Protein AF-0000000069105141 (afdb_homodimer)

Solvent-accessible surface area (backbone atoms only — not comparable to full-atom values): 73236 Å² total; per-residue (Å²): 127,75,72,69,63,62,62,56,58,60,54,54,66,61,63,43,82,64,70,66,65,72,54,38,75,62,24,44,35,36,34,30,35,33,31,45,41,79,46,71,16,28,52,49,52,77,90,53,67,26,40,46,37,54,44,52,32,44,42,62,72,45,31,52,55,47,43,50,48,42,31,48,49,33,59,69,31,41,46,82,61,59,54,23,40,45,46,40,22,50,58,53,50,39,60,77,62,47,62,78,85,44,62,50,96,88,34,65,38,66,63,71,54,71,65,57,48,50,54,50,51,51,32,39,74,72,54,33,40,47,57,38,33,31,33,55,38,55,39,66,39,67,26,43,40,61,60,49,51,56,45,38,42,48,28,52,51,51,28,56,74,70,69,54,84,75,82,30,34,25,29,52,33,51,52,52,56,38,52,52,48,49,51,40,53,56,35,47,73,71,53,35,38,30,38,41,36,13,12,29,30,13,38,48,45,50,75,65,61,67,57,28,34,40,40,41,96,90,30,65,31,38,35,31,58,37,67,49,14,60,31,72,18,60,38,92,36,35,61,48,25,52,10,48,30,65,87,53,28,49,68,50,86,95,44,42,55,31,46,35,27,52,17,29,54,53,47,48,39,56,76,91,48,62,66,54,53,52,45,53,50,49,21,40,43,53,56,23,73,63,35,52,69,39,46,37,53,68,33,63,52,46,55,58,47,56,76,50,50,88,75,40,54,76,44,66,55,31,31,24,32,56,66,50,55,50,64,19,22,42,45,69,53,43,26,53,45,38,33,46,52,48,32,52,44,50,30,36,75,69,64,73,41,57,75,78,38,63,48,50,46,54,16,46,65,38,44,53,52,68,36,27,72,41,44,13,38,64,57,58,86,72,63,57,59,37,33,45,75,49,28,65,62,53,47,75,36,68,47,40,44,51,38,47,50,35,40,47,50,54,52,47,29,52,55,55,17,49,61,48,32,68,87,38,78,66,51,38,57,47,30,50,52,48,52,62,71,48,63,62,67,84,79,77,59,84,58,38,39,78,46,85,62,64,74,48,72,46,63,22,54,88,66,23,33,43,23,44,42,67,49,54,18,30,55,33,39,36,36,58,88,78,68,39,63,36,32,70,71,44,56,22,59,23,68,42,39,35,36,40,37,48,68,59,33,54,55,43,44,77,73,34,39,53,63,54,69,74,47,60,46,56,66,52,33,49,81,54,47,58,54,63,66,46,77,52,59,38,30,53,75,46,42,31,33,48,49,87,53,66,94,40,55,38,44,38,38,37,36,32,31,55,73,50,66,56,47,30,73,66,39,38,39,41,61,31,35,36,42,35,44,31,57,49,92,53,36,32,44,32,39,42,32,40,37,56,30,28,51,30,62,59,34,37,37,34,30,46,28,36,25,52,54,84,52,93,73,49,42,63,30,34,27,21,27,79,33,76,40,55,64,36,42,27,37,46,41,16,22,44,24,30,44,44,24,46,47,32,40,35,40,21,31,99,76,57,34,37,43,35,44,34,28,74,32,52,45,30,36,13,46,15,35,84,88,35,74,60,44,83,56,37,64,68,35,67,60,51,43,66,87,41,54,48,33,41,17,38,32,51,30,34,23,64,46,44,36,27,47,43,43,41,49,44,78,60,87,54,90,67,42,36,35,42,45,41,49,36,34,43,36,55,42,67,123,129,76,74,68,63,62,64,57,58,61,54,56,67,62,66,45,82,64,68,65,66,71,55,38,75,62,24,44,36,37,34,29,36,33,30,44,42,77,46,71,16,30,53,48,52,77,89,53,67,25,40,47,36,54,45,52,32,44,42,60,71,44,31,52,54,47,43,50,49,43,32,48,49,34,60,70,32,42,46,82,61,60,54,22,41,45,47,39,22,49,60,52,51,39,58,76,62,46,63,77,84,44,62,51,95,86,33,64,40,65,64,71,54,71,66,55,48,49,54,50,51,51,31,38,75,72,54,34,39,47,56,37,33,30,34,54,38,57,39,65,39,67,27,43,39,60,60,48,50,57,45,37,42,46,27,53,52,52,28,56,74,70,70,54,84,76,82,31,35,26,30,54,33,52,53,53,57,39,51,53,48,50,51,40,53,57,35,47,72,70,55,34,39,29,40,40,36,13,12,28,29,14,38,47,46,49,75,66,62,68,57,29,33,40,38,39,97,88,31,66,29,38,35,31,57,37,66,46,14,59,32,75,18,62,38,93,36,36,62,48,26,53,11,47,30,66,87,52,28,51,67,50,86,95,45,42,58,29,45,36,27,51,16,29,54,54,47,50,39,55,74,92,48,62,66,55,52,51,44,53,51,50,21,40,44,52,55,24,74,61,35,52,70,38,46,36,52,67,32,64,52,47,54,58,49,56,76,49,49,89,77,40,53,78,45,66,54,30,30,24,30,56,66,49,56,49,64,18,23,43,46,68,55,43,26,52,44,39,33,46,54,48,32,52,44,50,30,38,74,69,64,73,41,57,75,78,38,65,49,50,46,53,16,47,66,37,43,53,53,68,35,26,72,40,42,13,39,66,58,58,86,71,61,57,58,39,31,46,72,49,29,64,60,51,47,76,37,67,46,40,45,52,39,48,50,35,40,47,50,53,52,47,30,50,54,54,17,49,60,46,33,67,88,36,79,64,50,38,56,46,30,52,53,46,51,61,71,48,64,59,68,82,78,77,59,83,57,38,39,77,47,86,62,66,76,47,73,45,64,22,54,90,65,22,33,40,24,44,40,66,47,53,18,30,54,32,40,38,36,58,88,78,68,40,62,35,31,71,72,46,56,22,60,23,66,43,40,34,37,39,39,48,67,59,34,54,55,42,44,78,73,35,39,54,66,50,69,74,47,58,47,56,64,51,33,48,80,55,47,59,55,62,66,46,78,52,57,38,29,53,74,45,40,31,33,47,50,86,53,65,94,39,54,37,44,38,37,36,34,31,32,53,73,49,64,57,47,32,73,69,37,39,40,41,61,32,36,38,41,34,44,32,56,48,92,54,35,32,43,31,40,42,31,39,37,56,29,28,52,30,60,58,34,38,37,35,32,46,29,36,26,51,52,85,51,91,70,49,41,63,32,35,26,22,27,78,34,77,41,53,63,38,42,26,36,46,42,17,24,44,24,29,44,44,25,47,48,30,40,34,40,22,31,97,76,56,34,38,44,36,45,32,28,72,34,51,43,30,36,14,45,15,33,84,88,36,74,59,45,82,55,38,64,66,36,66,61,50,42,65,86,42,53,49,33,42,18,39,32,51,31,35,23,64,46,45,36,26,47,44,42,41,48,44,78,58,87,55,90,66,41,36,36,43,46,41,48,37,34,45,36,53,42,68,124

Radius of gyration: 48.76 Å; Cα contacts (8 Å, |Δi|>4): 3585; chains: 2; bounding box: 54×157×101 Å

Structure (mmCIF, N/CA/C/O backbone):
data_AF-0000000069105141-model_v1
#
loop_
_entity.id
_entity.type
_entity.pdbx_description
1 polymer 'Glycoside hydrolase family 38 N-terminal domain-containing protein'
#
loop_
_atom_site.group_PDB
_atom_site.id
_atom_site.type_symbol
_atom_site.label_atom_id
_atom_site.label_alt_id
_atom_site.label_comp_id
_atom_site.label_asym_id
_atom_site.label_entity_id
_atom_site.label_seq_id
_atom_site.pdbx_PDB_ins_code
_atom_site.Cartn_x
_atom_site.Cartn_y
_atom_site.Cartn_z
_atom_site.occupancy
_atom_site.B_iso_or_equiv
_atom_site.auth_seq_id
_atom_site.auth_comp_id
_atom_site.auth_asym_id
_atom_site.auth_atom_id
_atom_site.pdbx_PDB_model_num
ATOM 1 N N . MET A 1 1 ? 20.281 -31.031 -52.094 1 21.81 1 MET A N 1
ATOM 2 C CA . MET A 1 1 ? 20.625 -31.734 -50.875 1 21.81 1 MET A CA 1
ATOM 3 C C . MET A 1 1 ? 21.125 -30.766 -49.812 1 21.81 1 MET A C 1
ATOM 5 O O . MET A 1 1 ? 21.016 -31.047 -48.594 1 21.81 1 MET A O 1
ATOM 9 N N . ASP A 1 2 ? 21.891 -29.781 -50.312 1 23.61 2 ASP A N 1
ATOM 10 C CA . ASP A 1 2 ? 22.625 -28.766 -49.562 1 23.61 2 ASP A CA 1
ATOM 11 C C . ASP A 1 2 ? 21.672 -27.75 -48.969 1 23.61 2 ASP A C 1
ATOM 13 O O . ASP A 1 2 ? 22.109 -26.781 -48.312 1 23.61 2 ASP A O 1
ATOM 17 N N . VAL A 1 3 ? 20.547 -27.609 -49.5 1 26.41 3 VAL A N 1
ATOM 18 C CA . VAL A 1 3 ? 19.672 -26.5 -49.156 1 26.41 3 VAL A CA 1
ATOM 19 C C . VAL A 1 3 ? 19.141 -26.703 -47.719 1 26.41 3 VAL A C 1
ATOM 21 O O . VAL A 1 3 ? 18.406 -25.859 -47.219 1 26.41 3 VAL A O 1
ATOM 24 N N . SER A 1 4 ? 19.188 -28 -47.312 1 25.42 4 SER A N 1
ATOM 25 C CA . SER A 1 4 ? 18.453 -28.344 -46.094 1 25.42 4 SER A CA 1
ATOM 26 C C . SER A 1 4 ? 19.172 -27.828 -44.844 1 25.42 4 SER A C 1
ATOM 28 O O . SER A 1 4 ? 18.625 -27.844 -43.75 1 25.42 4 SER A O 1
ATOM 30 N N . CYS A 1 5 ? 20.531 -27.703 -44.906 1 28.64 5 CYS A N 1
ATOM 31 C CA . CYS A 1 5 ? 21.328 -27.406 -43.719 1 28.64 5 CYS A CA 1
ATOM 32 C C . CYS A 1 5 ? 21.203 -25.938 -43.344 1 28.64 5 CYS A C 1
ATOM 34 O O . CYS A 1 5 ? 21.734 -25.516 -42.312 1 28.64 5 CYS A O 1
ATOM 36 N N . ASN A 1 6 ? 20.953 -25.078 -44.406 1 26.88 6 ASN A N 1
ATOM 37 C CA . ASN A 1 6 ? 21.094 -23.656 -44.156 1 26.88 6 ASN A CA 1
ATOM 38 C C . ASN A 1 6 ? 20.016 -23.141 -43.188 1 26.88 6 ASN A C 1
ATOM 40 O O . ASN A 1 6 ? 20.078 -22 -42.75 1 26.88 6 ASN A O 1
ATOM 44 N N . THR A 1 7 ? 18.953 -23.875 -43.156 1 28.72 7 THR A N 1
ATOM 45 C CA . THR A 1 7 ? 17.875 -23.297 -42.344 1 28.72 7 THR A CA 1
ATOM 46 C C . THR A 1 7 ? 18.156 -23.469 -40.844 1 28.72 7 THR A C 1
ATOM 48 O O . THR A 1 7 ? 17.516 -22.844 -40.031 1 28.72 7 THR A O 1
ATOM 51 N N . GLN A 1 8 ? 19.125 -24.422 -40.5 1 26.27 8 GLN A N 1
ATOM 52 C CA . GLN A 1 8 ? 19.344 -24.656 -39.094 1 26.27 8 GLN A CA 1
ATOM 53 C C . GLN A 1 8 ? 20.156 -23.531 -38.469 1 26.27 8 GLN A C 1
ATOM 55 O O . GLN A 1 8 ? 20.094 -23.312 -37.25 1 26.27 8 GLN A O 1
ATOM 60 N N . LYS A 1 9 ? 21.172 -22.953 -39.25 1 31.92 9 LYS A N 1
ATOM 61 C CA . LYS A 1 9 ? 22 -21.938 -38.625 1 31.92 9 LYS A CA 1
ATOM 62 C C . LYS A 1 9 ? 21.172 -20.719 -38.25 1 31.92 9 LYS A C 1
ATOM 64 O O . LYS A 1 9 ? 21.578 -19.938 -37.344 1 31.92 9 LYS A O 1
ATOM 69 N N . ASN A 1 10 ? 20.219 -20.484 -39.062 1 28.67 10 ASN A N 1
ATOM 70 C CA . ASN A 1 10 ? 19.562 -19.203 -38.781 1 28.67 10 ASN A CA 1
ATOM 71 C C . ASN A 1 10 ? 18.719 -19.281 -37.5 1 28.67 10 ASN A C 1
ATOM 73 O O . ASN A 1 10 ? 18.375 -18.266 -36.906 1 28.67 10 ASN A O 1
ATOM 77 N N . ILE A 1 11 ? 18.234 -20.594 -37.125 1 29.53 11 ILE A N 1
ATOM 78 C CA . ILE A 1 11 ? 17.422 -20.578 -35.938 1 29.53 11 ILE A CA 1
ATOM 79 C C . ILE A 1 11 ? 18.328 -20.562 -34.688 1 29.53 11 ILE A C 1
ATOM 81 O O . ILE A 1 11 ? 17.906 -20.188 -33.594 1 29.53 11 ILE A O 1
ATOM 85 N N . ALA A 1 12 ? 19.578 -21.266 -34.75 1 33.03 12 ALA A N 1
ATOM 86 C CA . ALA A 1 12 ? 20.422 -21.281 -33.562 1 33.03 12 ALA A CA 1
ATOM 87 C C . ALA A 1 12 ? 20.828 -19.859 -33.188 1 33.03 12 ALA A C 1
ATOM 89 O O . ALA A 1 12 ? 21 -19.562 -32 1 33.03 12 ALA A O 1
ATOM 90 N N . LEU A 1 13 ? 21.328 -19.109 -34.156 1 30.7 13 LEU A N 1
ATOM 91 C CA . LEU A 1 13 ? 21.766 -17.734 -33.875 1 30.7 13 LEU A CA 1
ATOM 92 C C . LEU A 1 13 ? 20.625 -16.906 -33.312 1 30.7 13 LEU A C 1
ATOM 94 O O . LEU A 1 13 ? 20.859 -15.875 -32.688 1 30.7 13 LEU A O 1
ATOM 98 N N . PHE A 1 14 ? 19.438 -17.219 -33.75 1 31.09 14 PHE A N 1
ATOM 99 C CA . PHE A 1 14 ? 18.359 -16.453 -33.156 1 31.09 14 PHE A CA 1
ATOM 100 C C . PHE A 1 14 ? 18.156 -16.828 -31.688 1 31.09 14 PHE A C 1
ATOM 102 O O . PHE A 1 14 ? 17.453 -16.141 -30.953 1 31.09 14 PHE A O 1
ATOM 109 N N . ILE A 1 15 ? 18.5 -18.078 -31.391 1 32.84 15 ILE A N 1
ATOM 110 C CA . ILE A 1 15 ? 18.234 -18.484 -30.016 1 32.84 15 ILE A CA 1
ATOM 111 C C . ILE A 1 15 ? 19.281 -17.859 -29.078 1 32.84 15 ILE A C 1
ATOM 113 O O . ILE A 1 15 ? 19.266 -18.109 -27.875 1 32.84 15 ILE A O 1
ATOM 117 N N . GLN A 1 16 ? 20.516 -17.594 -29.531 1 31.08 16 GLN A N 1
ATOM 118 C CA . GLN A 1 16 ? 21.328 -16.891 -28.562 1 31.08 16 GLN A CA 1
ATOM 119 C C . GLN A 1 16 ? 20.578 -15.703 -27.953 1 31.08 16 GLN A C 1
ATOM 121 O O . GLN A 1 16 ? 19.641 -15.188 -28.562 1 31.08 16 GLN A O 1
ATOM 126 N N . GLY A 1 17 ? 21.125 -15.289 -26.719 1 33.97 17 GLY A N 1
ATOM 127 C CA . GLY A 1 17 ? 20.578 -14.242 -25.891 1 33.97 17 GLY A CA 1
ATOM 128 C C . GLY A 1 17 ? 20.219 -12.984 -26.656 1 33.97 17 GLY A C 1
ATOM 129 O O . GLY A 1 17 ? 21.062 -12.109 -26.859 1 33.97 17 GLY A O 1
ATOM 130 N N . LEU A 1 18 ? 19.578 -13.109 -27.766 1 31.7 18 LEU A N 1
ATOM 131 C CA . LEU A 1 18 ? 19.109 -11.797 -28.188 1 31.7 18 LEU A CA 1
ATOM 132 C C . LEU A 1 18 ? 18.625 -10.977 -27 1 31.7 18 LEU A C 1
ATOM 134 O O . LEU A 1 18 ? 17.656 -11.352 -26.328 1 31.7 18 LEU A O 1
ATOM 138 N N . LYS A 1 19 ? 19.641 -10.477 -26.484 1 35.16 19 LYS A N 1
ATOM 139 C CA . LYS A 1 19 ? 19.234 -9.375 -25.609 1 35.16 19 LYS A CA 1
ATOM 140 C C . LYS A 1 19 ? 18.125 -8.547 -26.266 1 35.16 19 LYS A C 1
ATOM 142 O O . LYS A 1 19 ? 18.375 -7.766 -27.172 1 35.16 19 LYS A O 1
ATOM 147 N N . PHE A 1 20 ? 16.922 -9.211 -26.453 1 37.22 20 PHE A N 1
ATOM 148 C CA . PHE A 1 20 ? 15.875 -8.227 -26.719 1 37.22 20 PHE A CA 1
ATOM 149 C C . PHE A 1 20 ? 16.016 -7.023 -25.797 1 37.22 20 PHE A C 1
ATOM 151 O O . PHE A 1 20 ? 16.062 -7.176 -24.578 1 37.22 20 PHE A O 1
ATOM 158 N N . ASN A 1 21 ? 16.672 -6.207 -26.125 1 43.25 21 ASN A N 1
ATOM 159 C CA . ASN A 1 21 ? 16.594 -4.926 -25.438 1 43.25 21 ASN A CA 1
ATOM 160 C C . ASN A 1 21 ? 15.156 -4.613 -25.016 1 43.25 21 ASN A C 1
ATOM 162 O O . ASN A 1 21 ? 14.281 -4.438 -25.859 1 43.25 21 ASN A O 1
ATOM 166 N N . THR A 1 22 ? 14.688 -5.246 -23.953 1 56.28 22 THR A N 1
ATOM 167 C CA . THR A 1 22 ? 13.328 -4.98 -23.484 1 56.28 22 THR A CA 1
ATOM 168 C C . THR A 1 22 ? 13.039 -3.482 -23.516 1 56.28 22 THR A C 1
ATOM 170 O O . THR A 1 22 ? 13.656 -2.707 -22.781 1 56.28 22 THR A O 1
ATOM 173 N N . ASP A 1 23 ? 12.688 -3.055 -24.609 1 72.38 23 ASP A N 1
ATOM 174 C CA . ASP A 1 23 ? 12.281 -1.662 -24.781 1 72.38 23 ASP A CA 1
ATOM 175 C C . ASP A 1 23 ? 11.07 -1.33 -23.922 1 72.38 23 ASP A C 1
ATOM 177 O O . ASP A 1 23 ? 10.008 -0.968 -24.422 1 72.38 23 ASP A O 1
ATOM 181 N N . ALA A 1 24 ? 11.195 -1.625 -22.672 1 83.25 24 ALA A N 1
ATOM 182 C CA . ALA A 1 24 ? 10.148 -1.38 -21.688 1 83.25 24 ALA A CA 1
ATOM 183 C C . ALA A 1 24 ? 9.617 0.048 -21.797 1 83.25 24 ALA A C 1
ATOM 185 O O . ALA A 1 24 ? 8.453 0.308 -21.5 1 83.25 24 ALA A O 1
ATOM 186 N N . ASP A 1 25 ? 10.445 0.855 -22.359 1 84.94 25 ASP A N 1
ATOM 187 C CA . ASP A 1 25 ? 10.055 2.26 -22.453 1 84.94 25 ASP A CA 1
ATOM 188 C C . ASP A 1 25 ? 9.008 2.473 -23.531 1 84.94 25 ASP A C 1
ATOM 190 O O . ASP A 1 25 ? 8.25 3.449 -23.5 1 84.94 25 ASP A O 1
ATOM 194 N N . ASN A 1 26 ? 8.945 1.529 -24.406 1 90 26 ASN A N 1
ATOM 195 C CA . ASN A 1 26 ? 8.023 1.673 -25.516 1 90 26 ASN A CA 1
ATOM 196 C C . ASN A 1 26 ? 6.688 1.003 -25.234 1 90 26 ASN A C 1
ATOM 198 O O . ASN A 1 26 ? 5.734 1.152 -26 1 90 26 ASN A O 1
ATOM 202 N N . VAL A 1 27 ? 6.609 0.219 -24.141 1 96.25 27 VAL A N 1
ATOM 203 C CA . VAL A 1 27 ? 5.363 -0.444 -23.781 1 96.25 27 VAL A CA 1
ATOM 204 C C . VAL A 1 27 ? 4.359 0.588 -23.281 1 96.25 27 VAL A C 1
ATOM 206 O O . VAL A 1 27 ? 4.68 1.413 -22.422 1 96.25 27 VAL A O 1
ATOM 209 N N . LYS A 1 28 ? 3.164 0.559 -23.828 1 97.25 28 LYS A N 1
ATOM 210 C CA . LYS A 1 28 ? 2.133 1.524 -23.469 1 97.25 28 LYS A CA 1
ATOM 211 C C . LYS A 1 28 ? 1.04 0.871 -22.625 1 97.25 28 LYS A C 1
ATOM 213 O O . LYS A 1 28 ? 0.312 1.555 -21.906 1 97.25 28 LYS A O 1
ATOM 218 N N . TYR A 1 29 ? 0.875 -0.489 -22.828 1 98.19 29 TYR A N 1
ATOM 219 C CA . TYR A 1 29 ? -0.162 -1.217 -22.109 1 98.19 29 TYR A CA 1
ATOM 220 C C . TYR A 1 29 ? 0.403 -2.477 -21.469 1 98.19 29 TYR A C 1
ATOM 222 O O . TYR A 1 29 ? 1.086 -3.266 -22.125 1 98.19 29 TYR A O 1
ATOM 230 N N . VAL A 1 30 ? 0.206 -2.658 -20.172 1 98.5 30 VAL A N 1
ATOM 231 C CA . VAL A 1 30 ? 0.622 -3.867 -19.469 1 98.5 30 VAL A CA 1
ATOM 232 C C . VAL A 1 30 ? -0.608 -4.66 -19.031 1 98.5 30 VAL A C 1
ATOM 234 O O . VAL A 1 30 ? -1.473 -4.133 -18.328 1 98.5 30 VAL A O 1
ATOM 237 N N . HIS A 1 31 ? -0.735 -5.867 -19.516 1 98.62 31 HIS A N 1
ATOM 238 C CA . HIS A 1 31 ? -1.742 -6.82 -19.062 1 98.62 31 HIS A CA 1
ATOM 239 C C . HIS A 1 31 ? -1.218 -7.668 -17.906 1 98.62 31 HIS A C 1
ATOM 241 O O . HIS A 1 31 ? -0.283 -8.453 -18.078 1 98.62 31 HIS A O 1
ATOM 247 N N . VAL A 1 32 ? -1.778 -7.512 -16.766 1 98.38 32 VAL A N 1
ATOM 248 C CA . VAL A 1 32 ? -1.339 -8.289 -15.609 1 98.38 32 VAL A CA 1
ATOM 249 C C . VAL A 1 32 ? -2.311 -9.438 -15.367 1 98.38 32 VAL A C 1
ATOM 251 O O . VAL A 1 32 ? -3.506 -9.219 -15.164 1 98.38 32 VAL A O 1
ATOM 254 N N . ILE A 1 33 ? -1.863 -10.609 -15.406 1 98.31 33 ILE A N 1
ATOM 255 C CA . ILE A 1 33 ? -2.668 -11.789 -15.078 1 98.31 33 ILE A CA 1
ATOM 256 C C . ILE A 1 33 ? -2.469 -12.156 -13.617 1 98.31 33 ILE A C 1
ATOM 258 O O . ILE A 1 33 ? -1.37 -12.539 -13.211 1 98.31 33 ILE A O 1
ATOM 262 N N . PHE A 1 34 ? -3.502 -12.031 -12.836 1 98.19 34 PHE A N 1
ATOM 263 C CA . PHE A 1 34 ? -3.494 -12.523 -11.461 1 98.19 34 PHE A CA 1
ATOM 264 C C . PHE A 1 34 ? -3.998 -13.961 -11.398 1 98.19 34 PHE A C 1
ATOM 266 O O . PHE A 1 34 ? -5.156 -14.227 -11.719 1 98.19 34 PHE A O 1
ATOM 273 N N . MET A 1 35 ? -3.094 -14.805 -11.008 1 96.94 35 MET A N 1
ATOM 274 C CA . MET A 1 35 ? -3.398 -16.234 -10.969 1 96.94 35 MET A CA 1
ATOM 275 C C . MET A 1 35 ? -2.455 -16.969 -10.023 1 96.94 35 MET A C 1
ATOM 277 O O . MET A 1 35 ? -1.525 -16.359 -9.484 1 96.94 35 MET A O 1
ATOM 281 N N . ASN A 1 36 ? -2.77 -18.156 -9.664 1 95.38 36 ASN A N 1
ATOM 282 C CA . ASN A 1 36 ? -1.849 -19.047 -8.969 1 95.38 36 ASN A CA 1
ATOM 283 C C . ASN A 1 36 ? -1.783 -20.422 -9.633 1 95.38 36 ASN A C 1
ATOM 285 O O . ASN A 1 36 ? -2.639 -20.766 -10.453 1 95.38 36 ASN A O 1
ATOM 289 N N . HIS A 1 37 ? -0.8 -21.141 -9.32 1 95.31 37 HIS A N 1
ATOM 290 C CA . HIS A 1 37 ? -0.63 -22.5 -9.836 1 95.31 37 HIS A CA 1
ATOM 291 C C . HIS A 1 37 ? -1.502 -23.484 -9.07 1 95.31 37 HIS A C 1
ATOM 293 O O . HIS A 1 37 ? -1.479 -23.516 -7.832 1 95.31 37 HIS A O 1
ATOM 299 N N . LEU A 1 38 ? -2.27 -24.25 -9.758 1 97.31 38 LEU A N 1
ATOM 300 C CA . LEU A 1 38 ? -3.111 -25.281 -9.164 1 97.31 38 LEU A CA 1
ATOM 301 C C . LEU A 1 38 ? -2.438 -26.656 -9.242 1 97.31 38 LEU A C 1
ATOM 303 O O . LEU A 1 38 ? -2.035 -27.094 -10.328 1 97.31 38 LEU A O 1
ATOM 307 N N . ASP A 1 39 ? -2.264 -27.266 -8.133 1 96.69 39 ASP A N 1
ATOM 308 C CA . ASP A 1 39 ? -1.938 -28.688 -7.957 1 96.69 39 ASP A CA 1
ATOM 309 C C . ASP A 1 39 ? -3.049 -29.406 -7.199 1 96.69 39 ASP A C 1
ATOM 311 O O . ASP A 1 39 ? -3.281 -29.141 -6.02 1 96.69 39 ASP A O 1
ATOM 315 N N . VAL A 1 40 ? -3.67 -30.312 -7.832 1 97.31 40 VAL A N 1
ATOM 316 C CA . VAL A 1 40 ? -4.758 -31.016 -7.152 1 97.31 40 VAL A CA 1
ATOM 317 C C . VAL A 1 40 ? -4.211 -32.219 -6.402 1 97.31 40 VAL A C 1
ATOM 319 O O . VAL A 1 40 ? -4.207 -33.344 -6.93 1 97.31 40 VAL A O 1
ATOM 322 N N . GLY A 1 41 ? -3.842 -32.031 -5.129 1 97.19 41 GLY A N 1
ATOM 323 C CA . GLY A 1 41 ? -3.279 -33.094 -4.332 1 97.19 41 GLY A CA 1
ATOM 324 C C . GLY A 1 41 ? -1.809 -32.906 -4.016 1 97.19 41 GLY A C 1
ATOM 325 O O . GLY A 1 41 ? -1.047 -33.875 -3.957 1 97.19 41 GLY A O 1
ATOM 326 N N . TYR A 1 42 ? -1.402 -31.688 -3.818 1 96.69 42 TYR A N 1
ATOM 327 C CA . TYR A 1 42 ? -0.036 -31.297 -3.49 1 96.69 42 TYR A CA 1
ATOM 328 C C . TYR A 1 42 ? -0.021 -30.188 -2.439 1 96.69 42 TYR A C 1
ATOM 330 O O . TYR A 1 42 ? -0.933 -29.359 -2.387 1 96.69 42 TYR A O 1
ATOM 338 N N . ASP A 1 43 ? 1.082 -30.031 -1.704 1 91.81 43 ASP A N 1
ATOM 339 C CA . ASP A 1 43 ? 1.169 -29.062 -0.61 1 91.81 43 ASP A CA 1
ATOM 340 C C . ASP A 1 43 ? 1.153 -27.625 -1.138 1 91.81 43 ASP A C 1
ATOM 342 O O . ASP A 1 43 ? 1.101 -27.406 -2.35 1 91.81 43 ASP A O 1
ATOM 346 N N . GLY A 1 44 ? 1.066 -26.641 -0.227 1 89.5 44 GLY A N 1
ATOM 347 C CA . GLY A 1 44 ? 0.972 -25.234 -0.532 1 89.5 44 GLY A CA 1
ATOM 348 C C . GLY A 1 44 ? -0.123 -24.531 0.246 1 89.5 44 GLY A C 1
ATOM 349 O O . GLY A 1 44 ? -0.399 -23.344 0.01 1 89.5 44 GLY A O 1
ATOM 350 N N . ILE A 1 45 ? -0.722 -25.234 1.159 1 90.44 45 ILE A N 1
ATOM 351 C CA . ILE A 1 45 ? -1.837 -24.688 1.924 1 90.44 45 ILE A CA 1
ATOM 352 C C . ILE A 1 45 ? -1.558 -24.844 3.418 1 90.44 45 ILE A C 1
ATOM 354 O O . ILE A 1 45 ? -2.473 -25.094 4.207 1 90.44 45 ILE A O 1
ATOM 358 N N . SER A 1 46 ? -0.397 -24.766 3.816 1 90.81 46 SER A N 1
ATOM 359 C CA . SER A 1 46 ? -0.035 -24.891 5.223 1 90.81 46 SER A CA 1
ATOM 360 C C . SER A 1 46 ? -1.04 -24.172 6.121 1 90.81 46 SER A C 1
ATOM 362 O O . SER A 1 46 ? -1.516 -23.094 5.789 1 90.81 46 SER A O 1
ATOM 364 N N . PRO A 1 47 ? -1.469 -24.781 7.152 1 92.12 47 PRO A N 1
ATOM 365 C CA . PRO A 1 47 ? -0.802 -25.922 7.785 1 92.12 47 PRO A CA 1
ATOM 366 C C . PRO A 1 47 ? -1.403 -27.266 7.367 1 92.12 47 PRO A C 1
ATOM 368 O O . PRO A 1 47 ? -0.913 -28.312 7.777 1 92.12 47 PRO A O 1
ATOM 371 N N . GLU A 1 48 ? -2.389 -27.281 6.578 1 93.69 48 GLU A N 1
ATOM 372 C CA . GLU A 1 48 ? -3.008 -28.547 6.16 1 93.69 48 GLU A CA 1
ATOM 373 C C . GLU A 1 48 ? -2.115 -29.297 5.184 1 93.69 48 GLU A C 1
ATOM 375 O O . GLU A 1 48 ? -1.396 -28.688 4.391 1 93.69 48 GLU A O 1
ATOM 380 N N . ILE A 1 49 ? -2.213 -30.641 5.211 1 95.88 49 ILE A N 1
ATOM 381 C CA . ILE A 1 49 ? -1.544 -31.469 4.215 1 95.88 49 ILE A CA 1
ATOM 382 C C . ILE A 1 49 ? -2.258 -31.344 2.871 1 95.88 49 ILE A C 1
ATOM 384 O O . ILE A 1 49 ? -3.488 -31.266 2.82 1 95.88 49 ILE A O 1
ATOM 388 N N . GLY A 1 50 ? -1.514 -31.391 1.745 1 97.31 50 GLY A N 1
ATOM 389 C CA . GLY A 1 50 ? -2.053 -31.141 0.418 1 97.31 50 GLY A CA 1
ATOM 390 C C . GLY A 1 50 ? -2.844 -32.312 -0.135 1 97.31 50 GLY A C 1
ATOM 391 O O . GLY A 1 50 ? -2.625 -32.719 -1.273 1 97.31 50 GLY A O 1
ATOM 392 N N . PHE A 1 51 ? -3.725 -32.875 0.736 1 98.06 51 PHE A N 1
ATOM 393 C CA . PHE A 1 51 ? -4.699 -33.844 0.207 1 98.06 51 PHE A CA 1
ATOM 394 C C . PHE A 1 51 ? -5.707 -33.125 -0.689 1 98.06 51 PHE A C 1
ATOM 396 O O . PHE A 1 51 ? -5.953 -31.922 -0.533 1 98.06 51 PHE A O 1
ATOM 403 N N . ILE A 1 52 ? -6.32 -33.844 -1.57 1 98.19 52 ILE A N 1
ATOM 404 C CA . ILE A 1 52 ? -7.117 -33.281 -2.645 1 98.19 52 ILE A CA 1
ATOM 405 C C . ILE A 1 52 ? -8.258 -32.438 -2.053 1 98.19 52 ILE A C 1
ATOM 407 O O . ILE A 1 52 ? -8.422 -31.266 -2.396 1 98.19 52 ILE A O 1
ATOM 411 N N . ASN A 1 53 ? -9.016 -32.969 -1.12 1 98.25 53 ASN A N 1
ATOM 412 C CA . ASN A 1 53 ? -10.164 -32.219 -0.603 1 98.25 53 ASN A CA 1
ATOM 413 C C . ASN A 1 53 ? -9.727 -31.047 0.27 1 98.25 53 ASN A C 1
ATOM 415 O O . ASN A 1 53 ? -10.438 -30.047 0.376 1 98.25 53 ASN A O 1
ATOM 419 N N . ASN A 1 54 ? -8.539 -31.156 0.954 1 98.25 54 ASN A N 1
ATOM 420 C CA . ASN A 1 54 ? -8 -29.984 1.63 1 98.25 54 ASN A CA 1
ATOM 421 C C . ASN A 1 54 ? -7.742 -28.844 0.649 1 98.25 54 ASN A C 1
ATOM 423 O O . ASN A 1 54 ? -8.031 -27.688 0.946 1 98.25 54 ASN A O 1
ATOM 427 N N . ILE A 1 55 ? -7.164 -29.203 -0.477 1 98.25 55 ILE A N 1
ATOM 428 C CA . ILE A 1 55 ? -6.883 -28.219 -1.519 1 98.25 55 ILE A CA 1
ATOM 429 C C . ILE A 1 55 ? -8.195 -27.625 -2.025 1 98.25 55 ILE A C 1
ATOM 431 O O . ILE A 1 55 ? -8.336 -26.391 -2.08 1 98.25 55 ILE A O 1
ATOM 435 N N . LEU A 1 56 ? -9.141 -28.453 -2.377 1 98.19 56 LEU A N 1
ATOM 436 C CA . LEU A 1 56 ? -10.414 -27.969 -2.91 1 98.19 56 LEU A CA 1
ATOM 437 C C . LEU A 1 56 ? -11.141 -27.109 -1.889 1 98.19 56 LEU A C 1
ATOM 439 O O . LEU A 1 56 ? -11.719 -26.078 -2.242 1 98.19 56 LEU A O 1
ATOM 443 N N . ASN A 1 57 ? -11.102 -27.531 -0.643 1 98.38 57 ASN A N 1
ATOM 444 C CA . ASN A 1 57 ? -11.734 -26.75 0.417 1 98.38 57 ASN A CA 1
ATOM 445 C C . ASN A 1 57 ? -11.086 -25.375 0.562 1 98.38 57 ASN A C 1
ATOM 447 O O . ASN A 1 57 ? -11.773 -24.391 0.841 1 98.38 57 ASN A O 1
ATOM 451 N N . ARG A 1 58 ? -9.773 -25.359 0.458 1 98.12 58 ARG A N 1
ATOM 452 C CA . ARG A 1 58 ? -9.078 -24.078 0.497 1 98.12 58 ARG A CA 1
ATOM 453 C C . ARG A 1 58 ? -9.547 -23.156 -0.629 1 98.12 58 ARG A C 1
ATOM 455 O O . ARG A 1 58 ? -9.789 -21.969 -0.411 1 98.12 58 ARG A O 1
ATOM 462 N N . TYR A 1 59 ? -9.68 -23.641 -1.83 1 98.25 59 TYR A N 1
ATOM 463 C CA . TYR A 1 59 ? -10.133 -22.844 -2.971 1 98.25 59 TYR A CA 1
ATOM 464 C C . TYR A 1 59 ? -11.57 -22.391 -2.777 1 98.25 59 TYR A C 1
ATOM 466 O O . TYR A 1 59 ? -11.891 -21.219 -3.01 1 98.25 59 TYR A O 1
ATOM 474 N N . PHE A 1 60 ? -12.422 -23.266 -2.309 1 98.12 60 PHE A N 1
ATOM 475 C CA . PHE A 1 60 ? -13.859 -23 -2.256 1 98.12 60 PHE A CA 1
ATOM 476 C C . PHE A 1 60 ? -14.195 -22.047 -1.116 1 98.12 60 PHE A C 1
ATOM 478 O O . PHE A 1 60 ? -15.047 -21.172 -1.264 1 98.12 60 PHE A O 1
ATOM 485 N N . ASN A 1 61 ? -13.492 -22.156 -0.031 1 97.81 61 ASN A N 1
ATOM 486 C CA . ASN A 1 61 ? -13.961 -21.484 1.178 1 97.81 61 ASN A CA 1
ATOM 487 C C . ASN A 1 61 ? -13.062 -20.312 1.545 1 97.81 61 ASN A C 1
ATOM 489 O O . ASN A 1 61 ? -13.438 -19.469 2.369 1 97.81 61 ASN A O 1
ATOM 493 N N . GLU A 1 62 ? -11.953 -20.25 0.924 1 97.69 62 GLU A N 1
ATOM 494 C CA . GLU A 1 62 ? -11.055 -19.156 1.264 1 97.69 62 GLU A CA 1
ATOM 495 C C . GLU A 1 62 ? -10.641 -18.375 0.019 1 97.69 62 GLU A C 1
ATOM 497 O O . GLU A 1 62 ? -10.82 -17.156 -0.044 1 97.69 62 GLU A O 1
ATOM 502 N N . TYR A 1 63 ? -10.125 -19.031 -0.99 1 98.38 63 TYR A N 1
ATOM 503 C CA . TYR A 1 63 ? -9.508 -18.344 -2.119 1 98.38 63 TYR A CA 1
ATOM 504 C C . TYR A 1 63 ? -10.555 -17.672 -2.992 1 98.38 63 TYR A C 1
ATOM 506 O O . TYR A 1 63 ? -10.406 -16.5 -3.371 1 98.38 63 TYR A O 1
ATOM 514 N N . PHE A 1 64 ? -11.594 -18.375 -3.373 1 98.5 64 PHE A N 1
ATOM 515 C CA . PHE A 1 64 ? -12.617 -17.781 -4.234 1 98.5 64 PHE A CA 1
ATOM 516 C C . PHE A 1 64 ? -13.312 -16.625 -3.541 1 98.5 64 PHE A C 1
ATOM 518 O O . PHE A 1 64 ? -13.414 -15.531 -4.098 1 98.5 64 PHE A O 1
ATOM 525 N N . PRO A 1 65 ? -13.75 -16.766 -2.24 1 98.31 65 PRO A N 1
ATOM 526 C CA . PRO A 1 65 ? -14.32 -15.617 -1.55 1 98.31 65 PRO A CA 1
ATOM 527 C C . PRO A 1 65 ? -13.352 -14.445 -1.444 1 98.31 65 PRO A C 1
ATOM 529 O O . PRO A 1 65 ? -13.742 -13.289 -1.621 1 98.31 65 PRO A O 1
ATOM 532 N N . ARG A 1 66 ? -12.117 -14.703 -1.149 1 98.06 66 ARG A N 1
ATOM 533 C CA . ARG A 1 66 ? -11.117 -13.648 -1.032 1 98.06 66 ARG A CA 1
ATOM 534 C C . ARG A 1 66 ? -10.938 -12.914 -2.355 1 98.06 66 ARG A C 1
ATOM 536 O O . ARG A 1 66 ? -10.859 -11.68 -2.379 1 98.06 66 ARG A O 1
ATOM 543 N N . ALA A 1 67 ? -10.852 -13.648 -3.438 1 98.44 67 ALA A N 1
ATOM 544 C CA . ALA A 1 67 ? -10.695 -13.031 -4.75 1 98.44 67 ALA A CA 1
ATOM 545 C C . ALA A 1 67 ? -11.852 -12.094 -5.059 1 98.44 67 ALA A C 1
ATOM 547 O O . ALA A 1 67 ? -11.648 -10.977 -5.535 1 98.44 67 ALA A O 1
ATOM 548 N N . VAL A 1 68 ? -13.055 -12.508 -4.809 1 98.06 68 VAL A N 1
ATOM 549 C CA . VAL A 1 68 ? -14.242 -11.703 -5.047 1 98.06 68 VAL A CA 1
ATOM 550 C C . VAL A 1 68 ? -14.203 -10.445 -4.184 1 98.06 68 VAL A C 1
ATOM 552 O O . VAL A 1 68 ? -14.445 -9.336 -4.672 1 98.06 68 VAL A O 1
ATOM 555 N N . ASN A 1 69 ? -13.875 -10.602 -2.906 1 98.12 69 ASN A N 1
ATOM 556 C CA . ASN A 1 69 ? -13.844 -9.5 -1.956 1 98.12 69 ASN A CA 1
ATOM 557 C C . ASN A 1 69 ? -12.789 -8.461 -2.338 1 98.12 69 ASN A C 1
ATOM 559 O O . ASN A 1 69 ? -13.008 -7.262 -2.182 1 98.12 69 ASN A O 1
ATOM 563 N N . LEU A 1 70 ? -11.617 -8.914 -2.744 1 98.19 70 LEU A N 1
ATOM 564 C CA . LEU A 1 70 ? -10.547 -8.008 -3.145 1 98.19 70 LEU A CA 1
ATOM 565 C C . LEU A 1 70 ? -11 -7.109 -4.289 1 98.19 70 LEU A C 1
ATOM 567 O O . LEU A 1 70 ? -10.766 -5.898 -4.262 1 98.19 70 LEU A O 1
ATOM 571 N N . SER A 1 71 ? -11.602 -7.715 -5.348 1 97.94 71 SER A N 1
ATOM 572 C CA . SER A 1 71 ? -12.109 -6.926 -6.473 1 97.94 71 SER A CA 1
ATOM 573 C C . SER A 1 71 ? -13.156 -5.918 -6.012 1 97.94 71 SER A C 1
ATOM 575 O O . SER A 1 71 ? -13.164 -4.773 -6.473 1 97.94 71 SER A O 1
ATOM 577 N N . GLU A 1 72 ? -14.016 -6.293 -5.156 1 97.69 72 GLU A N 1
ATOM 578 C CA . GLU A 1 72 ? -15.055 -5.418 -4.629 1 97.69 72 GLU A CA 1
ATOM 579 C C . GLU A 1 72 ? -14.461 -4.266 -3.826 1 97.69 72 GLU A C 1
ATOM 581 O O . GLU A 1 72 ? -14.914 -3.127 -3.932 1 97.69 72 GLU A O 1
ATOM 586 N N . GLN A 1 73 ? -13.516 -4.562 -2.996 1 97.12 73 GLN A N 1
ATOM 587 C CA . GLN A 1 73 ? -12.875 -3.549 -2.17 1 97.12 73 GLN A CA 1
ATOM 588 C C . GLN A 1 73 ? -12.195 -2.488 -3.033 1 97.12 73 GLN A C 1
ATOM 590 O O . GLN A 1 73 ? -12.242 -1.298 -2.721 1 97.12 73 GLN A O 1
ATOM 595 N N . LEU A 1 74 ? -11.5 -2.904 -4.039 1 97.81 74 LEU A N 1
ATOM 596 C CA . LEU A 1 74 ? -10.859 -1.96 -4.945 1 97.81 74 LEU A CA 1
ATOM 597 C C . LEU A 1 74 ? -11.891 -1.045 -5.598 1 97.81 74 LEU A C 1
ATOM 599 O O . LEU A 1 74 ? -11.688 0.168 -5.684 1 97.81 74 LEU A O 1
ATOM 603 N N . ARG A 1 75 ? -13 -1.607 -6.078 1 96.88 75 ARG A N 1
ATOM 604 C CA . ARG A 1 75 ? -14.062 -0.819 -6.695 1 96.88 75 ARG A CA 1
ATOM 605 C C . ARG A 1 75 ? -14.695 0.133 -5.688 1 96.88 75 ARG A C 1
ATOM 607 O O . ARG A 1 75 ? -14.906 1.312 -5.98 1 96.88 75 ARG A O 1
ATOM 614 N N . ALA A 1 76 ? -15.031 -0.407 -4.469 1 96.81 76 ALA A N 1
ATOM 615 C CA . ALA A 1 76 ? -15.656 0.403 -3.426 1 96.81 76 ALA A CA 1
ATOM 616 C C . ALA A 1 76 ? -14.727 1.535 -2.986 1 96.81 76 ALA A C 1
ATOM 618 O O . ALA A 1 76 ? -15.195 2.625 -2.645 1 96.81 76 ALA A O 1
ATOM 619 N N . GLY A 1 77 ? -13.461 1.291 -2.938 1 96.88 77 GLY A N 1
ATOM 620 C CA . GLY A 1 77 ? -12.477 2.299 -2.564 1 96.88 77 GLY A CA 1
ATOM 621 C C . GLY A 1 77 ? -12.141 3.25 -3.695 1 96.88 77 GLY A C 1
ATOM 622 O O . GLY A 1 77 ? -11.406 4.219 -3.5 1 96.88 77 GLY A O 1
ATOM 623 N N . GLU A 1 78 ? -12.602 3.01 -4.906 1 96.88 78 GLU A N 1
ATOM 624 C CA . GLU A 1 78 ? -12.422 3.803 -6.117 1 96.88 78 GLU A CA 1
ATOM 625 C C . GLU A 1 78 ? -10.953 3.914 -6.496 1 96.88 78 GLU A C 1
ATOM 627 O O . GLU A 1 78 ? -10.492 4.977 -6.926 1 96.88 78 GLU A O 1
ATOM 632 N N . TYR A 1 79 ? -10.18 2.885 -6.195 1 96.31 79 TYR A N 1
ATOM 633 C CA . TYR A 1 79 ? -8.805 2.826 -6.668 1 96.31 79 TYR A CA 1
ATOM 634 C C . TYR A 1 79 ? -8.75 2.84 -8.195 1 96.31 79 TYR A C 1
ATOM 636 O O . TYR A 1 79 ? -9.672 2.359 -8.859 1 96.31 79 TYR A O 1
ATOM 644 N N . VAL A 1 80 ? -7.691 3.395 -8.75 1 95.88 80 VAL A N 1
ATOM 645 C CA . VAL A 1 80 ? -7.508 3.389 -10.195 1 95.88 80 VAL A CA 1
ATOM 646 C C . VAL A 1 80 ? -7.152 1.979 -10.664 1 95.88 80 VAL A C 1
ATOM 648 O O . VAL A 1 80 ? -7.508 1.581 -11.781 1 95.88 80 VAL A O 1
ATOM 651 N N . GLU A 1 81 ? -6.477 1.157 -9.867 1 96.88 81 GLU A N 1
ATOM 652 C CA . GLU A 1 81 ? -6.082 -0.221 -10.141 1 96.88 81 GLU A CA 1
ATOM 653 C C . GLU A 1 81 ? -7.281 -1.163 -10.07 1 96.88 81 GLU A C 1
ATOM 655 O O . GLU A 1 81 ? -8.219 -0.932 -9.297 1 96.88 81 GLU A O 1
ATOM 660 N N . ASN A 1 82 ? -7.301 -2.143 -10.859 1 97.81 82 ASN A N 1
ATOM 661 C CA . ASN A 1 82 ? -8.312 -3.191 -10.805 1 97.81 82 ASN A CA 1
ATOM 662 C C . ASN A 1 82 ? -7.688 -4.562 -10.578 1 97.81 82 ASN A C 1
ATOM 664 O O . ASN A 1 82 ? -6.465 -4.699 -10.57 1 97.81 82 ASN A O 1
ATOM 668 N N . PHE A 1 83 ? -8.5 -5.562 -10.234 1 98.31 83 PHE A N 1
ATOM 669 C CA . PHE A 1 83 ? -8.086 -6.934 -9.969 1 98.31 83 PHE A CA 1
ATOM 670 C C . PHE A 1 83 ? -9.047 -7.926 -10.609 1 98.31 83 PHE A C 1
ATOM 672 O O . PHE A 1 83 ? -10.258 -7.863 -10.383 1 98.31 83 PHE A O 1
ATOM 679 N N . VAL A 1 84 ? -8.555 -8.766 -11.5 1 98.56 84 VAL A N 1
ATOM 680 C CA . VAL A 1 84 ? -9.281 -9.883 -12.102 1 98.56 84 VAL A CA 1
ATOM 681 C C . VAL A 1 84 ? -8.57 -11.195 -11.781 1 98.56 84 VAL A C 1
ATOM 683 O O . VAL A 1 84 ? -7.398 -11.375 -12.117 1 98.56 84 VAL A O 1
ATOM 686 N N . TYR A 1 85 ? -9.258 -12.078 -11.148 1 98.56 85 TYR A N 1
ATOM 687 C CA . TYR A 1 85 ? -8.664 -13.352 -10.781 1 98.56 85 TYR A CA 1
ATOM 688 C C . TYR A 1 85 ? -8.93 -14.414 -11.836 1 98.56 85 TYR A C 1
ATOM 690 O O . TYR A 1 85 ? -10.086 -14.703 -12.156 1 98.56 85 TYR A O 1
ATOM 698 N N . THR A 1 86 ? -7.887 -14.93 -12.43 1 98.44 86 THR A N 1
ATOM 699 C CA . THR A 1 86 ? -8 -16.016 -13.391 1 98.44 86 THR A CA 1
ATOM 700 C C . THR A 1 86 ? -7.844 -17.375 -12.688 1 98.44 86 THR A C 1
ATOM 702 O O . THR A 1 86 ? -6.887 -17.578 -11.938 1 98.44 86 THR A O 1
ATOM 705 N N . THR A 1 87 ? -8.812 -18.219 -12.898 1 98.19 87 THR A N 1
ATOM 706 C CA . THR A 1 87 ? -8.766 -19.547 -12.297 1 98.19 87 THR A CA 1
ATOM 707 C C . THR A 1 87 ? -8.992 -20.641 -13.344 1 98.19 87 THR A C 1
ATOM 709 O O . THR A 1 87 ? -8.797 -20.391 -14.539 1 98.19 87 THR A O 1
ATOM 712 N N . HIS A 1 88 ? -9.281 -21.875 -12.922 1 98.06 88 HIS A N 1
ATOM 713 C CA . HIS A 1 88 ? -9.391 -23.031 -13.797 1 98.06 88 HIS A CA 1
ATOM 714 C C . HIS A 1 88 ? -10.844 -23.484 -13.961 1 98.06 88 HIS A C 1
ATOM 716 O O . HIS A 1 88 ? -11.57 -23.594 -12.969 1 98.06 88 HIS A O 1
ATOM 722 N N . PRO A 1 89 ? -11.266 -23.781 -15.188 1 98.06 89 PRO A N 1
ATOM 723 C CA . PRO A 1 89 ? -12.648 -24.203 -15.406 1 98.06 89 PRO A CA 1
ATOM 724 C C . PRO A 1 89 ? -13.031 -25.438 -14.586 1 98.06 89 PRO A C 1
ATOM 726 O O . PRO A 1 89 ? -14.172 -25.547 -14.125 1 98.06 89 PRO A O 1
ATOM 729 N N . TRP A 1 90 ? -12.141 -26.312 -14.383 1 98.31 90 TRP A N 1
ATOM 730 C CA . TRP A 1 90 ? -12.406 -27.531 -13.609 1 98.31 90 TRP A CA 1
ATOM 731 C C . TRP A 1 90 ? -12.844 -27.172 -12.188 1 98.31 90 TRP A C 1
ATOM 733 O O . TRP A 1 90 ? -13.82 -27.734 -11.68 1 98.31 90 TRP A O 1
ATOM 743 N N . LEU A 1 91 ? -12.156 -26.234 -11.555 1 98 91 LEU A N 1
ATOM 744 C CA . LEU A 1 91 ? -12.484 -25.781 -10.203 1 98 91 LEU A CA 1
ATOM 745 C C . LEU A 1 91 ? -13.852 -25.109 -10.172 1 98 91 LEU A C 1
ATOM 747 O O . LEU A 1 91 ? -14.656 -25.359 -9.281 1 98 91 LEU A O 1
ATOM 751 N N . VAL A 1 92 ? -14.023 -24.203 -11.172 1 98.38 92 VAL A N 1
ATOM 752 C CA . VAL A 1 92 ? -15.266 -23.453 -11.219 1 98.38 92 VAL A CA 1
ATOM 753 C C . VAL A 1 92 ? -16.453 -24.391 -11.43 1 98.38 92 VAL A C 1
ATOM 755 O O . VAL A 1 92 ? -17.484 -24.266 -10.781 1 98.38 92 VAL A O 1
ATOM 758 N N . SER A 1 93 ? -16.266 -25.359 -12.359 1 97.38 93 SER A N 1
ATOM 759 C CA . SER A 1 93 ? -17.312 -26.344 -12.625 1 97.38 93 SER A CA 1
ATOM 760 C C . SER A 1 93 ? -17.656 -27.141 -11.367 1 97.38 93 SER A C 1
ATOM 762 O O . SER A 1 93 ? -18.828 -27.344 -11.055 1 97.38 93 SER A O 1
ATOM 764 N N . LEU A 1 94 ? -16.625 -27.562 -10.664 1 96.94 94 LEU A N 1
ATOM 765 C CA . LEU A 1 94 ? -16.828 -28.328 -9.438 1 96.94 94 LEU A CA 1
ATOM 766 C C . LEU A 1 94 ? -17.5 -27.469 -8.367 1 96.94 94 LEU A C 1
ATOM 768 O O . LEU A 1 94 ? -18.344 -27.953 -7.613 1 96.94 94 LEU A O 1
ATOM 772 N N . TYR A 1 95 ? -17.078 -26.219 -8.234 1 97.88 95 TYR A N 1
ATOM 773 C CA . TYR A 1 95 ? -17.625 -25.297 -7.254 1 97.88 95 TYR A CA 1
ATOM 774 C C . TYR A 1 95 ? -19.125 -25.109 -7.469 1 97.88 95 TYR A C 1
ATOM 776 O O . TYR A 1 95 ? -19.906 -25.141 -6.52 1 97.88 95 TYR A O 1
ATOM 784 N N . LEU A 1 96 ? -19.516 -24.875 -8.703 1 97.38 96 LEU A N 1
ATOM 785 C CA . LEU A 1 96 ? -20.891 -24.547 -9.031 1 97.38 96 LEU A CA 1
ATOM 786 C C . LEU A 1 96 ? -21.766 -25.797 -9.031 1 97.38 96 LEU A C 1
ATOM 788 O O . LEU A 1 96 ? -22.969 -25.719 -8.773 1 97.38 96 LEU A O 1
ATOM 792 N N . ASP A 1 97 ? -21.188 -26.922 -9.398 1 95.06 97 ASP A N 1
ATOM 793 C CA . ASP A 1 97 ? -21.844 -28.234 -9.352 1 95.06 97 ASP A CA 1
ATOM 794 C C . ASP A 1 97 ? -21.125 -29.172 -8.391 1 95.06 97 ASP A C 1
ATOM 796 O O . ASP A 1 97 ? -20.672 -30.25 -8.781 1 95.06 97 ASP A O 1
ATOM 800 N N . CYS A 1 98 ? -21.125 -28.875 -7.145 1 95.06 98 CYS A N 1
ATOM 801 C CA . CYS A 1 98 ? -20.312 -29.516 -6.113 1 95.06 98 CYS A CA 1
ATOM 802 C C . CYS A 1 98 ? -20.969 -30.797 -5.625 1 95.06 98 CYS A C 1
ATOM 804 O O . CYS A 1 98 ? -22.125 -30.781 -5.203 1 95.06 98 CYS A O 1
ATOM 806 N N . PRO A 1 99 ? -20.266 -31.844 -5.664 1 91.38 99 PRO A N 1
ATOM 807 C CA . PRO A 1 99 ? -20.844 -33.094 -5.164 1 91.38 99 PRO A CA 1
ATOM 808 C C . PRO A 1 99 ? -20.891 -33.156 -3.639 1 91.38 99 PRO A C 1
ATOM 810 O O . PRO A 1 99 ? -19.844 -33.188 -2.99 1 91.38 99 PRO A O 1
ATOM 813 N N . GLU A 1 100 ? -21.984 -33.219 -2.934 1 86.56 100 GLU A N 1
ATOM 814 C CA . GLU A 1 100 ? -22.188 -33.094 -1.497 1 86.56 100 GLU A CA 1
ATOM 815 C C . GLU A 1 100 ? -21.625 -34.281 -0.729 1 86.56 100 GLU A C 1
ATOM 817 O O . GLU A 1 100 ? -21.203 -34.125 0.42 1 86.56 100 GLU A O 1
ATOM 822 N N . HIS A 1 101 ? -21.422 -35.438 -1.257 1 85.06 101 HIS A N 1
ATOM 823 C CA . HIS A 1 101 ? -20.969 -36.625 -0.515 1 85.06 101 HIS A CA 1
ATOM 824 C C . HIS A 1 101 ? -19.625 -37.125 -1.029 1 85.06 101 HIS A C 1
ATOM 826 O O . HIS A 1 101 ? -19.281 -38.281 -0.848 1 85.06 101 HIS A O 1
ATOM 832 N N . PHE A 1 102 ? -18.922 -36.125 -1.433 1 90.38 102 PHE A N 1
ATOM 833 C CA . PHE A 1 102 ? -17.609 -36.438 -1.984 1 90.38 102 PHE A CA 1
ATOM 834 C C . PHE A 1 102 ? -16.547 -36.469 -0.885 1 90.38 102 PHE A C 1
ATOM 836 O O . PHE A 1 102 ? -16.297 -35.438 -0.236 1 90.38 102 PHE A O 1
ATOM 843 N N . ARG A 1 103 ? -15.969 -37.625 -0.521 1 94.81 103 ARG A N 1
ATOM 844 C CA . ARG A 1 103 ? -14.969 -37.812 0.525 1 94.81 103 ARG A CA 1
ATOM 845 C C . ARG A 1 103 ? -13.742 -38.531 -0.015 1 94.81 103 ARG A C 1
ATOM 847 O O . ARG A 1 103 ? -13.867 -39.5 -0.796 1 94.81 103 ARG A O 1
ATOM 854 N N . LEU A 1 104 ? -12.625 -38.031 0.251 1 96.62 104 LEU A N 1
ATOM 855 C CA . LEU A 1 104 ? -11.336 -38.656 -0.047 1 96.62 104 LEU A CA 1
ATOM 856 C C . LEU A 1 104 ? -10.438 -38.625 1.181 1 96.62 104 LEU A C 1
ATOM 858 O O . LEU A 1 104 ? -10.258 -37.594 1.818 1 96.62 104 LEU A O 1
ATOM 862 N N . SER A 1 105 ? -9.828 -39.781 1.549 1 94.5 105 SER A N 1
ATOM 863 C CA . SER A 1 105 ? -8.992 -39.906 2.736 1 94.5 105 SER A CA 1
ATOM 864 C C . SER A 1 105 ? -9.727 -39.406 3.982 1 94.5 105 SER A C 1
ATOM 866 O O . SER A 1 105 ? -9.156 -38.688 4.805 1 94.5 105 SER A O 1
ATOM 868 N N . ASP A 1 106 ? -10.977 -39.625 4.016 1 93.81 106 ASP A N 1
ATOM 869 C CA . ASP A 1 106 ? -11.883 -39.312 5.121 1 93.81 106 ASP A CA 1
ATOM 870 C C . ASP A 1 106 ? -12.047 -37.812 5.297 1 93.81 106 ASP A C 1
ATOM 872 O O . ASP A 1 106 ? -12.445 -37.344 6.367 1 93.81 106 ASP A O 1
ATOM 876 N N . ILE A 1 107 ? -11.664 -37.031 4.363 1 97.31 107 ILE A N 1
ATOM 877 C CA . ILE A 1 107 ? -11.859 -35.594 4.363 1 97.31 107 ILE A CA 1
ATOM 878 C C . ILE A 1 107 ? -13.047 -35.25 3.473 1 97.31 107 ILE A C 1
ATOM 880 O O . ILE A 1 107 ? -13.047 -35.531 2.275 1 97.31 107 ILE A O 1
ATOM 884 N N . PRO A 1 108 ? -14.023 -34.625 4.012 1 97.44 108 PRO A N 1
ATOM 885 C CA . PRO A 1 108 ? -15.164 -34.25 3.184 1 97.44 108 PRO A CA 1
ATOM 886 C C . PRO A 1 108 ? -14.898 -33 2.34 1 97.44 108 PRO A C 1
ATOM 888 O O . PRO A 1 108 ? -14.172 -32.094 2.773 1 97.44 108 PRO A O 1
ATOM 891 N N . LEU A 1 109 ? -15.445 -32.938 1.195 1 97.75 109 LEU A N 1
ATOM 892 C CA . LEU A 1 109 ? -15.492 -31.703 0.417 1 97.75 109 LEU A CA 1
ATOM 893 C C . LEU A 1 109 ? -16.562 -30.75 0.958 1 97.75 109 LEU A C 1
ATOM 895 O O . LEU A 1 109 ? -17.734 -31.141 1.09 1 97.75 109 LEU A O 1
ATOM 899 N N . LEU A 1 110 ? -16.188 -29.594 1.321 1 97.69 110 LEU A N 1
ATOM 900 C CA . LEU A 1 110 ? -17.109 -28.594 1.858 1 97.69 110 LEU A CA 1
ATOM 901 C C . LEU A 1 110 ? -17.703 -27.75 0.741 1 97.69 110 LEU A C 1
ATOM 903 O O . LEU A 1 110 ? -17.141 -26.703 0.385 1 97.69 110 LEU A O 1
ATOM 907 N N . CYS A 1 111 ? -18.859 -28.125 0.286 1 97.81 111 CYS A N 1
ATOM 908 C CA . CYS A 1 111 ? -19.516 -27.469 -0.842 1 97.81 111 CYS A CA 1
ATOM 909 C C . CYS A 1 111 ? -20.062 -26.109 -0.438 1 97.81 111 CYS A C 1
ATOM 911 O O . CYS A 1 111 ? -20.531 -25.922 0.685 1 97.81 111 CYS A O 1
ATOM 913 N N . PRO A 1 112 ? -19.984 -25.109 -1.346 1 97.44 112 PRO A N 1
ATOM 914 C CA . PRO A 1 112 ? -20.578 -23.812 -1.077 1 97.44 112 PRO A CA 1
ATOM 915 C C . PRO A 1 112 ? -22.109 -23.875 -0.969 1 97.44 112 PRO A C 1
ATOM 917 O O . PRO A 1 112 ? -22.734 -24.688 -1.643 1 97.44 112 PRO A O 1
ATOM 920 N N . ASN A 1 113 ? -22.75 -23.016 -0.133 1 96.5 113 ASN A N 1
ATOM 921 C CA . ASN A 1 113 ? -24.203 -22.906 -0.1 1 96.5 113 ASN A CA 1
ATOM 922 C C . ASN A 1 113 ? -24.734 -22.047 -1.245 1 96.5 113 ASN A C 1
ATOM 924 O O . ASN A 1 113 ? -23.953 -21.547 -2.053 1 96.5 113 ASN A O 1
ATOM 928 N N . GLN A 1 114 ? -25.969 -21.891 -1.357 1 97.12 114 GLN A N 1
ATOM 929 C CA . GLN A 1 114 ? -26.594 -21.203 -2.488 1 97.12 114 GLN A CA 1
ATOM 930 C C . GLN A 1 114 ? -26.203 -19.734 -2.525 1 97.12 114 GLN A C 1
ATOM 932 O O . GLN A 1 114 ? -25.938 -19.188 -3.598 1 97.12 114 GLN A O 1
ATOM 937 N N . THR A 1 115 ? -26.109 -19.109 -1.425 1 97.25 115 THR A N 1
ATOM 938 C CA . THR A 1 115 ? -25.75 -17.703 -1.345 1 97.25 115 THR A CA 1
ATOM 939 C C . THR A 1 115 ? -24.312 -17.5 -1.82 1 97.25 115 THR A C 1
ATOM 941 O O . THR A 1 115 ? -24.031 -16.547 -2.545 1 97.25 115 THR A O 1
ATOM 944 N N . GLU A 1 116 ? -23.469 -18.359 -1.373 1 97.06 116 GLU A N 1
ATOM 945 C CA . GLU A 1 116 ? -22.078 -18.281 -1.78 1 97.06 116 GLU A CA 1
ATOM 946 C C . GLU A 1 116 ? -21.922 -18.469 -3.287 1 97.06 116 GLU A C 1
ATOM 948 O O . GLU A 1 116 ? -21.141 -17.766 -3.932 1 97.06 116 GLU A O 1
ATOM 953 N N . LYS A 1 117 ? -22.672 -19.391 -3.877 1 97.75 117 LYS A N 1
ATOM 954 C CA . LYS A 1 117 ? -22.656 -19.609 -5.32 1 97.75 117 LYS A CA 1
ATOM 955 C C . LYS A 1 117 ? -23.141 -18.391 -6.074 1 97.75 117 LYS A C 1
ATOM 957 O O . LYS A 1 117 ? -22.562 -17.984 -7.078 1 97.75 117 LYS A O 1
ATOM 962 N N . GLU A 1 118 ? -24.188 -17.766 -5.555 1 97.56 118 GLU A N 1
ATOM 963 C CA . GLU A 1 118 ? -24.75 -16.594 -6.199 1 97.56 118 GLU A CA 1
ATOM 964 C C . GLU A 1 118 ? -23.766 -15.43 -6.176 1 97.56 118 GLU A C 1
ATOM 966 O O . GLU A 1 118 ? -23.641 -14.695 -7.156 1 97.56 118 GLU A O 1
ATOM 971 N N . TYR A 1 119 ? -23.188 -15.312 -5.012 1 96.56 119 TYR A N 1
ATOM 972 C CA . TYR A 1 119 ? -22.188 -14.266 -4.875 1 96.56 119 TYR A CA 1
ATOM 973 C C . TYR A 1 119 ? -21.031 -14.484 -5.848 1 96.56 119 TYR A C 1
ATOM 975 O O . TYR A 1 119 ? -20.531 -13.539 -6.453 1 96.56 119 TYR A O 1
ATOM 983 N N . PHE A 1 120 ? -20.609 -15.633 -5.957 1 98.38 120 PHE A N 1
ATOM 984 C CA . PHE A 1 120 ? -19.531 -16 -6.867 1 98.38 120 PHE A CA 1
ATOM 985 C C . PHE A 1 120 ? -19.953 -15.789 -8.312 1 98.38 120 PHE A C 1
ATOM 987 O O . PHE A 1 120 ? -19.188 -15.234 -9.109 1 98.38 120 PHE A O 1
ATOM 994 N N . GLU A 1 121 ? -21.125 -16.188 -8.711 1 98.56 121 GLU A N 1
ATOM 995 C CA . GLU A 1 121 ? -21.641 -16.016 -10.062 1 98.56 121 GLU A CA 1
ATOM 996 C C . GLU A 1 121 ? -21.75 -14.539 -10.43 1 98.56 121 GLU A C 1
ATOM 998 O O . GLU A 1 121 ? -21.469 -14.156 -11.562 1 98.56 121 GLU A O 1
ATOM 1003 N N . ALA A 1 122 ? -22.172 -13.758 -9.477 1 98.25 122 ALA A N 1
ATOM 1004 C CA . ALA A 1 122 ? -22.234 -12.32 -9.711 1 98.25 122 ALA A CA 1
ATOM 1005 C C . ALA A 1 122 ? -20.859 -11.742 -10.031 1 98.25 122 ALA A C 1
ATOM 1007 O O . ALA A 1 122 ? -20.734 -10.859 -10.883 1 98.25 122 ALA A O 1
ATOM 1008 N N . ALA A 1 123 ? -19.859 -12.227 -9.281 1 98.44 123 ALA A N 1
ATOM 1009 C CA . ALA A 1 123 ? -18.5 -11.789 -9.523 1 98.44 123 ALA A CA 1
ATOM 1010 C C . ALA A 1 123 ? -18.031 -12.18 -10.922 1 98.44 123 ALA A C 1
ATOM 1012 O O . ALA A 1 123 ? -17.297 -11.43 -11.578 1 98.44 123 ALA A O 1
ATOM 1013 N N . ILE A 1 124 ? -18.391 -13.367 -11.375 1 98.5 124 ILE A N 1
ATOM 1014 C CA . ILE A 1 124 ? -18.078 -13.82 -12.734 1 98.5 124 ILE A CA 1
ATOM 1015 C C . ILE A 1 124 ? -18.719 -12.875 -13.75 1 98.5 124 ILE A C 1
ATOM 1017 O O . ILE A 1 124 ? -18.062 -12.43 -14.688 1 98.5 124 ILE A O 1
ATOM 1021 N N . ARG A 1 125 ? -19.938 -12.477 -13.562 1 98.06 125 ARG A N 1
ATOM 1022 C CA . ARG A 1 125 ? -20.672 -11.625 -14.492 1 98.06 125 ARG A CA 1
ATOM 1023 C C . ARG A 1 125 ? -20.062 -10.219 -14.539 1 98.06 125 ARG A C 1
ATOM 1025 O O . ARG A 1 125 ? -20.078 -9.578 -15.586 1 98.06 125 ARG A O 1
ATOM 1032 N N . ARG A 1 126 ? -19.516 -9.789 -13.391 1 96.69 126 ARG A N 1
ATOM 1033 C CA . ARG A 1 126 ? -18.891 -8.469 -13.328 1 96.69 126 ARG A CA 1
ATOM 1034 C C . ARG A 1 126 ? -17.5 -8.484 -13.953 1 96.69 126 ARG A C 1
ATOM 1036 O O . ARG A 1 126 ? -16.906 -7.43 -14.164 1 96.69 126 ARG A O 1
ATOM 1043 N N . GLY A 1 127 ? -16.984 -9.68 -14.195 1 97.06 127 GLY A N 1
ATOM 1044 C CA . GLY A 1 127 ? -15.664 -9.805 -14.781 1 97.06 127 GLY A CA 1
ATOM 1045 C C . GLY A 1 127 ? -14.555 -9.891 -13.75 1 97.06 127 GLY A C 1
ATOM 1046 O O . GLY A 1 127 ? -13.375 -9.805 -14.086 1 97.06 127 GLY A O 1
ATOM 1047 N N . ASP A 1 128 ? -14.922 -10.086 -12.43 1 97.94 128 ASP A N 1
ATOM 1048 C CA . ASP A 1 128 ? -13.945 -10.172 -11.344 1 97.94 128 ASP A CA 1
ATOM 1049 C C . ASP A 1 128 ? -13.234 -11.523 -11.352 1 97.94 128 ASP A C 1
ATOM 1051 O O . ASP A 1 128 ? -12.109 -11.641 -10.859 1 97.94 128 ASP A O 1
ATOM 1055 N N . ILE A 1 129 ? -13.914 -12.531 -11.789 1 98.31 129 ILE A N 1
ATOM 1056 C CA . ILE A 1 129 ? -13.398 -13.891 -11.906 1 98.31 129 ILE A CA 1
ATOM 1057 C C . ILE A 1 129 ? -13.469 -14.344 -13.367 1 98.31 129 ILE A C 1
ATOM 1059 O O . ILE A 1 129 ? -14.477 -14.133 -14.039 1 98.31 129 ILE A O 1
ATOM 1063 N N . THR A 1 130 ? -12.422 -14.852 -13.836 1 98 130 THR A N 1
ATOM 1064 C CA . THR A 1 130 ? -12.383 -15.43 -15.172 1 98 130 THR A CA 1
ATOM 1065 C C . THR A 1 130 ? -11.641 -16.766 -15.164 1 98 130 THR A C 1
ATOM 1067 O O . THR A 1 130 ? -11.164 -17.203 -14.117 1 98 130 THR A O 1
ATOM 1070 N N . TRP A 1 131 ? -11.688 -17.5 -16.219 1 98.38 131 TRP A N 1
ATOM 1071 C CA . TRP A 1 131 ? -10.961 -18.766 -16.344 1 98.38 131 TRP A CA 1
ATOM 1072 C C . TRP A 1 131 ? -10.297 -18.875 -17.719 1 98.38 131 TRP A C 1
ATOM 1074 O O . TRP A 1 131 ? -10.742 -18.25 -18.688 1 98.38 131 TRP A O 1
ATOM 1084 N N . HIS A 1 132 ? -9.18 -19.594 -17.766 1 97.94 132 HIS A N 1
ATOM 1085 C CA . HIS A 1 132 ? -8.57 -19.891 -19.062 1 97.94 132 HIS A CA 1
ATOM 1086 C C . HIS A 1 132 ? -9.297 -21.047 -19.766 1 97.94 132 HIS A C 1
ATOM 1088 O O . HIS A 1 132 ? -10.25 -21.609 -19.219 1 97.94 132 HIS A O 1
ATOM 1094 N N . ALA A 1 133 ? -8.852 -21.484 -20.906 1 98.06 133 ALA A N 1
ATOM 1095 C CA . ALA A 1 133 ? -9.641 -22.344 -21.797 1 98.06 133 ALA A CA 1
ATOM 1096 C C . ALA A 1 133 ? -9.406 -23.812 -21.484 1 98.06 133 ALA A C 1
ATOM 1098 O O . ALA A 1 133 ? -10.195 -24.672 -21.875 1 98.06 133 ALA A O 1
ATOM 1099 N N . GLY A 1 134 ? -8.258 -24.203 -20.922 1 97.56 134 GLY A N 1
ATOM 1100 C CA . GLY A 1 134 ? -7.996 -25.578 -20.516 1 97.56 134 GLY A CA 1
ATOM 1101 C C . GLY A 1 134 ? -8.633 -25.938 -19.188 1 97.56 134 GLY A C 1
ATOM 1102 O O . GLY A 1 134 ? -9.023 -25.062 -18.422 1 97.56 134 GLY A O 1
ATOM 1103 N N . PRO A 1 135 ? -8.828 -27.219 -18.938 1 97.56 135 PRO A N 1
ATOM 1104 C CA . PRO A 1 135 ? -9.461 -27.578 -17.672 1 97.56 135 PRO A CA 1
ATOM 1105 C C . PRO A 1 135 ? -8.594 -27.234 -16.469 1 97.56 135 PRO A C 1
ATOM 1107 O O . PRO A 1 135 ? -9.102 -26.703 -15.469 1 97.56 135 PRO A O 1
ATOM 1110 N N . MET A 1 136 ? -7.355 -27.656 -16.438 1 97.06 136 MET A N 1
ATOM 1111 C CA . MET A 1 136 ? -6.32 -27.453 -15.43 1 97.06 136 MET A CA 1
ATOM 1112 C C . MET A 1 136 ? -4.93 -27.625 -16.031 1 97.06 136 MET A C 1
ATOM 1114 O O . MET A 1 136 ? -4.738 -27.391 -17.234 1 97.06 136 MET A O 1
ATOM 1118 N N . ASN A 1 137 ? -3.959 -27.875 -15.242 1 97.38 137 ASN A N 1
ATOM 1119 C CA . ASN A 1 137 ? -2.617 -28.172 -15.727 1 97.38 137 ASN A CA 1
ATOM 1120 C C . ASN A 1 137 ? -2.463 -29.641 -16.078 1 97.38 137 ASN A C 1
ATOM 1122 O O . ASN A 1 137 ? -2.209 -30.469 -15.211 1 97.38 137 ASN A O 1
ATOM 1126 N N . MET A 1 138 ? -2.559 -29.891 -17.391 1 97.75 138 MET A N 1
ATOM 1127 C CA . MET A 1 138 ? -2.711 -31.266 -17.859 1 97.75 138 MET A CA 1
ATOM 1128 C C . MET A 1 138 ? -1.402 -31.781 -18.438 1 97.75 138 MET A C 1
ATOM 1130 O O . MET A 1 138 ? -0.488 -31.016 -18.719 1 97.75 138 MET A O 1
ATOM 1134 N N . GLN A 1 139 ? -1.305 -33.094 -18.531 1 97.88 139 GLN A N 1
ATOM 1135 C CA . GLN A 1 139 ? -0.441 -33.781 -19.484 1 97.88 139 GLN A CA 1
ATOM 1136 C C . GLN A 1 139 ? -1.253 -34.406 -20.625 1 97.88 139 GLN A C 1
ATOM 1138 O O . GLN A 1 139 ? -1.497 -35.594 -20.641 1 97.88 139 GLN A O 1
ATOM 1143 N N . PRO A 1 140 ? -1.549 -33.625 -21.594 1 97.31 140 PRO A N 1
ATOM 1144 C CA . PRO A 1 140 ? -2.512 -34.062 -22.625 1 97.31 140 PRO A CA 1
ATOM 1145 C C . PRO A 1 140 ? -2.07 -35.312 -23.375 1 97.31 140 PRO A C 1
ATOM 1147 O O . PRO A 1 140 ? -2.908 -36.062 -23.859 1 97.31 140 PRO A O 1
ATOM 1150 N N . GLU A 1 141 ? -0.775 -35.625 -23.422 1 96.62 141 GLU A N 1
ATOM 1151 C CA . GLU A 1 141 ? -0.287 -36.844 -24.047 1 96.62 141 GLU A CA 1
ATOM 1152 C C . GLU A 1 141 ? -0.886 -38.094 -23.391 1 96.62 141 GLU A C 1
ATOM 1154 O O . GLU A 1 141 ? -0.887 -39.156 -23.984 1 96.62 141 GLU A O 1
ATOM 1159 N N . ASN A 1 142 ? -1.315 -37.875 -22.25 1 97.25 142 ASN A N 1
ATOM 1160 C CA . ASN A 1 142 ? -1.878 -38.969 -21.484 1 97.25 142 ASN A CA 1
ATOM 1161 C C . ASN A 1 142 ? -3.381 -39.125 -21.719 1 97.25 142 ASN A C 1
ATOM 1163 O O . ASN A 1 142 ? -4.082 -39.75 -20.922 1 97.25 142 ASN A O 1
ATOM 1167 N N . MET A 1 143 ? -3.902 -38.5 -22.75 1 97.94 143 MET A N 1
ATOM 1168 C CA . MET A 1 143 ? -5.305 -38.625 -23.141 1 97.94 143 MET A CA 1
ATOM 1169 C C . MET A 1 143 ? -5.438 -39.031 -24.594 1 97.94 143 MET A C 1
ATOM 1171 O O . MET A 1 143 ? -4.523 -38.812 -25.391 1 97.94 143 MET A O 1
ATOM 1175 N N . ASN A 1 144 ? -6.566 -39.688 -24.906 1 97.38 144 ASN A N 1
ATOM 1176 C CA . ASN A 1 144 ? -6.93 -39.781 -26.312 1 97.38 144 ASN A CA 1
ATOM 1177 C C . ASN A 1 144 ? -7.633 -38.5 -26.797 1 97.38 144 ASN A C 1
ATOM 1179 O O . ASN A 1 144 ? -7.918 -37.625 -26 1 97.38 144 ASN A O 1
ATOM 1183 N N . GLU A 1 145 ? -7.844 -38.438 -28.078 1 97.62 145 GLU A N 1
ATOM 1184 C CA . GLU A 1 145 ? -8.344 -37.219 -28.703 1 97.62 145 GLU A CA 1
ATOM 1185 C C . GLU A 1 145 ? -9.711 -36.844 -28.141 1 97.62 145 GLU A C 1
ATOM 1187 O O . GLU A 1 145 ? -9.953 -35.656 -27.812 1 97.62 145 GLU A O 1
ATOM 1192 N N . ILE A 1 146 ? -10.586 -37.75 -27.969 1 96.62 146 ILE A N 1
ATOM 1193 C CA . ILE A 1 146 ? -11.961 -37.5 -27.578 1 96.62 146 ILE A CA 1
ATOM 1194 C C . ILE A 1 146 ? -12 -37.031 -26.125 1 96.62 146 ILE A C 1
ATOM 1196 O O . ILE A 1 146 ? -12.695 -36.031 -25.797 1 96.62 146 ILE A O 1
ATOM 1200 N N . LEU A 1 147 ? -11.305 -37.688 -25.297 1 97.19 147 LEU A N 1
ATOM 1201 C CA . LEU A 1 147 ? -11.266 -37.25 -23.891 1 97.19 147 LEU A CA 1
ATOM 1202 C C . LEU A 1 147 ? -10.672 -35.844 -23.781 1 97.19 147 LEU A C 1
ATOM 1204 O O . LEU A 1 147 ? -11.133 -35.031 -22.984 1 97.19 147 LEU A O 1
ATOM 1208 N N . PHE A 1 148 ? -9.617 -35.562 -24.531 1 97.81 148 PHE A N 1
ATOM 1209 C CA . PHE A 1 148 ? -9.023 -34.219 -24.531 1 97.81 148 PHE A CA 1
ATOM 1210 C C . PHE A 1 148 ? -10.047 -33.188 -24.953 1 97.81 148 PHE A C 1
ATOM 1212 O O . PHE A 1 148 ? -10.188 -32.156 -24.297 1 97.81 148 PHE A O 1
ATOM 1219 N N . GLN A 1 149 ? -10.727 -33.469 -25.984 1 97.06 149 GLN A N 1
ATOM 1220 C CA . GLN A 1 149 ? -11.75 -32.531 -26.453 1 97.06 149 GLN A CA 1
ATOM 1221 C C . GLN A 1 149 ? -12.844 -32.344 -25.406 1 97.06 149 GLN A C 1
ATOM 1223 O O . GLN A 1 149 ? -13.297 -31.219 -25.188 1 97.06 149 GLN A O 1
ATOM 1228 N N . MET A 1 150 ? -13.242 -33.406 -24.812 1 96.25 150 MET A N 1
ATOM 1229 C CA . MET A 1 150 ? -14.258 -33.312 -23.766 1 96.25 150 MET A CA 1
ATOM 1230 C C . MET A 1 150 ? -13.75 -32.5 -22.578 1 96.25 150 MET A C 1
ATOM 1232 O O . MET A 1 150 ? -14.516 -31.797 -21.922 1 96.25 150 MET A O 1
ATOM 1236 N N . SER A 1 151 ? -12.508 -32.656 -22.297 1 96.94 151 SER A N 1
ATOM 1237 C CA . SER A 1 151 ? -11.93 -31.875 -21.203 1 96.94 151 SER A CA 1
ATOM 1238 C C . SER A 1 151 ? -11.984 -30.375 -21.5 1 96.94 151 SER A C 1
ATOM 1240 O O . SER A 1 151 ? -12.188 -29.562 -20.594 1 96.94 151 SER A O 1
ATOM 1242 N N . LEU A 1 152 ? -11.805 -29.984 -22.75 1 97.25 152 LEU A N 1
ATOM 1243 C CA . LEU A 1 152 ? -11.867 -28.594 -23.172 1 97.25 152 LEU A CA 1
ATOM 1244 C C . LEU A 1 152 ? -13.289 -28.047 -23.062 1 97.25 152 LEU A C 1
ATOM 1246 O O . LEU A 1 152 ? -13.492 -26.859 -22.891 1 97.25 152 LEU A O 1
ATOM 1250 N N . ASN A 1 153 ? -14.234 -28.922 -23.141 1 95.5 153 ASN A N 1
ATOM 1251 C CA . ASN A 1 153 ? -15.641 -28.516 -23.141 1 95.5 153 ASN A CA 1
ATOM 1252 C C . ASN A 1 153 ? -16.031 -27.906 -21.797 1 95.5 153 ASN A C 1
ATOM 1254 O O . ASN A 1 153 ? -17.031 -27.172 -21.703 1 95.5 153 ASN A O 1
ATOM 1258 N N . MET A 1 154 ? -15.297 -28.125 -20.812 1 95.44 154 MET A N 1
ATOM 1259 C CA . MET A 1 154 ? -15.633 -27.578 -19.5 1 95.44 154 MET A CA 1
ATOM 1260 C C . MET A 1 154 ? -15.648 -26.062 -19.516 1 95.44 154 MET A C 1
ATOM 1262 O O . MET A 1 154 ? -16.547 -25.438 -18.953 1 95.44 154 MET A O 1
ATOM 1266 N N . SER A 1 155 ? -14.633 -25.469 -20.141 1 96.62 155 SER A N 1
ATOM 1267 C CA . SER A 1 155 ? -14.586 -24.016 -20.266 1 96.62 155 SER A CA 1
ATOM 1268 C C . SER A 1 155 ? -15.727 -23.5 -21.125 1 96.62 155 SER A C 1
ATOM 1270 O O . SER A 1 155 ? -16.328 -22.469 -20.828 1 96.62 155 SER A O 1
ATOM 1272 N N . PHE A 1 156 ? -16.047 -24.219 -22.156 1 95 156 PHE A N 1
ATOM 1273 C CA . PHE A 1 156 ? -17.094 -23.812 -23.078 1 95 156 PHE A CA 1
ATOM 1274 C C . PHE A 1 156 ? -18.469 -23.891 -22.422 1 95 156 PHE A C 1
ATOM 1276 O O . PHE A 1 156 ? -19.328 -23.031 -22.656 1 95 156 PHE A O 1
ATOM 1283 N N . GLU A 1 157 ? -18.656 -24.875 -21.703 1 95.25 157 GLU A N 1
ATOM 1284 C CA . GLU A 1 157 ? -19.922 -25.016 -21 1 95.25 157 GLU A CA 1
ATOM 1285 C C . GLU A 1 157 ? -20.109 -23.891 -19.984 1 95.25 157 GLU A C 1
ATOM 1287 O O . GLU A 1 157 ? -21.234 -23.406 -19.797 1 95.25 157 GLU A O 1
ATOM 1292 N N . LEU A 1 158 ? -19.047 -23.562 -19.297 1 97 158 LEU A N 1
ATOM 1293 C CA . LEU A 1 158 ? -19.125 -22.422 -18.391 1 97 158 LEU A CA 1
ATOM 1294 C C . LEU A 1 158 ? -19.422 -21.141 -19.141 1 97 158 LEU A C 1
ATOM 1296 O O . LEU A 1 158 ? -20.234 -20.328 -18.688 1 97 158 LEU A O 1
ATOM 1300 N N . ASP A 1 159 ? -18.734 -20.953 -20.25 1 97.38 159 ASP A N 1
ATOM 1301 C CA . ASP A 1 159 ? -19 -19.781 -21.078 1 97.38 159 ASP A CA 1
ATOM 1302 C C . ASP A 1 159 ? -20.469 -19.719 -21.484 1 97.38 159 ASP A C 1
ATOM 1304 O O . ASP A 1 159 ? -21.094 -18.656 -21.438 1 97.38 159 ASP A O 1
ATOM 1308 N N . LYS A 1 160 ? -20.969 -20.844 -21.891 1 96.19 160 LYS A N 1
ATOM 1309 C CA . LYS A 1 160 ? -22.375 -20.906 -22.281 1 96.19 160 LYS A CA 1
ATOM 1310 C C . LYS A 1 160 ? -23.297 -20.562 -21.094 1 96.19 160 LYS A C 1
ATOM 1312 O O . LYS A 1 160 ? -24.25 -19.797 -21.25 1 96.19 160 LYS A O 1
ATOM 1317 N N . LYS A 1 161 ? -22.969 -21.109 -19.969 1 96.31 161 LYS A N 1
ATOM 1318 C CA . LYS A 1 161 ? -23.766 -20.875 -18.766 1 96.31 161 LYS A CA 1
ATOM 1319 C C . LYS A 1 161 ? -23.859 -19.375 -18.469 1 96.31 161 LYS A C 1
ATOM 1321 O O . LYS A 1 161 ? -24.906 -18.891 -18.031 1 96.31 161 LYS A O 1
ATOM 1326 N N . PHE A 1 162 ? -22.812 -18.703 -18.672 1 97.56 162 PHE A N 1
ATOM 1327 C CA . PHE A 1 162 ? -22.766 -17.297 -18.297 1 97.56 162 PHE A CA 1
ATOM 1328 C C . PHE A 1 162 ? -22.922 -16.406 -19.531 1 97.56 162 PHE A C 1
ATOM 1330 O O . PHE A 1 162 ? -22.766 -15.18 -19.453 1 97.56 162 PHE A O 1
ATOM 1337 N N . ASN A 1 163 ? -23.141 -16.984 -20.75 1 96.56 163 ASN A N 1
ATOM 1338 C CA . ASN A 1 163 ? -23.375 -16.281 -22.016 1 96.56 163 ASN A CA 1
ATOM 1339 C C . ASN A 1 163 ? -22.172 -15.445 -22.422 1 96.56 163 ASN A C 1
ATOM 1341 O O . ASN A 1 163 ? -22.328 -14.281 -22.797 1 96.56 163 ASN A O 1
ATOM 1345 N N . PHE A 1 164 ? -21.031 -16.031 -22.188 1 95.81 164 PHE A N 1
ATOM 1346 C CA . PHE A 1 164 ? -19.797 -15.391 -22.641 1 95.81 164 PHE A CA 1
ATOM 1347 C C . PHE A 1 164 ? -19.469 -15.805 -24.062 1 95.81 164 PHE A C 1
ATOM 1349 O O . PHE A 1 164 ? -19.562 -16.984 -24.422 1 95.81 164 PHE A O 1
ATOM 1356 N N . GLN A 1 165 ? -19.188 -14.859 -24.875 1 92.44 165 GLN A N 1
ATOM 1357 C CA . GLN A 1 165 ? -18.625 -15.086 -26.203 1 92.44 165 GLN A CA 1
ATOM 1358 C C . GLN A 1 165 ? -17.141 -14.711 -26.25 1 92.44 165 GLN A C 1
ATOM 1360 O O . GLN A 1 165 ? -16.797 -13.523 -26.25 1 92.44 165 GLN A O 1
ATOM 1365 N N . ARG A 1 166 ? -16.344 -15.734 -26.297 1 92.81 166 ARG A N 1
ATOM 1366 C CA . ARG A 1 166 ? -14.906 -15.492 -26.25 1 92.81 166 ARG A CA 1
ATOM 1367 C C . ARG A 1 166 ? -14.312 -15.453 -27.656 1 92.81 166 ARG A C 1
ATOM 1369 O O . ARG A 1 166 ? -14.703 -16.25 -28.516 1 92.81 166 ARG A O 1
ATOM 1376 N N . SER A 1 167 ? -13.461 -14.516 -27.875 1 91.44 167 SER A N 1
ATOM 1377 C CA . SER A 1 167 ? -12.867 -14.391 -29.188 1 91.44 167 SER A CA 1
ATOM 1378 C C . SER A 1 167 ? -11.492 -15.047 -29.234 1 91.44 167 SER A C 1
ATOM 1380 O O . SER A 1 167 ? -11.109 -15.641 -30.25 1 91.44 167 SER A O 1
ATOM 1382 N N . PHE A 1 168 ? -10.789 -14.945 -28.156 1 96.12 168 PHE A N 1
ATOM 1383 C CA . PHE A 1 168 ? -9.43 -15.477 -28.141 1 96.12 168 PHE A CA 1
ATOM 1384 C C . PHE A 1 168 ? -9.195 -16.344 -26.906 1 96.12 168 PHE A C 1
ATOM 1386 O O . PHE A 1 168 ? -8.258 -16.094 -26.156 1 96.12 168 PHE A O 1
ATOM 1393 N N . PRO A 1 169 ? -10.102 -17.422 -26.781 1 97.88 169 PRO A N 1
ATOM 1394 C CA . PRO A 1 169 ? -9.852 -18.297 -25.641 1 97.88 169 PRO A CA 1
ATOM 1395 C C . PRO A 1 169 ? -8.414 -18.828 -25.609 1 97.88 169 PRO A C 1
ATOM 1397 O O . PRO A 1 169 ? -7.863 -19.188 -26.656 1 97.88 169 PRO A O 1
ATOM 1400 N N . THR A 1 170 ? -7.812 -18.766 -24.422 1 98.44 170 THR A N 1
ATOM 1401 C CA . THR A 1 170 ? -6.406 -19.125 -24.266 1 98.44 170 THR A CA 1
ATOM 1402 C C . THR A 1 170 ? -6.246 -20.234 -23.234 1 98.44 170 THR A C 1
ATOM 1404 O O . THR A 1 170 ? -6.781 -20.125 -22.125 1 98.44 170 THR A O 1
ATOM 1407 N N . LEU A 1 171 ? -5.566 -21.312 -23.625 1 98.38 171 LEU A N 1
ATOM 1408 C CA . LEU A 1 171 ? -5.223 -22.375 -22.688 1 98.38 171 LEU A CA 1
ATOM 1409 C C . LEU A 1 171 ? -3.965 -22.016 -21.906 1 98.38 171 LEU A C 1
ATOM 1411 O O . LEU A 1 171 ? -2.938 -21.672 -22.484 1 98.38 171 LEU A O 1
ATOM 1415 N N . SER A 1 172 ? -4.07 -22.016 -20.594 1 97.81 172 SER A N 1
ATOM 1416 C CA . SER A 1 172 ? -2.924 -21.781 -19.719 1 97.81 172 SER A CA 1
ATOM 1417 C C . SER A 1 172 ? -2.445 -23.078 -19.078 1 97.81 172 SER A C 1
ATOM 1419 O O . SER A 1 172 ? -3.24 -23.828 -18.484 1 97.81 172 SER A O 1
ATOM 1421 N N . GLN A 1 173 ? -1.204 -23.375 -19.234 1 96.88 173 GLN A N 1
ATOM 1422 C CA . GLN A 1 173 ? -0.551 -24.516 -18.609 1 96.88 173 GLN A CA 1
ATOM 1423 C C . GLN A 1 173 ? 0.671 -24.078 -17.812 1 96.88 173 GLN A C 1
ATOM 1425 O O . GLN A 1 173 ? 1.488 -23.297 -18.297 1 96.88 173 GLN A O 1
ATOM 1430 N N . ARG A 1 174 ? 0.754 -24.516 -16.578 1 96 174 ARG A N 1
ATOM 1431 C CA . ARG A 1 174 ? 1.881 -24.203 -15.711 1 96 174 ARG A CA 1
ATOM 1432 C C . ARG A 1 174 ? 2.535 -25.469 -15.164 1 96 174 ARG A C 1
ATOM 1434 O O . ARG A 1 174 ? 1.889 -26.5 -15.062 1 96 174 ARG A O 1
ATOM 1441 N N . ASP A 1 175 ? 3.777 -25.438 -14.836 1 95 175 ASP A N 1
ATOM 1442 C CA . ASP A 1 175 ? 4.582 -26.484 -14.219 1 95 175 ASP A CA 1
ATOM 1443 C C . ASP A 1 175 ? 5.027 -27.516 -15.258 1 95 175 ASP A C 1
ATOM 1445 O O . ASP A 1 175 ? 6.227 -27.781 -15.414 1 95 175 ASP A O 1
ATOM 1449 N N . VAL A 1 176 ? 4.074 -28.094 -15.977 1 96.06 176 VAL A N 1
ATOM 1450 C CA . VAL A 1 176 ? 4.395 -29.047 -17.031 1 96.06 176 VAL A CA 1
ATOM 1451 C C . VAL A 1 176 ? 5.223 -28.359 -18.125 1 96.06 176 VAL A C 1
ATOM 1453 O O . VAL A 1 176 ? 4.777 -27.391 -18.734 1 96.06 176 VAL A O 1
ATOM 1456 N N . PRO A 1 177 ? 6.402 -28.844 -18.375 1 94.69 177 PRO A N 1
ATOM 1457 C CA . PRO A 1 177 ? 7.344 -28.062 -19.188 1 94.69 177 PRO A CA 1
ATOM 1458 C C . PRO A 1 177 ? 6.926 -27.953 -20.641 1 94.69 177 PRO A C 1
ATOM 1460 O O . PRO A 1 177 ? 7.305 -27 -21.328 1 94.69 177 PRO A O 1
ATOM 1463 N N . GLY A 1 178 ? 6.215 -29.016 -21.109 1 95.06 178 GLY A N 1
ATOM 1464 C CA . GLY A 1 178 ? 5.895 -29 -22.531 1 95.06 178 GLY A CA 1
ATOM 1465 C C . GLY A 1 178 ? 4.48 -29.453 -22.828 1 95.06 178 GLY A C 1
ATOM 1466 O O . GLY A 1 178 ? 3.707 -29.734 -21.906 1 95.06 178 GLY A O 1
ATOM 1467 N N . LEU A 1 179 ? 4.199 -29.406 -24.094 1 96.62 179 LEU A N 1
ATOM 1468 C CA . LEU A 1 179 ? 2.916 -29.766 -24.688 1 96.62 179 LEU A CA 1
ATOM 1469 C C . LEU A 1 179 ? 3.113 -30.375 -26.078 1 96.62 179 LEU A C 1
ATOM 1471 O O . LEU A 1 179 ? 3.932 -29.906 -26.859 1 96.62 179 LEU A O 1
ATOM 1475 N N . THR A 1 180 ? 2.449 -31.484 -26.359 1 98.56 180 THR A N 1
ATOM 1476 C CA . THR A 1 180 ? 2.547 -32.094 -27.688 1 98.56 180 THR A CA 1
ATOM 1477 C C . THR A 1 180 ? 1.833 -31.219 -28.719 1 98.56 180 THR A C 1
ATOM 1479 O O . THR A 1 180 ? 0.78 -30.656 -28.438 1 98.56 180 THR A O 1
ATOM 1482 N N . GLN A 1 181 ? 2.348 -31.141 -29.906 1 98.56 181 GLN A N 1
ATOM 1483 C CA . GLN A 1 181 ? 1.699 -30.406 -30.984 1 98.56 181 GLN A CA 1
ATOM 1484 C C . GLN A 1 181 ? 0.42 -31.109 -31.438 1 98.56 181 GLN A C 1
ATOM 1486 O O . GLN A 1 181 ? -0.431 -30.5 -32.094 1 98.56 181 GLN A O 1
ATOM 1491 N N . ALA A 1 182 ? 0.242 -32.344 -31.016 1 98.62 182 ALA A N 1
ATOM 1492 C CA . ALA A 1 182 ? -0.92 -33.125 -31.406 1 98.62 182 ALA A CA 1
ATOM 1493 C C . ALA A 1 182 ? -2.201 -32.562 -30.812 1 98.62 182 ALA A C 1
ATOM 1495 O O . ALA A 1 182 ? -3.305 -32.938 -31.219 1 98.62 182 ALA A O 1
ATOM 1496 N N . VAL A 1 183 ? -2.121 -31.609 -29.922 1 98.62 183 VAL A N 1
ATOM 1497 C CA . VAL A 1 183 ? -3.312 -31.016 -29.328 1 98.62 183 VAL A CA 1
ATOM 1498 C C . VAL A 1 183 ? -3.877 -29.938 -30.25 1 98.62 183 VAL A C 1
ATOM 1500 O O . VAL A 1 183 ? -5.035 -29.531 -30.109 1 98.62 183 VAL A O 1
ATOM 1503 N N . ILE A 1 184 ? -3.088 -29.359 -31.172 1 98.69 184 ILE A N 1
ATOM 1504 C CA . ILE A 1 184 ? -3.391 -28.156 -31.938 1 98.69 184 ILE A CA 1
ATOM 1505 C C . ILE A 1 184 ? -4.668 -28.359 -32.75 1 98.69 184 ILE A C 1
ATOM 1507 O O . ILE A 1 184 ? -5.566 -27.516 -32.719 1 98.69 184 ILE A O 1
ATOM 1511 N N . PRO A 1 185 ? -4.832 -29.516 -33.406 1 98.56 185 PRO A N 1
ATOM 1512 C CA . PRO A 1 185 ? -6.074 -29.688 -34.188 1 98.56 185 PRO A CA 1
ATOM 1513 C C . PRO A 1 185 ? -7.32 -29.594 -33.281 1 98.56 185 PRO A C 1
ATOM 1515 O O . PRO A 1 185 ? -8.305 -28.953 -33.688 1 98.56 185 PRO A O 1
ATOM 1518 N N . SER A 1 186 ? -7.289 -30.219 -32.156 1 98.25 186 SER A N 1
ATOM 1519 C CA . SER A 1 186 ? -8.422 -30.156 -31.234 1 98.25 186 SER A CA 1
ATOM 1520 C C . SER A 1 186 ? -8.625 -28.75 -30.703 1 98.25 186 SER A C 1
ATOM 1522 O O . SER A 1 186 ? -9.766 -28.312 -30.516 1 98.25 186 SER A O 1
ATOM 1524 N N . LEU A 1 187 ? -7.508 -28 -30.422 1 98.5 187 LEU A N 1
ATOM 1525 C CA . LEU A 1 187 ? -7.609 -26.625 -29.938 1 98.5 187 LEU A CA 1
ATOM 1526 C C . LEU A 1 187 ? -8.312 -25.75 -30.969 1 98.5 187 LEU A C 1
ATOM 1528 O O . LEU A 1 187 ? -9.266 -25.047 -30.641 1 98.5 187 LEU A O 1
ATOM 1532 N N . VAL A 1 188 ? -7.848 -25.859 -32.219 1 98.06 188 VAL A N 1
ATOM 1533 C CA . VAL A 1 188 ? -8.414 -25.062 -33.312 1 98.06 188 VAL A CA 1
ATOM 1534 C C . VAL A 1 188 ? -9.875 -25.438 -33.5 1 98.06 188 VAL A C 1
ATOM 1536 O O . VAL A 1 188 ? -10.727 -24.562 -33.688 1 98.06 188 VAL A O 1
ATOM 1539 N N . GLN A 1 189 ? -10.133 -26.703 -33.438 1 96.25 189 GLN A N 1
ATOM 1540 C CA . GLN A 1 189 ? -11.508 -27.172 -33.625 1 96.25 189 GLN A CA 1
ATOM 1541 C C . GLN A 1 189 ? -12.43 -26.594 -32.562 1 96.25 189 GLN A C 1
ATOM 1543 O O . GLN A 1 189 ? -13.594 -26.312 -32.844 1 96.25 189 GLN A O 1
ATOM 1548 N N . ARG A 1 190 ? -11.953 -26.406 -31.422 1 94.69 190 ARG A N 1
ATOM 1549 C CA . ARG A 1 190 ? -12.766 -25.922 -30.312 1 94.69 190 ARG A CA 1
ATOM 1550 C C . ARG A 1 190 ? -12.656 -24.406 -30.172 1 94.69 190 ARG A C 1
ATOM 1552 O O . ARG A 1 190 ? -13.117 -23.828 -29.188 1 94.69 190 ARG A O 1
ATOM 1559 N N . GLY A 1 191 ? -11.969 -23.781 -31.031 1 95.38 191 GLY A N 1
ATOM 1560 C CA . GLY A 1 191 ? -11.914 -22.328 -31.078 1 95.38 191 GLY A CA 1
ATOM 1561 C C . GLY A 1 191 ? -10.883 -21.734 -30.156 1 95.38 191 GLY A C 1
ATOM 1562 O O . GLY A 1 191 ? -10.898 -20.531 -29.875 1 95.38 191 GLY A O 1
ATOM 1563 N N . ILE A 1 192 ? -10.039 -22.484 -29.594 1 98.12 192 ILE A N 1
ATOM 1564 C CA . ILE A 1 192 ? -8.969 -21.969 -28.734 1 98.12 192 ILE A CA 1
ATOM 1565 C C . ILE A 1 192 ? -7.879 -21.344 -29.594 1 98.12 192 ILE A C 1
ATOM 1567 O O . ILE A 1 192 ? -7.375 -21.969 -30.531 1 98.12 192 ILE A O 1
ATOM 1571 N N . ALA A 1 193 ? -7.492 -20.109 -29.25 1 98.12 193 ALA A N 1
ATOM 1572 C CA . ALA A 1 193 ? -6.676 -19.281 -30.141 1 98.12 193 ALA A CA 1
ATOM 1573 C C . ALA A 1 193 ? -5.211 -19.281 -29.703 1 98.12 193 ALA A C 1
ATOM 1575 O O . ALA A 1 193 ? -4.32 -19 -30.5 1 98.12 193 ALA A O 1
ATOM 1576 N N . ALA A 1 194 ? -4.996 -19.578 -28.484 1 98.69 194 ALA A N 1
ATOM 1577 C CA . ALA A 1 194 ? -3.633 -19.406 -27.984 1 98.69 194 ALA A CA 1
ATOM 1578 C C . ALA A 1 194 ? -3.348 -20.328 -26.812 1 98.69 194 ALA A C 1
ATOM 1580 O O . ALA A 1 194 ? -4.273 -20.875 -26.203 1 98.69 194 ALA A O 1
ATOM 1581 N N . VAL A 1 195 ? -2.025 -20.531 -26.594 1 98.38 195 VAL A N 1
ATOM 1582 C CA . VAL A 1 195 ? -1.535 -21.297 -25.453 1 98.38 195 VAL A CA 1
ATOM 1583 C C . VAL A 1 195 ? -0.468 -20.5 -24.719 1 98.38 195 VAL A C 1
ATOM 1585 O O . VAL A 1 195 ? 0.391 -19.875 -25.328 1 98.38 195 VAL A O 1
ATOM 1588 N N . SER A 1 196 ? -0.599 -20.422 -23.422 1 98 196 SER A N 1
ATOM 1589 C CA . SER A 1 196 ? 0.417 -19.844 -22.531 1 98 196 SER A CA 1
ATOM 1590 C C . SER A 1 196 ? 0.973 -20.906 -21.578 1 98 196 SER A C 1
ATOM 1592 O O . SER A 1 196 ? 0.232 -21.469 -20.781 1 98 196 SER A O 1
ATOM 1594 N N . VAL A 1 197 ? 2.271 -21.125 -21.641 1 97.5 197 VAL A N 1
ATOM 1595 C CA . VAL A 1 197 ? 2.883 -22.156 -20.812 1 97.5 197 VAL A CA 1
ATOM 1596 C C . VAL A 1 197 ? 3.932 -21.531 -19.891 1 97.5 197 VAL A C 1
ATOM 1598 O O . VAL A 1 197 ? 4.699 -20.656 -20.312 1 97.5 197 VAL A O 1
ATOM 1601 N N . GLY A 1 198 ? 3.859 -21.812 -18.609 1 96.25 198 GLY A N 1
ATOM 1602 C CA . GLY A 1 198 ? 4.945 -21.562 -17.672 1 96.25 198 GLY A CA 1
ATOM 1603 C C . GLY A 1 198 ? 5.695 -22.828 -17.281 1 96.25 198 GLY A C 1
ATOM 1604 O O . GLY A 1 198 ? 5.109 -23.766 -16.75 1 96.25 198 GLY A O 1
ATOM 1605 N N . VAL A 1 199 ? 6.984 -22.828 -17.484 1 96.06 199 VAL A N 1
ATOM 1606 C CA . VAL A 1 199 ? 7.812 -24.031 -17.328 1 96.06 199 VAL A CA 1
ATOM 1607 C C . VAL A 1 199 ? 8.297 -24.109 -15.875 1 96.06 199 VAL A C 1
ATOM 1609 O O . VAL A 1 199 ? 8.75 -23.109 -15.305 1 96.06 199 VAL A O 1
ATOM 1612 N N . ASN A 1 200 ? 8.195 -25.25 -15.328 1 95.12 200 ASN A N 1
ATOM 1613 C CA . ASN A 1 200 ? 8.758 -25.438 -14 1 95.12 200 ASN A CA 1
ATOM 1614 C C . ASN A 1 200 ? 10.164 -24.859 -13.906 1 95.12 200 ASN A C 1
ATOM 1616 O O . ASN A 1 200 ? 10.984 -25.031 -14.812 1 95.12 200 ASN A O 1
ATOM 1620 N N . PRO A 1 201 ? 10.477 -24.172 -12.797 1 93 201 PRO A N 1
ATOM 1621 C CA . PRO A 1 201 ? 11.758 -23.484 -12.719 1 93 201 PRO A CA 1
ATOM 1622 C C . PRO A 1 201 ? 12.953 -24.422 -12.742 1 93 201 PRO A C 1
ATOM 1624 O O . PRO A 1 201 ? 14.062 -24.031 -13.109 1 93 201 PRO A O 1
ATOM 1627 N N . GLY A 1 202 ? 12.789 -25.641 -12.391 1 93.25 202 GLY A N 1
ATOM 1628 C CA . GLY A 1 202 ? 13.891 -26.594 -12.328 1 93.25 202 GLY A CA 1
ATOM 1629 C C . GLY A 1 202 ? 14.125 -27.312 -13.641 1 93.25 202 GLY A C 1
ATOM 1630 O O . GLY A 1 202 ? 15.07 -28.094 -13.766 1 93.25 202 GLY A O 1
ATOM 1631 N N . THR A 1 203 ? 13.352 -27.062 -14.664 1 94.06 203 THR A N 1
ATOM 1632 C CA . THR A 1 203 ? 13.359 -27.828 -15.906 1 94.06 203 THR A CA 1
ATOM 1633 C C . THR A 1 203 ? 13.836 -26.953 -17.062 1 94.06 203 THR A C 1
ATOM 1635 O O . THR A 1 203 ? 13.453 -25.781 -17.172 1 94.06 203 THR A O 1
ATOM 1638 N N . SER A 1 204 ? 14.688 -27.531 -17.922 1 94.69 204 SER A N 1
ATOM 1639 C CA . SER A 1 204 ? 15.102 -26.797 -19.109 1 94.69 204 SER A CA 1
ATOM 1640 C C . SER A 1 204 ? 13.898 -26.453 -19.984 1 94.69 204 SER A C 1
ATOM 1642 O O . SER A 1 204 ? 13.125 -27.328 -20.375 1 94.69 204 SER A O 1
ATOM 1644 N N . PRO A 1 205 ? 13.797 -25.219 -20.297 1 96 205 PRO A N 1
ATOM 1645 C CA . PRO A 1 205 ? 12.641 -24.812 -21.109 1 96 205 PRO A CA 1
ATOM 1646 C C . PRO A 1 205 ? 12.812 -25.141 -22.594 1 96 205 PRO A C 1
ATOM 1648 O O . PRO A 1 205 ? 13.906 -25 -23.125 1 96 205 PRO A O 1
ATOM 1651 N N . PRO A 1 206 ? 11.727 -25.547 -23.266 1 97.75 206 PRO A N 1
ATOM 1652 C CA . PRO A 1 206 ? 11.812 -25.688 -24.719 1 97.75 206 PRO A CA 1
ATOM 1653 C C . PRO A 1 206 ? 12.32 -24.422 -25.406 1 97.75 206 PRO A C 1
ATOM 1655 O O . PRO A 1 206 ? 11.969 -23.312 -25.016 1 97.75 206 PRO A O 1
ATOM 1658 N N . ALA A 1 207 ? 13.117 -24.625 -26.422 1 97.44 207 ALA A N 1
ATOM 1659 C CA . ALA A 1 207 ? 13.758 -23.516 -27.109 1 97.44 207 ALA A CA 1
ATOM 1660 C C . ALA A 1 207 ? 12.82 -22.875 -28.125 1 97.44 207 ALA A C 1
ATOM 1662 O O . ALA A 1 207 ? 13.078 -22.922 -29.328 1 97.44 207 ALA A O 1
ATOM 1663 N N . VAL A 1 208 ? 11.805 -22.203 -27.656 1 97.38 208 VAL A N 1
ATOM 1664 C CA . VAL A 1 208 ? 10.852 -21.516 -28.516 1 97.38 208 VAL A CA 1
ATOM 1665 C C . VAL A 1 208 ? 10.984 -20 -28.312 1 97.38 208 VAL A C 1
ATOM 1667 O O . VAL A 1 208 ? 11.5 -19.547 -27.281 1 97.38 208 VAL A O 1
ATOM 1670 N N . PRO A 1 209 ? 10.539 -19.203 -29.312 1 95.75 209 PRO A N 1
ATOM 1671 C CA . PRO A 1 209 ? 10.539 -17.75 -29.125 1 95.75 209 PRO A CA 1
ATOM 1672 C C . PRO A 1 209 ? 9.531 -17.297 -28.078 1 95.75 209 PRO A C 1
ATOM 1674 O O . PRO A 1 209 ? 8.648 -18.062 -27.688 1 95.75 209 PRO A O 1
ATOM 1677 N N . PRO A 1 210 ? 9.703 -16.047 -27.578 1 93.81 210 PRO A N 1
ATOM 1678 C CA . PRO A 1 210 ? 8.789 -15.562 -26.547 1 93.81 210 PRO A CA 1
ATOM 1679 C C . PRO A 1 210 ? 7.328 -15.57 -26.984 1 93.81 210 PRO A C 1
ATOM 1681 O O . PRO A 1 210 ? 6.43 -15.758 -26.156 1 93.81 210 PRO A O 1
ATOM 1684 N N . LEU A 1 211 ? 7.125 -15.266 -28.203 1 97 211 LEU A N 1
ATOM 1685 C CA . LEU A 1 211 ? 5.816 -15.281 -28.844 1 97 211 LEU A CA 1
ATOM 1686 C C . LEU A 1 211 ? 5.918 -15.836 -30.266 1 97 211 LEU A C 1
ATOM 1688 O O . LEU A 1 211 ? 6.797 -15.43 -31.016 1 97 211 LEU A O 1
ATOM 1692 N N . PHE A 1 212 ? 4.988 -16.812 -30.625 1 98.25 212 PHE A N 1
ATOM 1693 C CA . PHE A 1 212 ? 5.109 -17.453 -31.922 1 98.25 212 PHE A CA 1
ATOM 1694 C C . PHE A 1 212 ? 3.783 -18.078 -32.344 1 98.25 212 PHE A C 1
ATOM 1696 O O . PHE A 1 212 ? 2.826 -18.094 -31.562 1 98.25 212 PHE A O 1
ATOM 1703 N N . ARG A 1 213 ? 3.686 -18.516 -33.594 1 98.69 213 ARG A N 1
ATOM 1704 C CA . ARG A 1 213 ? 2.596 -19.328 -34.125 1 98.69 213 ARG A CA 1
ATOM 1705 C C . ARG A 1 213 ? 2.984 -20.797 -34.188 1 98.69 213 ARG A C 1
ATOM 1707 O O . ARG A 1 213 ? 4.004 -21.156 -34.781 1 98.69 213 ARG A O 1
ATOM 1714 N N . TRP A 1 214 ? 2.301 -21.578 -33.531 1 98.75 214 TRP A N 1
ATOM 1715 C CA . TRP A 1 214 ? 2.562 -23.016 -33.469 1 98.75 214 TRP A CA 1
ATOM 1716 C C . TRP A 1 214 ? 1.672 -23.766 -34.438 1 98.75 214 TRP A C 1
ATOM 1718 O O . TRP A 1 214 ? 0.444 -23.688 -34.375 1 98.75 214 TRP A O 1
ATOM 1728 N N . ASN A 1 215 ? 2.33 -24.547 -35.281 1 98.62 215 ASN A N 1
ATOM 1729 C CA . ASN A 1 215 ? 1.603 -25.125 -36.406 1 98.62 215 ASN A CA 1
ATOM 1730 C C . ASN A 1 215 ? 1.771 -26.641 -36.469 1 98.62 215 ASN A C 1
ATOM 1732 O O . ASN A 1 215 ? 2.869 -27.156 -36.25 1 98.62 215 ASN A O 1
ATOM 1736 N N . PHE A 1 216 ? 0.716 -27.375 -36.688 1 98.56 216 PHE A N 1
ATOM 1737 C CA . PHE A 1 216 ? 0.687 -28.812 -36.875 1 98.56 216 PHE A CA 1
ATOM 1738 C C . PHE A 1 216 ? -0.458 -29.219 -37.781 1 98.56 216 PHE A C 1
ATOM 1740 O O . PHE A 1 216 ? -1.613 -28.875 -37.531 1 98.56 216 PHE A O 1
ATOM 1747 N N . GLU A 1 217 ? -0.176 -29.891 -38.906 1 97.88 217 GLU A N 1
ATOM 1748 C CA . GLU A 1 217 ? -1.14 -30.391 -39.875 1 97.88 217 GLU A CA 1
ATOM 1749 C C . GLU A 1 217 ? -1.97 -29.25 -40.469 1 97.88 217 GLU A C 1
ATOM 1751 O O . GLU A 1 217 ? -3.182 -29.375 -40.656 1 97.88 217 GLU A O 1
ATOM 1756 N N . GLY A 1 218 ? -1.416 -28.141 -40.562 1 97.38 218 GLY A N 1
ATOM 1757 C CA . GLY A 1 218 ? -2.066 -27.016 -41.219 1 97.38 218 GLY A CA 1
ATOM 1758 C C . GLY A 1 218 ? -2.9 -26.188 -40.25 1 97.38 218 GLY A C 1
ATOM 1759 O O . GLY A 1 218 ? -3.471 -25.156 -40.625 1 97.38 218 GLY A O 1
ATOM 1760 N N . LYS A 1 219 ? -2.992 -26.578 -39 1 98.31 219 LYS A N 1
ATOM 1761 C CA . LYS A 1 219 ? -3.691 -25.812 -37.969 1 98.31 219 LYS A CA 1
ATOM 1762 C C . LYS A 1 219 ? -2.707 -25.062 -37.062 1 98.31 219 LYS A C 1
ATOM 1764 O O . LYS A 1 219 ? -1.587 -25.531 -36.844 1 98.31 219 LYS A O 1
ATOM 1769 N N . GLU A 1 220 ? -3.248 -23.891 -36.594 1 98 220 GLU A N 1
ATOM 1770 C CA . GLU A 1 220 ? -2.293 -23.031 -35.906 1 98 220 GLU A CA 1
ATOM 1771 C C . GLU A 1 220 ? -2.926 -22.391 -34.656 1 98 220 GLU A C 1
ATOM 1773 O O . GLU A 1 220 ? -4.102 -22.016 -34.688 1 98 220 GLU A O 1
ATOM 1778 N N . VAL A 1 221 ? -2.143 -22.156 -33.625 1 98.62 221 VAL A N 1
ATOM 1779 C CA . VAL A 1 221 ? -2.484 -21.344 -32.438 1 98.62 221 VAL A CA 1
ATOM 1780 C C . VAL A 1 221 ? -1.326 -20.422 -32.125 1 98.62 221 VAL A C 1
ATOM 1782 O O . VAL A 1 221 ? -0.18 -20.672 -32.469 1 98.62 221 VAL A O 1
ATOM 1785 N N . MET A 1 222 ? -1.602 -19.25 -31.516 1 98.62 222 MET A N 1
ATOM 1786 C CA . MET A 1 222 ? -0.544 -18.422 -30.938 1 98.62 222 MET A CA 1
ATOM 1787 C C . MET A 1 222 ? -0.049 -19.016 -29.625 1 98.62 222 MET A C 1
ATOM 1789 O O . MET A 1 222 ? -0.807 -19.672 -28.906 1 98.62 222 MET A O 1
ATOM 1793 N N . ALA A 1 223 ? 1.264 -18.812 -29.359 1 98.5 223 ALA A N 1
ATOM 1794 C CA . ALA A 1 223 ? 1.795 -19.484 -28.188 1 98.5 223 ALA A CA 1
ATOM 1795 C C . ALA A 1 223 ? 2.906 -18.672 -27.531 1 98.5 223 ALA A C 1
ATOM 1797 O O . ALA A 1 223 ? 3.625 -17.938 -28.203 1 98.5 223 ALA A O 1
ATOM 1798 N N . THR A 1 224 ? 3.004 -18.766 -26.234 1 97.81 224 THR A N 1
ATOM 1799 C CA . THR A 1 224 ? 4.117 -18.219 -25.469 1 97.81 224 THR A CA 1
ATOM 1800 C C . THR A 1 224 ? 4.516 -19.172 -24.344 1 97.81 224 THR A C 1
ATOM 1802 O O . THR A 1 224 ? 3.654 -19.812 -23.734 1 97.81 224 THR A O 1
ATOM 1805 N N . TRP A 1 225 ? 5.828 -19.344 -24.172 1 97 225 TRP A N 1
ATOM 1806 C CA . TRP A 1 225 ? 6.422 -20.125 -23.078 1 97 225 TRP A CA 1
ATOM 1807 C C . TRP A 1 225 ? 7.258 -19.234 -22.172 1 97 225 TRP A C 1
ATOM 1809 O O . TRP A 1 225 ? 8.133 -18.5 -22.641 1 97 225 TRP A O 1
ATOM 1819 N N . HIS A 1 226 ? 6.961 -19.312 -20.922 1 95.06 226 HIS A N 1
ATOM 1820 C CA . HIS A 1 226 ? 7.824 -18.625 -19.953 1 95.06 226 HIS A CA 1
ATOM 1821 C C . HIS A 1 226 ? 8.844 -19.578 -19.359 1 95.06 226 HIS A C 1
ATOM 1823 O O . HIS A 1 226 ? 8.477 -20.547 -18.688 1 95.06 226 HIS A O 1
ATOM 1829 N N . PRO A 1 227 ? 10.133 -19.328 -19.578 1 94.44 227 PRO A N 1
ATOM 1830 C CA . PRO A 1 227 ? 11.148 -20.188 -18.953 1 94.44 227 PRO A CA 1
ATOM 1831 C C . PRO A 1 227 ? 11.328 -19.922 -17.469 1 94.44 227 PRO A C 1
ATOM 1833 O O . PRO A 1 227 ? 11.234 -18.766 -17.031 1 94.44 227 PRO A O 1
ATOM 1836 N N . GLY A 1 228 ? 11.555 -20.891 -16.703 1 89.81 228 GLY A N 1
ATOM 1837 C CA . GLY A 1 228 ? 12.016 -20.719 -15.336 1 89.81 228 GLY A CA 1
ATOM 1838 C C . GLY A 1 228 ? 10.906 -20.359 -14.375 1 89.81 228 GLY A C 1
ATOM 1839 O O . GLY A 1 228 ? 11.102 -19.562 -13.453 1 89.81 228 GLY A O 1
ATOM 1840 N N . GLY A 1 229 ? 9.734 -20.828 -14.648 1 89.69 229 GLY A N 1
ATOM 1841 C CA . GLY A 1 229 ? 8.641 -20.625 -13.711 1 89.69 229 GLY A CA 1
ATOM 1842 C C . GLY A 1 229 ? 7.391 -20.062 -14.359 1 89.69 229 GLY A C 1
ATOM 1843 O O . GLY A 1 229 ? 7.281 -20.047 -15.586 1 89.69 229 GLY A O 1
ATOM 1844 N N . TYR A 1 230 ? 6.422 -19.594 -13.43 1 86.38 230 TYR A N 1
ATOM 1845 C CA . TYR A 1 230 ? 5.105 -19.203 -13.922 1 86.38 230 TYR A CA 1
ATOM 1846 C C . TYR A 1 230 ? 4.938 -17.688 -13.867 1 86.38 230 TYR A C 1
ATOM 1848 O O . TYR A 1 230 ? 3.818 -17.172 -13.93 1 86.38 230 TYR A O 1
ATOM 1856 N N . PRO A 1 231 ? 5.984 -16.875 -13.508 1 90.5 231 PRO A N 1
ATOM 1857 C CA . PRO A 1 231 ? 7.344 -16.766 -12.984 1 90.5 231 PRO A CA 1
ATOM 1858 C C . PRO A 1 231 ? 7.402 -16.953 -11.469 1 90.5 231 PRO A C 1
ATOM 1860 O O . PRO A 1 231 ? 6.402 -17.312 -10.844 1 90.5 231 PRO A O 1
ATOM 1863 N N . LEU A 1 232 ? 8.602 -16.781 -10.812 1 87.12 232 LEU A N 1
ATOM 1864 C CA . LEU A 1 232 ? 8.836 -17 -9.391 1 87.12 232 LEU A CA 1
ATOM 1865 C C . LEU A 1 232 ? 8.156 -15.93 -8.547 1 87.12 232 LEU A C 1
ATOM 1867 O O . LEU A 1 232 ? 8.812 -15.219 -7.789 1 87.12 232 LEU A O 1
ATOM 1871 N N . GLY A 1 233 ? 6.883 -15.695 -8.695 1 91.75 233 GLY A N 1
ATOM 1872 C CA . GLY A 1 233 ? 5.996 -14.828 -7.934 1 91.75 233 GLY A CA 1
ATOM 1873 C C . GLY A 1 233 ? 6.461 -13.383 -7.891 1 91.75 233 GLY A C 1
ATOM 1874 O O . GLY A 1 233 ? 7.633 -13.094 -8.141 1 91.75 233 GLY A O 1
ATOM 1875 N N . PRO A 1 234 ? 5.594 -12.484 -7.461 1 95.38 234 PRO A N 1
ATOM 1876 C CA . PRO A 1 234 ? 5.945 -11.07 -7.336 1 95.38 234 PRO A CA 1
ATOM 1877 C C . PRO A 1 234 ? 6.953 -10.805 -6.219 1 95.38 234 PRO A C 1
ATOM 1879 O O . PRO A 1 234 ? 6.922 -11.484 -5.188 1 95.38 234 PRO A O 1
ATOM 1882 N N . GLY A 1 235 ? 7.867 -9.805 -6.426 1 95.69 235 GLY A N 1
ATOM 1883 C CA . GLY A 1 235 ? 8.805 -9.398 -5.387 1 95.69 235 GLY A CA 1
ATOM 1884 C C . GLY A 1 235 ? 8.172 -8.477 -4.355 1 95.69 235 GLY A C 1
ATOM 1885 O O . GLY A 1 235 ? 6.996 -8.133 -4.457 1 95.69 235 GLY A O 1
ATOM 1886 N N . PRO A 1 236 ? 8.961 -8.062 -3.359 1 94.69 236 PRO A N 1
ATOM 1887 C CA . PRO A 1 236 ? 8.422 -7.285 -2.242 1 94.69 236 PRO A CA 1
ATOM 1888 C C . PRO A 1 236 ? 8.281 -5.801 -2.576 1 94.69 236 PRO A C 1
ATOM 1890 O O . PRO A 1 236 ? 7.492 -5.094 -1.938 1 94.69 236 PRO A O 1
ATOM 1893 N N . ASN A 1 237 ? 9 -5.258 -3.527 1 94.94 237 ASN A N 1
ATOM 1894 C CA . ASN A 1 237 ? 9 -3.848 -3.902 1 94.94 237 ASN A CA 1
ATOM 1895 C C . ASN A 1 237 ? 9.625 -3.631 -5.277 1 94.94 237 ASN A C 1
ATOM 1897 O O . ASN A 1 237 ? 10.117 -4.578 -5.895 1 94.94 237 ASN A O 1
ATOM 1901 N N . PRO A 1 238 ? 9.641 -2.406 -5.824 1 96.75 238 PRO A N 1
ATOM 1902 C CA . PRO A 1 238 ? 10.133 -2.178 -7.188 1 96.75 238 PRO A CA 1
ATOM 1903 C C . PRO A 1 238 ? 11.625 -2.453 -7.328 1 96.75 238 PRO A C 1
ATOM 1905 O O . PRO A 1 238 ? 12.094 -2.811 -8.414 1 96.75 238 PRO A O 1
ATOM 1908 N N . ALA A 1 239 ? 12.477 -2.234 -6.301 1 96.69 239 ALA A N 1
ATOM 1909 C CA . ALA A 1 239 ? 13.906 -2.508 -6.371 1 96.69 239 ALA A CA 1
ATOM 1910 C C . ALA A 1 239 ? 14.172 -3.998 -6.562 1 96.69 239 ALA A C 1
ATOM 1912 O O . ALA A 1 239 ? 15.188 -4.383 -7.152 1 96.69 239 ALA A O 1
ATOM 1913 N N . ARG A 1 240 ? 13.383 -4.902 -6.121 1 97.44 240 ARG A N 1
ATOM 1914 C CA . ARG A 1 240 ? 13.398 -6.359 -6.219 1 97.44 240 ARG A CA 1
ATOM 1915 C C . ARG A 1 240 ? 12.086 -6.887 -6.785 1 97.44 240 ARG A C 1
ATOM 1917 O O . ARG A 1 240 ? 11.289 -7.5 -6.066 1 97.44 240 ARG A O 1
ATOM 1924 N N . PRO A 1 241 ? 11.812 -6.793 -8.023 1 96.94 241 PRO A N 1
ATOM 1925 C CA . PRO A 1 241 ? 10.5 -6.996 -8.641 1 96.94 241 PRO A CA 1
ATOM 1926 C C . PRO A 1 241 ? 10.078 -8.461 -8.664 1 96.94 241 PRO A C 1
ATOM 1928 O O . PRO A 1 241 ? 8.898 -8.766 -8.875 1 96.94 241 PRO A O 1
ATOM 1931 N N . GLY A 1 242 ? 11.062 -9.453 -8.461 1 95.94 242 GLY A N 1
ATOM 1932 C CA . GLY A 1 242 ? 10.727 -10.867 -8.539 1 95.94 242 GLY A CA 1
ATOM 1933 C C . GLY A 1 242 ? 10.141 -11.266 -9.875 1 95.94 242 GLY A C 1
ATOM 1934 O O . GLY A 1 242 ? 10.68 -10.914 -10.93 1 95.94 242 GLY A O 1
ATOM 1935 N N . GLY A 1 243 ? 9.078 -12 -9.867 1 96.19 243 GLY A N 1
ATOM 1936 C CA . GLY A 1 243 ? 8.453 -12.508 -11.078 1 96.19 243 GLY A CA 1
ATOM 1937 C C . GLY A 1 243 ? 7.789 -11.422 -11.906 1 96.19 243 GLY A C 1
ATOM 1938 O O . GLY A 1 243 ? 7.324 -11.68 -13.023 1 96.19 243 GLY A O 1
ATOM 1939 N N . LEU A 1 244 ? 7.77 -10.172 -11.406 1 97.12 244 LEU A N 1
ATOM 1940 C CA . LEU A 1 244 ? 7.152 -9.07 -12.141 1 97.12 244 LEU A CA 1
ATOM 1941 C C . LEU A 1 244 ? 8.211 -8.25 -12.867 1 97.12 244 LEU A C 1
ATOM 1943 O O . LEU A 1 244 ? 7.898 -7.211 -13.453 1 97.12 244 LEU A O 1
ATOM 1947 N N . SER A 1 245 ? 9.477 -8.68 -12.867 1 96.31 245 SER A N 1
ATOM 1948 C CA . SER A 1 245 ? 10.531 -8.008 -13.625 1 96.31 245 SER A CA 1
ATOM 1949 C C . SER A 1 245 ? 10.219 -8.016 -15.125 1 96.31 245 SER A C 1
ATOM 1951 O O . SER A 1 245 ? 9.5 -8.891 -15.609 1 96.31 245 SER A O 1
ATOM 1953 N N . THR A 1 246 ? 10.742 -7.121 -15.828 1 95.44 246 THR A N 1
ATOM 1954 C CA . THR A 1 246 ? 10.539 -7.031 -17.266 1 95.44 246 THR A CA 1
ATOM 1955 C C . THR A 1 246 ? 11.008 -8.305 -17.969 1 95.44 246 THR A C 1
ATOM 1957 O O . THR A 1 246 ? 10.438 -8.719 -18.969 1 95.44 246 THR A O 1
ATOM 1960 N N . LYS A 1 247 ? 11.992 -8.961 -17.406 1 92.5 247 LYS A N 1
ATOM 1961 C CA . LYS A 1 247 ? 12.539 -10.188 -17.984 1 92.5 247 LYS A CA 1
ATOM 1962 C C . LYS A 1 247 ? 11.523 -11.328 -17.891 1 92.5 247 LYS A C 1
ATOM 1964 O O . LYS A 1 247 ? 11.594 -12.289 -18.672 1 92.5 247 LYS A O 1
ATOM 1969 N N . ASP A 1 248 ? 10.625 -11.25 -16.953 1 95.5 248 ASP A N 1
ATOM 1970 C CA . ASP A 1 248 ? 9.656 -12.32 -16.703 1 95.5 248 ASP A CA 1
ATOM 1971 C C . ASP A 1 248 ? 8.312 -12 -17.359 1 95.5 248 ASP A C 1
ATOM 1973 O O . ASP A 1 248 ? 7.344 -12.742 -17.203 1 95.5 248 ASP A O 1
ATOM 1977 N N . CYS A 1 249 ? 8.219 -10.891 -18.062 1 96.56 249 CYS A N 1
ATOM 1978 C CA . CYS A 1 249 ? 7.047 -10.531 -18.844 1 96.56 249 CYS A CA 1
ATOM 1979 C C . CYS A 1 249 ? 7.273 -10.844 -20.328 1 96.56 249 CYS A C 1
ATOM 1981 O O . CYS A 1 249 ? 8.414 -11.047 -20.75 1 96.56 249 CYS A O 1
ATOM 1983 N N . VAL A 1 250 ? 6.223 -10.953 -21.078 1 97 250 VAL A N 1
ATOM 1984 C CA . VAL A 1 250 ? 6.316 -11.07 -22.531 1 97 250 VAL A CA 1
ATOM 1985 C C . VAL A 1 250 ? 6.395 -9.688 -23.156 1 97 250 VAL A C 1
ATOM 1987 O O . VAL A 1 250 ? 5.383 -8.984 -23.266 1 97 250 VAL A O 1
ATOM 1990 N N . VAL A 1 251 ? 7.551 -9.328 -23.5 1 95.62 251 VAL A N 1
ATOM 1991 C CA . VAL A 1 251 ? 7.805 -8.047 -24.156 1 95.62 251 VAL A CA 1
ATOM 1992 C C . VAL A 1 251 ? 8.422 -8.281 -25.531 1 95.62 251 VAL A C 1
ATOM 1994 O O . VAL A 1 251 ? 9.445 -8.961 -25.656 1 95.62 251 VAL A O 1
ATOM 1997 N N . ILE A 1 252 ? 7.77 -7.82 -26.578 1 93.75 252 ILE A N 1
ATOM 1998 C CA . ILE A 1 252 ? 8.227 -7.977 -27.953 1 93.75 252 ILE A CA 1
ATOM 1999 C C . ILE A 1 252 ? 8.633 -6.621 -28.516 1 93.75 252 ILE A C 1
ATOM 2001 O O . ILE A 1 252 ? 7.887 -5.645 -28.406 1 93.75 252 ILE A O 1
ATOM 2005 N N . PRO A 1 253 ? 9.797 -6.551 -29.156 1 90.69 253 PRO A N 1
ATOM 2006 C CA . PRO A 1 253 ? 10.18 -5.273 -29.766 1 90.69 253 PRO A CA 1
ATOM 2007 C C . PRO A 1 253 ? 9.141 -4.754 -30.75 1 90.69 253 PRO A C 1
ATOM 2009 O O . PRO A 1 253 ? 8.641 -5.516 -31.594 1 90.69 253 PRO A O 1
ATOM 2012 N N . GLY A 1 254 ? 8.812 -3.555 -30.609 1 90.81 254 GLY A N 1
ATOM 2013 C CA . GLY A 1 254 ? 7.898 -2.906 -31.531 1 90.81 254 GLY A CA 1
ATOM 2014 C C . GLY A 1 254 ? 6.441 -3.158 -31.203 1 90.81 254 GLY A C 1
ATOM 2015 O O . GLY A 1 254 ? 5.547 -2.662 -31.891 1 90.81 254 GLY A O 1
ATOM 2016 N N . PHE A 1 255 ? 6.141 -3.889 -30.234 1 95 255 PHE A N 1
ATOM 2017 C CA . PHE A 1 255 ? 4.785 -4.18 -29.797 1 95 255 PHE A CA 1
ATOM 2018 C C . PHE A 1 255 ? 4.465 -3.439 -28.5 1 95 255 PHE A C 1
ATOM 2020 O O . PHE A 1 255 ? 5.219 -3.525 -27.531 1 95 255 PHE A O 1
ATOM 2027 N N . GLU A 1 256 ? 3.393 -2.75 -28.406 1 96.94 256 GLU A N 1
ATOM 2028 C CA . GLU A 1 256 ? 3.107 -1.805 -27.344 1 96.94 256 GLU A CA 1
ATOM 2029 C C . GLU A 1 256 ? 2.527 -2.516 -26.125 1 96.94 256 GLU A C 1
ATOM 2031 O O . GLU A 1 256 ? 2.322 -1.896 -25.078 1 96.94 256 GLU A O 1
ATOM 2036 N N . HIS A 1 257 ? 2.178 -3.785 -26.266 1 97.94 257 HIS A N 1
ATOM 2037 C CA . HIS A 1 257 ? 1.532 -4.512 -25.172 1 97.94 257 HIS A CA 1
ATOM 2038 C C . HIS A 1 257 ? 2.496 -5.496 -24.531 1 97.94 257 HIS A C 1
ATOM 2040 O O . HIS A 1 257 ? 3.264 -6.172 -25.219 1 97.94 257 HIS A O 1
ATOM 2046 N N . ALA A 1 258 ? 2.551 -5.523 -23.234 1 98.19 258 ALA A N 1
ATOM 2047 C CA . ALA A 1 258 ? 3.289 -6.527 -22.469 1 98.19 258 ALA A CA 1
ATOM 2048 C C . ALA A 1 258 ? 2.34 -7.41 -21.656 1 98.19 258 ALA A C 1
ATOM 2050 O O . ALA A 1 258 ? 1.246 -6.977 -21.297 1 98.19 258 ALA A O 1
ATOM 2051 N N . LEU A 1 259 ? 2.656 -8.672 -21.531 1 98.25 259 LEU A N 1
ATOM 2052 C CA . LEU A 1 259 ? 1.952 -9.617 -20.672 1 98.25 259 LEU A CA 1
ATOM 2053 C C . LEU A 1 259 ? 2.785 -9.953 -19.438 1 98.25 259 LEU A C 1
ATOM 2055 O O . LEU A 1 259 ? 3.896 -10.477 -19.562 1 98.25 259 LEU A O 1
ATOM 2059 N N . CYS A 1 260 ? 2.34 -9.555 -18.266 1 97.69 260 CYS A N 1
ATOM 2060 C CA . CYS A 1 260 ? 3.027 -9.844 -17.016 1 97.69 260 CYS A CA 1
ATOM 2061 C C . CYS A 1 260 ? 2.184 -10.758 -16.125 1 97.69 260 CYS A C 1
ATOM 2063 O O . CYS A 1 260 ? 0.97 -10.859 -16.312 1 97.69 260 CYS A O 1
ATOM 2065 N N . TYR A 1 261 ? 2.83 -11.406 -15.203 1 96.44 261 TYR A N 1
ATOM 2066 C CA . TYR A 1 261 ? 2.189 -12.461 -14.422 1 96.44 261 TYR A CA 1
ATOM 2067 C C . TYR A 1 261 ? 2.346 -12.195 -12.93 1 96.44 261 TYR A C 1
ATOM 2069 O O . TYR A 1 261 ? 3.434 -12.367 -12.375 1 96.44 261 TYR A O 1
ATOM 2077 N N . ALA A 1 262 ? 1.281 -11.812 -12.336 1 95.25 262 ALA A N 1
ATOM 2078 C CA . ALA A 1 262 ? 1.278 -11.805 -10.875 1 95.25 262 ALA A CA 1
ATOM 2079 C C . ALA A 1 262 ? 0.841 -13.156 -10.312 1 95.25 262 ALA A C 1
ATOM 2081 O O . ALA A 1 262 ? -0.168 -13.25 -9.609 1 95.25 262 ALA A O 1
ATOM 2082 N N . PHE A 1 263 ? 1.662 -14.133 -10.547 1 91.81 263 PHE A N 1
ATOM 2083 C CA . PHE A 1 263 ? 1.373 -15.516 -10.195 1 91.81 263 PHE A CA 1
ATOM 2084 C C . PHE A 1 263 ? 1.871 -15.836 -8.789 1 91.81 263 PHE A C 1
ATOM 2086 O O . PHE A 1 263 ? 3.031 -15.586 -8.469 1 91.81 263 PHE A O 1
ATOM 2093 N N . ILE A 1 264 ? 1.011 -16.344 -8.039 1 88.94 264 ILE A N 1
ATOM 2094 C CA . ILE A 1 264 ? 1.398 -16.906 -6.746 1 88.94 264 ILE A CA 1
ATOM 2095 C C . ILE A 1 264 ? 1.636 -18.406 -6.879 1 88.94 264 ILE A C 1
ATOM 2097 O O . ILE A 1 264 ? 0.897 -19.094 -7.582 1 88.94 264 ILE A O 1
ATOM 2101 N N . GLN A 1 265 ? 2.521 -18.953 -6.27 1 90.12 265 GLN A N 1
ATOM 2102 C CA . GLN A 1 265 ? 3.092 -20.281 -6.5 1 90.12 265 GLN A CA 1
ATOM 2103 C C . GLN A 1 265 ? 2.121 -21.375 -6.074 1 90.12 265 GLN A C 1
ATOM 2105 O O . GLN A 1 265 ? 0.905 -21.172 -6.094 1 90.12 265 GLN A O 1
ATOM 2110 N N . ASP A 1 266 ? 2.492 -22.547 -5.855 1 92.38 266 ASP A N 1
ATOM 2111 C CA . ASP A 1 266 ? 1.721 -23.766 -5.703 1 92.38 266 ASP A CA 1
ATOM 2112 C C . ASP A 1 266 ? 0.587 -23.594 -4.699 1 92.38 266 ASP A C 1
ATOM 2114 O O . ASP A 1 266 ? 0.833 -23.422 -3.502 1 92.38 266 ASP A O 1
ATOM 2118 N N . ASN A 1 267 ? -0.594 -23.672 -5.234 1 96.5 267 ASN A N 1
ATOM 2119 C CA . ASN A 1 267 ? -1.826 -23.609 -4.457 1 96.5 267 ASN A CA 1
ATOM 2120 C C . ASN A 1 267 ? -1.835 -22.391 -3.537 1 96.5 267 ASN A C 1
ATOM 2122 O O . ASN A 1 267 ? -2.412 -22.438 -2.449 1 96.5 267 ASN A O 1
ATOM 2126 N N . GLY A 1 268 ? -1.192 -21.25 -3.906 1 94.88 268 GLY A N 1
ATOM 2127 C CA . GLY A 1 268 ? -0.988 -20.094 -3.043 1 94.88 268 GLY A CA 1
ATOM 2128 C C . GLY A 1 268 ? -2.176 -19.156 -3.016 1 94.88 268 GLY A C 1
ATOM 2129 O O . GLY A 1 268 ? -2.279 -18.297 -2.129 1 94.88 268 GLY A O 1
ATOM 2130 N N . GLY A 1 269 ? -3.098 -19.266 -3.957 1 96.12 269 GLY A N 1
ATOM 2131 C CA . GLY A 1 269 ? -4.316 -18.469 -3.955 1 96.12 269 GLY A CA 1
ATOM 2132 C C . GLY A 1 269 ? -4.102 -17.062 -4.453 1 96.12 269 GLY A C 1
ATOM 2133 O O . GLY A 1 269 ? -3.049 -16.75 -5.012 1 96.12 269 GLY A O 1
ATOM 2134 N N . PRO A 1 270 ? -5.156 -16.234 -4.371 1 97.69 270 PRO A N 1
ATOM 2135 C CA . PRO A 1 270 ? -5.047 -14.82 -4.738 1 97.69 270 PRO A CA 1
ATOM 2136 C C . PRO A 1 270 ? -4.242 -14.016 -3.723 1 97.69 270 PRO A C 1
ATOM 2138 O O . PRO A 1 270 ? -3.883 -14.531 -2.662 1 97.69 270 PRO A O 1
ATOM 2141 N N . PRO A 1 271 ? -3.902 -12.742 -4.062 1 97.06 271 PRO A N 1
ATOM 2142 C CA . PRO A 1 271 ? -3.248 -11.875 -3.076 1 97.06 271 PRO A CA 1
ATOM 2143 C C . PRO A 1 271 ? -3.973 -11.859 -1.732 1 97.06 271 PRO A C 1
ATOM 2145 O O . PRO A 1 271 ? -5.184 -12.094 -1.677 1 97.06 271 PRO A O 1
ATOM 2148 N N . ILE A 1 272 ? -3.307 -11.562 -0.635 1 96.5 272 ILE A N 1
ATOM 2149 C CA . ILE A 1 272 ? -3.861 -11.695 0.708 1 96.5 272 ILE A CA 1
ATOM 2150 C C . ILE A 1 272 ? -4.758 -10.492 1.013 1 96.5 272 ILE A C 1
ATOM 2152 O O . ILE A 1 272 ? -5.691 -10.594 1.812 1 96.5 272 ILE A O 1
ATOM 2156 N N . ASP A 1 273 ? -4.508 -9.281 0.417 1 96.31 273 ASP A N 1
ATOM 2157 C CA . ASP A 1 273 ? -5.316 -8.078 0.612 1 96.31 273 ASP A CA 1
ATOM 2158 C C . ASP A 1 273 ? -5.082 -7.074 -0.514 1 96.31 273 ASP A C 1
ATOM 2160 O O . ASP A 1 273 ? -4.312 -7.336 -1.44 1 96.31 273 ASP A O 1
ATOM 2164 N N . VAL A 1 274 ? -5.75 -5.938 -0.453 1 96.81 274 VAL A N 1
ATOM 2165 C CA . VAL A 1 274 ? -5.688 -4.895 -1.472 1 96.81 274 VAL A CA 1
ATOM 2166 C C . VAL A 1 274 ? -4.277 -4.316 -1.534 1 96.81 274 VAL A C 1
ATOM 2168 O O . VAL A 1 274 ? -3.785 -3.977 -2.613 1 96.81 274 VAL A O 1
ATOM 2171 N N . LEU A 1 275 ? -3.562 -4.172 -0.406 1 94.88 275 LEU A N 1
ATOM 2172 C CA . LEU A 1 275 ? -2.221 -3.604 -0.358 1 94.88 275 LEU A CA 1
ATOM 2173 C C . LEU A 1 275 ? -1.249 -4.43 -1.195 1 94.88 275 LEU A C 1
ATOM 2175 O O . LEU A 1 275 ? -0.349 -3.877 -1.833 1 94.88 275 LEU A O 1
ATOM 2179 N N . GLU A 1 276 ? -1.347 -5.762 -1.168 1 96.5 276 GLU A N 1
ATOM 2180 C CA . GLU A 1 276 ? -0.49 -6.613 -1.986 1 96.5 276 GLU A CA 1
ATOM 2181 C C . GLU A 1 276 ? -0.716 -6.359 -3.473 1 96.5 276 GLU A C 1
ATOM 2183 O O . GLU A 1 276 ? 0.235 -6.348 -4.258 1 96.5 276 GLU A O 1
ATOM 2188 N N . ILE A 1 277 ? -2 -6.18 -3.896 1 98 277 ILE A N 1
ATOM 2189 C CA . ILE A 1 277 ? -2.32 -5.867 -5.285 1 98 277 ILE A CA 1
ATOM 2190 C C . ILE A 1 277 ? -1.663 -4.547 -5.68 1 98 277 ILE A C 1
ATOM 2192 O O . ILE A 1 277 ? -1.016 -4.461 -6.727 1 98 277 ILE A O 1
ATOM 2196 N N . LEU A 1 278 ? -1.839 -3.541 -4.84 1 97.38 278 LEU A N 1
ATOM 2197 C CA . LEU A 1 278 ? -1.271 -2.229 -5.125 1 97.38 278 LEU A CA 1
ATOM 2198 C C . LEU A 1 278 ? 0.251 -2.299 -5.195 1 97.38 278 LEU A C 1
ATOM 2200 O O . LEU A 1 278 ? 0.872 -1.597 -5.996 1 97.38 278 LEU A O 1
ATOM 2204 N N . SER A 1 279 ? 0.87 -3.078 -4.34 1 96.69 279 SER A N 1
ATOM 2205 C CA . SER A 1 279 ? 2.314 -3.283 -4.387 1 96.69 279 SER A CA 1
ATOM 2206 C C . SER A 1 279 ? 2.75 -3.844 -5.738 1 96.69 279 SER A C 1
ATOM 2208 O O . SER A 1 279 ? 3.795 -3.457 -6.266 1 96.69 279 SER A O 1
ATOM 2210 N N . ASN A 1 280 ? 1.982 -4.832 -6.254 1 98.06 280 ASN A N 1
ATOM 2211 C CA . ASN A 1 280 ? 2.279 -5.348 -7.582 1 98.06 280 ASN A CA 1
ATOM 2212 C C . ASN A 1 280 ? 2.256 -4.242 -8.633 1 98.06 280 ASN A C 1
ATOM 2214 O O . ASN A 1 280 ? 3.121 -4.195 -9.508 1 98.06 280 ASN A O 1
ATOM 2218 N N . TYR A 1 281 ? 1.251 -3.398 -8.516 1 98.25 281 TYR A N 1
ATOM 2219 C CA . TYR A 1 281 ? 1.147 -2.287 -9.453 1 98.25 281 TYR A CA 1
ATOM 2220 C C . TYR A 1 281 ? 2.336 -1.344 -9.312 1 98.25 281 TYR A C 1
ATOM 2222 O O . TYR A 1 281 ? 2.84 -0.817 -10.305 1 98.25 281 TYR A O 1
ATOM 2230 N N . GLU A 1 282 ? 2.799 -1.062 -8.039 1 97.25 282 GLU A N 1
ATOM 2231 C CA . GLU A 1 282 ? 3.971 -0.218 -7.82 1 97.25 282 GLU A CA 1
ATOM 2232 C C . GLU A 1 282 ? 5.195 -0.78 -8.531 1 97.25 282 GLU A C 1
ATOM 2234 O O . GLU A 1 282 ? 5.957 -0.034 -9.156 1 97.25 282 GLU A O 1
ATOM 2239 N N . ILE A 1 283 ? 5.434 -2.082 -8.477 1 97.81 283 ILE A N 1
ATOM 2240 C CA . ILE A 1 283 ? 6.559 -2.738 -9.133 1 97.81 283 ILE A CA 1
ATOM 2241 C C . ILE A 1 283 ? 6.469 -2.535 -10.648 1 97.81 283 ILE A C 1
ATOM 2243 O O . ILE A 1 283 ? 7.449 -2.158 -11.289 1 97.81 283 ILE A O 1
ATOM 2247 N N . LEU A 1 284 ? 5.312 -2.75 -11.18 1 98.38 284 LEU A N 1
ATOM 2248 C CA . LEU A 1 284 ? 5.129 -2.678 -12.625 1 98.38 284 LEU A CA 1
ATOM 2249 C C . LEU A 1 284 ? 5.277 -1.244 -13.117 1 98.38 284 LEU A C 1
ATOM 2251 O O . LEU A 1 284 ? 5.738 -1.017 -14.242 1 98.38 284 LEU A O 1
ATOM 2255 N N . ARG A 1 285 ? 4.828 -0.214 -12.289 1 97.19 285 ARG A N 1
ATOM 2256 C CA . ARG A 1 285 ? 5 1.183 -12.68 1 97.19 285 ARG A CA 1
ATOM 2257 C C . ARG A 1 285 ? 6.477 1.521 -12.867 1 97.19 285 ARG A C 1
ATOM 2259 O O . ARG A 1 285 ? 6.832 2.314 -13.734 1 97.19 285 ARG A O 1
ATOM 2266 N N . LYS A 1 286 ? 7.297 1.017 -12 1 96.94 286 LYS A N 1
ATOM 2267 C CA . LYS A 1 286 ? 8.734 1.216 -12.148 1 96.94 286 LYS A CA 1
ATOM 2268 C C . LYS A 1 286 ? 9.266 0.489 -13.383 1 96.94 286 LYS A C 1
ATOM 2270 O O . LYS A 1 286 ? 10.078 1.037 -14.133 1 96.94 286 LYS A O 1
ATOM 2275 N N . GLU A 1 287 ? 8.789 -0.802 -13.633 1 97.31 287 GLU A N 1
ATOM 2276 C CA . GLU A 1 287 ? 9.25 -1.623 -14.75 1 97.31 287 GLU A CA 1
ATOM 2277 C C . GLU A 1 287 ? 8.812 -1.035 -16.094 1 97.31 287 GLU A C 1
ATOM 2279 O O . GLU A 1 287 ? 9.531 -1.146 -17.094 1 97.31 287 GLU A O 1
ATOM 2284 N N . PHE A 1 288 ? 7.629 -0.424 -16.094 1 97.31 288 PHE A N 1
ATOM 2285 C CA . PHE A 1 288 ? 7.047 0.141 -17.312 1 97.31 288 PHE A CA 1
ATOM 2286 C C . PHE A 1 288 ? 6.578 1.571 -17.078 1 97.31 288 PHE A C 1
ATOM 2288 O O . PHE A 1 288 ? 5.375 1.839 -17.031 1 97.31 288 PHE A O 1
ATOM 2295 N N . PRO A 1 289 ? 7.449 2.555 -17.062 1 93.31 289 PRO A N 1
ATOM 2296 C CA . PRO A 1 289 ? 7.18 3.91 -16.562 1 93.31 289 PRO A CA 1
ATOM 2297 C C . PRO A 1 289 ? 6.172 4.664 -17.438 1 93.31 289 PRO A C 1
ATOM 2299 O O . PRO A 1 289 ? 5.547 5.617 -16.969 1 93.31 289 PRO A O 1
ATOM 2302 N N . ASN A 1 290 ? 5.914 4.242 -18.641 1 92.81 290 ASN A N 1
ATOM 2303 C CA . ASN A 1 290 ? 5.035 4.98 -19.547 1 92.81 290 ASN A CA 1
ATOM 2304 C C . ASN A 1 290 ? 3.76 4.203 -19.844 1 92.81 290 ASN A C 1
ATOM 2306 O O . ASN A 1 290 ? 2.98 4.594 -20.719 1 92.81 290 ASN A O 1
ATOM 2310 N N . ALA A 1 291 ? 3.529 3.111 -19.141 1 96.38 291 ALA A N 1
ATOM 2311 C CA . ALA A 1 291 ? 2.455 2.209 -19.547 1 96.38 291 ALA A CA 1
ATOM 2312 C C . ALA A 1 291 ? 1.231 2.373 -18.656 1 96.38 291 ALA A C 1
ATOM 2314 O O . ALA A 1 291 ? 1.36 2.691 -17.469 1 96.38 291 ALA A O 1
ATOM 2315 N N . LYS A 1 292 ? 0.062 2.268 -19.234 1 96.75 292 LYS A N 1
ATOM 2316 C CA . LYS A 1 292 ? -1.147 1.985 -18.453 1 96.75 292 LYS A CA 1
ATOM 2317 C C . LYS A 1 292 ? -1.201 0.521 -18.031 1 96.75 292 LYS A C 1
ATOM 2319 O O . LYS A 1 292 ? -1.032 -0.377 -18.859 1 96.75 292 LYS A O 1
ATOM 2324 N N . ILE A 1 293 ? -1.365 0.269 -16.781 1 97.88 293 ILE A N 1
ATOM 2325 C CA . ILE A 1 293 ? -1.342 -1.08 -16.219 1 97.88 293 ILE A CA 1
ATOM 2326 C C . ILE A 1 293 ? -2.754 -1.494 -15.812 1 97.88 293 ILE A C 1
ATOM 2328 O O . ILE A 1 293 ? -3.479 -0.718 -15.188 1 97.88 293 ILE A O 1
ATOM 2332 N N . LYS A 1 294 ? -3.217 -2.65 -16.125 1 97.88 294 LYS A N 1
ATOM 2333 C CA . LYS A 1 294 ? -4.531 -3.117 -15.695 1 97.88 294 LYS A CA 1
ATOM 2334 C C . LYS A 1 294 ? -4.516 -4.613 -15.406 1 97.88 294 LYS A C 1
ATOM 2336 O O . LYS A 1 294 ? -3.797 -5.375 -16.047 1 97.88 294 LYS A O 1
ATOM 2341 N N . GLY A 1 295 ? -5.238 -5.047 -14.406 1 98.06 295 GLY A N 1
ATOM 2342 C CA . GLY A 1 295 ? -5.617 -6.449 -14.344 1 98.06 295 GLY A CA 1
ATOM 2343 C C . GLY A 1 295 ? -6.363 -6.922 -15.578 1 98.06 295 GLY A C 1
ATOM 2344 O O . GLY A 1 295 ? -7.309 -6.27 -16.031 1 98.06 295 GLY A O 1
ATOM 2345 N N . SER A 1 296 ? -5.902 -7.969 -16.172 1 98.12 296 SER A N 1
ATOM 2346 C CA . SER A 1 296 ? -6.383 -8.359 -17.484 1 98.12 296 SER A CA 1
ATOM 2347 C C . SER A 1 296 ? -6.633 -9.859 -17.562 1 98.12 296 SER A C 1
ATOM 2349 O O . SER A 1 296 ? -6.672 -10.539 -16.547 1 98.12 296 SER A O 1
ATOM 2351 N N . THR A 1 297 ? -7.02 -10.352 -18.766 1 97.81 297 THR A N 1
ATOM 2352 C CA . THR A 1 297 ? -7.184 -11.758 -19.094 1 97.81 297 THR A CA 1
ATOM 2353 C C . THR A 1 297 ? -6.254 -12.148 -20.25 1 97.81 297 THR A C 1
ATOM 2355 O O . THR A 1 297 ? -5.789 -11.289 -21 1 97.81 297 THR A O 1
ATOM 2358 N N . PHE A 1 298 ? -6.008 -13.438 -20.359 1 97.94 298 PHE A N 1
ATOM 2359 C CA . PHE A 1 298 ? -5.223 -13.914 -21.484 1 97.94 298 PHE A CA 1
ATOM 2360 C C . PHE A 1 298 ? -5.879 -13.523 -22.812 1 97.94 298 PHE A C 1
ATOM 2362 O O . PHE A 1 298 ? -5.191 -13.141 -23.766 1 97.94 298 PHE A O 1
ATOM 2369 N N . GLU A 1 299 ? -7.129 -13.586 -22.844 1 96.38 299 GLU A N 1
ATOM 2370 C CA . GLU A 1 299 ? -7.895 -13.281 -24.047 1 96.38 299 GLU A CA 1
ATOM 2371 C C . GLU A 1 299 ? -7.645 -11.852 -24.516 1 96.38 299 GLU A C 1
ATOM 2373 O O . GLU A 1 299 ? -7.453 -11.602 -25.703 1 96.38 299 GLU A O 1
ATOM 2378 N N . GLU A 1 300 ? -7.711 -10.891 -23.609 1 97.38 300 GLU A N 1
ATOM 2379 C CA . GLU A 1 300 ? -7.504 -9.484 -23.953 1 97.38 300 GLU A CA 1
ATOM 2380 C C . GLU A 1 300 ? -6.105 -9.266 -24.531 1 97.38 300 GLU A C 1
ATOM 2382 O O . GLU A 1 300 ? -5.938 -8.508 -25.484 1 97.38 300 GLU A O 1
ATOM 2387 N N . TYR A 1 301 ? -5.137 -9.867 -23.969 1 98.31 301 TYR A N 1
ATOM 2388 C CA . TYR A 1 301 ? -3.775 -9.727 -24.469 1 98.31 301 TYR A CA 1
ATOM 2389 C C . TYR A 1 301 ? -3.645 -10.328 -25.859 1 98.31 301 TYR A C 1
ATOM 2391 O O . TYR A 1 301 ? -3.105 -9.695 -26.766 1 98.31 301 TYR A O 1
ATOM 2399 N N . PHE A 1 302 ? -4.156 -11.523 -26.031 1 98.5 302 PHE A N 1
ATOM 2400 C CA . PHE A 1 302 ? -3.951 -12.211 -27.312 1 98.5 302 PHE A CA 1
ATOM 2401 C C . PHE A 1 302 ? -4.816 -11.594 -28.406 1 98.5 302 PHE A C 1
ATOM 2403 O O . PHE A 1 302 ? -4.539 -11.766 -29.594 1 98.5 302 PHE A O 1
ATOM 2410 N N . ALA A 1 303 ? -5.91 -10.945 -28.016 1 98.25 303 ALA A N 1
ATOM 2411 C CA . ALA A 1 303 ? -6.621 -10.133 -29 1 98.25 303 ALA A CA 1
ATOM 2412 C C . ALA A 1 303 ? -5.699 -9.086 -29.625 1 98.25 303 ALA A C 1
ATOM 2414 O O . ALA A 1 303 ? -5.766 -8.828 -30.828 1 98.25 303 ALA A O 1
ATOM 2415 N N . GLU A 1 304 ? -4.867 -8.477 -28.75 1 98.31 304 GLU A N 1
ATOM 2416 C CA . GLU A 1 304 ? -3.893 -7.508 -29.25 1 98.31 304 GLU A CA 1
ATOM 2417 C C . GLU A 1 304 ? -2.793 -8.195 -30.062 1 98.31 304 GLU A C 1
ATOM 2419 O O . GLU A 1 304 ? -2.346 -7.672 -31.078 1 98.31 304 GLU A O 1
ATOM 2424 N N . VAL A 1 305 ? -2.33 -9.367 -29.609 1 98.44 305 VAL A N 1
ATOM 2425 C CA . VAL A 1 305 ? -1.291 -10.125 -30.312 1 98.44 305 VAL A CA 1
ATOM 2426 C C . VAL A 1 305 ? -1.778 -10.508 -31.703 1 98.44 305 VAL A C 1
ATOM 2428 O O . VAL A 1 305 ? -1 -10.516 -32.656 1 98.44 305 VAL A O 1
ATOM 2431 N N . ASN A 1 306 ? -3.037 -10.867 -31.812 1 98.12 306 ASN A N 1
ATOM 2432 C CA . ASN A 1 306 ? -3.609 -11.289 -33.094 1 98.12 306 ASN A CA 1
ATOM 2433 C C . ASN A 1 306 ? -3.4 -10.234 -34.156 1 98.12 306 ASN A C 1
ATOM 2435 O O . ASN A 1 306 ? -3.301 -10.562 -35.344 1 98.12 306 ASN A O 1
ATOM 2439 N N . LYS A 1 307 ? -3.324 -8.977 -33.75 1 97.56 307 LYS A N 1
ATOM 2440 C CA . LYS A 1 307 ? -3.137 -7.883 -34.688 1 97.56 307 LYS A CA 1
ATOM 2441 C C . LYS A 1 307 ? -1.76 -7.949 -35.344 1 97.56 307 LYS A C 1
ATOM 2443 O O . LYS A 1 307 ? -1.554 -7.398 -36.406 1 97.56 307 LYS A O 1
ATOM 2448 N N . ILE A 1 308 ? -0.847 -8.602 -34.719 1 97 308 ILE A N 1
ATOM 2449 C CA . ILE A 1 308 ? 0.496 -8.703 -35.25 1 97 308 ILE A CA 1
ATOM 2450 C C . ILE A 1 308 ? 0.8 -10.164 -35.594 1 97 308 ILE A C 1
ATOM 2452 O O . ILE A 1 308 ? 1.964 -10.547 -35.75 1 97 308 ILE A O 1
ATOM 2456 N N . ARG A 1 309 ? -0.106 -11.047 -35.719 1 96.62 309 ARG A N 1
ATOM 2457 C CA . ARG A 1 309 ? -0.008 -12.492 -35.875 1 96.62 309 ARG A CA 1
ATOM 2458 C C . ARG A 1 309 ? 0.905 -12.852 -37.062 1 96.62 309 ARG A C 1
ATOM 2460 O O . ARG A 1 309 ? 1.733 -13.758 -36.938 1 96.62 309 ARG A O 1
ATOM 2467 N N . ASP A 1 310 ? 0.825 -12.195 -38.125 1 96.38 310 ASP A N 1
ATOM 2468 C CA . ASP A 1 310 ? 1.531 -12.531 -39.375 1 96.38 310 ASP A CA 1
ATOM 2469 C C . ASP A 1 310 ? 3.025 -12.242 -39.25 1 96.38 310 ASP A C 1
ATOM 2471 O O . ASP A 1 310 ? 3.832 -12.773 -40 1 96.38 310 ASP A O 1
ATOM 2475 N N . SER A 1 311 ? 3.33 -11.414 -38.25 1 96.12 311 SER A N 1
ATOM 2476 C CA . SER A 1 311 ? 4.734 -11.062 -38.062 1 96.12 311 SER A CA 1
ATOM 2477 C C . SER A 1 311 ? 5.422 -12.039 -37.094 1 96.12 311 SER A C 1
ATOM 2479 O O . SER A 1 311 ? 6.648 -12.039 -36.969 1 96.12 311 SER A O 1
ATOM 2481 N N . LEU A 1 312 ? 4.719 -12.953 -36.5 1 97.5 312 LEU A N 1
ATOM 2482 C CA . LEU A 1 312 ? 5.273 -13.875 -35.5 1 97.5 312 LEU A CA 1
ATOM 2483 C C . LEU A 1 312 ? 5.945 -15.062 -36.188 1 97.5 312 LEU A C 1
ATOM 2485 O O . LEU A 1 312 ? 5.48 -15.523 -37.219 1 97.5 312 LEU A O 1
ATOM 2489 N N . PRO A 1 313 ? 7.035 -15.508 -35.625 1 97.81 313 PRO A N 1
ATOM 2490 C CA . PRO A 1 313 ? 7.656 -16.719 -36.188 1 97.81 313 PRO A CA 1
ATOM 2491 C C . PRO A 1 313 ? 6.738 -17.938 -36.094 1 97.81 313 PRO A C 1
ATOM 2493 O O . PRO A 1 313 ? 5.91 -18.031 -35.188 1 97.81 313 PRO A O 1
ATOM 2496 N N . VAL A 1 314 ? 6.91 -18.938 -37.062 1 98.44 314 VAL A N 1
ATOM 2497 C CA . VAL A 1 314 ? 6.125 -20.172 -37.094 1 98.44 314 VAL A CA 1
ATOM 2498 C C . VAL A 1 314 ? 6.98 -21.344 -36.625 1 98.44 314 VAL A C 1
ATOM 2500 O O . VAL A 1 314 ? 8.086 -21.547 -37.125 1 98.44 314 VAL A O 1
ATOM 2503 N N . ILE A 1 315 ? 6.527 -22.031 -35.656 1 98.5 315 ILE A N 1
ATOM 2504 C CA . ILE A 1 315 ? 7.184 -23.25 -35.156 1 98.5 315 ILE A CA 1
ATOM 2505 C C . ILE A 1 315 ? 6.355 -24.469 -35.531 1 98.5 315 ILE A C 1
ATOM 2507 O O . ILE A 1 315 ? 5.152 -24.516 -35.281 1 98.5 315 ILE A O 1
ATOM 2511 N N . LYS A 1 316 ? 6.961 -25.5 -36.125 1 98.25 316 LYS A N 1
ATOM 2512 C CA . LYS A 1 316 ? 6.258 -26.703 -36.562 1 98.25 316 LYS A CA 1
ATOM 2513 C C . LYS A 1 316 ? 6.762 -27.938 -35.844 1 98.25 316 LYS A C 1
ATOM 2515 O O . LYS A 1 316 ? 6.258 -29.047 -36.062 1 98.25 316 LYS A O 1
ATOM 2520 N N . GLN A 1 317 ? 7.723 -27.703 -35 1 98.31 317 GLN A N 1
ATOM 2521 C CA . GLN A 1 317 ? 8.328 -28.812 -34.281 1 98.31 317 GLN A CA 1
ATOM 2522 C C . GLN A 1 317 ? 7.441 -29.25 -33.094 1 98.31 317 GLN A C 1
ATOM 2524 O O . GLN A 1 317 ? 6.719 -28.438 -32.531 1 98.31 317 GLN A O 1
ATOM 2529 N N . GLU A 1 318 ? 7.578 -30.578 -32.812 1 98.5 318 GLU A N 1
ATOM 2530 C CA . GLU A 1 318 ? 7.062 -31.109 -31.547 1 98.5 318 GLU A CA 1
ATOM 2531 C C . GLU A 1 318 ? 7.836 -30.547 -30.344 1 98.5 318 GLU A C 1
ATOM 2533 O O . GLU A 1 318 ? 9.055 -30.375 -30.422 1 98.5 318 GLU A O 1
ATOM 2538 N N . VAL A 1 319 ? 7.059 -30.141 -29.281 1 98.31 319 VAL A N 1
ATOM 2539 C CA . VAL A 1 319 ? 7.727 -29.797 -28.031 1 98.31 319 VAL A CA 1
ATOM 2540 C C . VAL A 1 319 ? 7.766 -31.031 -27.109 1 98.31 319 VAL A C 1
ATOM 2542 O O . VAL A 1 319 ? 8.836 -31.438 -26.672 1 98.31 319 VAL A O 1
ATOM 2545 N N . GLY A 1 320 ? 6.52 -31.688 -26.969 1 97.81 320 GLY A N 1
ATOM 2546 C CA . GLY A 1 320 ? 6.426 -32.812 -26.078 1 97.81 320 GLY A CA 1
ATOM 2547 C C . GLY A 1 320 ? 6.621 -32.469 -24.625 1 97.81 320 GLY A C 1
ATOM 2548 O O . GLY A 1 320 ? 6.934 -31.312 -24.297 1 97.81 320 GLY A O 1
ATOM 2549 N N . ASP A 1 321 ? 6.359 -33.406 -23.734 1 97.38 321 ASP A N 1
ATOM 2550 C CA . ASP A 1 321 ? 6.445 -33.188 -22.281 1 97.38 321 ASP A CA 1
ATOM 2551 C C . ASP A 1 321 ? 7.551 -34.062 -21.672 1 97.38 321 ASP A C 1
ATOM 2553 O O . ASP A 1 321 ? 7.41 -35.281 -21.562 1 97.38 321 ASP A O 1
ATOM 2557 N N . THR A 1 322 ? 8.555 -33.406 -21.156 1 96.44 322 THR A N 1
ATOM 2558 C CA . THR A 1 322 ? 9.68 -34.125 -20.594 1 96.44 322 THR A CA 1
ATOM 2559 C C . THR A 1 322 ? 9.289 -34.781 -19.25 1 96.44 322 THR A C 1
ATOM 2561 O O . THR A 1 322 ? 9.984 -35.656 -18.75 1 96.44 322 THR A O 1
ATOM 2564 N N . TRP A 1 323 ? 8.188 -34.344 -18.672 1 96.06 323 TRP A N 1
ATOM 2565 C CA . TRP A 1 323 ? 7.719 -34.906 -17.406 1 96.06 323 TRP A CA 1
ATOM 2566 C C . TRP A 1 323 ? 6.801 -36.094 -17.641 1 96.06 323 TRP A C 1
ATOM 2568 O O . TRP A 1 323 ? 6.379 -36.75 -16.688 1 96.06 323 TRP A O 1
ATOM 2578 N N . ILE A 1 324 ? 6.562 -36.438 -18.812 1 97.38 324 ILE A N 1
ATOM 2579 C CA . ILE A 1 324 ? 5.547 -37.438 -19.141 1 97.38 324 ILE A CA 1
ATOM 2580 C C . ILE A 1 324 ? 5.977 -38.812 -18.625 1 97.38 324 ILE A C 1
ATOM 2582 O O . ILE A 1 324 ? 5.156 -39.719 -18.5 1 97.38 324 ILE A O 1
ATOM 2586 N N . GLN A 1 325 ? 7.273 -39 -18.359 1 95.19 325 GLN A N 1
ATOM 2587 C CA . GLN A 1 325 ? 7.773 -40.281 -17.891 1 95.19 325 GLN A CA 1
ATOM 2588 C C . GLN A 1 325 ? 7.117 -40.656 -16.562 1 95.19 325 GLN A C 1
ATOM 2590 O O . GLN A 1 325 ? 7.074 -41.844 -16.219 1 95.19 325 GLN A O 1
ATOM 2595 N N . GLY A 1 326 ? 6.539 -39.75 -15.859 1 95.75 326 GLY A N 1
ATOM 2596 C CA . GLY A 1 326 ? 5.926 -40 -14.57 1 95.75 326 GLY A CA 1
ATOM 2597 C C . GLY A 1 326 ? 4.68 -40.875 -14.656 1 95.75 326 GLY A C 1
ATOM 2598 O O . GLY A 1 326 ? 4.309 -41.531 -13.695 1 95.75 326 GLY A O 1
ATOM 2599 N N . ILE A 1 327 ? 4.055 -40.844 -15.797 1 97.12 327 ILE A N 1
ATOM 2600 C CA . ILE A 1 327 ? 2.756 -41.5 -15.891 1 97.12 327 ILE A CA 1
ATOM 2601 C C . ILE A 1 327 ? 2.938 -43.031 -15.805 1 97.12 327 ILE A C 1
ATOM 2603 O O . ILE A 1 327 ? 1.97 -43.75 -15.594 1 97.12 327 ILE A O 1
ATOM 2607 N N . ALA A 1 328 ? 4.16 -43.5 -15.93 1 97.69 328 ALA A N 1
ATOM 2608 C CA . ALA A 1 328 ? 4.438 -44.938 -15.844 1 97.69 328 ALA A CA 1
ATOM 2609 C C . ALA A 1 328 ? 4.633 -45.375 -14.391 1 97.69 328 ALA A C 1
ATOM 2611 O O . ALA A 1 328 ? 4.777 -46.562 -14.109 1 97.69 328 ALA A O 1
ATOM 2612 N N . SER A 1 329 ? 4.535 -44.5 -13.484 1 97.38 329 SER A N 1
ATOM 2613 C CA . SER A 1 329 ? 4.836 -44.781 -12.086 1 97.38 329 SER A CA 1
ATOM 2614 C C . SER A 1 329 ? 3.709 -45.594 -11.438 1 97.38 329 SER A C 1
ATOM 2616 O O . SER A 1 329 ? 3.893 -46.188 -10.375 1 97.38 329 SER A O 1
ATOM 2618 N N . ASP A 1 330 ? 2.529 -45.594 -12.008 1 97.5 330 ASP A N 1
ATOM 2619 C CA . ASP A 1 330 ? 1.396 -46.375 -11.508 1 97.5 330 ASP A CA 1
ATOM 2620 C C . ASP A 1 330 ? 0.73 -47.156 -12.641 1 97.5 330 ASP A C 1
ATOM 2622 O O . ASP A 1 330 ? -0.339 -46.781 -13.117 1 97.5 330 ASP A O 1
ATOM 2626 N N . PRO A 1 331 ? 1.259 -48.312 -12.977 1 97.25 331 PRO A N 1
ATOM 2627 C CA . PRO A 1 331 ? 0.746 -49.062 -14.117 1 97.25 331 PRO A CA 1
ATOM 2628 C C . PRO A 1 331 ? -0.718 -49.469 -13.945 1 97.25 331 PRO A C 1
ATOM 2630 O O . PRO A 1 331 ? -1.492 -49.406 -14.906 1 97.25 331 PRO A O 1
ATOM 2633 N N . TYR A 1 332 ? -1.089 -49.844 -12.758 1 96.56 332 TYR A N 1
ATOM 2634 C CA . TYR A 1 332 ? -2.469 -50.25 -12.477 1 96.56 332 TYR A CA 1
ATOM 2635 C C . TYR A 1 332 ? -3.426 -49.094 -12.781 1 96.56 332 TYR A C 1
ATOM 2637 O O . TYR A 1 332 ? -4.422 -49.281 -13.484 1 96.56 332 TYR A O 1
ATOM 2645 N N . LYS A 1 333 ? -3.143 -47.938 -12.242 1 96.81 333 LYS A N 1
ATOM 2646 C CA . LYS A 1 333 ? -3.982 -46.75 -12.438 1 96.81 333 LYS A CA 1
ATOM 2647 C C . LYS A 1 333 ? -4.109 -46.406 -13.914 1 96.81 333 LYS A C 1
ATOM 2649 O O . LYS A 1 333 ? -5.207 -46.156 -14.406 1 96.81 333 LYS A O 1
ATOM 2654 N N . MET A 1 334 ? -2.99 -46.438 -14.617 1 97.56 334 MET A N 1
ATOM 2655 C CA . MET A 1 334 ? -2.977 -46.031 -16.016 1 97.56 334 MET A CA 1
ATOM 2656 C C . MET A 1 334 ? -3.75 -47 -16.891 1 97.56 334 MET A C 1
ATOM 2658 O O . MET A 1 334 ? -4.512 -46.594 -17.766 1 97.56 334 MET A O 1
ATOM 2662 N N . ALA A 1 335 ? -3.57 -48.281 -16.641 1 97.94 335 ALA A N 1
ATOM 2663 C CA . ALA A 1 335 ? -4.285 -49.281 -17.438 1 97.94 335 ALA A CA 1
ATOM 2664 C C . ALA A 1 335 ? -5.793 -49.156 -17.234 1 97.94 335 ALA A C 1
ATOM 2666 O O . ALA A 1 335 ? -6.559 -49.188 -18.203 1 97.94 335 ALA A O 1
ATOM 2667 N N . ASN A 1 336 ? -6.211 -49.031 -15.984 1 97.88 336 ASN A N 1
ATOM 2668 C CA . ASN A 1 336 ? -7.633 -48.938 -15.688 1 97.88 336 ASN A CA 1
ATOM 2669 C C . ASN A 1 336 ? -8.219 -47.625 -16.203 1 97.88 336 ASN A C 1
ATOM 2671 O O . ASN A 1 336 ? -9.312 -47.625 -16.781 1 97.88 336 ASN A O 1
ATOM 2675 N N . TYR A 1 337 ? -7.555 -46.594 -16.016 1 98.19 337 TYR A N 1
ATOM 2676 C CA . TYR A 1 337 ? -7.965 -45.281 -16.531 1 98.19 337 TYR A CA 1
ATOM 2677 C C . TYR A 1 337 ? -8.172 -45.344 -18.047 1 98.19 337 TYR A C 1
ATOM 2679 O O . TYR A 1 337 ? -9.195 -44.906 -18.562 1 98.19 337 TYR A O 1
ATOM 2687 N N . ARG A 1 338 ? -7.172 -45.844 -18.766 1 98.25 338 ARG A N 1
ATOM 2688 C CA . ARG A 1 338 ? -7.242 -45.938 -20.219 1 98.25 338 ARG A CA 1
ATOM 2689 C C . ARG A 1 338 ? -8.398 -46.844 -20.656 1 98.25 338 ARG A C 1
ATOM 2691 O O . ARG A 1 338 ? -9.055 -46.562 -21.656 1 98.25 338 ARG A O 1
ATOM 2698 N N . ALA A 1 339 ? -8.656 -47.906 -19.875 1 98.38 339 ALA A N 1
ATOM 2699 C CA . ALA A 1 339 ? -9.773 -48.781 -20.203 1 98.38 339 ALA A CA 1
ATOM 2700 C C . ALA A 1 339 ? -11.094 -48.031 -20.172 1 98.38 339 ALA A C 1
ATOM 2702 O O . ALA A 1 339 ? -11.922 -48.156 -21.078 1 98.38 339 ALA A O 1
ATOM 2703 N N . VAL A 1 340 ? -11.25 -47.219 -19.188 1 98.38 340 VAL A N 1
ATOM 2704 C CA . VAL A 1 340 ? -12.477 -46.438 -19.047 1 98.38 340 VAL A CA 1
ATOM 2705 C C . VAL A 1 340 ? -12.562 -45.375 -20.141 1 98.38 340 VAL A C 1
ATOM 2707 O O . VAL A 1 340 ? -13.594 -45.25 -20.797 1 98.38 340 VAL A O 1
ATOM 2710 N N . SER A 1 341 ? -11.5 -44.688 -20.359 1 97.88 341 SER A N 1
ATOM 2711 C CA . SER A 1 341 ? -11.461 -43.625 -21.359 1 97.88 341 SER A CA 1
ATOM 2712 C C . SER A 1 341 ? -11.727 -44.156 -22.75 1 97.88 341 SER A C 1
ATOM 2714 O O . SER A 1 341 ? -12.445 -43.531 -23.531 1 97.88 341 SER A O 1
ATOM 2716 N N . GLU A 1 342 ? -11.164 -45.312 -23.047 1 97.44 342 GLU A N 1
ATOM 2717 C CA . GLU A 1 342 ? -11.344 -45.906 -24.359 1 97.44 342 GLU A CA 1
ATOM 2718 C C . GLU A 1 342 ? -12.773 -46.406 -24.562 1 97.44 342 GLU A C 1
ATOM 2720 O O . GLU A 1 342 ? -13.328 -46.312 -25.656 1 97.44 342 GLU A O 1
ATOM 2725 N N . ALA A 1 343 ? -13.32 -46.969 -23.5 1 98.25 343 ALA A N 1
ATOM 2726 C CA . ALA A 1 343 ? -14.711 -47.375 -23.578 1 98.25 343 ALA A CA 1
ATOM 2727 C C . ALA A 1 343 ? -15.633 -46.219 -23.891 1 98.25 343 ALA A C 1
ATOM 2729 O O . ALA A 1 343 ? -16.531 -46.312 -24.719 1 98.25 343 ALA A O 1
ATOM 2730 N N . ILE A 1 344 ? -15.422 -45.094 -23.234 1 97.81 344 ILE A N 1
ATOM 2731 C CA . ILE A 1 344 ? -16.219 -43.906 -23.469 1 97.81 344 ILE A CA 1
ATOM 2732 C C . ILE A 1 344 ? -16.016 -43.438 -24.922 1 97.81 344 ILE A C 1
ATOM 2734 O O . ILE A 1 344 ? -17 -43.156 -25.625 1 97.81 344 ILE A O 1
ATOM 2738 N N . THR A 1 345 ? -14.812 -43.406 -25.344 1 97.06 345 THR A N 1
ATOM 2739 C CA . THR A 1 345 ? -14.469 -42.969 -26.688 1 97.06 345 THR A CA 1
ATOM 2740 C C . THR A 1 345 ? -15.141 -43.875 -27.734 1 97.06 345 THR A C 1
ATOM 2742 O O . THR A 1 345 ? -15.742 -43.375 -28.688 1 97.06 345 THR A O 1
ATOM 2745 N N . GLU A 1 346 ? -15.078 -45.156 -27.531 1 97.12 346 GLU A N 1
ATOM 2746 C CA . GLU A 1 346 ? -15.68 -46.094 -28.453 1 97.12 346 GLU A CA 1
ATOM 2747 C C . GLU A 1 346 ? -17.203 -45.938 -28.5 1 97.12 346 GLU A C 1
ATOM 2749 O O . GLU A 1 346 ? -17.797 -45.969 -29.578 1 97.12 346 GLU A O 1
ATOM 2754 N N . CYS A 1 347 ? -17.734 -45.781 -27.359 1 97.56 347 CYS A N 1
ATOM 2755 C CA . CYS A 1 347 ? -19.188 -45.594 -27.266 1 97.56 347 CYS A CA 1
ATOM 2756 C C . CYS A 1 347 ? -19.641 -44.344 -28.016 1 97.56 347 CYS A C 1
ATOM 2758 O O . CYS A 1 347 ? -20.625 -44.375 -28.75 1 97.56 347 CYS A O 1
ATOM 2760 N N . VAL A 1 348 ? -18.906 -43.25 -27.844 1 95.75 348 VAL A N 1
ATOM 2761 C CA . VAL A 1 348 ? -19.234 -42 -28.469 1 95.75 348 VAL A CA 1
ATOM 2762 C C . VAL A 1 348 ? -19 -42.062 -29.984 1 95.75 348 VAL A C 1
ATOM 2764 O O . VAL A 1 348 ? -19.859 -41.656 -30.766 1 95.75 348 VAL A O 1
ATOM 2767 N N . MET A 1 349 ? -17.906 -42.656 -30.359 1 95.5 349 MET A N 1
ATOM 2768 C CA . MET A 1 349 ? -17.547 -42.75 -31.781 1 95.5 349 MET A CA 1
ATOM 2769 C C . MET A 1 349 ? -18.516 -43.688 -32.531 1 95.5 349 MET A C 1
ATOM 2771 O O . MET A 1 349 ? -18.812 -43.438 -33.688 1 95.5 349 MET A O 1
ATOM 2775 N N . ALA A 1 350 ? -19.031 -44.656 -31.812 1 96.56 350 ALA A N 1
ATOM 2776 C CA . ALA A 1 350 ? -19.953 -45.625 -32.406 1 96.56 350 ALA A CA 1
ATOM 2777 C C . ALA A 1 350 ? -21.375 -45.031 -32.469 1 96.56 350 ALA A C 1
ATOM 2779 O O . ALA A 1 350 ? -22.281 -45.656 -33.031 1 96.56 350 ALA A O 1
ATOM 2780 N N . GLY A 1 351 ? -21.578 -43.938 -31.875 1 95.25 351 GLY A N 1
ATOM 2781 C CA . GLY A 1 351 ? -22.891 -43.312 -31.844 1 95.25 351 GLY A CA 1
ATOM 2782 C C . GLY A 1 351 ? -23.812 -43.938 -30.828 1 95.25 351 GLY A C 1
ATOM 2783 O O . GLY A 1 351 ? -25.031 -43.688 -30.844 1 95.25 351 GLY A O 1
ATOM 2784 N N . LEU A 1 352 ? -23.25 -44.688 -30 1 96.31 352 LEU A N 1
ATOM 2785 C CA . LEU A 1 352 ? -24.047 -45.375 -28.984 1 96.31 352 LEU A CA 1
ATOM 2786 C C . LEU A 1 352 ? -24.281 -44.469 -27.781 1 96.31 352 LEU A C 1
ATOM 2788 O O . LEU A 1 352 ? -25.219 -44.688 -27.016 1 96.31 352 LEU A O 1
ATOM 2792 N N . CYS A 1 353 ? -23.359 -43.531 -27.516 1 95.31 353 CYS A N 1
ATOM 2793 C CA . CYS A 1 353 ? -23.453 -42.562 -26.438 1 95.31 353 CYS A CA 1
ATOM 2794 C C . CYS A 1 353 ? -23.25 -41.156 -26.969 1 95.31 353 CYS A C 1
ATOM 2796 O O . CYS A 1 353 ? -22.578 -40.938 -27.984 1 95.31 353 CYS A O 1
ATOM 2798 N N . LYS A 1 354 ? -23.875 -40.281 -26.312 1 93.75 354 LYS A N 1
ATOM 2799 C CA . LYS A 1 354 ? -23.672 -38.875 -26.641 1 93.75 354 LYS A CA 1
ATOM 2800 C C . LYS A 1 354 ? -22.672 -38.25 -25.688 1 93.75 354 LYS A C 1
ATOM 2802 O O . LYS A 1 354 ? -22.828 -38.281 -24.469 1 93.75 354 LYS A O 1
ATOM 2807 N N . ALA A 1 355 ? -21.703 -37.594 -26.281 1 91.12 355 ALA A N 1
ATOM 2808 C CA . ALA A 1 355 ? -20.672 -36.938 -25.484 1 91.12 355 ALA A CA 1
ATOM 2809 C C . ALA A 1 355 ? -21.266 -35.906 -24.562 1 91.12 355 ALA A C 1
ATOM 2811 O O . ALA A 1 355 ? -20.719 -35.594 -23.5 1 91.12 355 ALA A O 1
ATOM 2812 N N . SER A 1 356 ? -22.469 -35.375 -24.922 1 91.38 356 SER A N 1
ATOM 2813 C CA . SER A 1 356 ? -23.109 -34.312 -24.156 1 91.38 356 SER A CA 1
ATOM 2814 C C . SER A 1 356 ? -23.969 -34.875 -23.031 1 91.38 356 SER A C 1
ATOM 2816 O O . SER A 1 356 ? -24.531 -34.125 -22.25 1 91.38 356 SER A O 1
ATOM 2818 N N . ASP A 1 357 ? -24.141 -36.188 -23.016 1 95.06 357 ASP A N 1
ATOM 2819 C CA . ASP A 1 357 ? -24.875 -36.781 -21.891 1 95.06 357 ASP A CA 1
ATOM 2820 C C . ASP A 1 357 ? -24.297 -36.312 -20.562 1 95.06 357 ASP A C 1
ATOM 2822 O O . ASP A 1 357 ? -23.094 -36.438 -20.312 1 95.06 357 ASP A O 1
ATOM 2826 N N . PRO A 1 358 ? -25.188 -35.812 -19.656 1 93.62 358 PRO A N 1
ATOM 2827 C CA . PRO A 1 358 ? -24.703 -35.281 -18.391 1 93.62 358 PRO A CA 1
ATOM 2828 C C . PRO A 1 358 ? -23.906 -36.281 -17.578 1 93.62 358 PRO A C 1
ATOM 2830 O O . PRO A 1 358 ? -22.984 -35.906 -16.859 1 93.62 358 PRO A O 1
ATOM 2833 N N . ARG A 1 359 ? -24.453 -37.531 -17.672 1 93.31 359 ARG A N 1
ATOM 2834 C CA . ARG A 1 359 ? -23.734 -38.562 -16.938 1 93.31 359 ARG A CA 1
ATOM 2835 C C . ARG A 1 359 ? -22.312 -38.719 -17.469 1 93.31 359 ARG A C 1
ATOM 2837 O O . ARG A 1 359 ? -21.375 -38.938 -16.688 1 93.31 359 ARG A O 1
ATOM 2844 N N . ILE A 1 360 ? -21.922 -38.594 -18.75 1 96.69 360 ILE A N 1
ATOM 2845 C CA . ILE A 1 360 ? -20.609 -38.688 -19.375 1 96.69 360 ILE A CA 1
ATOM 2846 C C . ILE A 1 360 ? -19.812 -37.406 -19.047 1 96.69 360 ILE A C 1
ATOM 2848 O O . ILE A 1 360 ? -18.609 -37.5 -18.75 1 96.69 360 ILE A O 1
ATOM 2852 N N . VAL A 1 361 ? -20.5 -36.281 -19.109 1 95.06 361 VAL A N 1
ATOM 2853 C CA . VAL A 1 361 ? -19.844 -35.031 -18.781 1 95.06 361 VAL A CA 1
ATOM 2854 C C . VAL A 1 361 ? -19.312 -35.094 -17.344 1 95.06 361 VAL A C 1
ATOM 2856 O O . VAL A 1 361 ? -18.156 -34.719 -17.094 1 95.06 361 VAL A O 1
ATOM 2859 N N . SER A 1 362 ? -20.125 -35.625 -16.469 1 95.38 362 SER A N 1
ATOM 2860 C CA . SER A 1 362 ? -19.719 -35.75 -15.07 1 95.38 362 SER A CA 1
ATOM 2861 C C . SER A 1 362 ? -18.562 -36.75 -14.922 1 95.38 362 SER A C 1
ATOM 2863 O O . SER A 1 362 ? -17.625 -36.5 -14.164 1 95.38 362 SER A O 1
ATOM 2865 N N . ALA A 1 363 ? -18.688 -37.812 -15.602 1 97.25 363 ALA A N 1
ATOM 2866 C CA . ALA A 1 363 ? -17.625 -38.844 -15.562 1 97.25 363 ALA A CA 1
ATOM 2867 C C . ALA A 1 363 ? -16.312 -38.25 -16.094 1 97.25 363 ALA A C 1
ATOM 2869 O O . ALA A 1 363 ? -15.242 -38.5 -15.508 1 97.25 363 ALA A O 1
ATOM 2870 N N . CYS A 1 364 ? -16.359 -37.5 -17.125 1 96.81 364 CYS A N 1
ATOM 2871 C CA . CYS A 1 364 ? -15.172 -36.938 -17.734 1 96.81 364 CYS A CA 1
ATOM 2872 C C . CYS A 1 364 ? -14.531 -35.906 -16.797 1 96.81 364 CYS A C 1
ATOM 2874 O O . CYS A 1 364 ? -13.305 -35.844 -16.703 1 96.81 364 CYS A O 1
ATOM 2876 N N . ARG A 1 365 ? -15.367 -35.125 -16.141 1 96.38 365 ARG A N 1
ATOM 2877 C CA . ARG A 1 365 ? -14.859 -34.125 -15.172 1 96.38 365 ARG A CA 1
ATOM 2878 C C . ARG A 1 365 ? -14 -34.812 -14.109 1 96.38 365 ARG A C 1
ATOM 2880 O O . ARG A 1 365 ? -12.977 -34.281 -13.695 1 96.38 365 ARG A O 1
ATOM 2887 N N . LEU A 1 366 ? -14.438 -36 -13.703 1 96.94 366 LEU A N 1
ATOM 2888 C CA . LEU A 1 366 ? -13.695 -36.75 -12.703 1 96.94 366 LEU A CA 1
ATOM 2889 C C . LEU A 1 366 ? -12.508 -37.469 -13.336 1 96.94 366 LEU A C 1
ATOM 2891 O O . LEU A 1 366 ? -11.398 -37.438 -12.789 1 96.94 366 LEU A O 1
ATOM 2895 N N . LEU A 1 367 ? -12.656 -37.969 -14.484 1 97.88 367 LEU A N 1
ATOM 2896 C CA . LEU A 1 367 ? -11.656 -38.812 -15.156 1 97.88 367 LEU A CA 1
ATOM 2897 C C . LEU A 1 367 ? -10.445 -37.969 -15.555 1 97.88 367 LEU A C 1
ATOM 2899 O O . LEU A 1 367 ? -9.312 -38.469 -15.555 1 97.88 367 LEU A O 1
ATOM 2903 N N . VAL A 1 368 ? -10.602 -36.688 -15.852 1 97.44 368 VAL A N 1
ATOM 2904 C CA . VAL A 1 368 ? -9.531 -35.875 -16.375 1 97.44 368 VAL A CA 1
ATOM 2905 C C . VAL A 1 368 ? -8.555 -35.5 -15.266 1 97.44 368 VAL A C 1
ATOM 2907 O O . VAL A 1 368 ? -7.453 -35 -15.523 1 97.44 368 VAL A O 1
ATOM 2910 N N . LYS A 1 369 ? -8.945 -35.812 -14 1 97.5 369 LYS A N 1
ATOM 2911 C CA . LYS A 1 369 ? -7.992 -35.625 -12.906 1 97.5 369 LYS A CA 1
ATOM 2912 C C . LYS A 1 369 ? -6.781 -36.531 -13.102 1 97.5 369 LYS A C 1
ATOM 2914 O O . LYS A 1 369 ? -5.672 -36.188 -12.695 1 97.5 369 LYS A O 1
ATOM 2919 N N . LEU A 1 370 ? -6.965 -37.625 -13.734 1 97.94 370 LEU A N 1
ATOM 2920 C CA . LEU A 1 370 ? -5.934 -38.625 -13.828 1 97.94 370 LEU A CA 1
ATOM 2921 C C . LEU A 1 370 ? -4.82 -38.219 -14.781 1 97.94 370 LEU A C 1
ATOM 2923 O O . LEU A 1 370 ? -3.643 -38.469 -14.516 1 97.94 370 LEU A O 1
ATOM 2927 N N . PRO A 1 371 ? -5.133 -37.531 -15.883 1 97.56 371 PRO A N 1
ATOM 2928 C CA . PRO A 1 371 ? -4.047 -36.969 -16.703 1 97.56 371 PRO A CA 1
ATOM 2929 C C . PRO A 1 371 ? -3.588 -35.594 -16.234 1 97.56 371 PRO A C 1
ATOM 2931 O O . PRO A 1 371 ? -2.709 -35 -16.844 1 97.56 371 PRO A O 1
ATOM 2934 N N . GLU A 1 372 ? -4.16 -35.031 -15.211 1 97.62 372 GLU A N 1
ATOM 2935 C CA . GLU A 1 372 ? -3.58 -33.844 -14.555 1 97.62 372 GLU A CA 1
ATOM 2936 C C . GLU A 1 372 ? -2.242 -34.188 -13.906 1 97.62 372 GLU A C 1
ATOM 2938 O O . GLU A 1 372 ? -2.059 -35.312 -13.398 1 97.62 372 GLU A O 1
ATOM 2943 N N . HIS A 1 373 ? -1.326 -33.281 -13.828 1 96.38 373 HIS A N 1
ATOM 2944 C CA . HIS A 1 373 ? 0.09 -33.594 -13.633 1 96.38 373 HIS A CA 1
ATOM 2945 C C . HIS A 1 373 ? 0.396 -33.875 -12.172 1 96.38 373 HIS A C 1
ATOM 2947 O O . HIS A 1 373 ? 1.501 -34.312 -11.836 1 96.38 373 HIS A O 1
ATOM 2953 N N . THR A 1 374 ? -0.498 -33.688 -11.258 1 96.94 374 THR A N 1
ATOM 2954 C CA . THR A 1 374 ? -0.243 -33.906 -9.836 1 96.94 374 THR A CA 1
ATOM 2955 C C . THR A 1 374 ? -0.831 -35.219 -9.367 1 96.94 374 THR A C 1
ATOM 2957 O O . THR A 1 374 ? -2.047 -35.438 -9.422 1 96.94 374 THR A O 1
ATOM 2960 N N . TRP A 1 375 ? 0.039 -36.094 -8.828 1 97.06 375 TRP A N 1
ATOM 2961 C CA . TRP A 1 375 ? -0.418 -37.406 -8.453 1 97.06 375 TRP A CA 1
ATOM 2962 C C . TRP A 1 375 ? -0.206 -37.656 -6.965 1 97.06 375 TRP A C 1
ATOM 2964 O O . TRP A 1 375 ? -0.634 -38.688 -6.434 1 97.06 375 TRP A O 1
ATOM 2974 N N . GLY A 1 376 ? 0.433 -36.656 -6.309 1 96.19 376 GLY A N 1
ATOM 2975 C CA . GLY A 1 376 ? 0.635 -36.875 -4.887 1 96.19 376 GLY A CA 1
ATOM 2976 C C . GLY A 1 376 ? 1.393 -35.75 -4.211 1 96.19 376 GLY A C 1
ATOM 2977 O O . GLY A 1 376 ? 1.454 -34.625 -4.73 1 96.19 376 GLY A O 1
ATOM 2978 N N . LEU A 1 377 ? 1.949 -36.031 -2.949 1 96.25 377 LEU A N 1
ATOM 2979 C CA . LEU A 1 377 ? 2.572 -35.062 -2.064 1 96.25 377 LEU A CA 1
ATOM 2980 C C . LEU A 1 377 ? 4.023 -34.812 -2.467 1 96.25 377 LEU A C 1
ATOM 2982 O O . LEU A 1 377 ? 4.555 -35.5 -3.342 1 96.25 377 LEU A O 1
ATOM 2986 N N . PRO A 1 378 ? 4.73 -33.844 -1.932 1 92.56 378 PRO A N 1
ATOM 2987 C CA . PRO A 1 378 ? 6.074 -33.438 -2.355 1 92.56 378 PRO 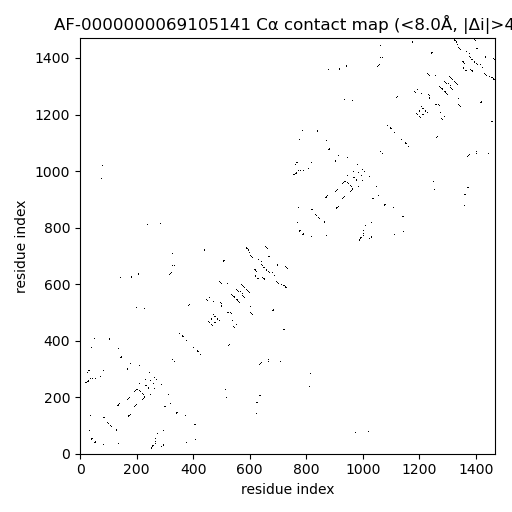A CA 1
ATOM 2988 C C . PRO A 1 378 ? 7.125 -34.531 -2.084 1 92.56 378 PRO A C 1
ATOM 2990 O O . PRO A 1 378 ? 8.07 -34.688 -2.865 1 92.56 378 PRO A O 1
ATOM 2993 N N . SER A 1 379 ? 7.098 -35.188 -0.925 1 91.12 379 SER A N 1
ATOM 2994 C CA . SER A 1 379 ? 8.133 -36.156 -0.616 1 91.12 379 SER A CA 1
ATOM 2995 C C . SER A 1 379 ? 7.801 -36.938 0.664 1 91.12 379 SER A C 1
ATOM 2997 O O . SER A 1 379 ? 6.887 -36.562 1.4 1 91.12 379 SER A O 1
ATOM 2999 N N . VAL A 1 380 ? 8.547 -38 0.82 1 94.19 380 VAL A N 1
ATOM 3000 C CA . VAL A 1 380 ? 8.453 -38.719 2.092 1 94.19 380 VAL A CA 1
ATOM 3001 C C . VAL A 1 380 ? 9.414 -38.094 3.105 1 94.19 380 VAL A C 1
ATOM 3003 O O . VAL A 1 380 ? 9.453 -38.5 4.266 1 94.19 380 VAL A O 1
ATOM 3006 N N . SER A 1 381 ? 10.227 -37.125 2.762 1 92.25 381 SER A N 1
ATOM 3007 C CA . SER A 1 381 ? 11.188 -36.438 3.6 1 92.25 381 SER A CA 1
ATOM 3008 C C . SER A 1 381 ? 12.172 -37.375 4.254 1 92.25 381 SER A C 1
ATOM 3010 O O . SER A 1 381 ? 12.398 -37.312 5.465 1 92.25 381 SER A O 1
ATOM 3012 N N . ASP A 1 382 ? 12.625 -38.312 3.496 1 95.38 382 ASP A N 1
ATOM 3013 C CA . ASP A 1 382 ? 13.539 -39.344 3.965 1 95.38 382 ASP A CA 1
ATOM 3014 C C . ASP A 1 382 ? 14.633 -39.625 2.934 1 95.38 382 ASP A C 1
ATOM 3016 O O . ASP A 1 382 ? 14.359 -40.094 1.832 1 95.38 382 ASP A O 1
ATOM 3020 N N . ASN A 1 383 ? 15.906 -39.375 3.287 1 95.31 383 ASN A N 1
ATOM 3021 C CA . ASN A 1 383 ? 17.047 -39.625 2.404 1 95.31 383 ASN A CA 1
ATOM 3022 C C . ASN A 1 383 ? 18 -40.688 2.992 1 95.31 383 ASN A C 1
ATOM 3024 O O . ASN A 1 383 ? 19.188 -40.656 2.688 1 95.31 383 ASN A O 1
ATOM 3028 N N . VAL A 1 384 ? 17.422 -41.531 3.832 1 96.75 384 VAL A N 1
ATOM 3029 C CA . VAL A 1 384 ? 18.266 -42.469 4.539 1 96.75 384 VAL A CA 1
ATOM 3030 C C . VAL A 1 384 ? 17.812 -43.906 4.227 1 96.75 384 VAL A C 1
ATOM 3032 O O . VAL A 1 384 ? 18.641 -44.75 3.881 1 96.75 384 VAL A O 1
ATOM 3035 N N . ASN A 1 385 ? 16.562 -44.25 4.363 1 97.44 385 ASN A N 1
ATOM 3036 C CA . ASN A 1 385 ? 16.031 -45.594 4.289 1 97.44 385 ASN A CA 1
ATOM 3037 C C . ASN A 1 385 ? 15.789 -46.031 2.844 1 97.44 385 ASN A C 1
ATOM 3039 O O . ASN A 1 385 ? 14.648 -46.125 2.404 1 97.44 385 ASN A O 1
ATOM 3043 N N . TRP A 1 386 ? 16.875 -46.406 2.168 1 97.44 386 TRP A N 1
ATOM 3044 C CA . TRP A 1 386 ? 16.797 -46.688 0.742 1 97.44 386 TRP A CA 1
ATOM 3045 C C . TRP A 1 386 ? 16.781 -48.219 0.499 1 97.44 386 TRP A C 1
ATOM 3047 O O . TRP A 1 386 ? 16.109 -48.688 -0.419 1 97.44 386 TRP A O 1
ATOM 3057 N N . SER A 1 387 ? 17.5 -49 1.312 1 97.5 387 SER A N 1
ATOM 3058 C CA . SER A 1 387 ? 17.484 -50.438 1.118 1 97.5 387 SER A CA 1
ATOM 3059 C C . SER A 1 387 ? 16.109 -51.031 1.407 1 97.5 387 SER A C 1
ATOM 3061 O O . SER A 1 387 ? 15.375 -50.5 2.25 1 97.5 387 SER A O 1
ATOM 3063 N N . ASN A 1 388 ? 15.758 -52.125 0.755 1 97.25 388 ASN A N 1
ATOM 3064 C CA . ASN A 1 388 ? 14.422 -52.688 0.894 1 97.25 388 ASN A CA 1
ATOM 3065 C C . ASN A 1 388 ? 14.094 -53 2.352 1 97.25 388 ASN A C 1
ATOM 3067 O O . ASN A 1 388 ? 13 -52.688 2.826 1 97.25 388 ASN A O 1
ATOM 3071 N N . PRO A 1 389 ? 15.039 -53.594 3.107 1 96.44 389 PRO A N 1
ATOM 3072 C CA . PRO A 1 389 ? 14.719 -53.844 4.516 1 96.44 389 PRO A CA 1
ATOM 3073 C C . PRO A 1 389 ? 14.453 -52.562 5.293 1 96.44 389 PRO A C 1
ATOM 3075 O O . PRO A 1 389 ? 13.492 -52.469 6.062 1 96.44 389 PRO A O 1
ATOM 3078 N N . GLN A 1 390 ? 15.289 -51.594 5.094 1 96.94 390 GLN A N 1
ATOM 3079 C CA . GLN A 1 390 ? 15.117 -50.312 5.781 1 96.94 390 GLN A CA 1
ATOM 3080 C C . GLN A 1 390 ? 13.844 -49.625 5.312 1 96.94 390 GLN A C 1
ATOM 3082 O O . GLN A 1 390 ? 13.125 -49.031 6.121 1 96.94 390 GLN A O 1
ATOM 3087 N N . PHE A 1 391 ? 13.602 -49.625 4.043 1 96.94 391 PHE A N 1
ATOM 3088 C CA . PHE A 1 391 ? 12.398 -49.062 3.445 1 96.94 391 PHE A CA 1
ATOM 3089 C C . PHE A 1 391 ? 11.148 -49.688 4.02 1 96.94 391 PHE A C 1
ATOM 3091 O O . PHE A 1 391 ? 10.195 -49 4.391 1 96.94 391 PHE A O 1
ATOM 3098 N N . ASN A 1 392 ? 11.133 -50.969 4.105 1 95.12 392 ASN A N 1
ATOM 3099 C CA . ASN A 1 392 ? 9.961 -51.688 4.605 1 95.12 392 ASN A CA 1
ATOM 3100 C C . ASN A 1 392 ? 9.633 -51.281 6.039 1 95.12 392 ASN A C 1
ATOM 3102 O O . ASN A 1 392 ? 8.461 -51.219 6.422 1 95.12 392 ASN A O 1
ATOM 3106 N N . LYS A 1 393 ? 10.625 -51 6.777 1 95.69 393 LYS A N 1
ATOM 3107 C CA . LYS A 1 393 ? 10.414 -50.531 8.141 1 95.69 393 LYS A CA 1
ATOM 3108 C C . LYS A 1 393 ? 9.914 -49.094 8.148 1 95.69 393 LYS A C 1
ATOM 3110 O O . LYS A 1 393 ? 9 -48.75 8.906 1 95.69 393 LYS A O 1
ATOM 3115 N N . ALA A 1 394 ? 10.539 -48.219 7.367 1 96.44 394 ALA A N 1
ATOM 3116 C CA . ALA A 1 394 ? 10.242 -46.812 7.324 1 96.44 394 ALA A CA 1
ATOM 3117 C C . ALA A 1 394 ? 8.844 -46.562 6.762 1 96.44 394 ALA A C 1
ATOM 3119 O O . ALA A 1 394 ? 8.219 -45.531 7.062 1 96.44 394 ALA A O 1
ATOM 3120 N N . ARG A 1 395 ? 8.344 -47.438 5.973 1 94.88 395 ARG A N 1
ATOM 3121 C CA . ARG A 1 395 ? 7.098 -47.281 5.223 1 94.88 395 ARG A CA 1
ATOM 3122 C C . ARG A 1 395 ? 5.906 -47.156 6.164 1 94.88 395 ARG A C 1
ATOM 3124 O O . ARG A 1 395 ? 4.859 -46.625 5.773 1 94.88 395 ARG A O 1
ATOM 3131 N N . LEU A 1 396 ? 6.062 -47.5 7.371 1 93.81 396 LEU A N 1
ATOM 3132 C CA . LEU A 1 396 ? 5 -47.438 8.367 1 93.81 396 LEU A CA 1
ATOM 3133 C C . LEU A 1 396 ? 4.922 -46.031 8.977 1 93.81 396 LEU A C 1
ATOM 3135 O O . LEU A 1 396 ? 3.943 -45.688 9.648 1 93.81 396 LEU A O 1
ATOM 3139 N N . GLY A 1 397 ? 5.871 -45.188 8.695 1 95.5 397 GLY A N 1
ATOM 3140 C CA . GLY A 1 397 ? 5.895 -43.844 9.227 1 95.5 397 GLY A CA 1
ATOM 3141 C C . GLY A 1 397 ? 4.887 -42.906 8.562 1 95.5 397 GLY A C 1
ATOM 3142 O O . GLY A 1 397 ? 4.406 -43.219 7.465 1 95.5 397 GLY A O 1
ATOM 3143 N N . ASP A 1 398 ? 4.562 -41.812 9.164 1 94.44 398 ASP A N 1
ATOM 3144 C CA . ASP A 1 398 ? 3.484 -40.906 8.789 1 94.44 398 ASP A CA 1
ATOM 3145 C C . ASP A 1 398 ? 3.693 -40.344 7.379 1 94.44 398 ASP A C 1
ATOM 3147 O O . ASP A 1 398 ? 2.754 -40.312 6.582 1 94.44 398 ASP A O 1
ATOM 3151 N N . HIS A 1 399 ? 4.902 -39.969 7.066 1 95.56 399 HIS A N 1
ATOM 3152 C CA . HIS A 1 399 ? 5.172 -39.375 5.758 1 95.56 399 HIS A CA 1
ATOM 3153 C C . HIS A 1 399 ? 4.934 -40.375 4.637 1 95.56 399 HIS A C 1
ATOM 3155 O O . HIS A 1 399 ? 4.438 -40 3.568 1 95.56 399 HIS A O 1
ATOM 3161 N N . TYR A 1 400 ? 5.309 -41.625 4.848 1 96.62 400 TYR A N 1
ATOM 3162 C CA . TYR A 1 400 ? 5.109 -42.688 3.867 1 96.62 400 TYR A CA 1
ATOM 3163 C C . TYR A 1 400 ? 3.627 -43.031 3.721 1 96.62 400 TYR A C 1
ATOM 3165 O O . TYR A 1 400 ? 3.115 -43.125 2.604 1 96.62 400 TYR A O 1
ATOM 3173 N N . VAL A 1 401 ? 2.977 -43.062 4.836 1 96.38 401 VAL A N 1
ATOM 3174 C CA . VAL A 1 401 ? 1.553 -43.406 4.852 1 96.38 401 VAL A CA 1
ATOM 3175 C C . VAL A 1 401 ? 0.765 -42.281 4.156 1 96.38 401 VAL A C 1
ATOM 3177 O O . VAL A 1 401 ? -0.152 -42.562 3.379 1 96.38 401 VAL A O 1
ATOM 3180 N N . ASN A 1 402 ? 1.085 -41.062 4.488 1 96.5 402 ASN A N 1
ATOM 3181 C CA . ASN A 1 402 ? 0.42 -39.938 3.848 1 96.5 402 ASN A CA 1
ATOM 3182 C C . ASN A 1 402 ? 0.599 -39.969 2.332 1 96.5 402 ASN A C 1
ATOM 3184 O O . ASN A 1 402 ? -0.343 -39.688 1.587 1 96.5 402 ASN A O 1
ATOM 3188 N N . CYS A 1 403 ? 1.784 -40.281 1.877 1 96.94 403 CYS A N 1
ATOM 3189 C CA . CYS A 1 403 ? 2.023 -40.344 0.441 1 96.94 403 CYS A CA 1
ATOM 3190 C C . CYS A 1 403 ? 1.177 -41.469 -0.192 1 96.94 403 CYS A C 1
ATOM 3192 O O . CYS A 1 403 ? 0.554 -41.25 -1.234 1 96.94 403 CYS A O 1
ATOM 3194 N N . GLU A 1 404 ? 1.14 -42.594 0.395 1 96.5 404 GLU A N 1
ATOM 3195 C CA . GLU A 1 404 ? 0.349 -43.688 -0.146 1 96.5 404 GLU A CA 1
ATOM 3196 C C . GLU A 1 404 ? -1.137 -43.344 -0.174 1 96.5 404 GLU A C 1
ATOM 3198 O O . GLU A 1 404 ? -1.842 -43.688 -1.126 1 96.5 404 GLU A O 1
ATOM 3203 N N . LYS A 1 405 ? -1.582 -42.656 0.882 1 96.44 405 LYS A N 1
ATOM 3204 C CA . LYS A 1 405 ? -2.967 -42.188 0.9 1 96.44 405 LYS A CA 1
ATOM 3205 C C . LYS A 1 405 ? -3.24 -41.219 -0.255 1 96.44 405 LYS A C 1
ATOM 3207 O O . LYS A 1 405 ? -4.285 -41.312 -0.905 1 96.44 405 LYS A O 1
ATOM 3212 N N . ALA A 1 406 ? -2.338 -40.312 -0.441 1 97.5 406 ALA A N 1
ATOM 3213 C CA . ALA A 1 406 ? -2.486 -39.344 -1.521 1 97.5 406 ALA A CA 1
ATOM 3214 C C . ALA A 1 406 ? -2.545 -40.031 -2.879 1 97.5 406 ALA A C 1
ATOM 3216 O O . ALA A 1 406 ? -3.322 -39.625 -3.752 1 97.5 406 ALA A O 1
ATOM 3217 N N . TRP A 1 407 ? -1.684 -41.062 -3.08 1 97.19 407 TRP A N 1
ATOM 3218 C CA . TRP A 1 407 ? -1.684 -41.812 -4.332 1 97.19 407 TRP A CA 1
ATOM 3219 C C . TRP A 1 407 ? -2.99 -42.562 -4.504 1 97.19 407 TRP A C 1
ATOM 3221 O O . TRP A 1 407 ? -3.521 -42.656 -5.617 1 97.19 407 TRP A O 1
ATOM 3231 N N . GLN A 1 408 ? -3.492 -43.062 -3.447 1 96.31 408 GLN A N 1
ATOM 3232 C CA . GLN A 1 408 ? -4.762 -43.781 -3.479 1 96.31 408 GLN A CA 1
ATOM 3233 C C . GLN A 1 408 ? -5.91 -42.844 -3.869 1 96.31 408 GLN A C 1
ATOM 3235 O O . GLN A 1 408 ? -6.836 -43.25 -4.57 1 96.31 408 GLN A O 1
ATOM 3240 N N . GLU A 1 409 ? -5.906 -41.625 -3.404 1 96.88 409 GLU A N 1
ATOM 3241 C CA . GLU A 1 409 ? -6.926 -40.656 -3.783 1 96.88 409 GLU A CA 1
ATOM 3242 C C . GLU A 1 409 ? -7.043 -40.531 -5.301 1 96.88 409 GLU A C 1
ATOM 3244 O O . GLU A 1 409 ? -8.148 -40.406 -5.836 1 96.88 409 GLU A O 1
ATOM 3249 N N . GLN A 1 410 ? -5.906 -40.562 -5.953 1 96.19 410 GLN A N 1
ATOM 3250 C CA . GLN A 1 410 ? -5.91 -40.469 -7.41 1 96.19 410 GLN A CA 1
ATOM 3251 C C . GLN A 1 410 ? -6.656 -41.625 -8.047 1 96.19 410 GLN A C 1
ATOM 3253 O O . GLN A 1 410 ? -7.469 -41.438 -8.953 1 96.19 410 GLN A O 1
ATOM 3258 N N . ARG A 1 411 ? -6.422 -42.812 -7.578 1 96.31 411 ARG A N 1
ATOM 3259 C CA . ARG A 1 411 ? -7.059 -44 -8.125 1 96.31 411 ARG A CA 1
ATOM 3260 C C . ARG A 1 411 ? -8.57 -43.938 -7.949 1 96.31 411 ARG A C 1
ATOM 3262 O O . ARG A 1 411 ? -9.32 -44.438 -8.789 1 96.31 411 ARG A O 1
ATOM 3269 N N . GLU A 1 412 ? -8.977 -43.281 -6.883 1 96.5 412 GLU A N 1
ATOM 3270 C CA . GLU A 1 412 ? -10.398 -43.25 -6.562 1 96.5 412 GLU A CA 1
ATOM 3271 C C . GLU A 1 412 ? -11.188 -42.531 -7.668 1 96.5 412 GLU A C 1
ATOM 3273 O O . GLU A 1 412 ? -12.367 -42.812 -7.867 1 96.5 412 GLU A O 1
ATOM 3278 N N . PHE A 1 413 ? -10.562 -41.688 -8.367 1 97.25 413 PHE A N 1
ATOM 3279 C CA . PHE A 1 413 ? -11.25 -40.906 -9.414 1 97.25 413 PHE A CA 1
ATOM 3280 C C . PHE A 1 413 ? -11.703 -41.844 -10.539 1 97.25 413 PHE A C 1
ATOM 3282 O O . PHE A 1 413 ? -12.664 -41.531 -11.242 1 97.25 413 PHE A O 1
ATOM 3289 N N . ILE A 1 414 ? -11.008 -42.969 -10.758 1 97.56 414 ILE A N 1
ATOM 3290 C CA . ILE A 1 414 ? -11.453 -43.938 -11.742 1 97.56 414 ILE A CA 1
ATOM 3291 C C . ILE A 1 414 ? -12.828 -44.469 -11.359 1 97.56 414 ILE A C 1
ATOM 3293 O O . ILE A 1 414 ? -13.75 -44.5 -12.18 1 97.56 414 ILE A O 1
ATOM 3297 N N . TRP A 1 415 ? -12.93 -44.812 -10.148 1 96.25 415 TRP A N 1
ATOM 3298 C CA . TRP A 1 415 ? -14.141 -45.469 -9.656 1 96.25 415 TRP A CA 1
ATOM 3299 C C . TRP A 1 415 ? -15.289 -44.469 -9.539 1 96.25 415 TRP A C 1
ATOM 3301 O O . TRP A 1 415 ? -16.438 -44.812 -9.828 1 96.25 415 TRP A O 1
ATOM 3311 N N . MET A 1 416 ? -14.938 -43.312 -9.148 1 95.69 416 MET A N 1
ATOM 3312 C CA . MET A 1 416 ? -15.953 -42.281 -9.07 1 95.69 416 MET A CA 1
ATOM 3313 C C . MET A 1 416 ? -16.5 -41.938 -10.461 1 95.69 416 MET A C 1
ATOM 3315 O O . MET A 1 416 ? -17.688 -41.656 -10.609 1 95.69 416 MET A O 1
ATOM 3319 N N . ALA A 1 417 ? -15.578 -41.906 -11.422 1 97.19 417 ALA A N 1
ATOM 3320 C CA . ALA A 1 417 ? -16.031 -41.656 -12.797 1 97.19 417 ALA A CA 1
ATOM 3321 C C . ALA A 1 417 ? -16.953 -42.781 -13.258 1 97.19 417 ALA A C 1
ATOM 3323 O O . ALA A 1 417 ? -18 -42.531 -13.859 1 97.19 417 ALA A O 1
ATOM 3324 N N . ILE A 1 418 ? -16.641 -44.031 -12.961 1 98.06 418 ILE A N 1
ATOM 3325 C CA . ILE A 1 418 ? -17.438 -45.188 -13.352 1 98.06 418 ILE A CA 1
ATOM 3326 C C . ILE A 1 418 ? -18.812 -45.094 -12.656 1 98.06 418 ILE A C 1
ATOM 3328 O O . ILE A 1 418 ? -19.828 -45.438 -13.258 1 98.06 418 ILE A O 1
ATOM 3332 N N . ASP A 1 419 ? -18.812 -44.688 -11.438 1 96.38 419 ASP A N 1
ATOM 3333 C CA . ASP A 1 419 ? -20.047 -44.562 -10.672 1 96.38 419 ASP A CA 1
ATOM 3334 C C . ASP A 1 419 ? -21.031 -43.656 -11.367 1 96.38 419 ASP A C 1
ATOM 3336 O O . ASP A 1 419 ? -22.25 -43.844 -11.289 1 96.38 419 ASP A O 1
ATOM 3340 N N . GLN A 1 420 ? -20.5 -42.625 -12.039 1 96.06 420 GLN A N 1
ATOM 3341 C CA . GLN A 1 420 ? -21.359 -41.688 -12.766 1 96.06 420 GLN A CA 1
ATOM 3342 C C . GLN A 1 420 ? -22.047 -42.406 -13.938 1 96.06 420 GLN A C 1
ATOM 3344 O O . GLN A 1 420 ? -23.047 -41.906 -14.469 1 96.06 420 GLN A O 1
ATOM 3349 N N . LEU A 1 421 ? -21.484 -43.562 -14.359 1 97.69 421 LEU A N 1
ATOM 3350 C CA . LEU A 1 421 ? -21.906 -44.219 -15.594 1 97.69 421 LEU A CA 1
ATOM 3351 C C . LEU A 1 421 ? -22.625 -45.531 -15.297 1 97.69 421 LEU A C 1
ATOM 3353 O O . LEU A 1 421 ? -22.922 -46.312 -16.203 1 97.69 421 LEU A O 1
ATOM 3357 N N . ARG A 1 422 ? -22.969 -45.875 -14.148 1 95.94 422 ARG A N 1
ATOM 3358 C CA . ARG A 1 422 ? -23.484 -47.156 -13.703 1 95.94 422 ARG A CA 1
ATOM 3359 C C . ARG A 1 422 ? -24.781 -47.5 -14.414 1 95.94 422 ARG A C 1
ATOM 3361 O O . ARG A 1 422 ? -25.062 -48.688 -14.688 1 95.94 422 ARG A O 1
ATOM 3368 N N . ASP A 1 423 ? -25.609 -46.5 -14.766 1 94.75 423 ASP A N 1
ATOM 3369 C CA . ASP A 1 423 ? -26.922 -46.719 -15.352 1 94.75 423 ASP A CA 1
ATOM 3370 C C . ASP A 1 423 ? -26.906 -46.5 -16.859 1 94.75 423 ASP A C 1
ATOM 3372 O O . ASP A 1 423 ? -27.953 -46.375 -17.5 1 94.75 423 ASP A O 1
ATOM 3376 N N . MET A 1 424 ? -25.703 -46.5 -17.391 1 96.12 424 MET A N 1
ATOM 3377 C CA . MET A 1 424 ? -25.609 -46.188 -18.828 1 96.12 424 MET A CA 1
ATOM 3378 C C . MET A 1 424 ? -25.219 -47.438 -19.609 1 96.12 424 MET A C 1
ATOM 3380 O O . MET A 1 424 ? -24.031 -47.719 -19.781 1 96.12 424 MET A O 1
ATOM 3384 N N . GLU A 1 425 ? -26.219 -48.094 -20.156 1 94.94 425 GLU A N 1
ATOM 3385 C CA . GLU A 1 425 ? -25.938 -49.188 -21.047 1 94.94 425 GLU A CA 1
ATOM 3386 C C . GLU A 1 425 ? -25.938 -48.75 -22.516 1 94.94 425 GLU A C 1
ATOM 3388 O O . GLU A 1 425 ? -26.75 -47.938 -22.906 1 94.94 425 GLU A O 1
ATOM 3393 N N . PRO A 1 426 ? -25.047 -49.281 -23.312 1 96.5 426 PRO A N 1
ATOM 3394 C CA . PRO A 1 426 ? -24.125 -50.406 -23.094 1 96.5 426 PRO A CA 1
ATOM 3395 C C . PRO A 1 426 ? -22.766 -49.969 -22.547 1 96.5 426 PRO A C 1
ATOM 3397 O O . PRO A 1 426 ? -21.875 -50.781 -22.375 1 96.5 426 PRO A O 1
ATOM 3400 N N . LEU A 1 427 ? -22.578 -48.688 -22.359 1 97.94 427 LEU A N 1
ATOM 3401 C CA . LEU A 1 427 ? -21.266 -48.156 -21.984 1 97.94 427 LEU A CA 1
ATOM 3402 C C . LEU A 1 427 ? -20.766 -48.812 -20.703 1 97.94 427 LEU A C 1
ATOM 3404 O O . LEU A 1 427 ? -19.594 -49.219 -20.625 1 97.94 427 LEU A O 1
ATOM 3408 N N . TYR A 1 428 ? -21.594 -48.969 -19.734 1 97.94 428 TYR A N 1
ATOM 3409 C CA . TYR A 1 428 ? -21.172 -49.562 -18.469 1 97.94 428 TYR A CA 1
ATOM 3410 C C . TYR A 1 428 ? -20.672 -51 -18.688 1 97.94 428 TYR A C 1
ATOM 3412 O O . TYR A 1 428 ? -19.641 -51.375 -18.109 1 97.94 428 TYR A O 1
ATOM 3420 N N . GLN A 1 429 ? -21.328 -51.75 -19.453 1 97.75 429 GLN A N 1
ATOM 3421 C CA . GLN A 1 429 ? -20.906 -53.094 -19.75 1 97.75 429 GLN A CA 1
ATOM 3422 C C . GLN A 1 429 ? -19.578 -53.094 -20.5 1 97.75 429 GLN A C 1
ATOM 3424 O O . GLN A 1 429 ? -18.719 -53.969 -20.266 1 97.75 429 GLN A O 1
ATOM 3429 N N . MET A 1 430 ? -19.453 -52.219 -21.422 1 98.06 430 MET A N 1
ATOM 3430 C CA . MET A 1 430 ? -18.203 -52.094 -22.141 1 98.06 430 MET A CA 1
ATOM 3431 C C . MET A 1 430 ? -17.047 -51.844 -21.188 1 98.06 430 MET A C 1
ATOM 3433 O O . MET A 1 430 ? -15.969 -52.438 -21.344 1 98.06 430 MET A O 1
ATOM 3437 N N . ILE A 1 431 ? -17.281 -51 -20.188 1 98.5 431 ILE A N 1
ATOM 3438 C CA . ILE A 1 431 ? -16.25 -50.656 -19.203 1 98.5 431 ILE A CA 1
ATOM 3439 C C . ILE A 1 431 ? -15.93 -51.906 -18.375 1 98.5 431 ILE A C 1
ATOM 3441 O O . ILE A 1 431 ? -14.758 -52.25 -18.172 1 98.5 431 ILE A O 1
ATOM 3445 N N . GLN A 1 432 ? -16.922 -52.625 -17.953 1 97.88 432 GLN A N 1
ATOM 3446 C CA . GLN A 1 432 ? -16.719 -53.812 -17.156 1 97.88 432 GLN A CA 1
ATOM 3447 C C . GLN A 1 432 ? -15.938 -54.875 -17.922 1 97.88 432 GLN A C 1
ATOM 3449 O O . GLN A 1 432 ? -15.047 -55.5 -17.359 1 97.88 432 GLN A O 1
ATOM 3454 N N . GLN A 1 433 ? -16.297 -54.969 -19.094 1 97.69 433 GLN A N 1
ATOM 3455 C CA . GLN A 1 433 ? -15.586 -55.938 -19.938 1 97.69 433 GLN A CA 1
ATOM 3456 C C . GLN A 1 433 ? -14.117 -55.531 -20.109 1 97.69 433 GLN A C 1
ATOM 3458 O O . GLN A 1 433 ? -13.227 -56.375 -20.031 1 97.69 433 GLN A O 1
ATOM 3463 N N . ALA A 1 434 ? -13.914 -54.312 -20.406 1 97.88 434 ALA A N 1
ATOM 3464 C CA . ALA A 1 434 ? -12.547 -53.812 -20.578 1 97.88 434 ALA A CA 1
ATOM 3465 C C . ALA A 1 434 ? -11.727 -54.031 -19.312 1 97.88 434 ALA A C 1
ATOM 3467 O O . ALA A 1 434 ? -10.57 -54.469 -19.375 1 97.88 434 ALA A O 1
ATOM 3468 N N . LEU A 1 435 ? -12.312 -53.781 -18.156 1 97.88 435 LEU A N 1
ATOM 3469 C CA . LEU A 1 435 ? -11.617 -53.906 -16.875 1 97.88 435 LEU A CA 1
ATOM 3470 C C . LEU A 1 435 ? -11.32 -55.375 -16.562 1 97.88 435 LEU A C 1
ATOM 3472 O O . LEU A 1 435 ? -10.273 -55.688 -16 1 97.88 435 LEU A O 1
ATOM 3476 N N . SER A 1 436 ? -12.227 -56.188 -16.922 1 97 436 SER A N 1
ATOM 3477 C CA . SER A 1 436 ? -12.062 -57.625 -16.641 1 97 436 SER A CA 1
ATOM 3478 C C . SER A 1 436 ? -10.859 -58.188 -17.375 1 97 436 SER A C 1
ATOM 3480 O O . SER A 1 436 ? -10.234 -59.156 -16.922 1 97 436 SER A O 1
ATOM 3482 N N . LYS A 1 437 ? -10.508 -57.625 -18.406 1 96.31 437 LYS A N 1
ATOM 3483 C CA . LYS A 1 437 ? -9.391 -58.094 -19.219 1 96.31 437 LYS A CA 1
ATOM 3484 C C . LYS A 1 437 ? -8.055 -57.688 -18.609 1 96.31 437 LYS A C 1
ATOM 3486 O O . LYS A 1 437 ? -7.004 -58.188 -19.016 1 96.31 437 LYS A O 1
ATOM 3491 N N . LEU A 1 438 ? -8.07 -56.875 -17.594 1 96.5 438 LEU A N 1
ATOM 3492 C CA . LEU A 1 438 ? -6.844 -56.312 -17.031 1 96.5 438 LEU A CA 1
ATOM 3493 C C . LEU A 1 438 ? -6.422 -57.094 -15.781 1 96.5 438 LEU A C 1
ATOM 3495 O O . LEU A 1 438 ? -5.359 -56.812 -15.211 1 96.5 438 LEU A O 1
ATOM 3499 N N . LEU A 1 439 ? -7.172 -58.094 -15.344 1 94.56 439 LEU A N 1
ATOM 3500 C CA . LEU A 1 439 ? -6.852 -58.875 -14.148 1 94.56 439 LEU A CA 1
ATOM 3501 C C . LEU A 1 439 ? -5.711 -59.844 -14.414 1 94.56 439 LEU A C 1
ATOM 3503 O O . LEU A 1 439 ? -5.848 -60.75 -15.242 1 94.56 439 LEU A O 1
ATOM 3507 N N . PRO A 1 440 ? -4.594 -59.594 -13.75 1 95.38 440 PRO A N 1
ATOM 3508 C CA . PRO A 1 440 ? -3.5 -60.562 -13.938 1 95.38 440 PRO A CA 1
ATOM 3509 C C . PRO A 1 440 ? -3.799 -61.938 -13.344 1 95.38 440 PRO A C 1
ATOM 3511 O O . PRO A 1 440 ? -4.418 -62.031 -12.281 1 95.38 440 PRO A O 1
ATOM 3514 N N . ARG A 1 441 ? -3.445 -62.938 -14.062 1 92.5 441 ARG A N 1
ATOM 3515 C CA . ARG A 1 441 ? -3.562 -64.312 -13.617 1 92.5 441 ARG A CA 1
ATOM 3516 C C . ARG A 1 441 ? -2.514 -65.188 -14.297 1 92.5 441 ARG A C 1
ATOM 3518 O O . ARG A 1 441 ? -2.246 -65.062 -15.484 1 92.5 441 ARG A O 1
ATOM 3525 N N . GLU A 1 442 ? -1.951 -66.062 -13.453 1 92.25 442 GLU A N 1
ATOM 3526 C CA . GLU A 1 442 ? -1.082 -67.062 -14.086 1 92.25 442 GLU A CA 1
ATOM 3527 C C . GLU A 1 442 ? -1.842 -67.875 -15.125 1 92.25 442 GLU A C 1
ATOM 3529 O O . GLU A 1 442 ? -3.004 -68.188 -14.914 1 92.25 442 GLU A O 1
ATOM 3534 N N . PRO A 1 443 ? -1.226 -68.125 -16.219 1 93.44 443 PRO A N 1
ATOM 3535 C CA . PRO A 1 443 ? -1.926 -68.875 -17.266 1 93.44 443 PRO A CA 1
ATOM 3536 C C . PRO A 1 443 ? -2.305 -70.25 -16.828 1 93.44 443 PRO A C 1
ATOM 3538 O O . PRO A 1 443 ? -1.558 -70.938 -16.078 1 93.44 443 PRO A O 1
ATOM 3541 N N . ASN A 1 444 ? -3.484 -70.688 -17.312 1 92.44 444 ASN A N 1
ATOM 3542 C CA . ASN A 1 444 ? -3.879 -72.062 -17.141 1 92.44 444 ASN A CA 1
ATOM 3543 C C . ASN A 1 444 ? -3.117 -73 -18.094 1 92.44 444 ASN A C 1
ATOM 3545 O O . ASN A 1 444 ? -3.369 -73 -19.312 1 92.44 444 ASN A O 1
ATOM 3549 N N . LEU A 1 445 ? -2.297 -73.812 -17.641 1 94.56 445 LEU A N 1
ATOM 3550 C CA . LEU A 1 445 ? -1.352 -74.625 -18.438 1 94.56 445 LEU A CA 1
ATOM 3551 C C . LEU A 1 445 ? -1.986 -75.875 -18.922 1 94.56 445 LEU A C 1
ATOM 3553 O O . LEU A 1 445 ? -1.397 -76.625 -19.734 1 94.56 445 LEU A O 1
ATOM 3557 N N . ARG A 1 446 ? -3.24 -76.125 -18.547 1 93.88 446 ARG A N 1
ATOM 3558 C CA . ARG A 1 446 ? -3.895 -77.375 -18.922 1 93.88 446 ARG A CA 1
ATOM 3559 C C . ARG A 1 446 ? -4.086 -77.438 -20.438 1 93.88 446 ARG A C 1
ATOM 3561 O O . ARG A 1 446 ? -4.094 -78.5 -21 1 93.88 446 ARG A O 1
ATOM 3568 N N . GLU A 1 447 ? -4.195 -76.375 -20.953 1 89.62 447 GLU A N 1
ATOM 3569 C CA . GLU A 1 447 ? -4.453 -76.312 -22.391 1 89.62 447 GLU A CA 1
ATOM 3570 C C . GLU A 1 447 ? -3.158 -76.188 -23.172 1 89.62 447 GLU A C 1
ATOM 3572 O O . GLU A 1 447 ? -3.188 -75.938 -24.375 1 89.62 447 GLU A O 1
ATOM 3577 N N . TYR A 1 448 ? -2.033 -76.312 -22.531 1 94.12 448 TYR A N 1
ATOM 3578 C CA . TYR A 1 448 ? -0.729 -76.125 -23.156 1 94.12 448 TYR A CA 1
ATOM 3579 C C . TYR A 1 448 ? 0.152 -77.375 -22.984 1 94.12 448 TYR A C 1
ATOM 3581 O O . TYR A 1 448 ? -0.091 -78.188 -22.094 1 94.12 448 TYR A O 1
ATOM 3589 N N . GLU A 1 449 ? 1.02 -77.5 -23.859 1 93.25 449 GLU A N 1
ATOM 3590 C CA . GLU A 1 449 ? 2.066 -78.562 -23.719 1 93.25 449 GLU A CA 1
ATOM 3591 C C . GLU A 1 449 ? 3.451 -77.875 -23.703 1 93.25 449 GLU A C 1
ATOM 3593 O O . GLU A 1 449 ? 3.672 -76.875 -24.328 1 93.25 449 GLU A O 1
ATOM 3598 N N . ILE A 1 450 ? 4.328 -78.5 -23.078 1 94.62 450 ILE A N 1
ATOM 3599 C CA . ILE A 1 450 ? 5.691 -78 -22.938 1 94.62 450 ILE A CA 1
ATOM 3600 C C . ILE A 1 450 ? 6.441 -78.188 -24.25 1 94.62 450 ILE A C 1
ATOM 3602 O O . ILE A 1 450 ? 6.309 -79.188 -24.922 1 94.62 450 ILE A O 1
ATOM 3606 N N . VAL A 1 451 ? 7.074 -77.125 -24.609 1 94.5 451 VAL A N 1
ATOM 3607 C CA . VAL A 1 451 ? 7.941 -77.188 -25.781 1 94.5 451 VAL A CA 1
ATOM 3608 C C . VAL A 1 451 ? 9.352 -77.562 -25.359 1 94.5 451 VAL A C 1
ATOM 3610 O O . VAL A 1 451 ? 10.039 -76.812 -24.672 1 94.5 451 VAL A O 1
ATOM 3613 N N . SER A 1 452 ? 9.82 -78.688 -25.828 1 92.25 452 SER A N 1
ATOM 3614 C CA . SER A 1 452 ? 11.117 -79.25 -25.406 1 92.25 452 SER A CA 1
ATOM 3615 C C . SER A 1 452 ? 12.258 -78.5 -26.109 1 92.25 452 SER A C 1
ATOM 3617 O O . SER A 1 452 ? 13.273 -78.188 -25.484 1 92.25 452 SER A O 1
ATOM 3619 N N . ASP A 1 453 ? 12.062 -78.25 -27.406 1 93 453 ASP A N 1
ATOM 3620 C CA . ASP A 1 453 ? 13.07 -77.562 -28.172 1 93 453 ASP A CA 1
ATOM 3621 C C . ASP A 1 453 ? 12.758 -76.062 -28.219 1 93 453 ASP A C 1
ATOM 3623 O O . ASP A 1 453 ? 12.047 -75.562 -29.109 1 93 453 ASP A O 1
ATOM 3627 N N . MET A 1 454 ? 13.398 -75.375 -27.453 1 90.62 454 MET A N 1
ATOM 3628 C CA . MET A 1 454 ? 13.109 -73.938 -27.297 1 90.62 454 MET A CA 1
ATOM 3629 C C . MET A 1 454 ? 13.656 -73.188 -28.469 1 90.62 454 MET A C 1
ATOM 3631 O O . MET A 1 454 ? 13.375 -72 -28.609 1 90.62 454 MET A O 1
ATOM 3635 N N . SER A 1 455 ? 14.406 -73.812 -29.297 1 91.44 455 SER A N 1
ATOM 3636 C CA . SER A 1 455 ? 14.945 -73.125 -30.484 1 91.44 455 SER A CA 1
ATOM 3637 C C . SER A 1 455 ? 14.039 -73.312 -31.703 1 91.44 455 SER A C 1
ATOM 3639 O O . SER A 1 455 ? 14.352 -72.875 -32.781 1 91.44 455 SER A O 1
ATOM 3641 N N . LYS A 1 456 ? 12.992 -73.875 -31.469 1 92.5 456 LYS A N 1
ATOM 3642 C CA . LYS A 1 456 ? 12.039 -74.188 -32.531 1 92.5 456 LYS A CA 1
ATOM 3643 C C . LYS A 1 456 ? 11.445 -72.938 -33.156 1 92.5 456 LYS A C 1
ATOM 3645 O O . LYS A 1 456 ? 11.156 -72 -32.438 1 92.5 456 LYS A O 1
ATOM 3650 N N . THR A 1 457 ? 11.344 -73 -34.531 1 95 457 THR A N 1
ATOM 3651 C CA . THR A 1 457 ? 10.586 -71.938 -35.219 1 95 457 THR A CA 1
ATOM 3652 C C . THR A 1 457 ? 9.117 -72.375 -35.344 1 95 457 THR A C 1
ATOM 3654 O O . THR A 1 457 ? 8.812 -73.438 -35.844 1 95 457 THR A O 1
ATOM 3657 N N . PHE A 1 458 ? 8.297 -71.5 -34.938 1 94.5 458 PHE A N 1
ATOM 3658 C CA . PHE A 1 458 ? 6.863 -71.812 -35.031 1 94.5 458 PHE A CA 1
ATOM 3659 C C . PHE A 1 458 ? 6.277 -71.188 -36.312 1 94.5 458 PHE A C 1
ATOM 3661 O O . PHE A 1 458 ? 6.387 -70 -36.531 1 94.5 458 PHE A O 1
ATOM 3668 N N . LYS A 1 459 ? 5.688 -72 -37.156 1 93.25 459 LYS A N 1
ATOM 3669 C CA . LYS A 1 459 ? 4.961 -71.5 -38.312 1 93.25 459 LYS A CA 1
ATOM 3670 C C . LYS A 1 459 ? 3.5 -71.25 -38 1 93.25 459 LYS A C 1
ATOM 3672 O O . LYS A 1 459 ? 2.82 -72.062 -37.375 1 93.25 459 LYS A O 1
ATOM 3677 N N . CYS A 1 460 ? 3.096 -70.062 -38.281 1 93.19 460 CYS A N 1
ATOM 3678 C CA . CYS A 1 460 ? 1.765 -69.625 -37.906 1 93.19 460 CYS A CA 1
ATOM 3679 C C . CYS A 1 460 ? 0.902 -69.375 -39.156 1 93.19 460 CYS A C 1
ATOM 3681 O O . CYS A 1 460 ? 1.234 -69.812 -40.25 1 93.19 460 CYS A O 1
ATOM 3683 N N . GLU A 1 461 ? -0.166 -68.625 -38.938 1 88.88 461 GLU A N 1
ATOM 3684 C CA . GLU A 1 461 ? -1.127 -68.438 -40.031 1 88.88 461 GLU A CA 1
ATOM 3685 C C . GLU A 1 461 ? -0.509 -67.625 -41.156 1 88.88 461 GLU A C 1
ATOM 3687 O O . GLU A 1 461 ? 0.331 -66.75 -40.906 1 88.88 461 GLU A O 1
ATOM 3692 N N . ASP A 1 462 ? -0.925 -68 -42.344 1 89.69 462 ASP A N 1
ATOM 3693 C CA . ASP A 1 462 ? -0.635 -67.188 -43.562 1 89.69 462 ASP A CA 1
ATOM 3694 C C . ASP A 1 462 ? 0.87 -67.125 -43.781 1 89.69 462 ASP A C 1
ATOM 3696 O O . ASP A 1 462 ? 1.349 -66.125 -44.375 1 89.69 462 ASP A O 1
ATOM 3700 N N . GLY A 1 463 ? 1.629 -68 -43.188 1 92.5 463 GLY A N 1
ATOM 3701 C CA . GLY A 1 463 ? 3.061 -68 -43.469 1 92.5 463 GLY A CA 1
ATOM 3702 C C . GLY A 1 463 ? 3.861 -67.188 -42.438 1 92.5 463 GLY A C 1
ATOM 3703 O O . GLY A 1 463 ? 5.086 -67.125 -42.531 1 92.5 463 GLY A O 1
ATOM 3704 N N . MET A 1 464 ? 3.273 -66.688 -41.406 1 95.81 464 MET A N 1
ATOM 3705 C CA . MET A 1 464 ? 3.988 -66 -40.312 1 95.81 464 MET A CA 1
ATOM 3706 C C . MET A 1 464 ? 4.852 -67 -39.531 1 95.81 464 MET A C 1
ATOM 3708 O O . MET A 1 464 ? 4.523 -68.188 -39.469 1 95.81 464 MET A O 1
ATOM 3712 N N . ALA A 1 465 ? 5.945 -66.5 -39.094 1 95.5 465 ALA A N 1
ATOM 3713 C CA . ALA A 1 465 ? 6.812 -67.375 -38.281 1 95.5 465 ALA A CA 1
ATOM 3714 C C . ALA A 1 465 ? 7.453 -66.625 -37.125 1 95.5 465 ALA A C 1
ATOM 3716 O O . ALA A 1 465 ? 7.805 -65.438 -37.281 1 95.5 465 ALA A O 1
ATOM 3717 N N . ILE A 1 466 ? 7.602 -67.25 -35.969 1 96.19 466 ILE A N 1
ATOM 3718 C CA . ILE A 1 466 ? 8.242 -66.625 -34.812 1 96.19 466 ILE A CA 1
ATOM 3719 C C . ILE A 1 466 ? 9.188 -67.625 -34.156 1 96.19 466 ILE A C 1
ATOM 3721 O O . ILE A 1 466 ? 8.961 -68.875 -34.188 1 96.19 466 ILE A O 1
ATOM 3725 N N . ARG A 1 467 ? 10.227 -67.188 -33.719 1 96.88 467 ARG A N 1
ATOM 3726 C CA . ARG A 1 467 ? 11.211 -67.938 -32.938 1 96.88 467 ARG A CA 1
ATOM 3727 C C . ARG A 1 467 ? 11.727 -67.062 -31.781 1 96.88 467 ARG A C 1
ATOM 3729 O O . ARG A 1 467 ? 11.898 -65.875 -31.891 1 96.88 467 ARG A O 1
ATOM 3736 N N . PHE A 1 468 ? 12.016 -67.75 -30.641 1 97.38 468 PHE A N 1
ATOM 3737 C CA . PHE A 1 468 ? 12.391 -67.062 -29.438 1 97.38 468 PHE A CA 1
ATOM 3738 C C . PHE A 1 468 ? 13.836 -67.375 -29.047 1 97.38 468 PHE A C 1
ATOM 3740 O O . PHE A 1 468 ? 14.359 -68.438 -29.359 1 97.38 468 PHE A O 1
ATOM 3747 N N . GLY A 1 469 ? 14.414 -66.375 -28.469 1 95.69 469 GLY A N 1
ATOM 3748 C CA . GLY A 1 469 ? 15.727 -66.562 -27.875 1 95.69 469 GLY A CA 1
ATOM 3749 C C . GLY A 1 469 ? 15.68 -67 -26.422 1 95.69 469 GLY A C 1
ATOM 3750 O O . GLY A 1 469 ? 14.594 -67.062 -25.844 1 95.69 469 GLY A O 1
ATOM 3751 N N . LYS A 1 470 ? 16.844 -67.125 -25.859 1 94.94 470 LYS A N 1
ATOM 3752 C CA . LYS A 1 470 ? 16.969 -67.625 -24.484 1 94.94 470 LYS A CA 1
ATOM 3753 C C . LYS A 1 470 ? 16.422 -66.562 -23.5 1 94.94 470 LYS A C 1
ATOM 3755 O O . LYS A 1 470 ? 16.031 -66.938 -22.391 1 94.94 470 LYS A O 1
ATOM 3760 N N . ASP A 1 471 ? 16.391 -65.375 -23.953 1 95.5 471 ASP A N 1
ATOM 3761 C CA . ASP A 1 471 ? 15.938 -64.312 -23.062 1 95.5 471 ASP A CA 1
ATOM 3762 C C . ASP A 1 471 ? 14.461 -63.969 -23.312 1 95.5 471 ASP A C 1
ATOM 3764 O O . ASP A 1 471 ? 13.938 -63 -22.766 1 95.5 471 ASP A O 1
ATOM 3768 N N . GLY A 1 472 ? 13.883 -64.75 -24.156 1 95.81 472 GLY A N 1
ATOM 3769 C CA . GLY A 1 472 ? 12.469 -64.562 -24.438 1 95.81 472 GLY A CA 1
ATOM 3770 C C . GLY A 1 472 ? 12.203 -63.562 -25.578 1 95.81 472 GLY A C 1
ATOM 3771 O O . GLY A 1 472 ? 11.062 -63.406 -26.016 1 95.81 472 GLY A O 1
ATOM 3772 N N . SER A 1 473 ? 13.211 -62.906 -26.141 1 96.88 473 SER A N 1
ATOM 3773 C CA . SER A 1 473 ? 13.039 -62 -27.281 1 96.88 473 SER A CA 1
ATOM 3774 C C . SER A 1 473 ? 12.812 -62.781 -28.562 1 96.88 473 SER A C 1
ATOM 3776 O O . SER A 1 473 ? 13.055 -63.969 -28.625 1 96.88 473 SER A O 1
ATOM 3778 N N . LEU A 1 474 ? 12.375 -62.031 -29.516 1 97.5 474 LEU A N 1
ATOM 3779 C CA . LEU A 1 474 ? 12.117 -62.625 -30.828 1 97.5 474 LEU A CA 1
ATOM 3780 C C . LEU A 1 474 ? 13.391 -62.688 -31.656 1 97.5 474 LEU A C 1
ATOM 3782 O O . LEU A 1 474 ? 13.961 -61.656 -32 1 97.5 474 LEU A O 1
ATOM 3786 N N . GLN A 1 475 ? 13.781 -63.875 -31.984 1 96.56 475 GLN A N 1
ATOM 3787 C CA . GLN A 1 475 ? 14.93 -64.062 -32.875 1 96.56 475 GLN A CA 1
ATOM 3788 C C . GLN A 1 475 ? 14.5 -64.125 -34.312 1 96.56 475 GLN A C 1
ATOM 3790 O O . GLN A 1 475 ? 15.312 -63.969 -35.219 1 96.56 475 GLN A O 1
ATOM 3795 N N . SER A 1 476 ? 13.234 -64.438 -34.469 1 96.81 476 SER A N 1
ATOM 3796 C CA . SER A 1 476 ? 12.609 -64.375 -35.781 1 96.81 476 SER A CA 1
ATOM 3797 C C . SER A 1 476 ? 11.18 -63.875 -35.688 1 96.81 476 SER A C 1
ATOM 3799 O O . SER A 1 476 ? 10.445 -64.25 -34.75 1 96.81 476 SER A O 1
ATOM 3801 N N . LEU A 1 477 ? 10.844 -63.031 -36.531 1 97.94 477 LEU A N 1
ATOM 3802 C CA . LEU A 1 477 ? 9.492 -62.531 -36.75 1 97.94 477 LEU A CA 1
ATOM 3803 C C . LEU A 1 477 ? 9.25 -62.25 -38.219 1 97.94 477 LEU A C 1
ATOM 3805 O O . LEU A 1 477 ? 9.414 -61.125 -38.688 1 97.94 477 LEU A O 1
ATOM 3809 N N . TYR A 1 478 ? 8.797 -63.281 -38.906 1 97.19 478 TYR A N 1
ATOM 3810 C CA . TYR A 1 478 ? 8.648 -63.156 -40.344 1 97.19 478 TYR A CA 1
ATOM 3811 C C . TYR A 1 478 ? 7.266 -62.625 -40.719 1 97.19 478 TYR A C 1
ATOM 3813 O O . TYR A 1 478 ? 6.25 -63.188 -40.281 1 97.19 478 TYR A O 1
ATOM 3821 N N . ASP A 1 479 ? 7.227 -61.625 -41.438 1 96.88 479 ASP A N 1
ATOM 3822 C CA . ASP A 1 479 ? 6.05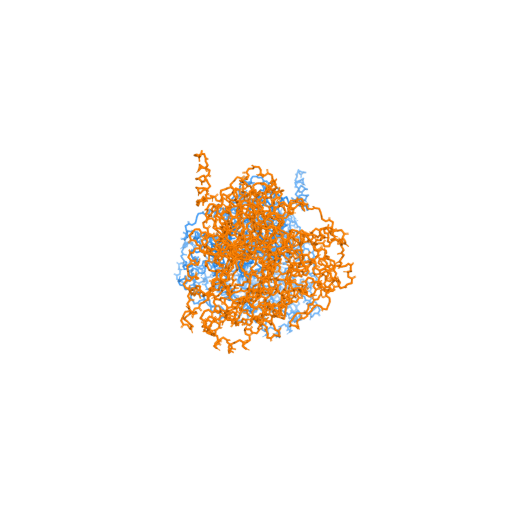9 -60.938 -41.969 1 96.88 479 ASP A CA 1
ATOM 3823 C C . ASP A 1 479 ? 5.879 -61.25 -43.438 1 96.88 479 ASP A C 1
ATOM 3825 O O . ASP A 1 479 ? 6.531 -60.625 -44.312 1 96.88 479 ASP A O 1
ATOM 3829 N N . PRO A 1 480 ? 5.027 -62.156 -43.719 1 95.38 480 PRO A N 1
ATOM 3830 C CA . PRO A 1 480 ? 4.863 -62.531 -45.125 1 95.38 480 PRO A CA 1
ATOM 3831 C C . PRO A 1 480 ? 4.141 -61.438 -45.938 1 95.38 480 PRO A C 1
ATOM 3833 O O . PRO A 1 480 ? 4.223 -61.438 -47.188 1 95.38 480 PRO A O 1
ATOM 3836 N N . TYR A 1 481 ? 3.432 -60.625 -45.312 1 94.62 481 TYR A N 1
ATOM 3837 C CA . TYR A 1 481 ? 2.66 -59.594 -45.969 1 94.62 481 TYR A CA 1
ATOM 3838 C C . TYR A 1 481 ? 3.572 -58.5 -46.5 1 94.62 481 TYR A C 1
ATOM 3840 O O . TYR A 1 481 ? 3.412 -58.031 -47.656 1 94.62 481 TYR A O 1
ATOM 3848 N N . ASN A 1 482 ? 4.504 -58.125 -45.688 1 93.81 482 ASN A N 1
ATOM 3849 C CA . ASN A 1 482 ? 5.492 -57.156 -46.094 1 93.81 482 ASN A CA 1
ATOM 3850 C C . ASN A 1 482 ? 6.762 -57.812 -46.625 1 93.81 482 ASN A C 1
ATOM 3852 O O . ASN A 1 482 ? 7.695 -57.125 -47.062 1 93.81 482 ASN A O 1
ATOM 3856 N N . LYS A 1 483 ? 6.82 -59.156 -46.594 1 93.94 483 LYS A N 1
ATOM 3857 C CA . LYS A 1 483 ? 7.977 -59.938 -47 1 93.94 483 LYS A CA 1
ATOM 3858 C C . LYS A 1 483 ? 9.234 -59.5 -46.25 1 93.94 483 LYS A C 1
ATOM 3860 O O . LYS A 1 483 ? 10.258 -59.219 -46.875 1 93.94 483 LYS A O 1
ATOM 3865 N N . MET A 1 484 ? 9.078 -59.5 -44.969 1 94.94 484 MET A N 1
ATOM 3866 C CA . MET A 1 484 ? 10.156 -58.969 -44.156 1 94.94 484 MET A CA 1
ATOM 3867 C C . MET A 1 484 ? 10.422 -59.844 -42.938 1 94.94 484 MET A C 1
ATOM 3869 O O . MET A 1 484 ? 9.484 -60.375 -42.344 1 94.94 484 MET A O 1
ATOM 3873 N N . GLU A 1 485 ? 11.688 -60.031 -42.656 1 96.88 485 GLU A N 1
ATOM 3874 C CA . GLU A 1 485 ? 12.117 -60.5 -41.344 1 96.88 485 GLU A CA 1
ATOM 3875 C C . GLU A 1 485 ? 12.453 -59.344 -40.406 1 96.88 485 GLU A C 1
ATOM 3877 O O . GLU A 1 485 ? 13.461 -58.656 -40.594 1 96.88 485 GLU A O 1
ATOM 3882 N N . TRP A 1 486 ? 11.648 -59.188 -39.406 1 97.5 486 TRP A N 1
ATOM 3883 C CA . TRP A 1 486 ? 11.797 -58 -38.562 1 97.5 486 TRP A CA 1
ATOM 3884 C C . TRP A 1 486 ? 12.891 -58.219 -37.531 1 97.5 486 TRP A C 1
ATOM 3886 O O . TRP A 1 486 ? 13.422 -57.25 -36.969 1 97.5 486 TRP A O 1
ATOM 3896 N N . ALA A 1 487 ? 13.164 -59.469 -37.219 1 96.69 487 ALA A N 1
ATOM 3897 C CA . ALA A 1 487 ? 14.211 -59.75 -36.25 1 96.69 487 ALA A CA 1
ATOM 3898 C C . ALA A 1 487 ? 15.594 -59.688 -36.875 1 96.69 487 ALA A C 1
ATOM 3900 O O . ALA A 1 487 ? 15.797 -60.25 -37.969 1 96.69 487 ALA A O 1
ATOM 3901 N N . THR A 1 488 ? 16.531 -59.031 -36.281 1 92.69 488 THR A N 1
ATOM 3902 C CA . THR A 1 488 ? 17.875 -58.906 -36.812 1 92.69 488 THR A CA 1
ATOM 3903 C C . THR A 1 488 ? 18.906 -59.406 -35.781 1 92.69 488 THR A C 1
ATOM 3905 O O . THR A 1 488 ? 20.109 -59.375 -36.062 1 92.69 488 THR A O 1
ATOM 3908 N N . GLY A 1 489 ? 18.531 -59.75 -34.719 1 87.75 489 GLY A N 1
ATOM 3909 C CA . GLY A 1 489 ? 19.438 -60.031 -33.625 1 87.75 489 GLY A CA 1
ATOM 3910 C C . GLY A 1 489 ? 19.359 -58.969 -32.531 1 87.75 489 GLY A C 1
ATOM 3911 O O . GLY A 1 489 ? 19.672 -59.25 -31.359 1 87.75 489 GLY A O 1
ATOM 3912 N N . ALA A 1 490 ? 18.984 -57.781 -32.938 1 90.81 490 ALA A N 1
ATOM 3913 C CA . ALA A 1 490 ? 18.703 -56.781 -31.953 1 90.81 490 ALA A CA 1
ATOM 3914 C C . ALA A 1 490 ? 17.453 -57.125 -31.141 1 90.81 490 ALA A C 1
ATOM 3916 O O . ALA A 1 490 ? 16.641 -57.938 -31.562 1 90.81 490 ALA A O 1
ATOM 3917 N N . PRO A 1 491 ? 17.422 -56.594 -30.031 1 92.38 491 PRO A N 1
ATOM 3918 C CA . PRO A 1 491 ? 16.297 -56.938 -29.172 1 92.38 491 PRO A CA 1
ATOM 3919 C C . PRO A 1 491 ? 14.938 -56.625 -29.812 1 92.38 491 PRO A C 1
ATOM 3921 O O . PRO A 1 491 ? 14.68 -55.5 -30.203 1 92.38 491 PRO A O 1
ATOM 3924 N N . LEU A 1 492 ? 14.086 -57.625 -29.984 1 96.25 492 LEU A N 1
ATOM 3925 C CA . LEU A 1 492 ? 12.719 -57.531 -30.469 1 96.25 492 LEU A CA 1
ATOM 3926 C C . LEU A 1 492 ? 11.758 -58.281 -29.547 1 96.25 492 LEU A C 1
ATOM 3928 O O . LEU A 1 492 ? 11.867 -59.5 -29.406 1 96.25 492 LEU A O 1
ATOM 3932 N N . GLY A 1 493 ? 10.906 -57.469 -28.875 1 97.88 493 GLY A N 1
ATOM 3933 C CA . GLY A 1 493 ? 10.031 -58.062 -27.875 1 97.88 493 GLY A CA 1
ATOM 3934 C C . GLY A 1 493 ? 10.773 -58.531 -26.641 1 97.88 493 GLY A C 1
ATOM 3935 O O . GLY A 1 493 ? 10.516 -59.625 -26.125 1 97.88 493 GLY A O 1
ATOM 3936 N N . GLN A 1 494 ? 11.688 -57.75 -26.219 1 97.75 494 GLN A N 1
ATOM 3937 C CA . GLN A 1 494 ? 12.5 -58.094 -25.062 1 97.75 494 GLN A CA 1
ATOM 3938 C C . GLN A 1 494 ? 11.938 -57.5 -23.781 1 97.75 494 GLN A C 1
ATOM 3940 O O . GLN A 1 494 ? 11.641 -56.281 -23.75 1 97.75 494 GLN A O 1
ATOM 3945 N N . PHE A 1 495 ? 11.766 -58.344 -22.734 1 98 495 PHE A N 1
ATOM 3946 C CA . PHE A 1 495 ? 11.5 -57.844 -21.391 1 98 495 PHE A CA 1
ATOM 3947 C C . PHE A 1 495 ? 12.773 -57.281 -20.75 1 98 495 PHE A C 1
ATOM 3949 O O . PHE A 1 495 ? 13.758 -58 -20.594 1 98 495 PHE A O 1
ATOM 3956 N N . LEU A 1 496 ? 12.719 -55.969 -20.422 1 97.38 496 LEU A N 1
ATOM 3957 C CA . LEU A 1 496 ? 13.898 -55.312 -19.906 1 97.38 496 LEU A CA 1
ATOM 3958 C C . LEU A 1 496 ? 13.656 -54.781 -18.484 1 97.38 496 LEU A C 1
ATOM 3960 O O . LEU A 1 496 ? 12.727 -54 -18.266 1 97.38 496 LEU A O 1
ATOM 3964 N N . TYR A 1 497 ? 14.406 -55.25 -17.5 1 98.38 497 TYR A N 1
ATOM 3965 C CA . TYR A 1 497 ? 14.461 -54.719 -16.156 1 98.38 497 TYR A CA 1
ATOM 3966 C C . TYR A 1 497 ? 15.797 -54.031 -15.898 1 98.38 497 TYR A C 1
ATOM 3968 O O . TYR A 1 497 ? 16.859 -54.625 -16.047 1 98.38 497 TYR A O 1
ATOM 3976 N N . VAL A 1 498 ? 15.734 -52.75 -15.578 1 98.56 498 VAL A N 1
ATOM 3977 C CA . VAL A 1 498 ? 16.953 -51.969 -15.375 1 98.56 498 VAL A CA 1
ATOM 3978 C C . VAL A 1 498 ? 16.891 -51.25 -14.023 1 98.56 498 VAL A C 1
ATOM 3980 O O . VAL A 1 498 ? 15.836 -50.75 -13.641 1 98.56 498 VAL A O 1
ATOM 3983 N N . THR A 1 499 ? 18 -51.281 -13.297 1 98.38 499 THR A N 1
ATOM 3984 C CA . THR A 1 499 ? 18.141 -50.469 -12.086 1 98.38 499 THR A CA 1
ATOM 3985 C C . THR A 1 499 ? 19.078 -49.281 -12.344 1 98.38 499 THR A C 1
ATOM 3987 O O . THR A 1 499 ? 19.844 -49.281 -13.305 1 98.38 499 THR A O 1
ATOM 3990 N N . TYR A 1 500 ? 18.906 -48.281 -11.508 1 97.56 500 TYR A N 1
ATOM 3991 C CA . TYR A 1 500 ? 19.703 -47.062 -11.633 1 97.56 500 TYR A CA 1
ATOM 3992 C C . TYR A 1 500 ? 20.25 -46.625 -10.281 1 97.56 500 TYR A C 1
ATOM 3994 O O . TYR A 1 500 ? 19.859 -47.156 -9.242 1 97.56 500 TYR A O 1
ATOM 4002 N N . ASN A 1 501 ? 21.188 -45.688 -10.281 1 97 501 ASN A N 1
ATOM 4003 C CA . ASN A 1 501 ? 21.734 -45.125 -9.062 1 97 501 ASN A CA 1
ATOM 4004 C C . ASN A 1 501 ? 21.938 -43.625 -9.203 1 97 501 ASN A C 1
ATOM 4006 O O . ASN A 1 501 ? 21.484 -43 -10.172 1 97 501 ASN A O 1
ATOM 4010 N N . GLU A 1 502 ? 22.531 -42.969 -8.25 1 96.44 502 GLU A N 1
ATOM 4011 C CA . GLU A 1 502 ? 22.594 -41.531 -8.172 1 96.44 502 GLU A CA 1
ATOM 4012 C C . GLU A 1 502 ? 23.375 -40.938 -9.352 1 96.44 502 GLU A C 1
ATOM 4014 O O . GLU A 1 502 ? 23.141 -39.812 -9.75 1 96.44 502 GLU A O 1
ATOM 4019 N N . THR A 1 503 ? 24.312 -41.688 -9.914 1 96.5 503 THR A N 1
ATOM 4020 C CA . THR A 1 503 ? 25.094 -41.188 -11.031 1 96.5 503 THR A CA 1
ATOM 4021 C C . THR A 1 503 ? 24.188 -40.875 -12.227 1 96.5 503 THR A C 1
ATOM 4023 O O . THR A 1 503 ? 24.453 -39.938 -12.984 1 96.5 503 THR A O 1
ATOM 4026 N N . ASN A 1 504 ? 23.125 -41.625 -12.422 1 96.56 504 ASN A N 1
ATOM 4027 C CA . ASN A 1 504 ? 22.172 -41.375 -13.5 1 96.56 504 ASN A CA 1
ATOM 4028 C C . ASN A 1 504 ? 21.469 -40.031 -13.305 1 96.56 504 ASN A C 1
ATOM 4030 O O . ASN A 1 504 ? 21.25 -39.312 -14.273 1 96.56 504 ASN A O 1
ATOM 4034 N N . PHE A 1 505 ? 21.172 -39.75 -12.109 1 96.12 505 PHE A N 1
ATOM 4035 C CA . PHE A 1 505 ? 20.469 -38.5 -11.797 1 96.12 505 PHE A CA 1
ATOM 4036 C C . PHE A 1 505 ? 21.406 -37.312 -11.875 1 96.12 505 PHE A C 1
ATOM 4038 O O . PHE A 1 505 ? 20.984 -36.219 -12.281 1 96.12 505 PHE A O 1
ATOM 4045 N N . VAL A 1 506 ? 22.609 -37.469 -11.445 1 94.56 506 VAL A N 1
ATOM 4046 C CA . VAL A 1 506 ? 23.609 -36.406 -11.578 1 94.56 506 VAL A CA 1
ATOM 4047 C C . VAL A 1 506 ? 23.812 -36.062 -13.055 1 94.56 506 VAL A C 1
ATOM 4049 O O . VAL A 1 506 ? 23.875 -34.906 -13.43 1 94.56 506 VAL A O 1
ATOM 4052 N N . ASP A 1 507 ? 23.891 -37.125 -13.828 1 94.94 507 ASP A N 1
ATOM 4053 C CA . ASP A 1 507 ? 24.047 -36.938 -15.266 1 94.94 507 ASP A CA 1
ATOM 4054 C C . ASP A 1 507 ? 22.828 -36.219 -15.844 1 94.94 507 ASP A C 1
ATOM 4056 O O . ASP A 1 507 ? 22.969 -35.312 -16.672 1 94.94 507 ASP A O 1
ATOM 4060 N N . MET A 1 508 ? 21.688 -36.594 -15.5 1 95.38 508 MET A N 1
ATOM 4061 C CA . MET A 1 508 ? 20.469 -35.906 -15.945 1 95.38 508 MET A CA 1
ATOM 4062 C C . MET A 1 508 ? 20.469 -34.438 -15.523 1 95.38 508 MET A C 1
ATOM 4064 O O . MET A 1 508 ? 20.156 -33.562 -16.328 1 95.38 508 MET A O 1
ATOM 4068 N N . ALA A 1 509 ? 20.797 -34.219 -14.297 1 94.56 509 ALA A N 1
ATOM 4069 C CA . ALA A 1 509 ? 20.766 -32.875 -13.75 1 94.56 509 ALA A CA 1
ATOM 4070 C C . ALA A 1 509 ? 21.672 -31.938 -14.547 1 94.56 509 ALA A C 1
ATOM 4072 O O . ALA A 1 509 ? 21.328 -30.781 -14.789 1 94.56 509 ALA A O 1
ATOM 4073 N N . LYS A 1 510 ? 22.812 -32.375 -14.945 1 94 510 LYS A N 1
ATOM 4074 C CA . LYS A 1 510 ? 23.766 -31.594 -15.719 1 94 510 LYS A CA 1
ATOM 4075 C C . LYS A 1 510 ? 23.156 -31.141 -17.047 1 94 510 LYS A C 1
ATOM 4077 O O . LYS A 1 510 ? 23.516 -30.078 -17.562 1 94 510 LYS A O 1
ATOM 4082 N N . GLN A 1 511 ? 22.203 -31.906 -17.516 1 93.94 511 GLN A N 1
ATOM 4083 C CA . GLN A 1 511 ? 21.641 -31.656 -18.844 1 93.94 511 GLN A CA 1
ATOM 4084 C C . GLN A 1 511 ? 20.266 -31 -18.75 1 93.94 511 GLN A C 1
ATOM 4086 O O . GLN A 1 511 ? 19.828 -30.328 -19.688 1 93.94 511 GLN A O 1
ATOM 4091 N N . TYR A 1 512 ? 19.688 -31.141 -17.641 1 94.25 512 TYR A N 1
ATOM 4092 C CA . TYR A 1 512 ? 18.25 -30.906 -17.578 1 94.25 512 TYR A CA 1
ATOM 4093 C C . TYR A 1 512 ? 17.922 -29.703 -16.688 1 94.25 512 TYR A C 1
ATOM 4095 O O . TYR A 1 512 ? 16.953 -29 -16.922 1 94.25 512 TYR A O 1
ATOM 4103 N N . ASN A 1 513 ? 18.703 -29.469 -15.695 1 92.62 513 ASN A N 1
ATOM 4104 C CA . ASN A 1 513 ? 18.391 -28.438 -14.703 1 92.62 513 ASN A CA 1
ATOM 4105 C C . ASN A 1 513 ? 18.516 -27.031 -15.289 1 92.62 513 ASN A C 1
ATOM 4107 O O . ASN A 1 513 ? 19.422 -26.766 -16.062 1 92.62 513 ASN A O 1
ATOM 4111 N N . TYR A 1 514 ? 17.547 -26.188 -14.914 1 92.75 514 TYR A N 1
ATOM 4112 C CA . TYR A 1 514 ? 17.578 -24.781 -15.258 1 92.75 514 TYR A CA 1
ATOM 4113 C C . TYR A 1 514 ? 17.891 -23.922 -14.023 1 92.75 514 TYR A C 1
ATOM 4115 O O . TYR A 1 514 ? 19.031 -23.859 -13.578 1 92.75 514 TYR A O 1
ATOM 4123 N N . TYR A 1 515 ? 16.688 -23.484 -13.281 1 86.44 515 TYR A N 1
ATOM 4124 C CA . TYR A 1 515 ? 16.938 -22.859 -11.984 1 86.44 515 TYR A CA 1
ATOM 4125 C C . TYR A 1 515 ? 16.953 -23.906 -10.875 1 86.44 515 TYR A C 1
ATOM 4127 O O . TYR A 1 515 ? 15.922 -24.172 -10.25 1 86.44 515 TYR A O 1
ATOM 4135 N N . GLY A 1 516 ? 18.016 -24.609 -10.781 1 79.19 516 GLY A N 1
ATOM 4136 C CA . GLY A 1 516 ? 18.047 -25.688 -9.805 1 79.19 516 GLY A CA 1
ATOM 4137 C C . GLY A 1 516 ? 17.484 -27 -10.352 1 79.19 516 GLY A C 1
ATOM 4138 O O . GLY A 1 516 ? 17.641 -27.297 -11.539 1 79.19 516 GLY A O 1
ATOM 4139 N N . GLY A 1 517 ? 16.875 -27.844 -9.484 1 78.25 517 GLY A N 1
ATOM 4140 C CA . GLY A 1 517 ? 16.391 -29.141 -9.898 1 78.25 517 GLY A CA 1
ATOM 4141 C C . GLY A 1 517 ? 14.891 -29.297 -9.727 1 78.25 517 GLY A C 1
ATOM 4142 O O . GLY A 1 517 ? 14.273 -28.578 -8.953 1 78.25 517 GLY A O 1
ATOM 4143 N N . ALA A 1 518 ? 14.25 -30.172 -10.586 1 70.5 518 ALA A N 1
ATOM 4144 C CA . ALA A 1 518 ? 12.812 -30.422 -10.578 1 70.5 518 ALA A CA 1
ATOM 4145 C C . ALA A 1 518 ? 12.453 -31.578 -9.664 1 70.5 518 ALA A C 1
ATOM 4147 O O . ALA A 1 518 ? 11.344 -32.094 -9.719 1 70.5 518 ALA A O 1
ATOM 4148 N N . GLY A 1 519 ? 13.312 -32.062 -8.836 1 71.62 519 GLY A N 1
ATOM 4149 C CA . GLY A 1 519 ? 13.008 -33.125 -7.91 1 71.62 519 GLY A CA 1
ATOM 4150 C C . GLY A 1 519 ? 13.336 -34.5 -8.469 1 71.62 519 GLY A C 1
ATOM 4151 O O . GLY A 1 519 ? 12.766 -35.5 -8.023 1 71.62 519 GLY A O 1
ATOM 4152 N N . TYR A 1 520 ? 14.117 -34.531 -9.508 1 76.19 520 TYR A N 1
ATOM 4153 C CA . TYR A 1 520 ? 14.609 -35.812 -10.047 1 76.19 520 TYR A CA 1
ATOM 4154 C C . TYR A 1 520 ? 15.875 -36.25 -9.328 1 76.19 520 TYR A C 1
ATOM 4156 O O . TYR A 1 520 ? 16.984 -35.969 -9.797 1 76.19 520 TYR A O 1
ATOM 4164 N N . ASN A 1 521 ? 15.727 -36.75 -8.18 1 86.81 521 ASN A N 1
ATOM 4165 C CA . ASN A 1 521 ? 16.906 -37.25 -7.477 1 86.81 521 ASN A CA 1
ATOM 4166 C C . ASN A 1 521 ? 16.562 -38.344 -6.48 1 86.81 521 ASN A C 1
ATOM 4168 O O . ASN A 1 521 ? 15.391 -38.562 -6.168 1 86.81 521 ASN A O 1
ATOM 4172 N N . LYS A 1 522 ? 17.453 -39.188 -6.23 1 93.44 522 LYS A N 1
ATOM 4173 C CA . LYS A 1 522 ? 17.422 -40.188 -5.156 1 93.44 522 LYS A CA 1
ATOM 4174 C C . LYS A 1 522 ? 18.594 -40 -4.199 1 93.44 522 LYS A C 1
ATOM 4176 O O . LYS A 1 522 ? 19.438 -40.875 -4.07 1 93.44 522 LYS A O 1
ATOM 4181 N N . LYS A 1 523 ? 18.484 -38.812 -3.492 1 93.31 523 LYS A N 1
ATOM 4182 C CA . LYS A 1 523 ? 19.625 -38.312 -2.73 1 93.31 523 LYS A CA 1
ATOM 4183 C C . LYS A 1 523 ? 20.078 -39.344 -1.69 1 93.31 523 LYS A C 1
ATOM 4185 O O . LYS A 1 523 ? 19.266 -39.906 -0.968 1 93.31 523 LYS A O 1
ATOM 4190 N N . ASN A 1 524 ? 21.328 -39.688 -1.62 1 95.94 524 ASN A N 1
ATOM 4191 C CA . ASN A 1 524 ? 22.031 -40.531 -0.636 1 95.94 524 ASN A CA 1
ATOM 4192 C C . ASN A 1 524 ? 21.734 -42 -0.823 1 95.94 524 ASN A C 1
ATOM 4194 O O . ASN A 1 524 ? 22.031 -42.812 0.051 1 95.94 524 ASN A O 1
ATOM 4198 N N . SER A 1 525 ? 21.094 -42.406 -1.935 1 96.56 525 SER A N 1
ATOM 4199 C CA . SER A 1 525 ? 20.797 -43.812 -2.158 1 96.56 525 SER A CA 1
ATOM 4200 C C . SER A 1 525 ? 22.078 -44.625 -2.32 1 96.56 525 SER A C 1
ATOM 4202 O O . SER A 1 525 ? 22.172 -45.781 -1.862 1 96.56 525 SER A O 1
ATOM 4204 N N . THR A 1 526 ? 23.062 -44.062 -2.971 1 96.44 526 THR A N 1
ATOM 4205 C CA . THR A 1 526 ? 24.344 -44.719 -3.146 1 96.44 526 THR A CA 1
ATOM 4206 C C . THR A 1 526 ? 25 -45 -1.797 1 96.44 526 THR A C 1
ATOM 4208 O O . THR A 1 526 ? 25.516 -46.094 -1.558 1 96.44 526 THR A O 1
ATOM 4211 N N . LYS A 1 527 ? 25 -44.031 -0.979 1 96.31 527 LYS A N 1
ATOM 4212 C CA . LYS A 1 527 ? 25.625 -44.156 0.339 1 96.31 527 LYS A CA 1
ATOM 4213 C C . LYS A 1 527 ? 24.906 -45.188 1.196 1 96.31 527 LYS A C 1
ATOM 4215 O O . LYS A 1 527 ? 25.547 -45.969 1.904 1 96.31 527 LYS A O 1
ATOM 4220 N N . ASN A 1 528 ? 23.609 -45.219 1.172 1 97 528 ASN A N 1
ATOM 4221 C CA . ASN A 1 528 ? 22.812 -45.938 2.162 1 97 528 ASN A CA 1
ATOM 4222 C C . ASN A 1 528 ? 22.422 -47.312 1.656 1 97 528 ASN A C 1
ATOM 4224 O O . ASN A 1 528 ? 22.047 -48.188 2.445 1 97 528 ASN A O 1
ATOM 4228 N N . ALA A 1 529 ? 22.453 -47.562 0.29 1 97.44 529 ALA A N 1
ATOM 4229 C CA . ALA A 1 529 ? 21.969 -48.844 -0.209 1 97.44 529 ALA A CA 1
ATOM 4230 C C . ALA A 1 529 ? 22.891 -49.406 -1.3 1 97.44 529 ALA A C 1
ATOM 4232 O O . ALA A 1 529 ? 22.734 -50.531 -1.73 1 97.44 529 ALA A O 1
ATOM 4233 N N . HIS A 1 530 ? 23.781 -48.625 -1.852 1 96.75 530 HIS A N 1
ATOM 4234 C CA . HIS A 1 530 ? 24.797 -49 -2.84 1 96.75 530 HIS A CA 1
ATOM 4235 C C . HIS A 1 530 ? 24.141 -49.656 -4.051 1 96.75 530 HIS A C 1
ATOM 4237 O O . HIS A 1 530 ? 24.562 -50.75 -4.457 1 96.75 530 HIS A O 1
ATOM 4243 N N . PRO A 1 531 ? 23.141 -49.094 -4.613 1 97.5 531 PRO A N 1
ATOM 4244 C CA . PRO A 1 531 ? 22.5 -49.688 -5.785 1 97.5 531 PRO A CA 1
ATOM 4245 C C . PRO A 1 531 ? 23.406 -49.719 -7.008 1 97.5 531 PRO A C 1
ATOM 4247 O O . PRO A 1 531 ? 24.203 -48.812 -7.211 1 97.5 531 PRO A O 1
ATOM 4250 N N . GLU A 1 532 ? 23.234 -50.75 -7.891 1 97.5 532 GLU A N 1
ATOM 4251 C CA . GLU A 1 532 ? 23.938 -50.844 -9.172 1 97.5 532 GLU A CA 1
ATOM 4252 C C . GLU A 1 532 ? 23.062 -50.281 -10.305 1 97.5 532 GLU A C 1
ATOM 4254 O O . GLU A 1 532 ? 21.844 -50.469 -10.312 1 97.5 532 GLU A O 1
ATOM 4259 N N . SER A 1 533 ? 23.766 -49.594 -11.195 1 97.56 533 SER A N 1
ATOM 4260 C CA . SER A 1 533 ? 23.094 -49.156 -12.422 1 97.56 533 SER A CA 1
ATOM 4261 C C . SER A 1 533 ? 23.406 -50.125 -13.57 1 97.56 533 SER A C 1
ATOM 4263 O O . SER A 1 533 ? 24.5 -50.062 -14.148 1 97.56 533 SER A O 1
ATOM 4265 N N . ARG A 1 534 ? 22.375 -50.906 -13.992 1 97.44 534 ARG A N 1
ATOM 4266 C CA . ARG A 1 534 ? 22.594 -51.875 -15.07 1 97.44 534 ARG A CA 1
ATOM 4267 C C . ARG A 1 534 ? 21.297 -52.562 -15.453 1 97.44 534 ARG A C 1
ATOM 4269 O O . ARG A 1 534 ? 20.359 -52.625 -14.664 1 97.44 534 ARG A O 1
ATOM 4276 N N . PRO A 1 535 ? 21.281 -53.125 -16.641 1 97.31 535 PRO A N 1
ATOM 4277 C CA . PRO A 1 535 ? 20.203 -54.062 -16.969 1 97.31 535 PRO A CA 1
ATOM 4278 C C . PRO A 1 535 ? 20.359 -55.406 -16.281 1 97.31 535 PRO A C 1
ATOM 4280 O O . PRO A 1 535 ? 21.484 -55.875 -16.047 1 97.31 535 PRO A O 1
ATOM 4283 N N . TRP A 1 536 ? 19.266 -56.031 -15.891 1 97.75 536 TRP A N 1
ATOM 4284 C CA . TRP A 1 536 ? 19.203 -57.375 -15.359 1 97.75 536 TRP A CA 1
ATOM 4285 C C . TRP A 1 536 ? 18.562 -58.344 -16.359 1 97.75 536 TRP A C 1
ATOM 4287 O O . TRP A 1 536 ? 17.438 -58.125 -16.797 1 97.75 536 TRP A O 1
ATOM 4297 N N . PHE A 1 537 ? 19.172 -59.406 -16.656 1 94.88 537 PHE A N 1
ATOM 4298 C CA . PHE A 1 537 ? 18.75 -60.281 -17.75 1 94.88 537 PHE A CA 1
ATOM 4299 C C . PHE A 1 537 ? 17.672 -61.25 -17.266 1 94.88 537 PHE A C 1
ATOM 4301 O O . PHE A 1 537 ? 17.766 -61.781 -16.156 1 94.88 537 PHE A O 1
ATOM 4308 N N . ALA A 1 538 ? 16.703 -61.406 -18.109 1 97.31 538 ALA A N 1
ATOM 4309 C CA . ALA A 1 538 ? 15.703 -62.469 -17.922 1 97.31 538 ALA A CA 1
ATOM 4310 C C . ALA A 1 538 ? 16 -63.656 -18.812 1 97.31 538 ALA A C 1
ATOM 4312 O O . ALA A 1 538 ? 16.641 -63.531 -19.859 1 97.31 538 ALA A O 1
ATOM 4313 N N . VAL A 1 539 ? 15.562 -64.875 -18.375 1 97.31 539 VAL A N 1
ATOM 4314 C CA . VAL A 1 539 ? 15.734 -66.125 -19.156 1 97.31 539 VAL A CA 1
ATOM 4315 C C . VAL A 1 539 ? 14.414 -66.875 -19.219 1 97.31 539 VAL A C 1
ATOM 4317 O O . VAL A 1 539 ? 13.617 -66.812 -18.266 1 97.31 539 VAL A O 1
ATOM 4320 N N . VAL A 1 540 ? 14.242 -67.562 -20.297 1 97.62 540 VAL A N 1
ATOM 4321 C CA . VAL A 1 540 ? 13.062 -68.438 -20.438 1 97.62 540 VAL A CA 1
ATOM 4322 C C . VAL A 1 540 ? 13.234 -69.688 -19.578 1 97.62 540 VAL A C 1
ATOM 4324 O O . VAL A 1 540 ? 14.141 -70.5 -19.812 1 97.62 540 VAL A O 1
ATOM 4327 N N . SER A 1 541 ? 12.406 -69.812 -18.656 1 97 541 SER A N 1
ATOM 4328 C CA . SER A 1 541 ? 12.43 -71 -17.812 1 97 541 SER A CA 1
ATOM 4329 C C . SER A 1 541 ? 11.617 -72.125 -18.422 1 97 541 SER A C 1
ATOM 4331 O O . SER A 1 541 ? 11.969 -73.312 -18.297 1 97 541 SER A O 1
ATOM 4333 N N . LYS A 1 542 ? 10.5 -71.75 -19.047 1 96.88 542 LYS A N 1
ATOM 4334 C CA . LYS A 1 542 ? 9.633 -72.75 -19.734 1 96.88 542 LYS A CA 1
ATOM 4335 C C . LYS A 1 542 ? 8.953 -72.125 -20.938 1 96.88 542 LYS A C 1
ATOM 4337 O O . LYS A 1 542 ? 8.703 -70.875 -20.938 1 96.88 542 LYS A O 1
ATOM 4342 N N . MET A 1 543 ? 8.734 -72.875 -21.922 1 96.75 543 MET A N 1
ATOM 4343 C CA . MET A 1 543 ? 7.98 -72.5 -23.109 1 96.75 543 MET A CA 1
ATOM 4344 C C . MET A 1 543 ? 6.848 -73.5 -23.375 1 96.75 543 MET A C 1
ATOM 4346 O O . MET A 1 543 ? 7.016 -74.688 -23.203 1 96.75 543 MET A O 1
ATOM 4350 N N . TYR A 1 544 ? 5.719 -72.938 -23.672 1 96 544 TYR A N 1
ATOM 4351 C CA . TYR A 1 544 ? 4.543 -73.812 -23.922 1 96 544 TYR A CA 1
ATOM 4352 C C . TYR A 1 544 ? 3.902 -73.438 -25.25 1 96 544 TYR A C 1
ATOM 4354 O O . TYR A 1 544 ? 4.078 -72.312 -25.766 1 96 544 TYR A O 1
ATOM 4362 N N . GLN A 1 545 ? 3.244 -74.375 -25.797 1 94.12 545 GLN A N 1
ATOM 4363 C CA . GLN A 1 545 ? 2.404 -74.188 -26.969 1 94.12 545 GLN A CA 1
ATOM 4364 C C . GLN A 1 545 ? 1.006 -74.75 -26.75 1 94.12 545 GLN A C 1
ATOM 4366 O O . GLN A 1 545 ? 0.852 -75.812 -26.141 1 94.12 545 GLN A O 1
ATOM 4371 N N . ALA A 1 546 ? 0.076 -74.062 -27.141 1 92.62 546 ALA A N 1
ATOM 4372 C CA . ALA A 1 546 ? -1.295 -74.562 -26.953 1 92.62 546 ALA A CA 1
ATOM 4373 C C . ALA A 1 546 ? -1.52 -75.875 -27.688 1 92.62 546 ALA A C 1
ATOM 4375 O O . ALA A 1 546 ? -0.995 -76.062 -28.781 1 92.62 546 ALA A O 1
ATOM 4376 N N . LYS A 1 547 ? -2.125 -76.812 -26.938 1 82.75 547 LYS A N 1
ATOM 4377 C CA . LYS A 1 547 ? -2.463 -78.125 -27.5 1 82.75 547 LYS A CA 1
ATOM 4378 C C . LYS A 1 547 ? -3.299 -77.938 -28.766 1 82.75 547 LYS A C 1
ATOM 4380 O O . LYS A 1 547 ? -3.953 -76.938 -28.969 1 82.75 547 LYS A O 1
ATOM 4385 N N . PRO A 1 548 ? -3.482 -78.938 -29.438 1 62.91 548 PRO A N 1
ATOM 4386 C CA . PRO A 1 548 ? -3.688 -78.875 -30.875 1 62.91 548 PRO A CA 1
ATOM 4387 C C . PRO A 1 548 ? -4.531 -77.688 -31.328 1 62.91 548 PRO A C 1
ATOM 4389 O O . PRO A 1 548 ? -5.633 -77.5 -30.812 1 62.91 548 PRO A O 1
ATOM 4392 N N . SER A 1 549 ? -3.846 -76.562 -31.469 1 60.06 549 SER A N 1
ATOM 4393 C CA . SER A 1 549 ? -4.535 -75.562 -32.281 1 60.06 549 SER A CA 1
ATOM 4394 C C . SER A 1 549 ? -4.652 -76.062 -33.719 1 60.06 549 SER A C 1
ATOM 4396 O O . SER A 1 549 ? -3.932 -76.938 -34.156 1 60.06 549 SER A O 1
ATOM 4398 N N . GLY A 1 550 ? -5.703 -75.812 -34.375 1 57.88 550 GLY A N 1
ATOM 4399 C CA . GLY A 1 550 ? -5.84 -76.125 -35.781 1 57.88 550 GLY A CA 1
ATOM 4400 C C . GLY A 1 550 ? -4.57 -75.875 -36.594 1 57.88 550 GLY A C 1
ATOM 4401 O O . GLY A 1 550 ? -3.693 -75.125 -36.125 1 57.88 550 GLY A O 1
ATOM 4402 N N . PRO A 1 551 ? -4.227 -76.625 -37.625 1 63.62 551 PRO A N 1
ATOM 4403 C CA . PRO A 1 551 ? -3.074 -76.438 -38.5 1 63.62 551 PRO A CA 1
ATOM 4404 C C . PRO A 1 551 ? -2.832 -75 -38.906 1 63.62 551 PRO A C 1
ATOM 4406 O O . PRO A 1 551 ? -3.771 -74.25 -39.281 1 63.62 551 PRO A O 1
ATOM 4409 N N . GLY A 1 552 ? -1.669 -74.312 -38.406 1 75.25 552 GLY A N 1
ATOM 4410 C CA . GLY A 1 552 ? -1.252 -73.062 -38.969 1 75.25 552 GLY A CA 1
ATOM 4411 C C . GLY A 1 552 ? -1.432 -71.938 -37.969 1 75.25 552 GLY A C 1
ATOM 4412 O O . GLY A 1 552 ? -1.113 -70.75 -38.312 1 75.25 552 GLY A O 1
ATOM 4413 N N . THR A 1 553 ? -2.012 -72.188 -36.75 1 86.5 553 THR A N 1
ATOM 4414 C CA . THR A 1 553 ? -2.141 -71.062 -35.781 1 86.5 553 THR A CA 1
ATOM 4415 C C . THR A 1 553 ? -1.097 -71.188 -34.688 1 86.5 553 THR A C 1
ATOM 4417 O O . THR A 1 553 ? -0.663 -72.312 -34.375 1 86.5 553 THR A O 1
ATOM 4420 N N . CYS A 1 554 ? -0.664 -70.125 -34.188 1 92.62 554 CYS A N 1
ATOM 4421 C CA . CYS A 1 554 ? 0.336 -70.125 -33.125 1 92.62 554 CYS A CA 1
ATOM 4422 C C . CYS A 1 554 ? -0.24 -69.5 -31.844 1 92.62 554 CYS A C 1
ATOM 4424 O O . CYS A 1 554 ? -0.931 -68.5 -31.875 1 92.62 554 CYS A O 1
ATOM 4426 N N . ASP A 1 555 ? -0.077 -70.188 -30.703 1 95.62 555 ASP A N 1
ATOM 4427 C CA . ASP A 1 555 ? -0.322 -69.75 -29.328 1 95.62 555 ASP A CA 1
ATOM 4428 C C . ASP A 1 555 ? 0.782 -70.188 -28.391 1 95.62 555 ASP A C 1
ATOM 4430 O O . ASP A 1 555 ? 0.729 -71.312 -27.891 1 95.62 555 ASP A O 1
ATOM 4434 N N . ILE A 1 556 ? 1.745 -69.312 -28.25 1 96.19 556 ILE A N 1
ATOM 4435 C CA . ILE A 1 556 ? 2.975 -69.688 -27.562 1 96.19 556 ILE A CA 1
ATOM 4436 C C . ILE A 1 556 ? 3.059 -68.938 -26.234 1 96.19 556 ILE A C 1
ATOM 4438 O O . ILE A 1 556 ? 2.812 -67.688 -26.203 1 96.19 556 ILE A O 1
ATOM 4442 N N . LEU A 1 557 ? 3.398 -69.562 -25.172 1 97.06 557 LEU A N 1
ATOM 4443 C CA . LEU A 1 557 ? 3.512 -69 -23.844 1 97.06 557 LEU A CA 1
ATOM 4444 C C . LEU A 1 557 ? 4.926 -69.188 -23.297 1 97.06 557 LEU A C 1
ATOM 4446 O O . LEU A 1 557 ? 5.457 -70.312 -23.281 1 97.06 557 LEU A O 1
ATOM 4450 N N . LEU A 1 558 ? 5.477 -68.062 -22.906 1 98 558 LEU A N 1
ATOM 4451 C CA . LEU A 1 558 ? 6.801 -68.062 -22.297 1 98 558 LEU A CA 1
ATOM 4452 C C . LEU A 1 558 ? 6.715 -67.75 -20.812 1 98 558 LEU A C 1
ATOM 4454 O O . LEU A 1 558 ? 5.973 -66.812 -20.422 1 98 558 LEU A O 1
ATOM 4458 N N . LYS A 1 559 ? 7.422 -68.438 -19.984 1 98 559 LYS A N 1
ATOM 4459 C CA . LYS A 1 559 ? 7.684 -68.062 -18.594 1 98 559 LYS A CA 1
ATOM 4460 C C . LYS A 1 559 ? 9.133 -67.625 -18.422 1 98 559 LYS A C 1
ATOM 4462 O O . LYS A 1 559 ? 10.062 -68.375 -18.625 1 98 559 LYS A O 1
ATOM 4467 N N . LEU A 1 560 ? 9.266 -66.375 -18.062 1 98.44 560 LEU A N 1
ATOM 4468 C CA . LEU A 1 560 ? 10.586 -65.812 -17.812 1 98.44 560 LEU A CA 1
ATOM 4469 C C . LEU A 1 560 ? 10.844 -65.688 -16.312 1 98.44 560 LEU A C 1
ATOM 4471 O O . LEU A 1 560 ? 9.922 -65.438 -15.539 1 98.44 560 LEU A O 1
ATOM 4475 N N . VAL A 1 561 ? 12.086 -65.875 -15.914 1 97.94 561 VAL A N 1
ATOM 4476 C CA . VAL A 1 561 ? 12.586 -65.562 -14.578 1 97.94 561 VAL A CA 1
ATOM 4477 C C . VAL A 1 561 ? 13.883 -64.75 -14.68 1 97.94 561 VAL A C 1
ATOM 4479 O O . VAL A 1 561 ? 14.547 -64.75 -15.719 1 97.94 561 VAL A O 1
ATOM 4482 N N . MET A 1 562 ? 14.156 -64 -13.664 1 97.5 562 MET A N 1
ATOM 4483 C CA . MET A 1 562 ? 15.406 -63.281 -13.672 1 97.5 562 MET A CA 1
ATOM 4484 C C . MET A 1 562 ? 16.609 -64.188 -13.484 1 97.5 562 MET A C 1
ATOM 4486 O O . MET A 1 562 ? 16.562 -65.125 -12.648 1 97.5 562 MET A O 1
ATOM 4490 N N . ALA A 1 563 ? 17.672 -63.938 -14.242 1 97.38 563 ALA A N 1
ATOM 4491 C CA . ALA A 1 563 ? 18.875 -64.75 -14.148 1 97.38 563 ALA A CA 1
ATOM 4492 C C . ALA A 1 563 ? 19.531 -64.625 -12.781 1 97.38 563 ALA A C 1
ATOM 4494 O O . ALA A 1 563 ? 20.156 -65.562 -12.289 1 97.38 563 ALA A O 1
ATOM 4495 N N . GLU A 1 564 ? 19.422 -63.469 -12.25 1 97.31 564 GLU A N 1
ATOM 4496 C CA . GLU A 1 564 ? 20 -63.188 -10.938 1 97.31 564 GLU A CA 1
ATOM 4497 C C . GLU A 1 564 ? 18.922 -62.875 -9.906 1 97.31 564 GLU A C 1
ATOM 4499 O O . GLU A 1 564 ? 18.266 -61.844 -9.977 1 97.31 564 GLU A O 1
ATOM 4504 N N . PRO A 1 565 ? 18.797 -63.688 -8.938 1 95.06 565 PRO A N 1
ATOM 4505 C CA . PRO A 1 565 ? 17.75 -63.531 -7.934 1 95.06 565 PRO A CA 1
ATOM 4506 C C . PRO A 1 565 ? 17.859 -62.188 -7.184 1 95.06 565 PRO A C 1
ATOM 4508 O O . PRO A 1 565 ? 16.859 -61.688 -6.66 1 95.06 565 PRO A O 1
ATOM 4511 N N . LYS A 1 566 ? 19.031 -61.688 -7.195 1 95.88 566 LYS A N 1
ATOM 4512 C CA . LYS A 1 566 ? 19.297 -60.406 -6.539 1 95.88 566 LYS A CA 1
ATOM 4513 C C . LYS A 1 566 ? 18.391 -59.312 -7.102 1 95.88 566 LYS A C 1
ATOM 4515 O O . LYS A 1 566 ? 17.984 -58.375 -6.379 1 95.88 566 LYS A O 1
ATOM 4520 N N . SER A 1 567 ? 18.031 -59.344 -8.312 1 97.62 567 SER A N 1
ATOM 4521 C CA . SER A 1 567 ? 17.172 -58.344 -8.977 1 97.62 567 SER A CA 1
ATOM 4522 C C . SER A 1 567 ? 15.797 -58.281 -8.328 1 97.62 567 SER A C 1
ATOM 4524 O O . SER A 1 567 ? 15.148 -57.25 -8.328 1 97.62 567 SER A O 1
ATOM 4526 N N . HIS A 1 568 ? 15.336 -59.375 -7.758 1 96.88 568 HIS A N 1
ATOM 4527 C CA . HIS A 1 568 ? 14.039 -59.469 -7.094 1 96.88 568 HIS A CA 1
ATOM 4528 C C . HIS A 1 568 ? 14.156 -59.125 -5.609 1 96.88 568 HIS A C 1
ATOM 4530 O O . HIS A 1 568 ? 13.352 -58.375 -5.07 1 96.88 568 HIS A O 1
ATOM 4536 N N . SER A 1 569 ? 15.195 -59.688 -4.941 1 94.94 569 SER A N 1
ATOM 4537 C CA . SER A 1 569 ? 15.297 -59.594 -3.486 1 94.94 569 SER A CA 1
ATOM 4538 C C . SER A 1 569 ? 15.852 -58.25 -3.047 1 94.94 569 SER A C 1
ATOM 4540 O O . SER A 1 569 ? 15.375 -57.656 -2.074 1 94.94 569 SER A O 1
ATOM 4542 N N . TRP A 1 570 ? 16.844 -57.719 -3.785 1 95.69 570 TRP A N 1
ATOM 4543 C CA . TRP A 1 570 ? 17.5 -56.469 -3.389 1 95.69 570 TRP A CA 1
ATOM 4544 C C . TRP A 1 570 ? 16.859 -55.281 -4.082 1 95.69 570 TRP A C 1
ATOM 4546 O O . TRP A 1 570 ? 16.938 -54.156 -3.592 1 95.69 570 TRP A O 1
ATOM 4556 N N . TYR A 1 571 ? 16.281 -55.562 -5.203 1 97.88 571 TYR A N 1
ATOM 4557 C CA . TYR A 1 571 ? 15.633 -54.531 -5.977 1 97.88 571 TYR A CA 1
ATOM 4558 C C . TYR A 1 571 ? 14.148 -54.812 -6.141 1 97.88 571 TYR A C 1
ATOM 4560 O O . TYR A 1 571 ? 13.453 -55.094 -5.164 1 97.88 571 TYR A O 1
ATOM 4568 N N . GLY A 1 572 ? 13.586 -54.625 -7.273 1 97.81 572 GLY A N 1
ATOM 4569 C CA . GLY A 1 572 ? 12.133 -54.719 -7.355 1 97.81 572 GLY A CA 1
ATOM 4570 C C . GLY A 1 572 ? 11.648 -55.531 -8.531 1 97.81 572 GLY A C 1
ATOM 4571 O O . GLY A 1 572 ? 10.469 -55.531 -8.867 1 97.81 572 GLY A O 1
ATOM 4572 N N . ALA A 1 573 ? 12.492 -56.312 -9.172 1 98.5 573 ALA A N 1
ATOM 4573 C CA . ALA A 1 573 ? 12.07 -57.125 -10.297 1 98.5 573 ALA A CA 1
ATOM 4574 C C . ALA A 1 573 ? 10.953 -58.094 -9.891 1 98.5 573 ALA A C 1
ATOM 4576 O O . ALA A 1 573 ? 10.906 -58.531 -8.75 1 98.5 573 ALA A O 1
ATOM 4577 N N . PRO A 1 574 ? 10.055 -58.406 -10.797 1 97.94 574 PRO A N 1
ATOM 4578 C CA . PRO A 1 574 ? 9.07 -59.469 -10.484 1 97.94 574 PRO A CA 1
ATOM 4579 C C . PRO A 1 574 ? 9.703 -60.844 -10.32 1 97.94 574 PRO A C 1
ATOM 4581 O O . PRO A 1 574 ? 10.797 -61.094 -10.836 1 97.94 574 PRO A O 1
ATOM 4584 N N . GLN A 1 575 ? 9.008 -61.688 -9.617 1 96.88 575 GLN A N 1
ATOM 4585 C CA . GLN A 1 575 ? 9.484 -63.062 -9.445 1 96.88 575 GLN A CA 1
ATOM 4586 C C . GLN A 1 575 ? 9.453 -63.844 -10.766 1 96.88 575 GLN A C 1
ATOM 4588 O O . GLN A 1 575 ? 10.344 -64.625 -11.039 1 96.88 575 GLN A O 1
ATOM 4593 N N . SER A 1 576 ? 8.461 -63.562 -11.562 1 97.44 576 SER A N 1
ATOM 4594 C CA . SER A 1 576 ? 8.352 -64.188 -12.891 1 97.44 576 SER A CA 1
ATOM 4595 C C . SER A 1 576 ? 7.57 -63.25 -13.836 1 97.44 576 SER A C 1
ATOM 4597 O O . SER A 1 576 ? 6.871 -62.344 -13.391 1 97.44 576 SER A O 1
ATOM 4599 N N . VAL A 1 577 ? 7.781 -63.531 -15.117 1 98.31 577 VAL A N 1
ATOM 4600 C CA . VAL A 1 577 ? 7.082 -62.812 -16.188 1 98.31 577 VAL A CA 1
ATOM 4601 C C . VAL A 1 577 ? 6.543 -63.781 -17.203 1 98.31 577 VAL A C 1
ATOM 4603 O O . VAL A 1 577 ? 7.262 -64.688 -17.641 1 98.31 577 VAL A O 1
ATOM 4606 N N . TRP A 1 578 ? 5.309 -63.656 -17.5 1 98.25 578 TRP A N 1
ATOM 4607 C CA . TRP A 1 578 ? 4.672 -64.438 -18.547 1 98.25 578 TRP A CA 1
ATOM 4608 C C . TRP A 1 578 ? 4.422 -63.625 -19.797 1 98.25 578 TRP A C 1
ATOM 4610 O O . TRP A 1 578 ? 3.867 -62.531 -19.719 1 98.25 578 TRP A O 1
ATOM 4620 N N . ILE A 1 579 ? 4.828 -64.125 -20.953 1 98.38 579 ILE A N 1
ATOM 4621 C CA . ILE A 1 579 ? 4.523 -63.469 -22.219 1 98.38 579 ILE A CA 1
ATOM 4622 C C . ILE A 1 579 ? 3.807 -64.438 -23.141 1 98.38 579 ILE A C 1
ATOM 4624 O O . ILE A 1 579 ? 4.328 -65.562 -23.422 1 98.38 579 ILE A O 1
ATOM 4628 N N . ASN A 1 580 ? 2.672 -64.125 -23.578 1 97.75 580 ASN A N 1
ATOM 4629 C CA . ASN A 1 580 ? 1.855 -64.938 -24.469 1 97.75 580 ASN A CA 1
ATOM 4630 C C . ASN A 1 580 ? 1.748 -64.312 -25.859 1 97.75 580 ASN A C 1
ATOM 4632 O O . ASN A 1 580 ? 1.305 -63.188 -26 1 97.75 580 ASN A O 1
ATOM 4636 N N . TYR A 1 581 ? 2.203 -65 -26.875 1 97.25 581 TYR A N 1
ATOM 4637 C CA . TYR A 1 581 ? 2.031 -64.562 -28.266 1 97.25 581 TYR A CA 1
ATOM 4638 C C . TYR A 1 581 ? 0.951 -65.438 -28.938 1 97.25 581 TYR A C 1
ATOM 4640 O O . TYR A 1 581 ? 1.122 -66.625 -29.141 1 97.25 581 TYR A O 1
ATOM 4648 N N . LYS A 1 582 ? -0.098 -64.812 -29.312 1 96.38 582 LYS A N 1
ATOM 4649 C CA . LYS A 1 582 ? -1.178 -65.438 -30.047 1 96.38 582 LYS A CA 1
ATOM 4650 C C . LYS A 1 582 ? -1.326 -64.875 -31.453 1 96.38 582 LYS A C 1
ATOM 4652 O O . LYS A 1 582 ? -1.553 -63.688 -31.609 1 96.38 582 LYS A O 1
ATOM 4657 N N . SER A 1 583 ? -1.243 -65.75 -32.469 1 95.06 583 SER A N 1
ATOM 4658 C CA . SER A 1 583 ? -1.339 -65.25 -33.844 1 95.06 583 SER A CA 1
ATOM 4659 C C . SER A 1 583 ? -2.752 -64.812 -34.156 1 95.06 583 SER A C 1
ATOM 4661 O O . SER A 1 583 ? -3.729 -65.312 -33.625 1 95.06 583 SER A O 1
ATOM 4663 N N . ARG A 1 584 ? -2.854 -63.781 -34.875 1 92.88 584 ARG A N 1
ATOM 4664 C CA . ARG A 1 584 ? -4.074 -63.25 -35.469 1 92.88 584 ARG A CA 1
ATOM 4665 C C . ARG A 1 584 ? -3.85 -62.844 -36.938 1 92.88 584 ARG A C 1
ATOM 4667 O O . ARG A 1 584 ? -2.73 -62.938 -37.438 1 92.88 584 ARG A O 1
ATOM 4674 N N . ALA A 1 585 ? -4.934 -62.406 -37.531 1 90.5 585 ALA A N 1
ATOM 4675 C CA . ALA A 1 585 ? -4.77 -61.938 -38.906 1 90.5 585 ALA A CA 1
ATOM 4676 C C . ALA A 1 585 ? -3.76 -60.781 -38.969 1 90.5 585 ALA A C 1
ATOM 4678 O O . ALA A 1 585 ? -3.926 -59.781 -38.281 1 90.5 585 ALA A O 1
ATOM 4679 N N . LYS A 1 586 ? -2.678 -61.031 -39.625 1 94.12 586 LYS A N 1
ATOM 4680 C CA . LYS A 1 586 ? -1.649 -60.031 -39.969 1 94.12 586 LYS A CA 1
ATOM 4681 C C . LYS A 1 586 ? -0.916 -59.562 -38.688 1 94.12 586 LYS A C 1
ATOM 4683 O O . LYS A 1 586 ? -0.676 -58.375 -38.531 1 94.12 586 LYS A O 1
ATOM 4688 N N . GLY A 1 587 ? -0.723 -60.531 -37.812 1 96.31 587 GLY A N 1
ATOM 4689 C CA . GLY A 1 587 ? 0.081 -60.125 -36.688 1 96.31 587 GLY A CA 1
ATOM 4690 C C . GLY A 1 587 ? -0.122 -61 -35.469 1 96.31 587 GLY A C 1
ATOM 4691 O O . GLY A 1 587 ? -0.496 -62.188 -35.594 1 96.31 587 GLY A O 1
ATOM 4692 N N . PHE A 1 588 ? 0.194 -60.469 -34.281 1 97.56 588 PHE A N 1
ATOM 4693 C CA . PHE A 1 588 ? 0.126 -61.219 -33.031 1 97.56 588 PHE A CA 1
ATOM 4694 C C . PHE A 1 588 ? -0.502 -60.344 -31.938 1 97.56 588 PHE A C 1
ATOM 4696 O O . PHE A 1 588 ? -0.231 -59.156 -31.844 1 97.56 588 PHE A O 1
ATOM 4703 N N . ASP A 1 589 ? -1.408 -60.938 -31.125 1 97.62 589 ASP A N 1
ATOM 4704 C CA . ASP A 1 589 ? -1.752 -60.406 -29.812 1 97.62 589 ASP A CA 1
ATOM 4705 C C . ASP A 1 589 ? -0.752 -60.875 -28.75 1 97.62 589 ASP A C 1
ATOM 4707 O O . ASP A 1 589 ? -0.422 -62.031 -28.672 1 97.62 589 ASP A O 1
ATOM 4711 N N . VAL A 1 590 ? -0.274 -59.906 -28.047 1 98.31 590 VAL A N 1
ATOM 4712 C CA . VAL A 1 590 ? 0.723 -60.219 -27.031 1 98.31 590 VAL A CA 1
ATOM 4713 C C . VAL A 1 590 ? 0.213 -59.781 -25.656 1 98.31 590 VAL A C 1
ATOM 4715 O O . VAL A 1 590 ? -0.296 -58.688 -25.5 1 98.31 590 VAL A O 1
ATOM 4718 N N . THR A 1 591 ? 0.285 -60.656 -24.672 1 98.12 591 THR A N 1
ATOM 4719 C CA . THR A 1 591 ? -0.019 -60.312 -23.281 1 98.12 591 THR A CA 1
ATOM 4720 C C . THR A 1 591 ? 1.198 -60.531 -22.391 1 98.12 591 THR A C 1
ATOM 4722 O O . THR A 1 591 ? 1.773 -61.625 -22.391 1 98.12 591 THR A O 1
ATOM 4725 N N . LEU A 1 592 ? 1.596 -59.531 -21.766 1 98.38 592 LEU A N 1
ATOM 4726 C CA . LEU A 1 592 ? 2.691 -59.594 -20.797 1 98.38 592 LEU A CA 1
ATOM 4727 C C . LEU A 1 592 ? 2.176 -59.438 -19.375 1 98.38 592 LEU A C 1
ATOM 4729 O O . LEU A 1 592 ? 1.468 -58.469 -19.078 1 98.38 592 LEU A O 1
ATOM 4733 N N . GLN A 1 593 ? 2.479 -60.406 -18.5 1 97.94 593 GLN A N 1
ATOM 4734 C CA . GLN A 1 593 ? 2.092 -60.375 -17.094 1 97.94 593 GLN A CA 1
ATOM 4735 C C . GLN A 1 593 ? 3.301 -60.562 -16.188 1 97.94 593 GLN A C 1
ATOM 4737 O O . GLN A 1 593 ? 4.102 -61.469 -16.391 1 97.94 593 GLN A O 1
ATOM 4742 N N . TRP A 1 594 ? 3.461 -59.656 -15.289 1 98 594 TRP A N 1
ATOM 4743 C CA . TRP A 1 594 ? 4.453 -59.938 -14.266 1 98 594 TRP A CA 1
ATOM 4744 C C . TRP A 1 594 ? 3.781 -60.375 -12.969 1 98 594 TRP A C 1
ATOM 4746 O O . TRP A 1 594 ? 2.648 -59.969 -12.68 1 98 594 TRP A O 1
ATOM 4756 N N . MET A 1 595 ? 4.492 -61.219 -12.219 1 96.31 595 MET A N 1
ATOM 4757 C CA . MET A 1 595 ? 3.969 -61.781 -10.969 1 96.31 595 MET A CA 1
ATOM 4758 C C . MET A 1 595 ? 4.898 -61.438 -9.805 1 96.31 595 MET A C 1
ATOM 4760 O O . MET A 1 595 ? 6.121 -61.562 -9.93 1 96.31 595 MET A O 1
ATOM 4764 N N . ASN A 1 596 ? 4.312 -60.969 -8.789 1 95.62 596 ASN A N 1
ATOM 4765 C CA . ASN A 1 596 ? 4.973 -60.781 -7.496 1 95.62 596 ASN A CA 1
ATOM 4766 C C . ASN A 1 596 ? 6.168 -59.844 -7.602 1 95.62 596 ASN A C 1
ATOM 4768 O O . ASN A 1 596 ? 7.285 -60.219 -7.23 1 95.62 596 ASN A O 1
ATOM 4772 N N . LYS A 1 597 ? 5.914 -58.625 -8.078 1 97.31 597 LYS A N 1
ATOM 4773 C CA . LYS A 1 597 ? 6.953 -57.625 -8.039 1 97.31 597 LYS A CA 1
ATOM 4774 C C . LYS A 1 597 ? 7.223 -57.156 -6.613 1 97.31 597 LYS A C 1
ATOM 4776 O O . LYS A 1 597 ? 6.289 -56.969 -5.832 1 97.31 597 LYS A O 1
ATOM 4781 N N . THR A 1 598 ? 8.508 -56.938 -6.305 1 96.06 598 THR A N 1
ATOM 4782 C CA . THR A 1 598 ? 8.898 -56.438 -4.996 1 96.06 598 THR A CA 1
ATOM 4783 C C . THR A 1 598 ? 8.828 -54.906 -4.957 1 96.06 598 THR A C 1
ATOM 4785 O O . THR A 1 598 ? 9.336 -54.25 -5.855 1 96.06 598 THR A O 1
ATOM 4788 N N . PRO A 1 599 ? 8.078 -54.344 -3.969 1 96.06 599 PRO A N 1
ATOM 4789 C CA . PRO A 1 599 ? 8.156 -52.875 -3.848 1 96.06 599 PRO A CA 1
ATOM 4790 C C . PRO A 1 599 ? 9.555 -52.375 -3.473 1 96.06 599 PRO A C 1
ATOM 4792 O O . PRO A 1 599 ? 10.227 -53 -2.65 1 96.06 599 PRO A O 1
ATOM 4795 N N . THR A 1 600 ? 10.078 -51.375 -4.102 1 96.94 600 THR A N 1
ATOM 4796 C CA . THR A 1 600 ? 11.375 -50.781 -3.785 1 96.94 600 THR A CA 1
ATOM 4797 C C . THR A 1 600 ? 11.375 -49.281 -4.074 1 96.94 600 THR A C 1
ATOM 4799 O O . THR A 1 600 ? 10.734 -48.812 -5.027 1 96.94 600 THR A O 1
ATOM 4802 N N . ARG A 1 601 ? 12.078 -48.531 -3.295 1 95.88 601 ARG A N 1
ATOM 4803 C CA . ARG A 1 601 ? 12.273 -47.094 -3.525 1 95.88 601 ARG A CA 1
ATOM 4804 C C . ARG A 1 601 ? 13.453 -46.844 -4.453 1 95.88 601 ARG A C 1
ATOM 4806 O O . ARG A 1 601 ? 13.633 -45.75 -4.969 1 95.88 601 ARG A O 1
ATOM 4813 N N . LEU A 1 602 ? 14.273 -47.844 -4.551 1 97.81 602 LEU A N 1
ATOM 4814 C CA . LEU A 1 602 ? 15.414 -47.719 -5.445 1 97.81 602 LEU A CA 1
ATOM 4815 C C . LEU A 1 602 ? 14.953 -47.531 -6.887 1 97.81 602 LEU A C 1
ATOM 4817 O O . LEU A 1 602 ? 13.953 -48.125 -7.305 1 97.81 602 LEU A O 1
ATOM 4821 N N . PRO A 1 603 ? 15.688 -46.656 -7.633 1 97.56 603 PRO A N 1
ATOM 4822 C CA . PRO A 1 603 ? 15.227 -46.344 -8.992 1 97.56 603 PRO A CA 1
ATOM 4823 C C . PRO A 1 603 ? 15.312 -47.562 -9.93 1 97.56 603 PRO A C 1
ATOM 4825 O O . PRO A 1 603 ? 16.328 -48.25 -9.953 1 97.56 603 PRO A O 1
ATOM 4828 N N . GLU A 1 604 ? 14.32 -47.781 -10.672 1 98.25 604 GLU A N 1
ATOM 4829 C CA . GLU A 1 604 ? 14.18 -48.938 -11.562 1 98.25 604 GLU A CA 1
ATOM 4830 C C . GLU A 1 604 ? 13.227 -48.625 -12.711 1 98.25 604 GLU A C 1
ATOM 4832 O O . GLU A 1 604 ? 12.508 -47.625 -12.68 1 98.25 604 GLU A O 1
ATOM 4837 N N . SER A 1 605 ? 13.297 -49.438 -13.711 1 98.5 605 SER A N 1
ATOM 4838 C CA . SER A 1 605 ? 12.32 -49.406 -14.789 1 98.5 605 SER A CA 1
ATOM 4839 C C . SER A 1 605 ? 12.094 -50.781 -15.367 1 98.5 605 SER A C 1
ATOM 4841 O O . SER A 1 605 ? 12.961 -51.656 -15.273 1 98.5 605 SER A O 1
ATOM 4843 N N . ILE A 1 606 ? 10.914 -51.031 -15.805 1 98.69 606 ILE A N 1
ATOM 4844 C CA . ILE A 1 606 ? 10.5 -52.219 -16.547 1 98.69 606 ILE A CA 1
ATOM 4845 C C . ILE A 1 606 ? 9.977 -51.812 -17.922 1 98.69 606 ILE A C 1
ATOM 4847 O O . ILE A 1 606 ? 9.07 -50.969 -18.031 1 98.69 606 ILE A O 1
ATOM 4851 N N . MET A 1 607 ? 10.516 -52.469 -19 1 98.62 607 MET A N 1
ATOM 4852 C CA . MET A 1 607 ? 10.117 -52.062 -20.344 1 98.62 607 MET A CA 1
ATOM 4853 C C . MET A 1 607 ? 9.953 -53.25 -21.25 1 98.62 607 MET A C 1
ATOM 4855 O O . MET A 1 607 ? 10.43 -54.344 -20.938 1 98.62 607 MET A O 1
ATOM 4859 N N . TYR A 1 608 ? 9.164 -53.094 -22.219 1 98.69 608 TYR A N 1
ATOM 4860 C CA . TYR A 1 608 ? 9.016 -54.031 -23.328 1 98.69 608 TYR A CA 1
ATOM 4861 C C . TYR A 1 608 ? 9.586 -53.438 -24.609 1 98.69 608 TYR A C 1
ATOM 4863 O O . TYR A 1 608 ? 8.992 -52.531 -25.188 1 98.69 608 TYR A O 1
ATOM 4871 N N . TYR A 1 609 ? 10.773 -53.969 -25.094 1 98.44 609 TYR A N 1
ATOM 4872 C CA . TYR A 1 609 ? 11.656 -53.25 -26.031 1 98.44 609 TYR A CA 1
ATOM 4873 C C . TYR A 1 609 ? 11.602 -53.875 -27.422 1 98.44 609 TYR A C 1
ATOM 4875 O O . TYR A 1 609 ? 11.695 -55.125 -27.547 1 98.44 609 TYR A O 1
ATOM 4883 N N . PHE A 1 610 ? 11.43 -53.031 -28.469 1 98.5 610 PHE A N 1
ATOM 4884 C CA . PHE A 1 610 ? 11.359 -53.469 -29.875 1 98.5 610 PHE A CA 1
ATOM 4885 C C . PHE A 1 610 ? 12.367 -52.688 -30.719 1 98.5 610 PHE A C 1
ATOM 4887 O O . PHE A 1 610 ? 12.273 -51.469 -30.859 1 98.5 610 PHE A O 1
ATOM 4894 N N . SER A 1 611 ? 13.289 -53.344 -31.234 1 97.81 611 SER A N 1
ATOM 4895 C CA . SER A 1 611 ? 14.219 -52.812 -32.219 1 97.81 611 SER A CA 1
ATOM 4896 C C . SER A 1 611 ? 14.164 -53.594 -33.531 1 97.81 611 SER A C 1
ATOM 4898 O O . SER A 1 611 ? 15.047 -54.406 -33.812 1 97.81 611 SER A O 1
ATOM 4900 N N . PRO A 1 612 ? 13.195 -53.344 -34.406 1 97.75 612 PRO A N 1
ATOM 4901 C CA . PRO A 1 612 ? 13.023 -54.094 -35.656 1 97.75 612 PRO A CA 1
ATOM 4902 C C . PRO A 1 612 ? 14.086 -53.75 -36.688 1 97.75 612 PRO A C 1
ATOM 4904 O O . PRO A 1 612 ? 14.828 -52.781 -36.531 1 97.75 612 PRO A O 1
ATOM 4907 N N . ALA A 1 613 ? 14.047 -54.594 -37.688 1 96.62 613 ALA A N 1
ATOM 4908 C CA . ALA A 1 613 ? 14.922 -54.312 -38.812 1 96.62 613 ALA A CA 1
ATOM 4909 C C . ALA A 1 613 ? 14.688 -52.938 -39.406 1 96.62 613 ALA A C 1
ATOM 4911 O O . ALA A 1 613 ? 13.539 -52.5 -39.562 1 96.62 613 ALA A O 1
ATOM 4912 N N . GLN A 1 614 ? 15.766 -52.281 -39.656 1 93.25 614 GLN A N 1
ATOM 4913 C CA . GLN A 1 614 ? 15.664 -50.969 -40.25 1 93.25 614 GLN A CA 1
ATOM 4914 C C . GLN A 1 614 ? 15.469 -51.062 -41.781 1 93.25 614 GLN A C 1
ATOM 4916 O O . GLN A 1 614 ? 16.188 -51.781 -42.469 1 93.25 614 GLN A O 1
ATOM 4921 N N . LYS A 1 615 ? 14.484 -50.406 -42.156 1 91.94 615 LYS A N 1
ATOM 4922 C CA . LYS A 1 615 ? 14.18 -50.438 -43.594 1 91.94 615 LYS A CA 1
ATOM 4923 C C . LYS A 1 615 ? 14.078 -49 -44.156 1 91.94 615 LYS A C 1
ATOM 4925 O O . LYS A 1 615 ? 13.406 -48.156 -43.562 1 91.94 615 LYS A O 1
ATOM 4930 N N . LYS A 1 616 ? 14.758 -48.844 -45.281 1 91.38 616 LYS A N 1
ATOM 4931 C CA . LYS A 1 616 ? 14.672 -47.562 -45.969 1 91.38 616 LYS A CA 1
ATOM 4932 C C . LYS A 1 616 ? 13.234 -47.25 -46.344 1 91.38 616 LYS A C 1
ATOM 4934 O O . LYS A 1 616 ? 12.516 -48.125 -46.844 1 91.38 616 LYS A O 1
ATOM 4939 N N . GLY A 1 617 ? 12.812 -46.031 -46.031 1 92.31 617 GLY A N 1
ATOM 4940 C CA . GLY A 1 617 ? 11.477 -45.594 -46.406 1 92.31 617 GLY A CA 1
ATOM 4941 C C . GLY A 1 617 ? 10.477 -45.688 -45.25 1 92.31 617 GLY A C 1
ATOM 4942 O O . GLY A 1 617 ? 9.414 -45.062 -45.312 1 92.31 617 GLY A O 1
ATOM 4943 N N . LEU A 1 618 ? 10.797 -46.469 -44.281 1 95.94 618 LEU A N 1
ATOM 4944 C CA . LEU A 1 618 ? 9.93 -46.531 -43.125 1 95.94 618 LEU A CA 1
ATOM 4945 C C . LEU A 1 618 ? 10.336 -45.469 -42.094 1 95.94 618 LEU A C 1
ATOM 4947 O O . LEU A 1 618 ? 11.523 -45.219 -41.906 1 95.94 618 LEU A O 1
ATOM 4951 N N . GLU A 1 619 ? 9.328 -44.875 -41.531 1 97.06 619 GLU A N 1
ATOM 4952 C CA . GLU A 1 619 ? 9.555 -43.844 -40.5 1 97.06 619 GLU A CA 1
ATOM 4953 C C . GLU A 1 619 ? 8.742 -44.156 -39.25 1 97.06 619 GLU A C 1
ATOM 4955 O O . GLU A 1 619 ? 7.641 -44.688 -39.344 1 97.06 619 GLU A O 1
ATOM 4960 N N . TRP A 1 620 ? 9.375 -43.75 -38.188 1 98.31 620 TRP A N 1
ATOM 4961 C CA . TRP A 1 620 ? 8.688 -43.875 -36.906 1 98.31 620 TRP A CA 1
ATOM 4962 C C . TRP A 1 620 ? 7.656 -42.781 -36.719 1 98.31 620 TRP A C 1
ATOM 4964 O O . TRP A 1 620 ? 7.91 -41.594 -37.062 1 98.31 620 TRP A O 1
ATOM 4974 N N . ARG A 1 621 ? 6.488 -43.156 -36.25 1 98.44 621 ARG A N 1
ATOM 4975 C CA . ARG A 1 621 ? 5.426 -42.219 -35.844 1 98.44 621 ARG A CA 1
ATOM 4976 C C . ARG A 1 621 ? 4.816 -42.625 -34.5 1 98.44 621 ARG A C 1
ATOM 4978 O O . ARG A 1 621 ? 4.645 -43.812 -34.25 1 98.44 621 ARG A O 1
ATOM 4985 N N . LEU A 1 622 ? 4.539 -41.656 -33.719 1 98.62 622 LEU A N 1
ATOM 4986 C CA . LEU A 1 622 ? 3.881 -41.844 -32.438 1 98.62 622 LEU A CA 1
ATOM 4987 C C . LEU A 1 622 ? 2.422 -41.406 -32.5 1 98.62 622 LEU A C 1
ATOM 4989 O O . LEU A 1 622 ? 2.125 -40.281 -32.906 1 98.62 622 LEU A O 1
ATOM 4993 N N . SER A 1 623 ? 1.529 -42.281 -32.125 1 98.44 623 SER A N 1
ATOM 4994 C CA . SER A 1 623 ? 0.131 -41.875 -31.984 1 98.44 623 SER A CA 1
ATOM 4995 C C . SER A 1 623 ? -0.11 -41.094 -30.703 1 98.44 623 SER A C 1
ATOM 4997 O O . SER A 1 623 ? -0.007 -41.625 -29.609 1 98.44 623 SER A O 1
ATOM 4999 N N . LYS A 1 624 ? -0.376 -39.844 -30.875 1 98.44 624 LYS A N 1
ATOM 5000 C CA . LYS A 1 624 ? -0.613 -38.938 -29.734 1 98.44 624 LYS A CA 1
ATOM 5001 C C . LYS A 1 624 ? -1.914 -38.156 -29.906 1 98.44 624 LYS A C 1
ATOM 5003 O O . LYS A 1 624 ? -2.08 -37.438 -30.891 1 98.44 624 LYS A O 1
ATOM 5008 N N . VAL A 1 625 ? -2.779 -38.281 -29.016 1 98.06 625 VAL A N 1
ATOM 5009 C CA . VAL A 1 625 ? -4.027 -37.531 -28.953 1 98.06 625 VAL A CA 1
ATOM 5010 C C . VAL A 1 625 ? -4.734 -37.594 -30.297 1 98.06 625 VAL A C 1
ATOM 5012 O O . VAL A 1 625 ? -5.133 -36.562 -30.859 1 98.06 625 VAL A O 1
ATOM 5015 N N . GLY A 1 626 ? -4.676 -38.656 -30.875 1 97.31 626 GLY A N 1
ATOM 5016 C CA . GLY A 1 626 ? -5.441 -38.938 -32.094 1 97.31 626 GLY A CA 1
ATOM 5017 C C . GLY A 1 626 ? -4.672 -38.594 -33.375 1 97.31 626 GLY A C 1
ATOM 5018 O O . GLY A 1 626 ? -5.211 -38.719 -34.469 1 97.31 626 GLY A O 1
ATOM 5019 N N . HIS A 1 627 ? -3.412 -38.25 -33.25 1 98.25 627 HIS A N 1
ATOM 5020 C CA . HIS A 1 627 ? -2.617 -37.875 -34.406 1 98.25 627 HIS A CA 1
ATOM 5021 C C . HIS A 1 627 ? -1.251 -38.531 -34.375 1 98.25 627 HIS A C 1
ATOM 5023 O O . HIS A 1 627 ? -0.81 -39.031 -33.344 1 98.25 627 HIS A O 1
ATOM 5029 N N . LEU A 1 628 ? -0.605 -38.562 -35.562 1 98 628 LEU A N 1
ATOM 5030 C CA . LEU A 1 628 ? 0.727 -39.156 -35.656 1 98 628 LEU A CA 1
ATOM 5031 C C . LEU A 1 628 ? 1.801 -38.062 -35.594 1 98 628 LEU A C 1
ATOM 5033 O O . LEU A 1 628 ? 1.809 -37.156 -36.406 1 98 628 LEU A O 1
ATOM 5037 N N . VAL A 1 629 ? 2.656 -38.219 -34.656 1 98.5 629 VAL A N 1
ATOM 5038 C CA . VAL A 1 629 ? 3.707 -37.219 -34.406 1 98.5 629 VAL A CA 1
ATOM 5039 C C . VAL A 1 629 ? 5.066 -37.812 -34.781 1 98.5 629 VAL A C 1
ATOM 5041 O O . VAL A 1 629 ? 5.316 -39 -34.531 1 98.5 629 VAL A O 1
ATOM 5044 N N . ASP A 1 630 ? 5.93 -37.031 -35.375 1 98.31 630 ASP A N 1
ATOM 5045 C CA . ASP A 1 630 ? 7.285 -37.438 -35.75 1 98.31 630 ASP A CA 1
ATOM 5046 C C . ASP A 1 630 ? 8.25 -37.281 -34.562 1 98.31 630 ASP A C 1
ATOM 5048 O O . ASP A 1 630 ? 8.586 -36.156 -34.188 1 98.31 630 ASP A O 1
ATOM 5052 N N . PRO A 1 631 ? 8.695 -38.344 -33.969 1 98.19 631 PRO A N 1
ATOM 5053 C CA . PRO A 1 631 ? 9.633 -38.219 -32.844 1 98.19 631 PRO A CA 1
ATOM 5054 C C . PRO A 1 631 ? 11 -37.719 -33.281 1 98.19 631 PRO A C 1
ATOM 5056 O O . PRO A 1 631 ? 11.828 -37.344 -32.438 1 98.19 631 PRO A O 1
ATOM 5059 N N . GLY A 1 632 ? 11.242 -37.594 -34.531 1 98 632 GLY A N 1
ATOM 5060 C CA . GLY A 1 632 ? 12.492 -37.031 -35.062 1 98 632 GLY A CA 1
ATOM 5061 C C . GLY A 1 632 ? 12.43 -35.562 -35.312 1 98 632 GLY A C 1
ATOM 5062 O O . GLY A 1 632 ? 13.383 -34.969 -35.844 1 98 632 GLY A O 1
ATOM 5063 N N . ASN A 1 633 ? 11.352 -34.906 -34.969 1 98.19 633 ASN A N 1
ATOM 5064 C CA . ASN A 1 633 ? 11.148 -33.469 -35.156 1 98.19 633 ASN A CA 1
ATOM 5065 C C . ASN A 1 633 ? 10.719 -32.781 -33.875 1 98.19 633 ASN A C 1
ATOM 5067 O O . ASN A 1 633 ? 9.688 -32.094 -33.844 1 98.19 633 ASN A O 1
ATOM 5071 N N . VAL A 1 634 ? 11.531 -32.938 -32.844 1 98.56 634 VAL A N 1
ATOM 5072 C CA . VAL A 1 634 ? 11.281 -32.344 -31.547 1 98.56 634 VAL A CA 1
ATOM 5073 C C . VAL A 1 634 ? 12.195 -31.141 -31.359 1 98.56 634 VAL A C 1
ATOM 5075 O O . VAL A 1 634 ? 13.375 -31.172 -31.719 1 98.56 634 VAL A O 1
ATOM 5078 N N . ILE A 1 635 ? 11.703 -30.078 -30.875 1 98.31 635 ILE A N 1
ATOM 5079 C CA . ILE A 1 635 ? 12.445 -28.844 -30.688 1 98.31 635 ILE A CA 1
ATOM 5080 C C . ILE A 1 635 ? 13.539 -29.047 -29.641 1 98.31 635 ILE A C 1
ATOM 5082 O O . ILE A 1 635 ? 13.453 -29.953 -28.812 1 98.31 635 ILE A O 1
ATOM 5086 N N . LEU A 1 636 ? 14.625 -28.266 -29.734 1 97.75 636 LEU A N 1
ATOM 5087 C CA . LEU A 1 636 ? 15.672 -28.281 -28.703 1 97.75 636 LEU A CA 1
ATOM 5088 C C . LEU A 1 636 ? 15.07 -28.094 -27.312 1 97.75 636 LEU A C 1
ATOM 5090 O O . LEU A 1 636 ? 14.227 -27.219 -27.109 1 97.75 636 LEU A O 1
ATOM 5094 N N . ASN A 1 637 ? 15.469 -28.938 -26.328 1 97.31 637 ASN A N 1
ATOM 5095 C CA . ASN A 1 637 ? 15.016 -28.938 -24.953 1 97.31 637 ASN A CA 1
ATOM 5096 C C . ASN A 1 637 ? 13.578 -29.422 -24.828 1 97.31 637 ASN A C 1
ATOM 5098 O O . ASN A 1 637 ? 12.953 -29.281 -23.766 1 97.31 637 ASN A O 1
ATOM 5102 N N . GLY A 1 638 ? 12.977 -29.938 -25.906 1 98 638 GLY A N 1
ATOM 5103 C CA . GLY A 1 638 ? 11.719 -30.656 -25.844 1 98 638 GLY A CA 1
ATOM 5104 C C . GLY A 1 638 ? 11.891 -32.125 -25.469 1 98 638 GLY A C 1
ATOM 5105 O O . GLY A 1 638 ? 12.992 -32.562 -25.141 1 98 638 GLY A O 1
ATOM 5106 N N . SER A 1 639 ? 10.852 -32.906 -25.531 1 98.12 639 SER A N 1
ATOM 5107 C CA . SER A 1 639 ? 10.883 -34.312 -25.109 1 98.12 639 SER A CA 1
ATOM 5108 C C . SER A 1 639 ? 11.375 -35.188 -26.234 1 98.12 639 SER A C 1
ATOM 5110 O O . SER A 1 639 ? 10.57 -35.75 -26.984 1 98.12 639 SER A O 1
ATOM 5112 N N . GLN A 1 640 ? 12.617 -35.469 -26.234 1 98.19 640 GLN A N 1
ATOM 5113 C CA . GLN A 1 640 ? 13.25 -36.219 -27.312 1 98.19 640 GLN A CA 1
ATOM 5114 C C . GLN A 1 640 ? 13.023 -37.719 -27.141 1 98.19 640 GLN A C 1
ATOM 5116 O O . GLN A 1 640 ? 12.734 -38.406 -28.125 1 98.19 640 GLN A O 1
ATOM 5121 N N . TYR A 1 641 ? 13.047 -38.156 -25.906 1 98.12 641 TYR A N 1
ATOM 5122 C CA . TYR A 1 641 ? 13.273 -39.594 -25.719 1 98.12 641 TYR A CA 1
ATOM 5123 C C . TYR A 1 641 ? 12.086 -40.25 -25.031 1 98.12 641 TYR A C 1
ATOM 5125 O O . TYR A 1 641 ? 11.969 -41.469 -25.016 1 98.12 641 TYR A O 1
ATOM 5133 N N . VAL A 1 642 ? 11.242 -39.531 -24.375 1 98.25 642 VAL A N 1
ATOM 5134 C CA . VAL A 1 642 ? 10.094 -40.125 -23.688 1 98.25 642 VAL A CA 1
ATOM 5135 C C . VAL A 1 642 ? 8.805 -39.469 -24.188 1 98.25 642 VAL A C 1
ATOM 5137 O O . VAL A 1 642 ? 8.719 -38.25 -24.297 1 98.25 642 VAL A O 1
ATOM 5140 N N . HIS A 1 643 ? 7.828 -40.281 -24.516 1 98.56 643 HIS A N 1
ATOM 5141 C CA . HIS A 1 643 ? 6.59 -39.781 -25.109 1 98.56 643 HIS A CA 1
ATOM 5142 C C . HIS A 1 643 ? 5.387 -40.594 -24.625 1 98.56 643 HIS A C 1
ATOM 5144 O O . HIS A 1 643 ? 5.473 -41.781 -24.438 1 98.56 643 HIS A O 1
ATOM 5150 N N . GLY A 1 644 ? 4.34 -39.844 -24.297 1 98.31 644 GLY A N 1
ATOM 5151 C CA . GLY A 1 644 ? 3.062 -40.531 -24.125 1 98.31 644 GLY A CA 1
ATOM 5152 C C . GLY A 1 644 ? 2.357 -40.812 -25.438 1 98.31 644 GLY A C 1
ATOM 5153 O O . GLY A 1 644 ? 2.365 -40 -26.344 1 98.31 644 GLY A O 1
ATOM 5154 N N . VAL A 1 645 ? 1.759 -42.031 -25.578 1 98.44 645 VAL A N 1
ATOM 5155 C CA . VAL A 1 645 ? 1.017 -42.375 -26.781 1 98.44 645 VAL A CA 1
ATOM 5156 C C . VAL A 1 645 ? -0.397 -42.812 -26.391 1 98.44 645 VAL A C 1
ATOM 5158 O O . VAL A 1 645 ? -0.616 -43.375 -25.312 1 98.44 645 VAL A O 1
ATOM 5161 N N . ASP A 1 646 ? -1.342 -42.562 -27.281 1 97.38 646 ASP A N 1
ATOM 5162 C CA . ASP A 1 646 ? -2.717 -42.969 -27 1 97.38 646 ASP A CA 1
ATOM 5163 C C . ASP A 1 646 ? -3.01 -44.344 -27.578 1 97.38 646 ASP A C 1
ATOM 5165 O O . ASP A 1 646 ? -3.789 -45.094 -27.016 1 97.38 646 ASP A O 1
ATOM 5169 N N . TYR A 1 647 ? -2.312 -44.719 -28.719 1 96.19 647 TYR A N 1
ATOM 5170 C CA . TYR A 1 647 ? -2.611 -46 -29.328 1 96.19 647 TYR A CA 1
ATOM 5171 C C . TYR A 1 647 ? -1.347 -46.844 -29.484 1 96.19 647 TYR A C 1
ATOM 5173 O O . TYR A 1 647 ? -1.401 -48.062 -29.484 1 96.19 647 TYR A O 1
ATOM 5181 N N . GLY A 1 648 ? -0.288 -46.219 -29.781 1 97.88 648 GLY A N 1
ATOM 5182 C CA . GLY A 1 648 ? 0.958 -46.938 -29.938 1 97.88 648 GLY A CA 1
ATOM 5183 C C . GLY A 1 648 ? 1.951 -46.25 -30.859 1 97.88 648 GLY A C 1
ATOM 5184 O O . GLY A 1 648 ? 1.989 -45.031 -30.922 1 97.88 648 GLY A O 1
ATOM 5185 N N . VAL A 1 649 ? 2.789 -47.125 -31.438 1 98.62 649 VAL A N 1
ATOM 5186 C CA . VAL A 1 649 ? 3.891 -46.656 -32.25 1 98.62 649 VAL A CA 1
ATOM 5187 C C . VAL A 1 649 ? 3.836 -47.312 -33.625 1 98.62 649 VAL A C 1
ATOM 5189 O O . VAL A 1 649 ? 3.465 -48.469 -33.75 1 98.62 649 VAL A O 1
ATOM 5192 N N . TYR A 1 650 ? 4.223 -46.5 -34.625 1 98 650 TYR A N 1
ATOM 5193 C CA . TYR A 1 650 ? 4.188 -46.969 -36 1 98 650 TYR A CA 1
ATOM 5194 C C . TYR A 1 650 ? 5.559 -46.844 -36.656 1 98 650 TYR A C 1
ATOM 5196 O O . TYR A 1 650 ? 6.273 -45.875 -36.438 1 98 650 TYR A O 1
ATOM 5204 N N . TYR A 1 651 ? 5.949 -47.812 -37.281 1 98 651 TYR A N 1
ATOM 5205 C CA . TYR A 1 651 ? 7.102 -47.844 -38.156 1 98 651 TYR A CA 1
ATOM 5206 C C . TYR A 1 651 ? 6.676 -48.125 -39.594 1 98 651 TYR A C 1
ATOM 5208 O O . TYR A 1 651 ? 6.68 -49.281 -40.031 1 98 651 TYR A O 1
ATOM 5216 N N . ILE A 1 652 ? 6.359 -47 -40.344 1 97 652 ILE A N 1
ATOM 5217 C CA . ILE A 1 652 ? 5.574 -47.188 -41.562 1 97 652 ILE A CA 1
ATOM 5218 C C . ILE A 1 652 ? 6.094 -46.25 -42.625 1 97 652 ILE A C 1
ATOM 5220 O O . ILE A 1 652 ? 6.797 -45.281 -42.344 1 97 652 ILE A O 1
ATOM 5224 N N . ASN A 1 653 ? 5.707 -46.531 -43.875 1 95.31 653 ASN A N 1
ATOM 5225 C CA . ASN A 1 653 ? 5.969 -45.625 -44.969 1 95.31 653 ASN A CA 1
ATOM 5226 C C . ASN A 1 653 ? 4.805 -44.656 -45.188 1 95.31 653 ASN A C 1
ATOM 5228 O O . ASN A 1 653 ? 3.871 -44.625 -44.406 1 95.31 653 ASN A O 1
ATOM 5232 N N . ASN A 1 654 ? 4.844 -43.938 -46.25 1 91.31 654 ASN A N 1
ATOM 5233 C CA . ASN A 1 654 ? 3.863 -42.875 -46.531 1 91.31 654 ASN A CA 1
ATOM 5234 C C . ASN A 1 654 ? 2.488 -43.469 -46.812 1 91.31 654 ASN A C 1
ATOM 5236 O O . ASN A 1 654 ? 1.48 -42.781 -46.781 1 91.31 654 ASN A O 1
ATOM 5240 N N . PHE A 1 655 ? 2.473 -44.781 -47.062 1 90.88 655 PHE A N 1
ATOM 5241 C CA . PHE A 1 655 ? 1.205 -45.438 -47.375 1 90.88 655 PHE A CA 1
ATOM 5242 C C . PHE A 1 655 ? 0.675 -46.219 -46.156 1 90.88 655 PHE A C 1
ATOM 5244 O O . PHE A 1 655 ? -0.383 -46.844 -46.25 1 90.88 655 PHE A O 1
ATOM 5251 N N . GLY A 1 656 ? 1.393 -46.125 -45.125 1 90.62 656 GLY A N 1
ATOM 5252 C CA . GLY A 1 656 ? 0.967 -46.812 -43.906 1 90.62 656 GLY A CA 1
ATOM 5253 C C . GLY A 1 656 ? 1.461 -48.25 -43.812 1 90.62 656 GLY A C 1
ATOM 5254 O O . GLY A 1 656 ? 1.195 -48.938 -42.812 1 90.62 656 GLY A O 1
ATOM 5255 N N . GLN A 1 657 ? 2.176 -48.688 -44.781 1 94.12 657 GLN A N 1
ATOM 5256 C CA . GLN A 1 657 ? 2.68 -50.062 -44.781 1 94.12 657 GLN A CA 1
ATOM 5257 C C . GLN A 1 657 ? 3.875 -50.219 -43.844 1 94.12 657 GLN A C 1
ATOM 5259 O O . GLN A 1 657 ? 4.738 -49.344 -43.781 1 94.12 657 GLN A O 1
ATOM 5264 N N . GLY A 1 658 ? 3.805 -51.344 -43.094 1 96.69 658 GLY A N 1
ATOM 5265 C CA . GLY A 1 658 ? 4.926 -51.625 -42.219 1 96.69 658 GLY A CA 1
ATOM 5266 C C . GLY A 1 658 ? 4.52 -52.344 -40.969 1 96.69 658 GLY A C 1
ATOM 5267 O O . GLY A 1 658 ? 3.736 -53.281 -41 1 96.69 658 GLY A O 1
ATOM 5268 N N . LEU A 1 659 ? 5.145 -51.875 -39.906 1 97.56 659 LEU A N 1
ATOM 5269 C CA . LEU A 1 659 ? 4.973 -52.531 -38.594 1 97.56 659 LEU A CA 1
ATOM 5270 C C . LEU A 1 659 ? 4.289 -51.562 -37.625 1 97.56 659 LEU A C 1
ATOM 5272 O O . LEU A 1 659 ? 4.68 -50.406 -37.5 1 97.56 659 LEU A O 1
ATOM 5276 N N . GLN A 1 660 ? 3.23 -52.094 -37 1 97.81 660 GLN A N 1
ATOM 5277 C CA . GLN A 1 660 ? 2.553 -51.312 -35.938 1 97.81 660 GLN A CA 1
ATOM 5278 C C . GLN A 1 660 ? 2.654 -52.031 -34.594 1 97.81 660 GLN A C 1
ATOM 5280 O O . GLN A 1 660 ? 2.408 -53.219 -34.5 1 97.81 660 GLN A O 1
ATOM 5285 N N . LEU A 1 661 ? 3.133 -51.312 -33.656 1 98.44 661 LEU A N 1
ATOM 5286 C CA . LEU A 1 661 ? 3.199 -51.781 -32.281 1 98.44 661 LEU A CA 1
ATOM 5287 C C . LEU A 1 661 ? 2.195 -51.031 -31.406 1 98.44 661 LEU A C 1
ATOM 5289 O O . LEU A 1 661 ? 2.414 -49.875 -31.047 1 98.44 661 LEU A O 1
ATOM 5293 N N . LEU A 1 662 ? 1.154 -51.688 -30.984 1 98.19 662 LEU A N 1
ATOM 5294 C CA . LEU A 1 662 ? 0.029 -51.031 -30.344 1 98.19 662 LEU A CA 1
ATOM 5295 C C . LEU A 1 662 ? -0.172 -51.562 -28.922 1 98.19 662 LEU A C 1
ATOM 5297 O O . LEU A 1 662 ? 0.269 -52.656 -28.594 1 98.19 662 LEU A O 1
ATOM 5301 N N . THR A 1 663 ? -0.752 -50.75 -28.062 1 98.5 663 THR A N 1
ATOM 5302 C CA . THR A 1 663 ? -1.059 -51.156 -26.703 1 98.5 663 THR A CA 1
ATOM 5303 C C . THR A 1 663 ? -2.207 -50.344 -26.125 1 98.5 663 THR A C 1
ATOM 5305 O O . THR A 1 663 ? -2.227 -49.125 -26.266 1 98.5 663 THR A O 1
ATOM 5308 N N . PRO A 1 664 ? -3.188 -50.906 -25.531 1 97.62 664 PRO A N 1
ATOM 5309 C CA . PRO A 1 664 ? -4.238 -50.156 -24.828 1 97.62 664 PRO A CA 1
ATOM 5310 C C . PRO A 1 664 ? -3.875 -49.844 -23.375 1 97.62 664 PRO A C 1
ATOM 5312 O O . PRO A 1 664 ? -4.559 -49.062 -22.719 1 97.62 664 PRO A O 1
ATOM 5315 N N . ASP A 1 665 ? -2.721 -50.375 -22.891 1 98.06 665 ASP A N 1
ATOM 5316 C CA . ASP A 1 665 ? -2.559 -50.406 -21.438 1 98.06 665 ASP A CA 1
ATOM 5317 C C . ASP A 1 665 ? -1.318 -49.625 -21.016 1 98.06 665 ASP A C 1
ATOM 5319 O O . ASP A 1 665 ? -1.218 -49.188 -19.859 1 98.06 665 ASP A O 1
ATOM 5323 N N . VAL A 1 666 ? -0.318 -49.438 -21.875 1 98.19 666 VAL A N 1
ATOM 5324 C CA . VAL A 1 666 ? 0.976 -48.844 -21.516 1 98.19 666 VAL A CA 1
ATOM 5325 C C . VAL A 1 666 ? 1.229 -47.594 -22.328 1 98.19 666 VAL A C 1
ATOM 5327 O O . VAL A 1 666 ? 1.791 -47.656 -23.422 1 98.19 666 VAL A O 1
ATOM 5330 N N . PRO A 1 667 ? 0.996 -46.5 -21.734 1 97.38 667 PRO A N 1
ATOM 5331 C CA . PRO A 1 667 ? 0.974 -45.281 -22.531 1 97.38 667 PRO A CA 1
ATOM 5332 C C . PRO A 1 667 ? 2.365 -44.688 -22.75 1 97.38 667 PRO A C 1
ATOM 5334 O O . PRO A 1 667 ? 2.557 -43.844 -23.625 1 97.38 667 PRO A O 1
ATOM 5337 N N . LEU A 1 668 ? 3.381 -45.031 -22 1 98.56 668 LEU A N 1
ATOM 5338 C CA . LEU A 1 668 ? 4.68 -44.375 -22.094 1 98.56 668 LEU A CA 1
ATOM 5339 C C . LEU A 1 668 ? 5.617 -45.156 -23.016 1 98.56 668 LEU A C 1
ATOM 5341 O O . LEU A 1 668 ? 5.691 -46.375 -22.938 1 98.56 668 LEU A O 1
ATOM 5345 N N . VAL A 1 669 ? 6.281 -44.375 -23.859 1 98.56 669 VAL A N 1
ATOM 5346 C CA . VAL A 1 669 ? 7.242 -44.969 -24.781 1 98.56 669 VAL A CA 1
ATOM 5347 C C . VAL A 1 669 ? 8.594 -44.281 -24.641 1 98.56 669 VAL A C 1
ATOM 5349 O O . VAL A 1 669 ? 8.656 -43.031 -24.578 1 98.56 669 VAL A O 1
ATOM 5352 N N . SER A 1 670 ? 9.633 -45.062 -24.562 1 98.56 670 SER A N 1
ATOM 5353 C CA . SER A 1 670 ? 11.008 -44.562 -24.609 1 98.56 670 SER A CA 1
ATOM 5354 C C . SER A 1 670 ? 11.648 -44.812 -25.969 1 98.56 670 SER A C 1
ATOM 5356 O O . SER A 1 670 ? 11.57 -45.938 -26.484 1 98.56 670 SER A O 1
ATOM 5358 N N . ILE A 1 671 ? 12.25 -43.812 -26.484 1 98.56 671 ILE A N 1
ATOM 5359 C CA . ILE A 1 671 ? 12.906 -43.938 -27.797 1 98.56 671 ILE A CA 1
ATOM 5360 C C . ILE A 1 671 ? 14.32 -44.469 -27.609 1 98.56 671 ILE A C 1
ATOM 5362 O O . ILE A 1 671 ? 15.047 -44.031 -26.719 1 98.56 671 ILE A O 1
ATOM 5366 N N . ALA A 1 672 ? 14.641 -45.438 -28.438 1 98.31 672 ALA A N 1
ATOM 5367 C CA . ALA A 1 672 ? 16.016 -45.938 -28.516 1 98.31 672 ALA A CA 1
ATOM 5368 C C . ALA A 1 672 ? 16.719 -45.438 -29.766 1 98.31 672 ALA A C 1
ATOM 5370 O O . ALA A 1 672 ? 16.109 -45.344 -30.828 1 98.31 672 ALA A O 1
ATOM 5371 N N . THR A 1 673 ? 17.969 -45.125 -29.609 1 97.75 673 THR A N 1
ATOM 5372 C CA . THR A 1 673 ? 18.781 -44.656 -30.734 1 97.75 673 THR A CA 1
ATOM 5373 C C . THR A 1 673 ? 20.062 -45.469 -30.859 1 97.75 673 THR A C 1
ATOM 5375 O O . THR A 1 673 ? 20.328 -46.344 -30.016 1 97.75 673 THR A O 1
ATOM 5378 N N . LYS A 1 674 ? 20.781 -45.156 -31.906 1 95.75 674 LYS A N 1
ATOM 5379 C CA . LYS A 1 674 ? 22.062 -45.812 -32.125 1 95.75 674 LYS A CA 1
ATOM 5380 C C . LYS A 1 674 ? 23.016 -45.562 -30.938 1 95.75 674 LYS A C 1
ATOM 5382 O O . LYS A 1 674 ? 23.828 -46.438 -30.609 1 95.75 674 LYS A O 1
ATOM 5387 N N . GLN A 1 675 ? 22.781 -44.531 -30.297 1 93.56 675 GLN A N 1
ATOM 5388 C CA . GLN A 1 675 ? 23.734 -44.125 -29.266 1 93.56 675 GLN A CA 1
ATOM 5389 C C . GLN A 1 675 ? 23.203 -44.438 -27.875 1 93.56 675 GLN A C 1
ATOM 5391 O O . GLN A 1 675 ? 23.953 -44.438 -26.906 1 93.56 675 GLN A O 1
ATOM 5396 N N . ARG A 1 676 ? 21.906 -44.75 -27.859 1 95.12 676 ARG A N 1
ATOM 5397 C CA . ARG A 1 676 ? 21.312 -44.844 -26.531 1 95.12 676 ARG A CA 1
ATOM 5398 C C . ARG A 1 676 ? 20.219 -45.906 -26.484 1 95.12 676 ARG A C 1
ATOM 5400 O O . ARG A 1 676 ? 19.266 -45.844 -27.266 1 95.12 676 ARG A O 1
ATOM 5407 N N . PRO A 1 677 ? 20.406 -46.844 -25.5 1 95.88 677 PRO A N 1
ATOM 5408 C CA . PRO A 1 677 ? 19.297 -47.781 -25.281 1 95.88 677 PRO A CA 1
ATOM 5409 C C . PRO A 1 677 ? 18.078 -47.094 -24.672 1 95.88 677 PRO A C 1
ATOM 5411 O O . PRO A 1 677 ? 18.172 -45.938 -24.219 1 95.88 677 PRO A O 1
ATOM 5414 N N . PRO A 1 678 ? 16.938 -47.75 -24.75 1 97.19 678 PRO A N 1
ATOM 5415 C CA . PRO A 1 678 ? 15.758 -47.125 -24.156 1 97.19 678 PRO A CA 1
ATOM 5416 C C . PRO A 1 678 ? 15.922 -46.875 -22.656 1 97.19 678 PRO A C 1
ATOM 5418 O O . PRO A 1 678 ? 16.484 -47.719 -21.953 1 97.19 678 PRO A O 1
ATOM 5421 N N . SER A 1 679 ? 15.508 -45.75 -22.203 1 97.75 679 SER A N 1
ATOM 5422 C CA . SER A 1 679 ? 15.625 -45.344 -20.812 1 97.75 679 SER A CA 1
ATOM 5423 C C . SER A 1 679 ? 14.445 -44.469 -20.406 1 97.75 679 SER A C 1
ATOM 5425 O O . SER A 1 679 ? 13.812 -43.844 -21.266 1 97.75 679 SER A O 1
ATOM 5427 N N . PRO A 1 680 ? 14.141 -44.5 -19.125 1 97.25 680 PRO A N 1
ATOM 5428 C CA . PRO A 1 680 ? 13.062 -43.594 -18.688 1 97.25 680 PRO A CA 1
ATOM 5429 C C . PRO A 1 680 ? 13.508 -42.156 -18.531 1 97.25 680 PRO A C 1
ATOM 5431 O O . PRO A 1 680 ? 12.688 -41.281 -18.266 1 97.25 680 PRO A O 1
ATOM 5434 N N . PHE A 1 681 ? 14.766 -41.812 -18.656 1 97.19 681 PHE A N 1
ATOM 5435 C CA . PHE A 1 681 ? 15.289 -40.438 -18.5 1 97.19 681 PHE A CA 1
ATOM 5436 C C . PHE A 1 681 ? 15.047 -39.625 -19.766 1 97.19 681 PHE A C 1
ATOM 5438 O O . PHE A 1 681 ? 15.266 -40.125 -20.875 1 97.19 681 PHE A O 1
ATOM 5445 N N . PRO A 1 682 ? 14.594 -38.406 -19.625 1 95.81 682 PRO A N 1
ATOM 5446 C CA . PRO A 1 682 ? 14.25 -37.594 -20.797 1 95.81 682 PRO A CA 1
ATOM 5447 C C . PRO A 1 682 ? 15.477 -36.969 -21.469 1 95.81 682 PRO A C 1
ATOM 5449 O O . PRO A 1 682 ? 15.344 -36.281 -22.469 1 95.81 682 PRO A O 1
ATOM 5452 N N . VAL A 1 683 ? 16.625 -37.156 -21.031 1 95.88 683 VAL A N 1
ATOM 5453 C CA . VAL A 1 683 ? 17.844 -36.562 -21.547 1 95.88 683 VAL A CA 1
ATOM 5454 C C . VAL A 1 683 ? 18.578 -37.562 -22.438 1 95.88 683 VAL A C 1
ATOM 5456 O O . VAL A 1 683 ? 18.422 -38.781 -22.25 1 95.88 683 VAL A O 1
ATOM 5459 N N . PRO A 1 684 ? 19.406 -37.094 -23.266 1 96.81 684 PRO A N 1
ATOM 5460 C CA . PRO A 1 684 ? 19.75 -35.719 -23.609 1 96.81 684 PRO A CA 1
ATOM 5461 C C . PRO A 1 684 ? 18.594 -34.969 -24.25 1 96.81 684 PRO A C 1
ATOM 5463 O O . PRO A 1 684 ? 17.578 -35.562 -24.594 1 96.81 684 PRO A O 1
ATOM 5466 N N . LEU A 1 685 ? 18.797 -33.656 -24.359 1 97.12 685 LEU A N 1
ATOM 5467 C CA . LEU A 1 685 ? 17.703 -32.812 -24.828 1 97.12 685 LEU A CA 1
ATOM 5468 C C . LEU A 1 685 ? 17.984 -32.312 -26.234 1 97.12 685 LEU A C 1
ATOM 5470 O O . LEU A 1 685 ? 17.172 -31.578 -26.812 1 97.12 685 LEU A O 1
ATOM 5474 N N . LYS A 1 686 ? 19.094 -32.625 -26.797 1 97.19 686 LYS A N 1
ATOM 5475 C CA . LYS A 1 686 ? 19.406 -32.25 -28.188 1 97.19 686 LYS A CA 1
ATOM 5476 C C . LYS A 1 686 ? 18.516 -33.031 -29.172 1 97.19 686 LYS A C 1
ATOM 5478 O O . LYS A 1 686 ? 18.297 -34.219 -29 1 97.19 686 LYS A O 1
ATOM 5483 N N . PRO A 1 687 ? 18.031 -32.406 -30.172 1 97.56 687 PRO A N 1
ATOM 5484 C CA . PRO A 1 687 ? 17.109 -33.031 -31.125 1 97.56 687 PRO A CA 1
ATOM 5485 C C . PRO A 1 687 ? 17.734 -34.25 -31.797 1 97.56 687 PRO A C 1
ATOM 5487 O O . PRO A 1 687 ? 18.906 -34.25 -32.156 1 97.56 687 PRO A O 1
ATOM 5490 N N . ILE A 1 688 ? 16.953 -35.281 -31.969 1 97.62 688 ILE A N 1
ATOM 5491 C CA . ILE A 1 688 ? 17.328 -36.469 -32.719 1 97.62 688 ILE A CA 1
ATOM 5492 C C . ILE A 1 688 ? 16.562 -36.5 -34.062 1 97.62 688 ILE A C 1
ATOM 5494 O O . ILE A 1 688 ? 15.57 -35.812 -34.219 1 97.62 688 ILE A O 1
ATOM 5498 N N . SER A 1 689 ? 17.062 -37.344 -35 1 97.06 689 SER A N 1
ATOM 5499 C CA . SER A 1 689 ? 16.422 -37.469 -36.312 1 97.06 689 SER A CA 1
ATOM 5500 C C . SER A 1 689 ? 15.844 -38.875 -36.5 1 97.06 689 SER A C 1
ATOM 5502 O O . SER A 1 689 ? 16.125 -39.781 -35.688 1 97.06 689 SER A O 1
ATOM 5504 N N . GLN A 1 690 ? 15.07 -39.031 -37.5 1 96.38 690 GLN A N 1
ATOM 5505 C CA . GLN A 1 690 ? 14.508 -40.344 -37.844 1 96.38 690 GLN A CA 1
ATOM 5506 C C . GLN A 1 690 ? 15.609 -41.375 -38.031 1 96.38 690 GLN A C 1
ATOM 5508 O O . GLN A 1 690 ? 15.453 -42.531 -37.625 1 96.38 690 GLN A O 1
ATOM 5513 N N . ASN A 1 691 ? 16.703 -40.969 -38.531 1 95.69 691 ASN A N 1
ATOM 5514 C CA . ASN A 1 691 ? 17.812 -41.906 -38.812 1 95.69 691 ASN A CA 1
ATOM 5515 C C . ASN A 1 691 ? 18.516 -42.344 -37.562 1 95.69 691 ASN A C 1
ATOM 5517 O O . ASN A 1 691 ? 19.234 -43.344 -37.562 1 95.69 691 ASN A O 1
ATOM 5521 N N . ASP A 1 692 ? 18.297 -41.594 -36.531 1 97.06 692 ASP A N 1
ATOM 5522 C CA . ASP A 1 692 ? 18.938 -41.938 -35.281 1 97.06 692 ASP A CA 1
ATOM 5523 C C . ASP A 1 692 ? 18.172 -43.031 -34.562 1 97.06 692 ASP A C 1
ATOM 5525 O O . ASP A 1 692 ? 18.734 -43.781 -33.75 1 97.06 692 ASP A O 1
ATOM 5529 N N . ILE A 1 693 ? 16.922 -43.156 -34.75 1 98.06 693 ILE A N 1
ATOM 5530 C CA . ILE A 1 693 ? 16.016 -44 -33.969 1 98.06 693 ILE A CA 1
ATOM 5531 C C . ILE A 1 693 ? 16.156 -45.438 -34.438 1 98.06 693 ILE A C 1
ATOM 5533 O O . ILE A 1 693 ? 16.031 -45.75 -35.625 1 98.06 693 ILE A O 1
ATOM 5537 N N . THR A 1 694 ? 16.406 -46.375 -33.469 1 97.44 694 THR A N 1
ATOM 5538 C CA . THR A 1 694 ? 16.594 -47.781 -33.812 1 97.44 694 THR A CA 1
ATOM 5539 C C . THR A 1 694 ? 15.445 -48.625 -33.281 1 97.44 694 THR A C 1
ATOM 5541 O O . THR A 1 694 ? 15.273 -49.781 -33.656 1 97.44 694 THR A O 1
ATOM 5544 N N . GLY A 1 695 ? 14.688 -48.062 -32.344 1 97.69 695 GLY A N 1
ATOM 5545 C CA . GLY A 1 695 ? 13.594 -48.812 -31.75 1 97.69 695 GLY A CA 1
ATOM 5546 C C . GLY A 1 695 ? 12.836 -48.031 -30.703 1 97.69 695 GLY A C 1
ATOM 5547 O O . GLY A 1 695 ? 13.086 -46.844 -30.516 1 97.69 695 GLY A O 1
ATOM 5548 N N . VAL A 1 696 ? 11.867 -48.719 -30.094 1 98.44 696 VAL A N 1
ATOM 5549 C CA . VAL A 1 696 ? 11.039 -48.125 -29.047 1 98.44 696 VAL A CA 1
ATOM 5550 C C . VAL A 1 696 ? 10.812 -49.156 -27.938 1 98.44 696 VAL A C 1
ATOM 5552 O O . VAL A 1 696 ? 10.852 -50.375 -28.172 1 98.44 696 VAL A O 1
ATOM 5555 N N . ALA A 1 697 ? 10.688 -48.625 -26.766 1 98.81 697 ALA A N 1
ATOM 5556 C CA . ALA A 1 697 ? 10.336 -49.469 -25.625 1 98.81 697 ALA A CA 1
ATOM 5557 C C . ALA A 1 697 ? 9.086 -48.938 -24.922 1 98.81 697 ALA A C 1
ATOM 5559 O O . ALA A 1 697 ? 9.023 -47.75 -24.562 1 98.81 697 ALA A O 1
ATOM 5560 N N . PHE A 1 698 ? 8.094 -49.781 -24.828 1 98.75 698 PHE A N 1
ATOM 5561 C CA . PHE A 1 698 ? 6.977 -49.469 -23.953 1 98.75 698 PHE A CA 1
ATOM 5562 C C . PHE A 1 698 ? 7.402 -49.531 -22.484 1 98.75 698 PHE A C 1
ATOM 5564 O O . PHE A 1 698 ? 7.84 -50.562 -22 1 98.75 698 PHE A O 1
ATOM 5571 N N . ASN A 1 699 ? 7.367 -48.406 -21.812 1 98.69 699 ASN A N 1
ATOM 5572 C CA . ASN A 1 699 ? 7.742 -48.312 -20.406 1 98.69 699 ASN A CA 1
ATOM 5573 C C . ASN A 1 699 ? 6.586 -48.719 -19.484 1 98.69 699 ASN A C 1
ATOM 5575 O O . ASN A 1 699 ? 5.719 -47.906 -19.188 1 98.69 699 ASN A O 1
ATOM 5579 N N . LEU A 1 700 ? 6.641 -49.906 -18.953 1 98.56 700 LEU A N 1
ATOM 5580 C CA . LEU A 1 700 ? 5.57 -50.438 -18.125 1 98.56 700 LEU A CA 1
ATOM 5581 C C . LEU A 1 700 ? 5.609 -49.812 -16.734 1 98.56 700 LEU A C 1
ATOM 5583 O O . LEU A 1 700 ? 4.566 -49.594 -16.109 1 98.56 700 LEU A O 1
ATOM 5587 N N . TYR A 1 701 ? 6.816 -49.562 -16.328 1 98.31 701 TYR A N 1
ATOM 5588 C CA . TYR A 1 701 ? 6.977 -49 -14.984 1 98.31 701 TYR A CA 1
ATOM 5589 C C . TYR A 1 701 ? 8.312 -48.281 -14.844 1 98.31 701 TYR A C 1
ATOM 5591 O O . TYR A 1 701 ? 9.328 -48.75 -15.383 1 98.31 701 TYR A O 1
ATOM 5599 N N . ASN A 1 702 ? 8.289 -47.156 -14.188 1 98.06 702 ASN A N 1
ATOM 5600 C CA . ASN A 1 702 ? 9.492 -46.562 -13.625 1 98.06 702 ASN A CA 1
ATOM 5601 C C . ASN A 1 702 ? 9.188 -45.75 -12.383 1 98.06 702 ASN A C 1
ATOM 5603 O O . ASN A 1 702 ? 8.031 -45.406 -12.125 1 98.06 702 ASN A O 1
ATOM 5607 N N . ASN A 1 703 ? 10.18 -45.5 -11.562 1 96.88 703 ASN A N 1
ATOM 5608 C CA . ASN A 1 703 ? 10.023 -44.656 -10.375 1 96.88 703 ASN A CA 1
ATOM 5609 C C . ASN A 1 703 ? 11.195 -43.688 -10.227 1 96.88 703 ASN A C 1
ATOM 5611 O O . ASN A 1 703 ? 11.711 -43.5 -9.125 1 96.88 703 ASN A O 1
ATOM 5615 N N . ILE A 1 704 ? 11.523 -43.125 -11.32 1 94.81 704 ILE A N 1
ATOM 5616 C CA . ILE A 1 704 ? 12.719 -42.281 -11.266 1 94.81 704 ILE A CA 1
ATOM 5617 C C . ILE A 1 704 ? 12.375 -40.938 -10.625 1 94.81 704 ILE A C 1
ATOM 5619 O O . ILE A 1 704 ? 13.273 -40.156 -10.281 1 94.81 704 ILE A O 1
ATOM 5623 N N . TRP A 1 705 ? 11.117 -40.688 -10.398 1 91.62 705 TRP A N 1
ATOM 5624 C CA . TRP A 1 705 ? 10.711 -39.438 -9.711 1 91.62 705 TRP A CA 1
ATOM 5625 C C . TRP A 1 705 ? 10.867 -39.594 -8.203 1 91.62 705 TRP A C 1
ATOM 5627 O O . TRP A 1 705 ? 10.859 -40.688 -7.672 1 91.62 705 TRP A O 1
ATOM 5637 N N . ASP A 1 706 ? 11.031 -38.469 -7.531 1 91.5 706 ASP A N 1
ATOM 5638 C CA . ASP A 1 706 ? 11.07 -38.469 -6.074 1 91.5 706 ASP A CA 1
ATOM 5639 C C . ASP A 1 706 ? 10.094 -37.438 -5.496 1 91.5 706 ASP A C 1
ATOM 5641 O O . ASP A 1 706 ? 10.297 -36.938 -4.387 1 91.5 706 ASP A O 1
ATOM 5645 N N . THR A 1 707 ? 9.164 -37 -6.285 1 93.06 707 THR A N 1
ATOM 5646 C CA . THR A 1 707 ? 8.102 -36.094 -5.879 1 93.06 707 THR A CA 1
ATOM 5647 C C . THR A 1 707 ? 6.836 -36.344 -6.695 1 93.06 707 THR A C 1
ATOM 5649 O O . THR A 1 707 ? 6.891 -36.938 -7.766 1 93.06 707 THR A O 1
ATOM 5652 N N . ASN A 1 708 ? 5.668 -36 -6.184 1 94.19 708 ASN A N 1
ATOM 5653 C CA . ASN A 1 708 ? 4.402 -35.875 -6.902 1 94.19 708 ASN A CA 1
ATOM 5654 C C . ASN A 1 708 ? 3.895 -37.219 -7.367 1 94.19 708 ASN A C 1
ATOM 5656 O O . ASN A 1 708 ? 2.846 -37.688 -6.914 1 94.19 708 ASN A O 1
ATOM 5660 N N . TYR A 1 709 ? 4.793 -37.969 -8.109 1 96.19 709 TYR A N 1
ATOM 5661 C CA . TYR A 1 709 ? 4.387 -39.25 -8.672 1 96.19 709 TYR A CA 1
ATOM 5662 C C . TYR A 1 709 ? 4.633 -40.406 -7.68 1 96.19 709 TYR A C 1
ATOM 5664 O O . TYR A 1 709 ? 5.039 -40.156 -6.543 1 96.19 709 TYR A O 1
ATOM 5672 N N . ILE A 1 710 ? 4.34 -41.625 -8.055 1 96.81 710 ILE A N 1
ATOM 5673 C CA . ILE A 1 710 ? 4.504 -42.781 -7.207 1 96.81 710 ILE A CA 1
ATOM 5674 C C . ILE A 1 710 ? 5.988 -43.094 -7.047 1 96.81 710 ILE A C 1
ATOM 5676 O O . ILE A 1 710 ? 6.703 -43.281 -8.031 1 96.81 710 ILE A O 1
ATOM 5680 N N . LEU A 1 711 ? 6.43 -43.281 -5.82 1 96.5 711 LEU A N 1
ATOM 5681 C CA . LEU A 1 711 ? 7.855 -43.406 -5.539 1 96.5 711 LEU A CA 1
ATOM 5682 C C . LEU A 1 711 ? 8.258 -44.875 -5.473 1 96.5 711 LEU A C 1
ATOM 5684 O O . LEU A 1 711 ? 9.445 -45.219 -5.551 1 96.5 711 LEU A O 1
ATOM 5688 N N . TRP A 1 712 ? 7.262 -45.719 -5.199 1 96.75 712 TRP A N 1
ATOM 5689 C CA . TRP A 1 712 ? 7.457 -47.188 -5.227 1 96.75 712 TRP A CA 1
ATOM 5690 C C . TRP A 1 712 ? 6.172 -47.906 -5.625 1 96.75 712 TRP A C 1
ATOM 5692 O O . TRP A 1 712 ? 5.07 -47.406 -5.355 1 96.75 712 TRP A O 1
ATOM 5702 N N . TYR A 1 713 ? 6.301 -48.938 -6.312 1 96.19 713 TYR A N 1
ATOM 5703 C CA . TYR A 1 713 ? 5.184 -49.781 -6.766 1 96.19 713 TYR A CA 1
ATOM 5704 C C . TYR A 1 713 ? 5.465 -51.25 -6.539 1 96.19 713 TYR A C 1
ATOM 5706 O O . TYR A 1 713 ? 6.574 -51.719 -6.805 1 96.19 713 TYR A O 1
ATOM 5714 N N . PRO A 1 714 ? 4.543 -52.094 -6.023 1 96.25 714 PRO A N 1
ATOM 5715 C CA . PRO A 1 714 ? 3.227 -51.625 -5.574 1 96.25 714 PRO A CA 1
ATOM 5716 C C . PRO A 1 714 ? 3.283 -50.875 -4.238 1 96.25 714 PRO A C 1
ATOM 5718 O O . PRO A 1 714 ? 4.27 -51 -3.504 1 96.25 714 PRO A O 1
ATOM 5721 N N . TYR A 1 715 ? 2.273 -50.125 -3.963 1 94.81 715 TYR A N 1
ATOM 5722 C CA . TYR A 1 715 ? 2.201 -49.406 -2.686 1 94.81 715 TYR A CA 1
ATOM 5723 C C . TYR A 1 715 ? 0.952 -49.812 -1.912 1 94.81 715 TYR A C 1
ATOM 5725 O O . TYR A 1 715 ? 0.703 -49.312 -0.814 1 94.81 715 TYR A O 1
ATOM 5733 N N . HIS A 1 716 ? 0.122 -50.75 -2.443 1 86.12 716 HIS A N 1
ATOM 5734 C CA . HIS A 1 716 ? -0.992 -51.344 -1.727 1 86.12 716 HIS A CA 1
ATOM 5735 C C . HIS A 1 716 ? -0.719 -52.812 -1.436 1 86.12 716 HIS A C 1
ATOM 5737 O O . HIS A 1 716 ? -0.014 -53.5 -2.195 1 86.12 716 HIS A O 1
ATOM 5743 N N . ASP A 1 717 ? -1.227 -53.312 -0.324 1 70.81 717 ASP A N 1
ATOM 5744 C CA . ASP A 1 717 ? -0.939 -54.688 0.09 1 70.81 717 ASP A CA 1
ATOM 5745 C C . ASP A 1 717 ? -2.072 -55.625 -0.308 1 70.81 717 ASP A C 1
ATOM 5747 O O . ASP A 1 717 ? -2.064 -56.812 0.053 1 70.81 717 ASP A O 1
ATOM 5751 N N . GLY A 1 718 ? -2.957 -55.219 -1.072 1 69.38 718 GLY A N 1
ATOM 5752 C CA . GLY A 1 718 ? -4.066 -56.094 -1.396 1 69.38 718 GLY A CA 1
ATOM 5753 C C . GLY A 1 718 ? -3.664 -57.25 -2.27 1 69.38 718 GLY A C 1
ATOM 5754 O O . GLY A 1 718 ? -2.527 -57.312 -2.746 1 69.38 718 GLY A O 1
ATOM 5755 N N . LEU A 1 719 ? -4.555 -58.188 -2.387 1 64.75 719 LEU A N 1
ATOM 5756 C CA . LEU A 1 719 ? -4.359 -59.375 -3.221 1 64.75 719 LEU A CA 1
ATOM 5757 C C . LEU A 1 719 ? -4.027 -58.969 -4.656 1 64.75 719 LEU A C 1
ATOM 5759 O O . LEU A 1 719 ? -4.664 -58.094 -5.223 1 64.75 719 LEU A O 1
ATOM 5763 N N . ASN A 1 720 ? -2.963 -59.375 -5.301 1 73.31 720 ASN A N 1
ATOM 5764 C CA . ASN A 1 720 ? -2.525 -59.219 -6.684 1 73.31 720 ASN A CA 1
ATOM 5765 C C . ASN A 1 720 ? -1.967 -57.812 -6.945 1 73.31 720 ASN A C 1
ATOM 5767 O O . ASN A 1 720 ? -1.849 -57.406 -8.094 1 73.31 720 ASN A O 1
ATOM 5771 N N . SER A 1 721 ? -1.718 -57.094 -5.852 1 86.19 721 SER A N 1
ATOM 5772 C CA . SER A 1 721 ? -1.184 -55.75 -6.027 1 86.19 721 SER A CA 1
ATOM 5773 C C . SER A 1 721 ? 0.214 -55.781 -6.641 1 86.19 721 SER A C 1
ATOM 5775 O O . SER A 1 721 ? 0.641 -54.812 -7.281 1 86.19 721 SER A O 1
ATOM 5777 N N . SER A 1 722 ? 0.835 -56.844 -6.48 1 92.25 722 SER A N 1
ATOM 5778 C CA . SER A 1 722 ? 2.207 -57 -6.957 1 92.25 722 SER A CA 1
ATOM 5779 C C . SER A 1 722 ? 2.246 -57.5 -8.391 1 92.25 722 SER A C 1
ATOM 5781 O O . SER A 1 722 ? 3.32 -57.625 -8.984 1 92.25 722 SER A O 1
ATOM 5783 N N . ASP A 1 723 ? 1.086 -57.844 -8.906 1 96.31 723 ASP A N 1
ATOM 5784 C CA . ASP A 1 723 ? 0.972 -58.375 -10.258 1 96.31 723 ASP A CA 1
ATOM 5785 C C . ASP A 1 723 ? 0.443 -57.312 -11.219 1 96.31 723 ASP A C 1
ATOM 5787 O O . ASP A 1 723 ? -0.171 -56.344 -10.797 1 96.31 723 ASP A O 1
ATOM 5791 N N . PHE A 1 724 ? 0.749 -57.469 -12.523 1 97.31 724 PHE A N 1
ATOM 5792 C CA . PHE A 1 724 ? 0.278 -56.562 -13.547 1 97.31 724 PHE A CA 1
ATOM 5793 C C . PHE A 1 724 ? 0.159 -57.25 -14.898 1 97.31 724 PHE A C 1
ATOM 5795 O O . PHE A 1 724 ? 0.94 -58.156 -15.203 1 97.31 724 PHE A O 1
ATOM 5802 N N . LYS A 1 725 ? -0.837 -56.906 -15.617 1 98 725 LYS A N 1
ATOM 5803 C CA . LYS A 1 725 ? -1.104 -57.406 -16.953 1 98 725 LYS A CA 1
ATOM 5804 C C . LYS A 1 725 ? -1.174 -56.281 -17.984 1 98 725 LYS A C 1
A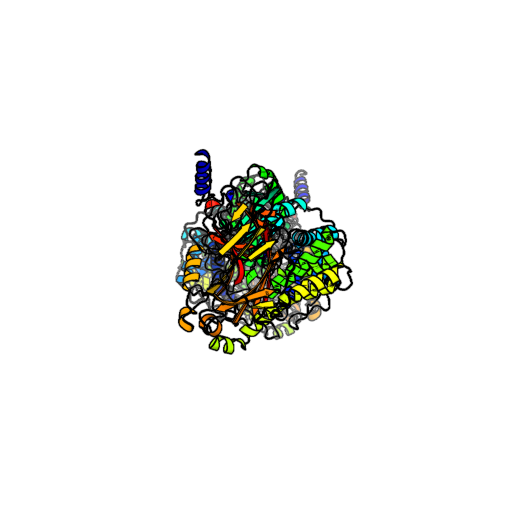TOM 5806 O O . LYS A 1 725 ? -1.87 -55.281 -17.766 1 98 725 LYS A O 1
ATOM 5811 N N . ALA A 1 726 ? -0.463 -56.438 -19.016 1 98.19 726 ALA A N 1
ATOM 5812 C CA . ALA A 1 726 ? -0.481 -55.5 -20.125 1 98.19 726 ALA A CA 1
ATOM 5813 C C . ALA A 1 726 ? -0.689 -56.219 -21.453 1 98.19 726 ALA A C 1
ATOM 5815 O O . ALA A 1 726 ? -0.13 -57.281 -21.688 1 98.19 726 ALA A O 1
ATOM 5816 N N . ARG A 1 727 ? -1.485 -55.531 -22.297 1 98.56 727 ARG A N 1
ATOM 5817 C CA . ARG A 1 727 ? -1.786 -56.094 -23.609 1 98.56 727 ARG A CA 1
ATOM 5818 C C . ARG A 1 727 ? -1.111 -55.281 -24.719 1 98.56 727 ARG A C 1
ATOM 5820 O O . ARG A 1 727 ? -1.043 -54.062 -24.641 1 98.56 727 ARG A O 1
ATOM 5827 N N . PHE A 1 728 ? -0.567 -56.031 -25.734 1 98.5 728 PHE A N 1
ATOM 5828 C CA . PHE A 1 728 ? 0.062 -55.438 -26.906 1 98.5 728 PHE A CA 1
ATOM 5829 C C . PHE A 1 728 ? -0.417 -56.125 -28.188 1 98.5 728 PHE A C 1
ATOM 5831 O O . PHE A 1 728 ? -1.022 -57.188 -28.141 1 98.5 728 PHE A O 1
ATOM 5838 N N . GLN A 1 729 ? -0.176 -55.406 -29.25 1 98.25 729 GLN A N 1
ATOM 5839 C CA . GLN A 1 729 ? -0.404 -55.969 -30.578 1 98.25 729 GLN A CA 1
ATOM 5840 C C . GLN A 1 729 ? 0.768 -55.656 -31.516 1 98.25 729 GLN A C 1
ATOM 5842 O O . GLN A 1 729 ? 1.294 -54.562 -31.516 1 98.25 729 GLN A O 1
ATOM 5847 N N . ILE A 1 730 ? 1.215 -56.688 -32.156 1 98.12 730 ILE A N 1
ATOM 5848 C CA . ILE A 1 730 ? 2.121 -56.531 -33.281 1 98.12 730 ILE A CA 1
ATOM 5849 C C . ILE A 1 730 ? 1.348 -56.719 -34.594 1 98.12 730 ILE A C 1
ATOM 5851 O O . ILE A 1 730 ? 0.871 -57.812 -34.875 1 98.12 730 ILE A O 1
ATOM 5855 N N . LYS A 1 731 ? 1.28 -55.688 -35.344 1 97.5 731 LYS A N 1
ATOM 5856 C CA . LYS A 1 731 ? 0.465 -55.719 -36.531 1 97.5 731 LYS A CA 1
ATOM 5857 C C . LYS A 1 731 ? 1.316 -55.469 -37.781 1 97.5 731 LYS A C 1
ATOM 5859 O O . LYS A 1 731 ? 2.137 -54.531 -37.812 1 97.5 731 LYS A O 1
ATOM 5864 N N . PHE A 1 732 ? 1.127 -56.312 -38.781 1 97.06 732 PHE A N 1
ATOM 5865 C CA . PHE A 1 732 ? 1.718 -56.156 -40.094 1 97.06 732 PHE A CA 1
ATOM 5866 C C . PHE A 1 732 ? 0.74 -55.469 -41.031 1 97.06 732 PHE A C 1
ATOM 5868 O O . PHE A 1 732 ? -0.189 -56.125 -41.562 1 97.06 732 PHE A O 1
ATOM 5875 N N . TYR A 1 733 ? 0.954 -54.281 -41.281 1 91.19 733 TYR A N 1
ATOM 5876 C CA . TYR A 1 733 ? -0.039 -53.531 -42.062 1 91.19 733 TYR A CA 1
ATOM 5877 C C . TYR A 1 733 ? 0.4 -53.406 -43.531 1 91.19 733 TYR A C 1
ATOM 5879 O O . TYR A 1 733 ? 1.547 -53.062 -43.812 1 91.19 733 TYR A O 1
ATOM 5887 N N . VAL A 1 734 ? -0.459 -53.781 -44.344 1 87.38 734 VAL A N 1
ATOM 5888 C CA . VAL A 1 734 ? -0.34 -53.562 -45.781 1 87.38 734 VAL A CA 1
ATOM 5889 C C . VAL A 1 734 ? -1.639 -52.969 -46.312 1 87.38 734 VAL A C 1
ATOM 5891 O O . VAL A 1 734 ? -2.729 -53.344 -45.875 1 87.38 734 VAL A O 1
ATOM 5894 N N . PRO A 1 735 ? -1.552 -51.906 -47.188 1 78.19 735 PRO A N 1
ATOM 5895 C CA . PRO A 1 735 ? -2.791 -51.375 -47.719 1 78.19 735 PRO A CA 1
ATOM 5896 C C . PRO A 1 735 ? -3.619 -52.406 -48.5 1 78.19 735 PRO A C 1
ATOM 5898 O O . PRO A 1 735 ? -3.062 -53.344 -49.062 1 78.19 735 PRO A O 1
ATOM 5901 N N . MET B 1 1 ? -18.5 61.062 -7.824 1 19.53 1 MET B N 1
ATOM 5902 C CA . MET B 1 1 ? -18.938 60.469 -6.559 1 19.53 1 MET B CA 1
ATOM 5903 C C . MET B 1 1 ? -19.375 59.031 -6.754 1 19.53 1 MET B C 1
ATOM 5905 O O . MET B 1 1 ? -19.328 58.219 -5.812 1 19.53 1 MET B O 1
ATOM 5909 N N . ASP B 1 2 ? -20.016 58.812 -7.918 1 19.7 2 ASP B N 1
ATOM 5910 C CA . ASP B 1 2 ? -20.75 57.625 -8.359 1 19.7 2 ASP B CA 1
ATOM 5911 C C . ASP B 1 2 ? -19.797 56.5 -8.766 1 19.7 2 ASP B C 1
ATOM 5913 O O . ASP B 1 2 ? -20.219 55.438 -9.203 1 19.7 2 ASP B O 1
ATOM 5917 N N . VAL B 1 3 ? -18.609 56.906 -9.133 1 24.11 3 VAL B N 1
ATOM 5918 C CA . VAL B 1 3 ? -17.703 55.938 -9.719 1 24.11 3 VAL B CA 1
ATOM 5919 C C . VAL B 1 3 ? -17.25 54.938 -8.656 1 24.11 3 VAL B C 1
ATOM 5921 O O . VAL B 1 3 ? -16.484 54 -8.953 1 24.11 3 VAL B O 1
ATOM 5924 N N . SER B 1 4 ? -17.359 55.438 -7.422 1 22.62 4 SER B N 1
ATOM 5925 C CA . SER B 1 4 ? -16.703 54.656 -6.367 1 22.62 4 SER B CA 1
ATOM 5926 C C . SER B 1 4 ? -17.469 53.375 -6.078 1 22.62 4 SER B C 1
ATOM 5928 O O . SER B 1 4 ? -16.969 52.5 -5.352 1 22.62 4 SER B O 1
ATOM 5930 N N . CYS B 1 5 ? -18.781 53.344 -6.297 1 28.09 5 CYS B N 1
ATOM 5931 C CA . CYS B 1 5 ? -19.625 52.219 -5.883 1 28.09 5 CYS B CA 1
ATOM 5932 C C . CYS B 1 5 ? -19.469 51.031 -6.824 1 28.09 5 CYS B C 1
ATOM 5934 O O . CYS B 1 5 ? -20.047 49.969 -6.598 1 28.09 5 CYS B O 1
ATOM 5936 N N . ASN B 1 6 ? -19.047 51.312 -8.102 1 27.19 6 ASN B N 1
ATOM 5937 C CA . ASN B 1 6 ? -19.109 50.281 -9.117 1 27.19 6 ASN B CA 1
ATOM 5938 C C . ASN B 1 6 ? -18.094 49.156 -8.859 1 27.19 6 ASN B C 1
ATOM 5940 O O . ASN B 1 6 ? -18.109 48.125 -9.516 1 27.19 6 ASN B O 1
ATOM 5944 N N . THR B 1 7 ? -17.016 49.531 -8.148 1 27.73 7 THR B N 1
ATOM 5945 C CA . THR B 1 7 ? -15.984 48.531 -8.039 1 27.73 7 THR B CA 1
ATOM 5946 C C . THR B 1 7 ? -16.375 47.469 -7.016 1 27.73 7 THR B C 1
ATOM 5948 O O . THR B 1 7 ? -15.766 46.375 -6.957 1 27.73 7 THR B O 1
ATOM 5951 N N . GLN B 1 8 ? -17.359 47.75 -6.086 1 25.48 8 GLN B N 1
ATOM 5952 C CA . GLN B 1 8 ? -17.703 46.781 -5.051 1 25.48 8 GLN B CA 1
ATOM 5953 C C . GLN B 1 8 ? -18.531 45.625 -5.629 1 25.48 8 GLN B C 1
ATOM 5955 O O . GLN B 1 8 ? -18.578 44.562 -5.039 1 25.48 8 GLN B O 1
ATOM 5960 N N . LYS B 1 9 ? -19.453 45.938 -6.637 1 32.12 9 LYS B N 1
ATOM 5961 C CA . LYS B 1 9 ? -20.297 44.844 -7.16 1 32.12 9 LYS B CA 1
ATOM 5962 C C . LYS B 1 9 ? -19.453 43.781 -7.82 1 32.12 9 LYS B C 1
ATOM 5964 O O . LYS B 1 9 ? -19.922 42.656 -8.008 1 32.12 9 LYS B O 1
ATOM 5969 N N . ASN B 1 10 ? -18.406 44.188 -8.398 1 27.78 10 ASN B N 1
ATOM 5970 C CA . ASN B 1 10 ? -17.688 43.156 -9.156 1 27.78 10 ASN B CA 1
ATOM 5971 C C . ASN B 1 10 ? -16.953 42.188 -8.234 1 27.78 10 ASN B C 1
ATOM 5973 O O . ASN B 1 10 ? -16.578 41.094 -8.656 1 27.78 10 ASN B O 1
ATOM 5977 N N . ILE B 1 11 ? -16.547 42.594 -6.949 1 31.86 11 ILE B N 1
ATOM 5978 C CA . ILE B 1 11 ? -15.82 41.625 -6.125 1 31.86 11 ILE B CA 1
ATOM 5979 C C . ILE B 1 11 ? -16.812 40.656 -5.48 1 31.86 11 ILE B C 1
ATOM 5981 O O . ILE B 1 11 ? -16.484 39.5 -5.25 1 31.86 11 ILE B O 1
ATOM 5985 N N . ALA B 1 12 ? -18.047 41.125 -5.09 1 31.78 12 ALA B N 1
ATOM 5986 C CA . ALA B 1 12 ? -18.984 40.219 -4.43 1 31.78 12 ALA B CA 1
ATOM 5987 C C . ALA B 1 12 ? -19.406 39.062 -5.355 1 31.78 12 ALA B C 1
ATOM 5989 O O . ALA B 1 12 ? -19.609 37.938 -4.91 1 31.78 12 ALA B O 1
ATOM 5990 N N . LEU B 1 13 ? -19.781 39.406 -6.598 1 31.14 13 LEU B N 1
ATOM 5991 C CA . LEU B 1 13 ? -20.203 38.375 -7.539 1 31.14 13 LEU B CA 1
ATOM 5992 C C . LEU B 1 13 ? -19.078 37.344 -7.766 1 31.14 13 LEU B C 1
ATOM 5994 O O . LEU B 1 13 ? -19.328 36.219 -8.18 1 31.14 13 LEU B O 1
ATOM 5998 N N . PHE B 1 14 ? -17.891 37.812 -7.648 1 30.72 14 PHE B N 1
ATOM 5999 C CA . PHE B 1 14 ? -16.812 36.844 -7.859 1 30.72 14 PHE B CA 1
ATOM 6000 C C . PHE B 1 14 ? -16.719 35.875 -6.691 1 30.72 14 PHE B C 1
ATOM 6002 O O . PHE B 1 14 ? -16.062 34.812 -6.793 1 30.72 14 PHE B O 1
ATOM 6009 N N . ILE B 1 15 ? -17.109 36.375 -5.504 1 33.16 15 ILE B N 1
ATOM 6010 C CA . ILE B 1 15 ? -16.953 35.469 -4.367 1 33.16 15 ILE B CA 1
ATOM 6011 C C . ILE B 1 15 ? -18.031 34.375 -4.406 1 33.16 15 ILE B C 1
ATOM 6013 O O . ILE B 1 15 ? -18.094 33.531 -3.52 1 33.16 15 ILE B O 1
ATOM 6017 N N . GLN B 1 16 ? -19.219 34.625 -4.973 1 30.67 16 GLN B N 1
ATOM 6018 C CA . GLN B 1 16 ? -20.109 33.469 -4.992 1 30.67 16 GLN B CA 1
ATOM 6019 C C . GLN B 1 16 ? -19.391 32.25 -5.551 1 30.67 16 GLN B C 1
ATOM 6021 O O . GLN B 1 16 ? -18.391 32.375 -6.258 1 30.67 16 GLN B O 1
ATOM 6026 N N . GLY B 1 17 ? -20.078 31.031 -5.312 1 33.47 17 GLY B N 1
ATOM 6027 C CA . GLY B 1 17 ? -19.609 29.688 -5.617 1 33.47 17 GLY B CA 1
ATOM 6028 C C . GLY B 1 17 ? -19.094 29.547 -7.031 1 33.47 17 GLY B C 1
ATOM 6029 O O . GLY B 1 17 ? -19.844 29.188 -7.945 1 33.47 17 GLY B O 1
ATOM 6030 N N . LEU B 1 18 ? -18.375 30.484 -7.5 1 31.94 18 LEU B N 1
ATOM 6031 C CA . LEU B 1 18 ? -17.797 30 -8.75 1 31.94 18 LEU B CA 1
ATOM 6032 C C . LEU B 1 18 ? -17.359 28.547 -8.625 1 31.94 18 LEU B C 1
ATOM 6034 O O . LEU B 1 18 ? -16.484 28.219 -7.828 1 31.94 18 LEU B O 1
ATOM 6038 N N . LYS B 1 19 ? -18.359 27.859 -8.805 1 34.91 19 LYS B N 1
ATOM 6039 C CA . LYS B 1 19 ? -17.953 26.5 -9.117 1 34.91 19 LYS B CA 1
ATOM 6040 C C . LYS B 1 19 ? -16.766 26.484 -10.07 1 34.91 19 LYS B C 1
ATOM 6042 O O . LYS B 1 19 ? -16.906 26.734 -11.266 1 34.91 19 LYS B O 1
ATOM 6047 N N . PHE B 1 20 ? -15.609 27.031 -9.547 1 37.03 20 PHE B N 1
ATOM 6048 C CA . PHE B 1 20 ? -14.5 26.625 -10.406 1 37.03 20 PHE B CA 1
ATOM 6049 C C . PHE B 1 20 ? -14.641 25.156 -10.812 1 37.03 20 PHE B C 1
ATOM 6051 O O . PHE B 1 20 ? -14.766 24.281 -9.961 1 37.03 20 PHE B O 1
ATOM 6058 N N . ASN B 1 21 ? -15.273 24.953 -11.711 1 43.03 21 ASN B N 1
ATOM 6059 C CA . ASN B 1 21 ? -15.164 23.641 -12.328 1 43.03 21 ASN B CA 1
ATOM 6060 C C . ASN B 1 21 ? -13.742 23.094 -12.258 1 43.03 21 ASN B C 1
ATOM 6062 O O . ASN B 1 21 ? -12.836 23.656 -12.891 1 43.03 21 ASN B O 1
ATOM 6066 N N . THR B 1 22 ? -13.336 22.656 -11.102 1 56 22 THR B N 1
ATOM 6067 C CA . THR B 1 22 ? -11.992 22.109 -10.992 1 56 22 THR B CA 1
ATOM 6068 C C . THR B 1 22 ? -11.688 21.172 -12.164 1 56 22 THR B C 1
ATOM 6070 O O . THR B 1 22 ? -12.328 20.141 -12.328 1 56 22 THR B O 1
ATOM 6073 N N . ASP B 1 23 ? -11.289 21.766 -13.172 1 72.44 23 ASP B N 1
ATOM 6074 C CA . ASP B 1 23 ? -10.867 21.016 -14.352 1 72.44 23 ASP B CA 1
ATOM 6075 C C . ASP B 1 23 ? -9.688 20.094 -14.023 1 72.44 23 ASP B C 1
ATOM 6077 O O . ASP B 1 23 ? -8.602 20.25 -14.578 1 72.44 23 ASP B O 1
ATOM 6081 N N . ALA B 1 24 ? -9.883 19.297 -13.031 1 83.25 24 ALA B N 1
ATOM 6082 C CA . ALA B 1 24 ? -8.875 18.344 -12.57 1 83.25 24 ALA B CA 1
ATOM 6083 C C . ALA B 1 24 ? -8.312 17.547 -13.734 1 83.25 24 ALA B C 1
ATOM 6085 O O . ALA B 1 24 ? -7.148 17.125 -13.711 1 83.25 24 ALA B O 1
ATOM 6086 N N . ASP B 1 25 ? -9.078 17.516 -14.773 1 85.06 25 ASP B N 1
ATOM 6087 C CA . ASP B 1 25 ? -8.648 16.719 -15.914 1 85.06 25 ASP B CA 1
ATOM 6088 C C . ASP B 1 25 ? -7.547 17.422 -16.703 1 85.06 25 ASP B C 1
ATOM 6090 O O . ASP B 1 25 ? -6.773 16.781 -17.406 1 85.06 25 ASP B O 1
ATOM 6094 N N . ASN B 1 26 ? -7.473 18.672 -16.484 1 90 26 ASN B N 1
ATOM 6095 C CA . ASN B 1 26 ? -6.496 19.453 -17.25 1 90 26 ASN B CA 1
ATOM 6096 C C . ASN B 1 26 ? -5.188 19.609 -16.469 1 90 26 ASN B C 1
ATOM 6098 O O . ASN B 1 26 ? -4.195 20.094 -17.016 1 90 26 ASN B O 1
ATOM 6102 N N . VAL B 1 27 ? -5.184 19.219 -15.188 1 96.19 27 VAL B N 1
ATOM 6103 C CA . VAL B 1 27 ? -3.971 19.312 -14.375 1 96.19 27 VAL B CA 1
ATOM 6104 C C . VAL B 1 27 ? -2.963 18.266 -14.844 1 96.19 27 VAL B C 1
ATOM 6106 O O . VAL B 1 27 ? -3.303 17.078 -14.984 1 96.19 27 VAL B O 1
ATOM 6109 N N . LYS B 1 28 ? -1.747 18.703 -15.102 1 97.25 28 LYS B N 1
ATOM 6110 C CA . LYS B 1 28 ? -0.708 17.797 -15.594 1 97.25 28 LYS B CA 1
ATOM 6111 C C . LYS B 1 28 ? 0.325 17.516 -14.508 1 97.25 28 LYS B C 1
ATOM 6113 O O . LYS B 1 28 ? 1.031 16.5 -14.57 1 97.25 28 LYS B O 1
ATOM 6118 N N . TYR B 1 29 ? 0.466 18.5 -13.547 1 98.19 29 TYR B N 1
ATOM 6119 C CA . TYR B 1 29 ? 1.45 18.344 -12.484 1 98.19 29 TYR B CA 1
ATOM 6120 C C . TYR B 1 29 ? 0.824 18.625 -11.125 1 98.19 29 TYR B C 1
ATOM 6122 O O . TYR B 1 29 ? 0.154 19.641 -10.938 1 98.19 29 TYR B O 1
ATOM 6130 N N . VAL B 1 30 ? 0.951 17.703 -10.172 1 98.5 30 VAL B N 1
ATOM 6131 C CA . VAL B 1 30 ? 0.475 17.906 -8.812 1 98.5 30 VAL B CA 1
ATOM 6132 C C . VAL B 1 30 ? 1.664 18.016 -7.859 1 98.5 30 VAL B C 1
ATOM 6134 O O . VAL B 1 30 ? 2.506 17.109 -7.801 1 98.5 30 VAL B O 1
ATOM 6137 N N . HIS B 1 31 ? 1.792 19.141 -7.203 1 98.62 31 HIS B N 1
ATOM 6138 C CA . HIS B 1 31 ? 2.754 19.344 -6.125 1 98.62 31 HIS B CA 1
ATOM 6139 C C . HIS B 1 31 ? 2.156 18.953 -4.773 1 98.62 31 HIS B C 1
ATOM 6141 O O . HIS B 1 31 ? 1.214 19.609 -4.305 1 98.62 31 HIS B O 1
ATOM 6147 N N . VAL B 1 32 ? 2.66 17.938 -4.164 1 98.38 32 VAL B N 1
ATOM 6148 C CA . VAL B 1 32 ? 2.148 17.516 -2.863 1 98.38 32 VAL B CA 1
ATOM 6149 C C . VAL B 1 32 ? 3.078 18 -1.757 1 98.38 32 VAL B C 1
ATOM 6151 O O . VAL B 1 32 ? 4.27 17.688 -1.755 1 98.38 32 VAL B O 1
ATOM 6154 N N . ILE B 1 33 ? 2.604 18.766 -0.882 1 98.25 33 ILE B N 1
ATOM 6155 C CA . ILE B 1 33 ? 3.363 19.203 0.28 1 98.25 33 ILE B CA 1
ATOM 6156 C C . ILE B 1 33 ? 3.088 18.281 1.463 1 98.25 33 ILE B C 1
ATOM 6158 O O . ILE B 1 33 ? 1.961 18.219 1.959 1 98.25 33 ILE B O 1
ATOM 6162 N N . PHE B 1 34 ? 4.094 17.578 1.9 1 98.12 34 PHE B N 1
ATOM 6163 C CA . PHE B 1 34 ? 4.008 16.797 3.129 1 98.12 34 PHE B CA 1
ATOM 6164 C C . PHE B 1 34 ? 4.473 17.609 4.324 1 98.12 34 PHE B C 1
ATOM 6166 O O . PHE B 1 34 ? 5.637 18.016 4.398 1 98.12 34 PHE B O 1
ATOM 6173 N N . MET B 1 35 ? 3.529 17.844 5.184 1 96.88 35 MET B N 1
ATOM 6174 C CA . MET B 1 35 ? 3.795 18.688 6.344 1 96.88 35 MET B CA 1
ATOM 6175 C C . MET B 1 35 ? 2.793 18.422 7.461 1 96.88 35 MET B C 1
ATOM 6177 O O . MET B 1 35 ? 1.852 17.641 7.277 1 96.88 35 MET B O 1
ATOM 6181 N N . ASN B 1 36 ? 3.057 18.859 8.648 1 95.44 36 ASN B N 1
ATOM 6182 C CA . ASN B 1 36 ? 2.084 18.875 9.734 1 95.44 36 ASN B CA 1
ATOM 6183 C C . ASN B 1 36 ? 2.016 20.234 10.406 1 95.44 36 ASN B C 1
ATOM 6185 O O . ASN B 1 36 ? 2.904 21.078 10.219 1 95.44 36 ASN B O 1
ATOM 6189 N N . HIS B 1 37 ? 1.006 20.469 11.109 1 95.19 37 HIS B N 1
ATOM 6190 C CA . HIS B 1 37 ? 0.829 21.703 11.859 1 95.19 37 HIS B CA 1
ATOM 6191 C C . HIS B 1 37 ? 1.643 21.688 13.148 1 95.19 37 HIS B C 1
ATOM 6193 O O . HIS B 1 37 ? 1.565 20.719 13.922 1 95.19 37 HIS B O 1
ATOM 6199 N N . LEU B 1 38 ? 2.414 22.688 13.375 1 97.25 38 LEU B N 1
ATOM 6200 C CA . LEU B 1 38 ? 3.203 22.828 14.594 1 97.25 38 LEU B CA 1
ATOM 6201 C C . LEU B 1 38 ? 2.5 23.75 15.586 1 97.25 38 LEU B C 1
ATOM 6203 O O . LEU B 1 38 ? 2.141 24.875 15.25 1 97.25 38 LEU B O 1
ATOM 6207 N N . ASP B 1 39 ? 2.254 23.266 16.75 1 96.75 39 ASP B N 1
ATOM 6208 C CA . ASP B 1 39 ? 1.885 23.984 17.969 1 96.75 39 ASP B CA 1
ATOM 6209 C C . ASP B 1 39 ? 2.938 23.812 19.047 1 96.75 39 ASP B C 1
ATOM 6211 O O . ASP B 1 39 ? 3.129 22.719 19.562 1 96.75 39 ASP B O 1
ATOM 6215 N N . VAL B 1 40 ? 3.559 24.859 19.422 1 97.38 40 VAL B N 1
ATOM 6216 C CA . VAL B 1 40 ? 4.598 24.719 20.438 1 97.38 40 VAL B CA 1
ATOM 6217 C C . VAL B 1 40 ? 3.984 24.891 21.828 1 97.38 40 VAL B C 1
ATOM 6219 O O . VAL B 1 40 ? 3.988 25.984 22.391 1 97.38 40 VAL B O 1
ATOM 6222 N N . GLY B 1 41 ? 3.557 23.766 22.422 1 97.25 41 GLY B N 1
ATOM 6223 C CA . GLY B 1 41 ? 2.928 23.812 23.734 1 97.25 41 GLY B CA 1
ATOM 6224 C C . GLY B 1 41 ? 1.449 23.469 23.703 1 97.25 41 GLY B C 1
ATOM 6225 O O . GLY B 1 41 ? 0.659 24.031 24.453 1 97.25 41 GLY B O 1
ATOM 6226 N N . TYR B 1 42 ? 1.071 22.562 22.828 1 96.81 42 TYR B N 1
ATOM 6227 C CA . TYR B 1 42 ? -0.297 22.094 22.656 1 96.81 42 TYR B CA 1
ATOM 6228 C C . TYR B 1 42 ? -0.33 20.594 22.438 1 96.81 42 TYR B C 1
ATOM 6230 O O . TYR B 1 42 ? 0.609 20.016 21.875 1 96.81 42 TYR B O 1
ATOM 6238 N N . ASP B 1 43 ? -1.464 19.938 22.703 1 92.44 43 ASP B N 1
ATOM 6239 C CA . ASP B 1 43 ? -1.575 18.484 22.609 1 92.44 43 ASP B CA 1
ATOM 6240 C C . ASP B 1 43 ? -1.489 18.016 21.156 1 92.44 43 ASP B C 1
ATOM 6242 O O . ASP B 1 43 ? -1.389 18.828 20.234 1 92.44 43 ASP B O 1
ATOM 6246 N N . GLY B 1 44 ? -1.414 16.703 20.938 1 90.06 44 GLY B N 1
ATOM 6247 C CA . GLY B 1 44 ? -1.271 16.078 19.625 1 90.06 44 GLY B CA 1
ATOM 6248 C C . GLY B 1 44 ? -0.199 15 19.594 1 90.06 44 GLY B C 1
ATOM 6249 O O . GLY B 1 44 ? 0.119 14.461 18.531 1 90.06 44 GLY B O 1
ATOM 6250 N N . ILE B 1 45 ? 0.344 14.703 20.766 1 91.06 45 ILE B N 1
ATOM 6251 C CA . ILE B 1 45 ? 1.436 13.742 20.844 1 91.06 45 ILE B CA 1
ATOM 6252 C C . ILE B 1 45 ? 1.084 12.656 21.859 1 91.06 45 ILE B C 1
ATOM 6254 O O . ILE B 1 45 ? 1.956 12.164 22.578 1 91.06 45 ILE B O 1
ATOM 6258 N N . SER B 1 46 ? -0.105 12.32 22 1 90.88 46 SER B N 1
ATOM 6259 C CA . SER B 1 46 ? -0.538 11.297 22.938 1 90.88 46 SER B CA 1
ATOM 6260 C C . SER B 1 46 ? 0.438 10.125 22.969 1 90.88 46 SER B C 1
ATOM 6262 O O . SER B 1 46 ? 0.947 9.711 21.922 1 90.88 46 SER B O 1
ATOM 6264 N N . PRO B 1 47 ? 0.82 9.672 24.094 1 92.25 47 PRO B N 1
ATOM 6265 C CA . PRO B 1 47 ? 0.1 9.891 25.344 1 92.25 47 PRO B CA 1
ATOM 6266 C C . PRO B 1 47 ? 0.687 11.023 26.172 1 92.25 47 PRO B C 1
ATOM 6268 O O . PRO B 1 47 ? 0.152 11.359 27.234 1 92.25 47 PRO B O 1
ATOM 6271 N N . GLU B 1 48 ? 1.699 11.633 25.766 1 93.75 48 GLU B N 1
ATOM 6272 C CA . GLU B 1 48 ? 2.305 12.719 26.531 1 93.75 48 GLU B CA 1
ATOM 6273 C C . GLU B 1 48 ? 1.436 13.977 26.484 1 93.75 48 GLU B C 1
ATOM 6275 O O . GLU B 1 48 ? 0.775 14.242 25.469 1 93.75 48 GLU B O 1
ATOM 6280 N N . ILE B 1 49 ? 1.503 14.781 27.562 1 95.94 49 ILE B N 1
ATOM 6281 C CA . ILE B 1 49 ? 0.856 16.094 27.562 1 95.94 49 ILE B CA 1
ATOM 6282 C C . ILE B 1 49 ? 1.635 17.062 26.688 1 95.94 49 ILE B C 1
ATOM 6284 O O . ILE B 1 49 ? 2.867 17.031 26.656 1 95.94 49 ILE B O 1
ATOM 6288 N N . GLY B 1 50 ? 0.938 17.969 25.984 1 97.38 50 GLY B N 1
ATOM 6289 C CA . GLY B 1 50 ? 1.543 18.859 25.016 1 97.38 50 GLY B CA 1
ATOM 6290 C C . GLY B 1 50 ? 2.324 20 25.625 1 97.38 50 GLY B C 1
ATOM 6291 O O . GLY B 1 50 ? 2.143 21.156 25.266 1 97.38 50 GLY B O 1
ATOM 6292 N N . PHE B 1 51 ? 3.156 19.656 26.672 1 98.06 51 PHE B N 1
ATOM 6293 C CA . PHE B 1 51 ? 4.129 20.641 27.141 1 98.06 51 PHE B CA 1
ATOM 6294 C C . PHE B 1 51 ? 5.195 20.891 26.078 1 98.06 51 PHE B C 1
ATOM 6296 O O . PHE B 1 51 ? 5.461 20.031 25.234 1 98.06 51 PHE B O 1
ATOM 6303 N N . ILE B 1 52 ? 5.828 22.016 26.141 1 98.19 52 ILE B N 1
ATOM 6304 C CA . ILE B 1 52 ? 6.691 22.5 25.078 1 98.19 52 ILE B CA 1
ATOM 6305 C C . ILE B 1 52 ? 7.824 21.5 24.844 1 98.19 52 ILE B C 1
ATOM 6307 O O . ILE B 1 52 ? 8.039 21.047 23.703 1 98.19 52 ILE B O 1
ATOM 6311 N N . ASN B 1 53 ? 8.523 21.062 25.859 1 98.25 53 ASN B N 1
ATOM 6312 C CA . ASN B 1 53 ? 9.664 20.188 25.641 1 98.25 53 ASN B CA 1
ATOM 6313 C C . ASN B 1 53 ? 9.219 18.781 25.234 1 98.25 53 ASN B C 1
ATOM 6315 O O . ASN B 1 53 ? 9.953 18.062 24.547 1 98.25 53 ASN B O 1
ATOM 6319 N N . ASN B 1 54 ? 8.008 18.328 25.688 1 98.25 54 ASN B N 1
ATOM 6320 C CA . ASN B 1 54 ? 7.469 17.078 25.141 1 98.25 54 ASN B CA 1
ATOM 6321 C C . ASN B 1 54 ? 7.281 17.172 23.625 1 98.25 54 ASN B C 1
ATOM 6323 O O . ASN B 1 54 ? 7.582 16.219 22.906 1 98.25 54 ASN B O 1
ATOM 6327 N N . ILE B 1 55 ? 6.75 18.281 23.203 1 98.25 55 ILE B N 1
ATOM 6328 C CA . ILE B 1 55 ? 6.539 18.5 21.766 1 98.25 55 ILE B CA 1
ATOM 6329 C C . ILE B 1 55 ? 7.883 18.516 21.047 1 98.25 55 ILE B C 1
ATOM 6331 O O . ILE B 1 55 ? 8.055 17.812 20.047 1 98.25 55 ILE B O 1
ATOM 6335 N N . LEU B 1 56 ? 8.828 19.281 21.531 1 98.19 56 LEU B N 1
ATOM 6336 C CA . LEU B 1 56 ? 10.133 19.391 20.891 1 98.19 56 LEU B CA 1
ATOM 6337 C C . LEU B 1 56 ? 10.836 18.031 20.859 1 98.19 56 LEU B C 1
ATOM 6339 O O . LEU B 1 56 ? 11.461 17.672 19.859 1 98.19 56 LEU B O 1
ATOM 6343 N N . ASN B 1 57 ? 10.734 17.312 21.953 1 98.38 57 ASN B N 1
ATOM 6344 C CA . ASN B 1 57 ? 11.336 15.984 22.016 1 98.38 57 ASN B CA 1
ATOM 6345 C C . ASN B 1 57 ? 10.719 15.039 21 1 98.38 57 ASN B C 1
ATOM 6347 O O . ASN B 1 57 ? 11.414 14.203 20.422 1 98.38 57 ASN B O 1
ATOM 6351 N N . ARG B 1 58 ? 9.422 15.133 20.859 1 98.12 58 ARG B N 1
ATOM 6352 C CA . ARG B 1 58 ? 8.75 14.328 19.828 1 98.12 58 ARG B CA 1
ATOM 6353 C C . ARG B 1 58 ? 9.297 14.648 18.438 1 98.12 58 ARG B C 1
ATOM 6355 O O . ARG B 1 58 ? 9.555 13.742 17.641 1 98.12 58 ARG B O 1
ATOM 6362 N N . TYR B 1 59 ? 9.461 15.883 18.078 1 98.25 59 TYR B N 1
ATOM 6363 C CA . TYR B 1 59 ? 9.977 16.281 16.781 1 98.25 59 TYR B CA 1
ATOM 6364 C C . TYR B 1 59 ? 11.422 15.828 16.609 1 98.25 59 TYR B C 1
ATOM 6366 O O . TYR B 1 59 ? 11.781 15.297 15.555 1 98.25 59 TYR B O 1
ATOM 6374 N N . PHE B 1 60 ? 12.234 15.992 17.625 1 98.12 60 PHE B N 1
ATOM 6375 C CA . PHE B 1 60 ? 13.672 15.758 17.516 1 98.12 60 PHE B CA 1
ATOM 6376 C C . PHE B 1 60 ? 13.977 14.266 17.484 1 98.12 60 PHE B C 1
ATOM 6378 O O . PHE B 1 60 ? 14.859 13.836 16.734 1 98.12 60 PHE B O 1
ATOM 6385 N N . ASN B 1 61 ? 13.234 13.492 18.203 1 97.81 61 ASN B N 1
ATOM 6386 C CA . ASN B 1 61 ? 13.664 12.117 18.422 1 97.81 61 ASN B CA 1
ATOM 6387 C C . ASN B 1 61 ? 12.789 11.125 17.672 1 97.81 61 ASN B C 1
ATOM 6389 O O . ASN B 1 61 ? 13.156 9.961 17.516 1 97.81 61 ASN B O 1
ATOM 6393 N N . GLU B 1 62 ? 11.695 11.594 17.219 1 97.75 62 GLU B N 1
ATOM 6394 C CA . GLU B 1 62 ? 10.812 10.664 16.516 1 97.75 62 GLU B CA 1
ATOM 6395 C C . GLU B 1 62 ? 10.477 11.172 15.117 1 97.75 62 GLU B C 1
ATOM 6397 O O . GLU B 1 62 ? 10.68 10.469 14.125 1 97.75 62 GLU B O 1
ATOM 6402 N N . TYR B 1 63 ? 9.984 12.375 14.984 1 98.38 63 TYR B N 1
ATOM 6403 C CA . TYR B 1 63 ? 9.43 12.852 13.719 1 98.38 63 TYR B CA 1
ATOM 6404 C C . TYR B 1 63 ? 10.539 13.109 12.703 1 98.38 63 TYR B C 1
ATOM 6406 O O . TYR B 1 63 ? 10.438 12.695 11.547 1 98.38 63 TYR B O 1
ATOM 6414 N N . PHE B 1 64 ? 11.578 13.828 13.07 1 98.44 64 PHE B N 1
ATOM 6415 C CA . PHE B 1 64 ? 12.648 14.133 12.125 1 98.44 64 PHE B CA 1
ATOM 6416 C C . PHE B 1 64 ? 13.344 12.852 11.664 1 98.44 64 PHE B C 1
ATOM 6418 O O . PHE B 1 64 ? 13.5 12.625 10.469 1 98.44 64 PHE B O 1
ATOM 6425 N N . PRO B 1 65 ? 13.711 11.914 12.602 1 98.25 65 PRO B N 1
ATOM 6426 C CA . PRO B 1 65 ? 14.289 10.648 12.141 1 98.25 65 PRO B CA 1
ATOM 6427 C C . PRO B 1 65 ? 13.336 9.867 11.242 1 98.25 65 PRO B C 1
ATOM 6429 O O . PRO B 1 65 ? 13.773 9.289 10.242 1 98.25 65 PRO B O 1
ATOM 6432 N N . ARG B 1 66 ? 12.094 9.812 11.562 1 98.06 66 ARG B N 1
ATOM 6433 C CA . ARG B 1 66 ? 11.117 9.094 10.758 1 98.06 66 ARG B CA 1
ATOM 6434 C C . ARG B 1 66 ? 11.016 9.688 9.359 1 98.06 66 ARG B C 1
ATOM 6436 O O . ARG B 1 66 ? 10.961 8.953 8.367 1 98.06 66 ARG B O 1
ATOM 6443 N N . ALA B 1 67 ? 10.953 11 9.273 1 98.44 67 ALA B N 1
ATOM 6444 C CA . ALA B 1 67 ? 10.875 11.656 7.973 1 98.44 67 ALA B CA 1
ATOM 6445 C C . ALA B 1 67 ? 12.07 11.297 7.098 1 98.44 67 ALA B C 1
ATOM 6447 O O . ALA B 1 67 ? 11.914 11 5.91 1 98.44 67 ALA B O 1
ATOM 6448 N N . VAL B 1 68 ? 13.242 11.336 7.629 1 98.06 68 VAL B N 1
ATOM 6449 C CA . VAL B 1 68 ? 14.461 11.008 6.898 1 98.06 68 VAL B CA 1
ATOM 6450 C C . VAL B 1 68 ? 14.406 9.555 6.434 1 98.06 68 VAL B C 1
ATOM 6452 O O . VAL B 1 68 ? 14.703 9.258 5.273 1 98.06 68 VAL B O 1
ATOM 6455 N N . ASN B 1 69 ? 14.016 8.648 7.324 1 98.12 69 ASN B N 1
ATOM 6456 C CA . ASN B 1 69 ? 13.969 7.227 7.027 1 98.12 69 ASN B CA 1
ATOM 6457 C C . ASN B 1 69 ? 12.961 6.918 5.926 1 98.12 69 ASN B C 1
ATOM 6459 O O . ASN B 1 69 ? 13.203 6.055 5.078 1 98.12 69 ASN B O 1
ATOM 6463 N N . LEU B 1 70 ? 11.797 7.531 5.973 1 98.19 70 LEU B N 1
ATOM 6464 C CA . LEU B 1 70 ? 10.766 7.32 4.961 1 98.19 70 LEU B CA 1
ATOM 6465 C C . LEU B 1 70 ? 11.297 7.656 3.57 1 98.19 70 LEU B C 1
ATOM 6467 O O . LEU B 1 70 ? 11.086 6.898 2.621 1 98.19 70 LEU B O 1
ATOM 6471 N N . SER B 1 71 ? 11.938 8.852 3.424 1 97.94 71 SER B N 1
ATOM 6472 C CA . SER B 1 71 ? 12.508 9.242 2.141 1 97.94 71 SER B CA 1
ATOM 6473 C C . SER B 1 71 ? 13.562 8.242 1.676 1 97.94 71 SER B C 1
ATOM 6475 O O . SER B 1 71 ? 13.617 7.898 0.492 1 97.94 71 SER B O 1
ATOM 6477 N N . GLU B 1 72 ? 14.375 7.781 2.545 1 97.62 72 GLU B N 1
ATOM 6478 C CA . GLU B 1 72 ? 15.414 6.805 2.229 1 97.62 72 GLU B CA 1
ATOM 6479 C C . GLU B 1 72 ? 14.805 5.477 1.782 1 97.62 72 GLU B C 1
ATOM 6481 O O . GLU B 1 72 ? 15.297 4.852 0.842 1 97.62 72 GLU B O 1
ATOM 6486 N N . GLN B 1 73 ? 13.82 5.02 2.48 1 97.12 73 GLN B N 1
ATOM 6487 C CA . GLN B 1 73 ? 13.164 3.756 2.154 1 97.12 73 GLN B CA 1
ATOM 6488 C C . GLN B 1 73 ? 12.555 3.803 0.757 1 97.12 73 GLN B C 1
ATOM 6490 O O . GLN B 1 73 ? 12.617 2.82 0.013 1 97.12 73 GLN B O 1
ATOM 6495 N N . LEU B 1 74 ? 11.891 4.855 0.432 1 97.81 74 LEU B N 1
ATOM 6496 C CA . LEU B 1 74 ? 11.32 5.004 -0.9 1 97.81 74 LEU B CA 1
ATOM 6497 C C . LEU B 1 74 ? 12.406 4.93 -1.971 1 97.81 74 LEU B C 1
ATOM 6499 O O . LEU B 1 74 ? 12.227 4.262 -2.99 1 97.81 74 LEU B O 1
ATOM 6503 N N . ARG B 1 75 ? 13.516 5.645 -1.762 1 96.81 75 ARG B N 1
ATOM 6504 C CA . ARG B 1 75 ? 14.625 5.621 -2.713 1 96.81 75 ARG B CA 1
ATOM 6505 C C . ARG B 1 75 ? 15.234 4.227 -2.814 1 96.81 75 ARG B C 1
ATOM 6507 O O . ARG B 1 75 ? 15.484 3.732 -3.916 1 96.81 75 ARG B O 1
ATOM 6514 N N . ALA B 1 76 ? 15.492 3.586 -1.633 1 96.81 76 ALA B N 1
ATOM 6515 C CA . ALA B 1 76 ? 16.078 2.25 -1.603 1 96.81 76 ALA B CA 1
ATOM 6516 C C . ALA B 1 76 ? 15.164 1.23 -2.271 1 96.81 76 ALA B C 1
ATOM 6518 O O . ALA B 1 76 ? 15.641 0.281 -2.902 1 96.81 76 ALA B O 1
ATOM 6519 N N . GLY B 1 77 ? 13.891 1.371 -2.109 1 97 77 GLY B N 1
ATOM 6520 C CA . GLY B 1 77 ? 12.914 0.481 -2.723 1 97 77 GLY B CA 1
ATOM 6521 C C . GLY B 1 77 ? 12.648 0.798 -4.184 1 97 77 GLY B C 1
ATOM 6522 O O . GLY B 1 77 ? 11.93 0.065 -4.863 1 97 77 GLY B O 1
ATOM 6523 N N . GLU B 1 78 ? 13.164 1.896 -4.711 1 96.94 78 GLU B N 1
ATOM 6524 C CA . GLU B 1 78 ? 13.07 2.369 -6.09 1 96.94 78 GLU B CA 1
ATOM 6525 C C . GLU B 1 78 ? 11.617 2.633 -6.48 1 96.94 78 GLU B C 1
ATOM 6527 O O . GLU B 1 78 ? 11.203 2.328 -7.602 1 96.94 78 GLU B O 1
ATOM 6532 N N . TYR B 1 79 ? 10.812 3.051 -5.527 1 96.31 79 TYR B N 1
ATOM 6533 C CA . TYR B 1 79 ? 9.453 3.488 -5.836 1 96.31 79 TYR B CA 1
ATOM 6534 C C . TYR B 1 79 ? 9.469 4.684 -6.785 1 96.31 79 TYR B C 1
ATOM 6536 O O . TYR B 1 79 ? 10.406 5.484 -6.766 1 96.31 79 TYR B O 1
ATOM 6544 N N . VAL B 1 80 ? 8.453 4.797 -7.602 1 95.88 80 VAL B N 1
ATOM 6545 C CA . VAL B 1 80 ? 8.328 5.949 -8.492 1 95.88 80 VAL B CA 1
ATOM 6546 C C . VAL B 1 80 ? 7.969 7.191 -7.684 1 95.88 80 VAL B C 1
ATOM 6548 O O . VAL B 1 80 ? 8.375 8.305 -8.031 1 95.88 80 VAL B O 1
ATOM 6551 N N . GLU B 1 81 ? 7.234 7.074 -6.57 1 96.94 81 GLU B N 1
ATOM 6552 C CA . GLU B 1 81 ? 6.824 8.148 -5.672 1 96.94 81 GLU B CA 1
ATOM 6553 C C . GLU B 1 81 ? 7.996 8.641 -4.828 1 96.94 81 GLU B C 1
ATOM 6555 O O . GLU B 1 81 ? 8.898 7.867 -4.5 1 96.94 81 GLU B O 1
ATOM 6560 N N . ASN B 1 82 ? 8.023 9.875 -4.531 1 97.81 82 ASN B N 1
ATOM 6561 C CA . ASN B 1 82 ? 9.008 10.445 -3.621 1 97.81 82 ASN B CA 1
ATOM 6562 C C . ASN B 1 82 ? 8.344 11.125 -2.426 1 97.81 82 ASN B C 1
ATOM 6564 O O . ASN B 1 82 ? 7.117 11.227 -2.371 1 97.81 82 ASN B O 1
ATOM 6568 N N . PHE B 1 83 ? 9.133 11.461 -1.396 1 98.31 83 PHE B N 1
ATOM 6569 C CA . PHE B 1 83 ? 8.672 12.094 -0.165 1 98.31 83 PHE B CA 1
ATOM 6570 C C . PHE B 1 83 ? 9.641 13.188 0.272 1 98.31 83 PHE B C 1
ATOM 6572 O O . PHE B 1 83 ? 10.844 12.945 0.416 1 98.31 83 PHE B O 1
ATOM 6579 N N . VAL B 1 84 ? 9.141 14.414 0.38 1 98.5 84 VAL B N 1
ATOM 6580 C CA . VAL B 1 84 ? 9.867 15.562 0.924 1 98.5 84 VAL B CA 1
ATOM 6581 C C . VAL B 1 84 ? 9.109 16.125 2.127 1 98.5 84 VAL B C 1
ATOM 6583 O O . VAL B 1 84 ? 7.945 16.516 2.012 1 98.5 84 VAL B O 1
ATOM 6586 N N . TYR B 1 85 ? 9.75 16.156 3.24 1 98.56 85 TYR B N 1
ATOM 6587 C CA . TYR B 1 85 ? 9.109 16.656 4.449 1 98.56 85 TYR B CA 1
ATOM 6588 C C . TYR B 1 85 ? 9.398 18.141 4.648 1 98.56 85 TYR B C 1
ATOM 6590 O O . TYR B 1 85 ? 10.562 18.547 4.746 1 98.56 85 TYR B O 1
ATOM 6598 N N . THR B 1 86 ? 8.383 18.953 4.637 1 98.38 86 THR B N 1
ATOM 6599 C CA . THR B 1 86 ? 8.516 20.375 4.926 1 98.38 86 THR B CA 1
ATOM 6600 C C . THR B 1 86 ? 8.289 20.641 6.41 1 98.38 86 THR B C 1
ATOM 6602 O O . THR B 1 86 ? 7.297 20.203 6.988 1 98.38 86 THR B O 1
ATOM 6605 N N . THR B 1 87 ? 9.25 21.312 7 1 98.19 87 THR B N 1
ATOM 6606 C CA . THR B 1 87 ? 9.141 21.656 8.414 1 98.19 87 THR B CA 1
ATOM 6607 C C . THR B 1 87 ? 9.391 23.141 8.641 1 98.19 87 THR B C 1
ATOM 6609 O O . THR B 1 87 ? 9.25 23.938 7.715 1 98.19 87 THR B O 1
ATOM 6612 N N . HIS B 1 88 ? 9.625 23.562 9.891 1 98.06 88 HIS B N 1
ATOM 6613 C CA . HIS B 1 88 ? 9.742 24.969 10.281 1 98.06 88 HIS B CA 1
ATOM 6614 C C . HIS B 1 88 ? 11.18 25.344 10.602 1 98.06 88 HIS B C 1
ATOM 6616 O O . HIS B 1 88 ? 11.867 24.609 11.328 1 98.06 88 HIS B O 1
ATOM 6622 N N . PRO B 1 89 ? 11.648 26.484 10.117 1 98 89 PRO B N 1
ATOM 6623 C CA . PRO B 1 89 ? 13.031 26.891 10.375 1 98 89 PRO B CA 1
ATOM 6624 C C . PRO B 1 89 ? 13.352 27 11.867 1 98 89 PRO B C 1
ATOM 6626 O O . PRO B 1 89 ? 14.469 26.688 12.281 1 98 89 PRO B O 1
ATOM 6629 N N . TRP B 1 90 ? 12.43 27.391 12.633 1 98.31 90 TRP B N 1
ATOM 6630 C CA . TRP B 1 90 ? 12.633 27.516 14.07 1 98.31 90 TRP B CA 1
ATOM 6631 C C . TRP B 1 90 ? 13.016 26.172 14.688 1 98.31 90 TRP B C 1
ATOM 6633 O O . TRP B 1 90 ? 13.953 26.094 15.484 1 98.31 90 TRP B O 1
ATOM 6643 N N . LEU B 1 91 ? 12.312 25.109 14.312 1 98 91 LEU B N 1
ATOM 6644 C CA . LEU B 1 91 ? 12.594 23.766 14.805 1 98 91 LEU B CA 1
ATOM 6645 C C . LEU B 1 91 ? 13.969 23.297 14.344 1 98 91 LEU B C 1
ATOM 6647 O O . LEU B 1 91 ? 14.719 22.719 15.133 1 98 91 LEU B O 1
ATOM 6651 N N . VAL B 1 92 ? 14.211 23.516 13.047 1 98.38 92 VAL B N 1
ATOM 6652 C CA . VAL B 1 92 ? 15.477 23.062 12.477 1 98.38 92 VAL B CA 1
ATOM 6653 C C . VAL B 1 92 ? 16.641 23.797 13.148 1 98.38 92 VAL B C 1
ATOM 6655 O O . VAL B 1 92 ? 17.656 23.172 13.484 1 98.38 92 VAL B O 1
ATOM 6658 N N . SER B 1 93 ? 16.484 25.125 13.328 1 97.31 93 SER B N 1
ATOM 6659 C CA . SER B 1 93 ? 17.516 25.922 13.992 1 97.31 93 SER B CA 1
ATOM 6660 C C . SER B 1 93 ? 17.781 25.406 15.406 1 97.31 93 SER B C 1
ATOM 6662 O O . SER B 1 93 ? 18.922 25.266 15.82 1 97.31 93 SER B O 1
ATOM 6664 N N . LEU B 1 94 ? 16.719 25.125 16.125 1 96.94 94 LEU B N 1
ATOM 6665 C CA . LEU B 1 94 ? 16.844 24.625 17.484 1 96.94 94 LEU B CA 1
ATOM 6666 C C . LEU B 1 94 ? 17.469 23.234 17.5 1 96.94 94 LEU B C 1
ATOM 6668 O O . LEU B 1 94 ? 18.266 22.922 18.391 1 96.94 94 LEU B O 1
ATOM 6672 N N . TYR B 1 95 ? 17.078 22.375 16.562 1 97.81 95 TYR B N 1
ATOM 6673 C CA . TYR B 1 95 ? 17.609 21.016 16.469 1 97.81 95 TYR B CA 1
ATOM 6674 C C . TYR B 1 95 ? 19.109 21.047 16.25 1 97.81 95 TYR B C 1
ATOM 6676 O O . TYR B 1 95 ? 19.859 20.297 16.906 1 97.81 95 TYR B O 1
ATOM 6684 N N . LEU B 1 96 ? 19.562 21.875 15.344 1 97.38 96 LEU B N 1
ATOM 6685 C CA . LEU B 1 96 ? 20.969 21.906 14.945 1 97.38 96 LEU B CA 1
ATOM 6686 C C . LEU B 1 96 ? 21.812 22.656 15.977 1 97.38 96 LEU B C 1
ATOM 6688 O O . LEU B 1 96 ? 23 22.375 16.125 1 97.38 96 LEU B O 1
ATOM 6692 N N . ASP B 1 97 ? 21.219 23.641 16.609 1 95.06 97 ASP B N 1
ATOM 6693 C CA . ASP B 1 97 ? 21.844 24.391 17.703 1 95.06 97 ASP B CA 1
ATOM 6694 C C . ASP B 1 97 ? 21.047 24.234 19 1 95.06 97 ASP B C 1
ATOM 6696 O O . ASP B 1 97 ? 20.594 25.203 19.578 1 95.06 97 ASP B O 1
ATOM 6700 N N . CYS B 1 98 ? 21.016 23.062 19.516 1 95.06 98 CYS B N 1
ATOM 6701 C CA . CYS B 1 98 ? 20.141 22.656 20.609 1 95.06 98 CYS B CA 1
ATOM 6702 C C . CYS B 1 98 ? 20.734 23.047 21.953 1 95.06 98 CYS B C 1
ATOM 6704 O O . CYS B 1 98 ? 21.875 22.688 22.266 1 95.06 98 CYS B O 1
ATOM 6706 N N . PRO B 1 99 ? 20.016 23.75 22.719 1 91.25 99 PRO B N 1
ATOM 6707 C CA . PRO B 1 99 ? 20.531 24.109 24.047 1 91.25 99 PRO B CA 1
ATOM 6708 C C . PRO B 1 99 ? 20.516 22.938 25.031 1 91.25 99 PRO B C 1
ATOM 6710 O O . PRO B 1 99 ? 19.438 22.469 25.391 1 91.25 99 PRO B O 1
ATOM 6713 N N . GLU B 1 100 ? 21.562 22.406 25.578 1 86.19 100 GLU B N 1
ATOM 6714 C CA . GLU B 1 100 ? 21.719 21.188 26.359 1 86.19 100 GLU B CA 1
ATOM 6715 C C . GLU B 1 100 ? 21.078 21.312 27.734 1 86.19 100 GLU B C 1
ATOM 6717 O O . GLU B 1 100 ? 20.625 20.328 28.312 1 86.19 100 GLU B O 1
ATOM 6722 N N . HIS B 1 101 ? 20.859 22.453 28.328 1 85 101 HIS B N 1
ATOM 6723 C CA . HIS B 1 101 ? 20.344 22.609 29.688 1 85 101 HIS B CA 1
ATOM 6724 C C . HIS B 1 101 ? 19 23.344 29.688 1 85 101 HIS B C 1
ATOM 6726 O O . HIS B 1 101 ? 18.641 23.953 30.688 1 85 101 HIS B O 1
ATOM 6732 N N . PHE B 1 102 ? 18.344 23.047 28.641 1 90.56 102 PHE B N 1
ATOM 6733 C CA . PHE B 1 102 ? 17.047 23.703 28.484 1 90.56 102 PHE B CA 1
ATOM 6734 C C . PHE B 1 102 ? 15.945 22.875 29.125 1 90.56 102 PHE B C 1
ATOM 6736 O O . PHE B 1 102 ? 15.672 21.75 28.688 1 90.56 102 PHE B O 1
ATOM 6743 N N . ARG B 1 103 ? 15.32 23.297 30.25 1 94.88 103 ARG B N 1
ATOM 6744 C CA . ARG B 1 103 ? 14.273 22.609 30.984 1 94.88 103 ARG B CA 1
ATOM 6745 C C . ARG B 1 103 ? 13.055 23.516 31.172 1 94.88 103 ARG B C 1
ATOM 6747 O O . ARG B 1 103 ? 13.195 24.703 31.438 1 94.88 103 ARG B O 1
ATOM 6754 N N . LEU B 1 104 ? 11.945 23.016 30.875 1 96.62 104 LEU B N 1
ATOM 6755 C CA . LEU B 1 104 ? 10.656 23.656 31.125 1 96.62 104 LEU B CA 1
ATOM 6756 C C . LEU B 1 104 ? 9.695 22.703 31.812 1 96.62 104 LEU B C 1
ATOM 6758 O O . LEU B 1 104 ? 9.523 21.562 31.375 1 96.62 104 LEU B O 1
ATOM 6762 N N . SER B 1 105 ? 9.055 23.109 32.906 1 94.5 105 SER B N 1
ATOM 6763 C CA . SER B 1 105 ? 8.164 22.266 33.688 1 94.5 105 SER B CA 1
ATOM 6764 C C . SER B 1 105 ? 8.852 20.969 34.094 1 94.5 105 SER B C 1
ATOM 6766 O O . SER B 1 105 ? 8.258 19.891 34 1 94.5 105 SER B O 1
ATOM 6768 N N . ASP B 1 106 ? 10.094 21.047 34.344 1 93.88 106 ASP B N 1
ATOM 6769 C CA . ASP B 1 106 ? 10.953 19.969 34.812 1 93.88 106 ASP B CA 1
ATOM 6770 C C . ASP B 1 106 ? 11.148 18.906 33.75 1 93.88 106 ASP B C 1
ATOM 6772 O O . ASP B 1 106 ? 11.508 17.766 34.031 1 93.88 106 ASP B O 1
ATOM 6776 N N . ILE B 1 107 ? 10.82 19.188 32.562 1 97.38 107 ILE B N 1
ATOM 6777 C CA . ILE B 1 107 ? 11.055 18.297 31.422 1 97.38 107 ILE B CA 1
ATOM 6778 C C . ILE B 1 107 ? 12.289 18.766 30.656 1 97.38 107 ILE B C 1
ATOM 6780 O O . ILE B 1 107 ? 12.336 19.891 30.156 1 97.38 107 ILE B O 1
ATOM 6784 N N . PRO B 1 108 ? 13.242 17.938 30.547 1 97.44 108 PRO B N 1
ATOM 6785 C CA . PRO B 1 108 ? 14.438 18.328 29.781 1 97.44 108 PRO B CA 1
ATOM 6786 C C . PRO B 1 108 ? 14.234 18.234 28.281 1 97.44 108 PRO B C 1
ATOM 6788 O O . PRO B 1 108 ? 13.516 17.359 27.797 1 97.44 108 PRO B O 1
ATOM 6791 N N . LEU B 1 109 ? 14.844 19.094 27.562 1 97.75 109 LEU B N 1
ATOM 6792 C CA . LEU B 1 109 ? 14.953 18.953 26.109 1 97.75 109 LEU B CA 1
ATOM 6793 C C . LEU B 1 109 ? 16.016 17.922 25.75 1 97.75 109 LEU B C 1
ATOM 6795 O O . LEU B 1 109 ? 17.172 18.031 26.188 1 97.75 109 LEU B O 1
ATOM 6799 N N . LEU B 1 110 ? 15.672 16.922 25.031 1 97.69 110 LEU B N 1
ATOM 6800 C CA . LEU B 1 110 ? 16.594 15.875 24.609 1 97.69 110 LEU B CA 1
ATOM 6801 C C . LEU B 1 110 ? 17.25 16.219 23.281 1 97.69 110 LEU B C 1
ATOM 6803 O O . LEU B 1 110 ? 16.734 15.867 22.219 1 97.69 110 LEU B O 1
ATOM 6807 N N . CYS B 1 111 ? 18.422 16.766 23.359 1 97.81 111 CYS B N 1
ATOM 6808 C CA . CYS B 1 111 ? 19.141 17.25 22.188 1 97.81 111 CYS B CA 1
ATOM 6809 C C . CYS B 1 111 ? 19.703 16.078 21.375 1 97.81 111 CYS B C 1
ATOM 6811 O O . CYS B 1 111 ? 20.125 15.07 21.953 1 97.81 111 CYS B O 1
ATOM 6813 N N . PRO B 1 112 ? 19.688 16.188 20.031 1 97.38 112 PRO B N 1
ATOM 6814 C CA . PRO B 1 112 ? 20.312 15.164 19.203 1 97.38 112 PRO B CA 1
ATOM 6815 C C . PRO B 1 112 ? 21.828 15.094 19.391 1 97.38 112 PRO B C 1
ATOM 6817 O O . PRO B 1 112 ? 22.484 16.109 19.641 1 97.38 112 PRO B O 1
ATOM 6820 N N . ASN B 1 113 ? 22.453 13.906 19.25 1 96.5 113 ASN B N 1
ATOM 6821 C CA . ASN B 1 113 ? 23.906 13.781 19.25 1 96.5 113 ASN B CA 1
ATOM 6822 C C . ASN B 1 113 ? 24.5 14.141 17.891 1 96.5 113 ASN B C 1
ATOM 6824 O O . ASN B 1 113 ? 23.781 14.484 16.969 1 96.5 113 ASN B O 1
ATOM 6828 N N . GLN B 1 114 ? 25.766 14.102 17.766 1 97.12 114 GLN B N 1
ATOM 6829 C CA . GLN B 1 114 ? 26.453 14.562 16.562 1 97.12 114 GLN B CA 1
ATOM 6830 C C . GLN B 1 114 ? 26.094 13.695 15.359 1 97.12 114 GLN B C 1
ATOM 6832 O O . GLN B 1 114 ? 25.891 14.211 14.25 1 97.12 114 GLN B O 1
ATOM 6837 N N . THR B 1 115 ? 25.969 12.445 15.539 1 97.25 115 THR B N 1
ATOM 6838 C CA . THR B 1 115 ? 25.641 11.531 14.453 1 97.25 115 THR B CA 1
ATOM 6839 C C . THR B 1 115 ? 24.234 11.805 13.93 1 97.25 115 THR B C 1
ATOM 6841 O O . THR B 1 115 ? 24 11.789 12.719 1 97.25 115 THR B O 1
ATOM 6844 N N . GLU B 1 116 ? 23.359 12 14.836 1 97.06 116 GLU B N 1
ATOM 6845 C CA . GLU B 1 116 ? 21.984 12.305 14.469 1 97.06 116 GLU B CA 1
ATOM 6846 C C . GLU B 1 116 ? 21.891 13.609 13.688 1 97.06 116 GLU B C 1
ATOM 6848 O O . GLU B 1 116 ? 21.156 13.703 12.703 1 97.06 116 GLU B O 1
ATOM 6853 N N . LYS B 1 117 ? 22.641 14.625 14.094 1 97.75 117 LYS B N 1
ATOM 6854 C CA . LYS B 1 117 ? 22.688 15.898 13.383 1 97.75 117 LYS B CA 1
ATOM 6855 C C . LYS B 1 117 ? 23.234 15.727 11.977 1 97.75 117 LYS B C 1
ATOM 6857 O O . LYS B 1 117 ? 22.703 16.297 11.016 1 97.75 117 LYS B O 1
ATOM 6862 N N . GLU B 1 118 ? 24.266 14.922 11.852 1 97.56 118 GLU B N 1
ATOM 6863 C CA . GLU B 1 118 ? 24.891 14.688 10.547 1 97.56 118 GLU B CA 1
ATOM 6864 C C . GLU B 1 118 ? 23.922 13.977 9.602 1 97.56 118 GLU B C 1
ATOM 6866 O O . GLU B 1 118 ? 23.859 14.312 8.414 1 97.56 118 GLU B O 1
ATOM 6871 N N . TYR B 1 119 ? 23.312 13 10.195 1 96.56 119 TYR B N 1
ATOM 6872 C CA . TYR B 1 119 ? 22.328 12.273 9.406 1 96.56 119 TYR B CA 1
ATOM 6873 C C . TYR B 1 119 ? 21.219 13.195 8.93 1 96.56 119 TYR B C 1
ATOM 6875 O O . TYR B 1 119 ? 20.766 13.109 7.781 1 96.56 119 TYR B O 1
ATOM 6883 N N . PHE B 1 120 ? 20.781 14.008 9.742 1 98.38 120 PHE B N 1
ATOM 6884 C CA . PHE B 1 120 ? 19.734 14.977 9.43 1 98.38 120 PHE B CA 1
ATOM 6885 C C . PHE B 1 120 ? 20.219 15.984 8.391 1 98.38 120 PHE B C 1
ATOM 6887 O O . PHE B 1 120 ? 19.516 16.281 7.43 1 98.38 120 PHE B O 1
ATOM 6894 N N . GLU B 1 121 ? 21.391 16.5 8.531 1 98.5 121 GLU B N 1
ATOM 6895 C CA . GLU B 1 121 ? 21.969 17.453 7.59 1 98.5 121 GLU B CA 1
ATOM 6896 C C . GLU B 1 121 ? 22.125 16.828 6.207 1 98.5 121 GLU B C 1
ATOM 6898 O O . GLU B 1 121 ? 21.922 17.5 5.191 1 98.5 121 GLU B O 1
ATOM 6903 N N . ALA B 1 122 ? 22.531 15.602 6.184 1 98.25 122 ALA B N 1
ATOM 6904 C CA . ALA B 1 122 ? 22.656 14.906 4.902 1 98.25 122 ALA B CA 1
ATOM 6905 C C . ALA B 1 122 ? 21.297 14.828 4.191 1 98.25 122 ALA B C 1
ATOM 6907 O O . ALA B 1 122 ? 21.234 14.961 2.967 1 98.25 122 ALA B O 1
ATOM 6908 N N . ALA B 1 123 ? 20.266 14.555 4.984 1 98.44 123 ALA B N 1
ATOM 6909 C CA . ALA B 1 123 ? 18.922 14.5 4.422 1 98.44 123 ALA B CA 1
ATOM 6910 C C . ALA B 1 123 ? 18.5 15.859 3.857 1 98.44 123 ALA B C 1
ATOM 6912 O O . ALA B 1 123 ? 17.812 15.93 2.832 1 98.44 123 ALA B O 1
ATOM 6913 N N . ILE B 1 124 ? 18.844 16.938 4.535 1 98.5 124 ILE B N 1
ATOM 6914 C CA . ILE B 1 124 ? 18.594 18.281 4.051 1 98.5 124 ILE B CA 1
ATOM 6915 C C . ILE B 1 124 ? 19.297 18.5 2.711 1 98.5 124 ILE B C 1
ATOM 6917 O O . ILE B 1 124 ? 18.688 19 1.757 1 98.5 124 ILE B O 1
ATOM 6921 N N . ARG B 1 125 ? 20.516 18.078 2.561 1 98.06 125 ARG B N 1
ATOM 6922 C CA . ARG B 1 125 ? 21.312 18.281 1.354 1 98.06 125 ARG B CA 1
ATOM 6923 C C . ARG B 1 125 ? 20.75 17.469 0.189 1 98.06 125 ARG B C 1
ATOM 6925 O O . ARG B 1 125 ? 20.828 17.906 -0.964 1 98.06 125 ARG B O 1
ATOM 6932 N N . ARG B 1 126 ? 20.156 16.312 0.525 1 96.62 126 ARG B N 1
ATOM 6933 C CA . ARG B 1 126 ? 19.578 15.469 -0.51 1 96.62 126 ARG B CA 1
ATOM 6934 C C . ARG B 1 126 ? 18.219 15.992 -0.948 1 96.62 126 ARG B C 1
ATOM 6936 O O . ARG B 1 126 ? 17.656 15.531 -1.942 1 96.62 126 ARG B O 1
ATOM 6943 N N . GLY B 1 127 ? 17.672 16.922 -0.17 1 96.94 127 GLY B N 1
ATOM 6944 C CA . GLY B 1 127 ? 16.375 17.484 -0.498 1 96.94 127 GLY B CA 1
ATOM 6945 C C . GLY B 1 127 ? 15.219 16.75 0.151 1 96.94 127 GLY B C 1
ATOM 6946 O O . GLY B 1 127 ? 14.055 17 -0.177 1 96.94 127 GLY B O 1
ATOM 6947 N N . ASP B 1 128 ? 15.516 15.82 1.142 1 97.88 128 ASP B N 1
ATOM 6948 C CA . ASP B 1 128 ? 14.492 15.039 1.828 1 97.88 128 ASP B CA 1
ATOM 6949 C C . ASP B 1 128 ? 13.742 15.891 2.854 1 97.88 128 ASP B C 1
ATOM 6951 O O . ASP B 1 128 ? 12.594 15.602 3.188 1 97.88 128 ASP B O 1
ATOM 6955 N N . ILE B 1 129 ? 14.422 16.844 3.412 1 98.31 129 ILE B N 1
ATOM 6956 C CA . ILE B 1 129 ? 13.883 17.766 4.391 1 98.31 129 ILE B CA 1
ATOM 6957 C C . ILE B 1 129 ? 14.008 19.203 3.865 1 98.31 129 ILE B C 1
ATOM 6959 O O . ILE B 1 129 ? 15.055 19.578 3.338 1 98.31 129 ILE B O 1
ATOM 6963 N N . THR B 1 130 ? 12.969 19.906 3.938 1 97.94 130 THR B N 1
ATOM 6964 C CA . THR B 1 130 ? 12.977 21.328 3.574 1 97.94 130 THR B CA 1
ATOM 6965 C C . THR B 1 130 ? 12.203 22.156 4.602 1 97.94 130 THR B C 1
ATOM 6967 O O . THR B 1 130 ? 11.664 21.609 5.562 1 97.94 130 THR B O 1
ATOM 6970 N N . TRP B 1 131 ? 12.289 23.438 4.531 1 98.38 131 TRP B N 1
ATOM 6971 C CA . TRP B 1 131 ? 11.539 24.312 5.418 1 98.38 131 TRP B CA 1
ATOM 6972 C C . TRP B 1 131 ? 10.938 25.484 4.637 1 98.38 131 TRP B C 1
ATOM 6974 O O . TRP B 1 131 ? 11.438 25.844 3.572 1 98.38 131 TRP B O 1
ATOM 6984 N N . HIS B 1 132 ? 9.812 26 5.121 1 97.94 132 HIS B N 1
ATOM 6985 C CA . HIS B 1 132 ? 9.25 27.203 4.535 1 97.94 132 HIS B CA 1
ATOM 6986 C C . HIS B 1 132 ? 9.977 28.453 5.039 1 97.94 132 HIS B C 1
ATOM 6988 O O . HIS B 1 132 ? 10.906 28.344 5.852 1 97.94 132 HIS B O 1
ATOM 6994 N N . ALA B 1 133 ? 9.555 29.641 4.68 1 98.06 133 ALA B N 1
ATOM 6995 C CA . ALA B 1 133 ? 10.367 30.844 4.852 1 98.06 133 ALA B CA 1
ATOM 6996 C C . ALA B 1 133 ? 10.07 31.531 6.184 1 98.06 133 ALA B C 1
ATOM 6998 O O . ALA B 1 133 ? 10.844 32.344 6.652 1 98.06 133 ALA B O 1
ATOM 6999 N N . GLY B 1 134 ? 8.898 31.328 6.793 1 97.5 134 GLY B N 1
ATOM 7000 C CA . GLY B 1 134 ? 8.586 31.859 8.109 1 97.5 134 GLY B CA 1
ATOM 7001 C C . GLY B 1 134 ? 9.156 31.031 9.242 1 97.5 134 GLY B C 1
ATOM 7002 O O . GLY B 1 134 ? 9.523 29.875 9.039 1 97.5 134 GLY B O 1
ATOM 7003 N N . PRO B 1 135 ? 9.305 31.609 10.398 1 97.5 135 PRO B N 1
ATOM 7004 C CA . PRO B 1 135 ? 9.867 30.828 11.492 1 97.5 135 PRO B CA 1
ATOM 7005 C C . PRO B 1 135 ? 8.961 29.672 11.922 1 97.5 135 PRO B C 1
ATOM 7007 O O . PRO B 1 135 ? 9.43 28.562 12.133 1 97.5 135 PRO B O 1
ATOM 7010 N N . MET B 1 136 ? 7.711 29.922 12.211 1 97.06 136 MET B N 1
ATOM 7011 C CA . MET B 1 136 ? 6.633 29.016 12.609 1 97.06 136 MET B CA 1
ATOM 7012 C C . MET B 1 136 ? 5.273 29.641 12.32 1 97.06 136 MET B C 1
ATOM 7014 O O . MET B 1 136 ? 5.137 30.453 11.406 1 97.06 136 MET B O 1
ATOM 7018 N N . ASN B 1 137 ? 4.254 29.203 12.961 1 97.38 137 ASN B N 1
ATOM 7019 C CA . ASN B 1 137 ? 2.928 29.797 12.828 1 97.38 137 ASN B CA 1
ATOM 7020 C C . ASN B 1 137 ? 2.75 30.984 13.766 1 97.38 137 ASN B C 1
ATOM 7022 O O . ASN B 1 137 ? 2.424 30.812 14.945 1 97.38 137 ASN B O 1
ATOM 7026 N N . MET B 1 138 ? 2.912 32.156 13.172 1 97.69 138 MET B N 1
ATOM 7027 C CA . MET B 1 138 ? 3.047 33.375 13.969 1 97.69 138 MET B CA 1
ATOM 7028 C C . MET B 1 138 ? 1.748 34.156 13.969 1 97.69 138 MET B C 1
ATOM 7030 O O . MET B 1 138 ? 0.879 33.938 13.125 1 97.69 138 MET B O 1
ATOM 7034 N N . GLN B 1 139 ? 1.617 35.031 14.945 1 97.94 139 GLN B N 1
ATOM 7035 C CA . GLN B 1 139 ? 0.775 36.219 14.875 1 97.94 139 GLN B CA 1
ATOM 7036 C C . GLN B 1 139 ? 1.617 37.5 14.695 1 97.94 139 GLN B C 1
ATOM 7038 O O . GLN B 1 139 ? 1.823 38.25 15.648 1 97.94 139 GLN B O 1
ATOM 7043 N N . PRO B 1 140 ? 1.976 37.781 13.508 1 97.31 140 PRO B N 1
ATOM 7044 C CA . PRO B 1 140 ? 2.975 38.844 13.258 1 97.31 140 PRO B CA 1
ATOM 7045 C C . PRO B 1 140 ? 2.535 40.219 13.773 1 97.31 140 PRO B C 1
ATOM 7047 O O . PRO B 1 140 ? 3.379 41.031 14.109 1 97.31 140 PRO B O 1
ATOM 7050 N N . GLU B 1 141 ? 1.24 40.469 13.93 1 96.75 141 GLU B N 1
ATOM 7051 C CA . GLU B 1 141 ? 0.751 41.719 14.484 1 96.75 141 GLU B CA 1
ATOM 7052 C C . GLU B 1 141 ? 1.29 41.938 15.898 1 96.75 141 GLU B C 1
ATOM 7054 O O . GLU B 1 141 ? 1.289 43.062 16.391 1 96.75 141 GLU B O 1
ATOM 7059 N N . ASN B 1 142 ? 1.678 40.906 16.438 1 97.19 142 ASN B N 1
ATOM 7060 C CA . ASN B 1 142 ? 2.182 40.969 17.812 1 97.19 142 ASN B CA 1
ATOM 7061 C C . ASN B 1 142 ? 3.688 41.188 17.844 1 97.19 142 ASN B C 1
ATOM 7063 O O . ASN B 1 142 ? 4.34 40.938 18.859 1 97.19 142 ASN B O 1
ATOM 7067 N N . MET B 1 143 ? 4.27 41.625 16.766 1 97.94 143 MET B N 1
ATOM 7068 C CA . MET B 1 143 ? 5.688 41.969 16.672 1 97.94 143 MET B CA 1
ATOM 7069 C C . MET B 1 143 ? 5.875 43.375 16.125 1 97.94 143 MET B C 1
ATOM 7071 O O . MET B 1 143 ? 5.008 43.906 15.414 1 97.94 143 MET B O 1
ATOM 7075 N N . ASN B 1 144 ? 7.004 44 16.5 1 97.44 144 ASN B N 1
ATOM 7076 C CA . ASN B 1 144 ? 7.426 45.188 15.727 1 97.44 144 ASN B CA 1
ATOM 7077 C C . ASN B 1 144 ? 8.18 44.781 14.469 1 97.44 144 ASN B C 1
ATOM 7079 O O . ASN B 1 144 ? 8.453 43.594 14.258 1 97.44 144 ASN B O 1
ATOM 7083 N N . GLU B 1 145 ? 8.461 45.75 13.641 1 97.62 145 GLU B N 1
ATOM 7084 C CA . GLU B 1 145 ? 9.016 45.469 12.32 1 97.62 145 GLU B CA 1
ATOM 7085 C C . GLU B 1 145 ? 10.367 44.781 12.422 1 97.62 145 GLU B C 1
ATOM 7087 O O . GLU B 1 145 ? 10.625 43.812 11.711 1 97.62 145 GLU B O 1
ATOM 7092 N N . ILE B 1 146 ? 11.203 45.188 13.312 1 96.62 146 ILE B N 1
ATOM 7093 C CA . ILE B 1 146 ? 12.57 44.688 13.406 1 96.62 146 ILE B CA 1
ATOM 7094 C C . ILE B 1 146 ? 12.555 43.219 13.914 1 96.62 146 ILE B C 1
ATOM 7096 O O . ILE B 1 146 ? 13.25 42.375 13.375 1 96.62 146 ILE B O 1
ATOM 7100 N N . LEU B 1 147 ? 11.812 43 14.914 1 97.19 147 LEU B N 1
ATOM 7101 C CA . LEU B 1 147 ? 11.719 41.625 15.422 1 97.19 147 LEU B CA 1
ATOM 7102 C C . LEU B 1 147 ? 11.148 40.688 14.359 1 97.19 147 LEU B C 1
ATOM 7104 O O . LEU B 1 147 ? 11.594 39.562 14.234 1 97.19 147 LEU B O 1
ATOM 7108 N N . PHE B 1 148 ? 10.141 41.156 13.609 1 97.81 148 PHE B N 1
ATOM 7109 C CA . PHE B 1 148 ? 9.578 40.344 12.531 1 97.81 148 PHE B CA 1
ATOM 7110 C C . PHE B 1 148 ? 10.648 40 11.5 1 97.81 148 PHE B C 1
ATOM 7112 O O . PHE B 1 148 ? 10.781 38.844 11.094 1 97.81 148 PHE B O 1
ATOM 7119 N N . GLN B 1 149 ? 11.359 40.969 11.125 1 97.06 149 GLN B N 1
ATOM 7120 C CA . GLN B 1 149 ? 12.43 40.75 10.156 1 97.06 149 GLN B CA 1
ATOM 7121 C C . GLN B 1 149 ? 13.477 39.781 10.695 1 97.06 149 GLN B C 1
ATOM 7123 O O . GLN B 1 149 ? 13.945 38.906 9.969 1 97.06 149 GLN B O 1
ATOM 7128 N N . MET B 1 150 ? 13.828 39.969 11.922 1 96.25 150 MET B N 1
ATOM 7129 C CA . MET B 1 150 ? 14.805 39.062 12.531 1 96.25 150 MET B CA 1
ATOM 7130 C C . MET B 1 150 ? 14.258 37.625 12.602 1 96.25 150 MET B C 1
ATOM 7132 O O . MET B 1 150 ? 15.016 36.656 12.469 1 96.25 150 MET B O 1
ATOM 7136 N N . SER B 1 151 ? 13.008 37.5 12.828 1 97 151 SER B N 1
ATOM 7137 C CA . SER B 1 151 ? 12.391 36.188 12.852 1 97 151 SER B CA 1
ATOM 7138 C C . SER B 1 151 ? 12.492 35.5 11.492 1 97 151 SER B C 1
ATOM 7140 O O . SER B 1 151 ? 12.68 34.281 11.414 1 97 151 SER B O 1
ATOM 7142 N N . LEU B 1 152 ? 12.375 36.25 10.414 1 97.19 152 LEU B N 1
ATOM 7143 C CA . LEU B 1 152 ? 12.484 35.719 9.062 1 97.19 152 LEU B CA 1
ATOM 7144 C C . LEU B 1 152 ? 13.914 35.281 8.758 1 97.19 152 LEU B C 1
ATOM 7146 O O . LEU B 1 152 ? 14.133 34.406 7.934 1 97.19 152 LEU B O 1
ATOM 7150 N N . ASN B 1 153 ? 14.852 35.875 9.445 1 95.5 153 ASN B N 1
ATOM 7151 C CA . ASN B 1 153 ? 16.25 35.562 9.195 1 95.5 153 ASN B CA 1
ATOM 7152 C C . ASN B 1 153 ? 16.594 34.125 9.539 1 95.5 153 ASN B C 1
ATOM 7154 O O . ASN B 1 153 ? 17.609 33.594 9.062 1 95.5 153 ASN B O 1
ATOM 7158 N N . MET B 1 154 ? 15.82 33.5 10.273 1 95.44 154 MET B N 1
ATOM 7159 C CA . MET B 1 154 ? 16.109 32.125 10.672 1 95.44 154 MET B CA 1
ATOM 7160 C C . MET B 1 154 ? 16.156 31.219 9.453 1 95.44 154 MET B C 1
ATOM 7162 O O . MET B 1 154 ? 17.031 30.359 9.352 1 95.44 154 MET B O 1
ATOM 7166 N N . SER B 1 155 ? 15.195 31.359 8.562 1 96.69 155 SER B N 1
ATOM 7167 C CA . SER B 1 155 ? 15.188 30.562 7.336 1 96.69 155 SER B CA 1
ATOM 7168 C C . SER B 1 155 ? 16.375 30.906 6.449 1 96.69 155 SER B C 1
ATOM 7170 O O . SER B 1 155 ? 17 30.016 5.859 1 96.69 155 SER B O 1
ATOM 7172 N N . PHE B 1 156 ? 16.719 32.156 6.41 1 94.94 156 PHE B N 1
ATOM 7173 C CA . PHE B 1 156 ? 17.828 32.594 5.57 1 94.94 156 PHE B CA 1
ATOM 7174 C C . PHE B 1 156 ? 19.156 32.094 6.102 1 94.94 156 PHE B C 1
ATOM 7176 O O . PHE B 1 156 ? 20.047 31.75 5.328 1 94.94 156 PHE B O 1
ATOM 7183 N N . GLU B 1 157 ? 19.297 32.156 7.32 1 95.25 157 GLU B N 1
ATOM 7184 C CA . GLU B 1 157 ? 20.516 31.656 7.926 1 95.25 157 GLU B CA 1
ATOM 7185 C C . GLU B 1 157 ? 20.703 30.156 7.676 1 95.25 157 GLU B C 1
ATOM 7187 O O . GLU B 1 157 ? 21.812 29.688 7.453 1 95.25 157 GLU B O 1
ATOM 7192 N N . LEU B 1 158 ? 19.609 29.422 7.781 1 96.88 158 LEU B N 1
ATOM 7193 C CA . LEU B 1 158 ? 19.672 28 7.441 1 96.88 158 LEU B CA 1
ATOM 7194 C C . LEU B 1 158 ? 20.047 27.812 5.977 1 96.88 158 LEU B C 1
ATOM 7196 O O . LEU B 1 158 ? 20.844 26.938 5.648 1 96.88 158 LEU B O 1
ATOM 7200 N N . ASP B 1 159 ? 19.391 28.609 5.125 1 97.31 159 ASP B N 1
ATOM 7201 C CA . ASP B 1 159 ? 19.734 28.531 3.705 1 97.31 159 ASP B CA 1
ATOM 7202 C C . ASP B 1 159 ? 21.234 28.781 3.486 1 97.31 159 ASP B C 1
ATOM 7204 O O . ASP B 1 159 ? 21.875 28.078 2.705 1 97.31 159 ASP B O 1
ATOM 7208 N N . LYS B 1 160 ? 21.719 29.781 4.141 1 96.12 160 LYS B N 1
ATOM 7209 C CA . LYS B 1 160 ? 23.141 30.094 4.035 1 96.12 160 LYS B CA 1
ATOM 7210 C C . LYS B 1 160 ? 24 28.938 4.523 1 96.12 160 LYS B C 1
ATOM 7212 O O . LYS B 1 160 ? 24.984 28.578 3.873 1 96.12 160 LYS B O 1
ATOM 7217 N N . LYS B 1 161 ? 23.625 28.391 5.633 1 96.25 161 LYS B N 1
ATOM 7218 C CA . LYS B 1 161 ? 24.375 27.266 6.211 1 96.25 161 LYS B CA 1
ATOM 7219 C C . LYS B 1 161 ? 24.484 26.109 5.219 1 96.25 161 LYS B C 1
ATOM 7221 O O . LYS B 1 161 ? 25.531 25.438 5.16 1 96.25 161 LYS B O 1
ATOM 7226 N N . PHE B 1 162 ? 23.469 25.875 4.504 1 97.5 162 PHE B N 1
ATOM 7227 C CA . PHE B 1 162 ? 23.453 24.719 3.617 1 97.5 162 PHE B CA 1
ATOM 7228 C C . PHE B 1 162 ? 23.688 25.141 2.172 1 97.5 162 PHE B C 1
ATOM 7230 O O . PHE B 1 162 ? 23.562 24.328 1.255 1 97.5 162 PHE B O 1
ATOM 7237 N N . ASN B 1 163 ? 23.938 26.453 1.892 1 96.56 163 ASN B N 1
ATOM 7238 C CA . ASN B 1 163 ? 24.266 27.031 0.584 1 96.56 163 ASN B CA 1
ATOM 7239 C C . ASN B 1 163 ? 23.094 26.859 -0.393 1 96.56 163 ASN B C 1
ATOM 7241 O O . ASN B 1 163 ? 23.297 26.438 -1.533 1 96.56 163 ASN B O 1
ATOM 7245 N N . PHE B 1 164 ? 21.938 27.047 0.154 1 95.69 164 PHE B N 1
ATOM 7246 C CA . PHE B 1 164 ? 20.75 27.047 -0.686 1 95.69 164 PHE B CA 1
ATOM 7247 C C . PHE B 1 164 ? 20.469 28.422 -1.252 1 95.69 164 PHE B C 1
ATOM 7249 O O . PHE B 1 164 ? 20.547 29.422 -0.53 1 95.69 164 PHE B O 1
ATOM 7256 N N . GLN B 1 165 ? 20.25 28.516 -2.512 1 92.25 165 GLN B N 1
ATOM 7257 C CA . GLN B 1 165 ? 19.734 29.719 -3.172 1 92.25 165 GLN B CA 1
ATOM 7258 C C . GLN B 1 165 ? 18.281 29.547 -3.568 1 92.25 165 GLN B C 1
ATOM 7260 O O . GLN B 1 165 ? 17.969 28.859 -4.551 1 92.25 165 GLN B O 1
ATOM 7265 N N . ARG B 1 166 ? 17.453 30.203 -2.812 1 92.62 166 ARG B N 1
ATOM 7266 C CA . ARG B 1 166 ? 16.031 30.047 -3.051 1 92.62 166 ARG B CA 1
ATOM 7267 C C . ARG B 1 166 ? 15.5 31.141 -3.957 1 92.62 166 ARG B C 1
ATOM 7269 O O . ARG B 1 166 ? 15.906 32.312 -3.838 1 92.62 166 ARG B O 1
ATOM 7276 N N . SER B 1 167 ? 14.68 30.766 -4.863 1 91.38 167 SER B N 1
ATOM 7277 C CA . SER B 1 167 ? 14.148 31.766 -5.797 1 91.38 167 SER B CA 1
ATOM 7278 C C . SER B 1 167 ? 12.758 32.219 -5.375 1 91.38 167 SER B C 1
ATOM 7280 O O . SER B 1 167 ? 12.406 33.406 -5.559 1 91.38 167 SER B O 1
ATOM 7282 N N . PHE B 1 168 ? 12 31.328 -4.809 1 96.25 168 PHE B N 1
ATOM 7283 C CA . PHE B 1 168 ? 10.633 31.672 -4.449 1 96.25 168 PHE B CA 1
ATOM 7284 C C . PHE B 1 168 ? 10.312 31.234 -3.027 1 96.25 168 PHE B C 1
ATOM 7286 O O . PHE B 1 168 ? 9.344 30.516 -2.799 1 96.25 168 PHE B O 1
ATOM 7293 N N . PRO B 1 169 ? 11.18 31.766 -2.059 1 97.94 169 PRO B N 1
ATOM 7294 C CA . PRO B 1 169 ? 10.852 31.406 -0.676 1 97.94 169 PRO B CA 1
ATOM 7295 C C . PRO B 1 169 ? 9.406 31.75 -0.308 1 97.94 169 PRO B C 1
ATOM 7297 O O . PRO B 1 169 ? 8.891 32.781 -0.699 1 97.94 169 PRO B O 1
ATOM 7300 N N . THR B 1 170 ? 8.75 30.797 0.338 1 98.44 170 THR B N 1
ATOM 7301 C CA . THR B 1 170 ? 7.332 30.922 0.651 1 98.44 170 THR B CA 1
ATOM 7302 C C . THR B 1 170 ? 7.098 30.766 2.15 1 98.44 170 THR B C 1
ATOM 7304 O O . THR B 1 170 ? 7.574 29.812 2.77 1 98.44 170 THR B O 1
ATOM 7307 N N . LEU B 1 171 ? 6.414 31.766 2.723 1 98.38 171 LEU B N 1
ATOM 7308 C CA . LEU B 1 171 ? 6 31.688 4.117 1 98.38 171 LEU B CA 1
ATOM 7309 C C . LEU B 1 171 ? 4.719 30.859 4.258 1 98.38 171 LEU B C 1
ATOM 7311 O O . LEU B 1 171 ? 3.73 31.125 3.57 1 98.38 171 LEU B O 1
ATOM 7315 N N . SER B 1 172 ? 4.766 29.812 5.074 1 97.81 172 SER B N 1
ATOM 7316 C CA . SER B 1 172 ? 3.584 29.016 5.371 1 97.81 172 SER B CA 1
ATOM 7317 C C . SER B 1 172 ? 3.043 29.312 6.762 1 97.81 172 SER B C 1
ATOM 7319 O O . SER B 1 172 ? 3.791 29.297 7.742 1 97.81 172 SER B O 1
ATOM 7321 N N . GLN B 1 173 ? 1.804 29.656 6.836 1 96.88 173 GLN B N 1
ATOM 7322 C CA . GLN B 1 173 ? 1.09 29.859 8.094 1 96.88 173 GLN B CA 1
ATOM 7323 C C . GLN B 1 173 ? -0.155 28.984 8.172 1 96.88 173 GLN B C 1
ATOM 7325 O O . GLN B 1 173 ? -0.929 28.906 7.215 1 96.88 173 GLN B O 1
ATOM 7330 N N . ARG B 1 174 ? -0.308 28.281 9.266 1 95.94 174 ARG B N 1
ATOM 7331 C CA . ARG B 1 174 ? -1.464 27.422 9.484 1 95.94 174 ARG B CA 1
ATOM 7332 C C . ARG B 1 174 ? -2.174 27.766 10.789 1 95.94 174 ARG B C 1
ATOM 7334 O O . ARG B 1 174 ? -1.556 28.297 11.711 1 95.94 174 ARG B O 1
ATOM 7341 N N . ASP B 1 175 ? -3.43 27.531 10.914 1 95 175 ASP B N 1
ATOM 7342 C CA . ASP B 1 175 ? -4.289 27.703 12.078 1 95 175 ASP B CA 1
ATOM 7343 C C . ASP B 1 175 ? -4.711 29.172 12.227 1 95 175 ASP B C 1
ATOM 7345 O O . ASP B 1 175 ? -5.902 29.469 12.281 1 95 175 ASP B O 1
ATOM 7349 N N . VAL B 1 176 ? -3.74 30.062 12.297 1 96.12 176 VAL B N 1
ATOM 7350 C CA . VAL B 1 176 ? -4.031 31.5 12.391 1 96.12 176 VAL B CA 1
ATOM 7351 C C . VAL B 1 176 ? -4.781 31.953 11.148 1 96.12 176 VAL B C 1
ATOM 7353 O O . VAL B 1 176 ? -4.277 31.828 10.031 1 96.12 176 VAL B O 1
ATOM 7356 N N . PRO B 1 177 ? -5.961 32.469 11.305 1 94.94 177 PRO B N 1
ATOM 7357 C CA . PRO B 1 177 ? -6.84 32.656 10.148 1 94.94 177 PRO B CA 1
ATOM 7358 C C . PRO B 1 177 ? -6.348 33.719 9.188 1 94.94 177 PRO B C 1
ATOM 7360 O O . PRO B 1 177 ? -6.652 33.688 7.992 1 94.94 177 PRO B O 1
ATOM 7363 N N . GLY B 1 178 ? -5.664 34.75 9.789 1 95.38 178 GLY B N 1
ATOM 7364 C CA . GLY B 1 178 ? -5.281 35.844 8.922 1 95.38 178 GLY B CA 1
ATOM 7365 C C . GLY B 1 178 ? -3.869 36.344 9.172 1 95.38 178 GLY B C 1
ATOM 7366 O O . GLY B 1 178 ? -3.162 35.812 10.031 1 95.38 178 GLY B O 1
ATOM 7367 N N . LEU B 1 179 ? -3.512 37.281 8.352 1 96.75 179 LEU B N 1
ATOM 7368 C CA . LEU B 1 179 ? -2.217 37.969 8.344 1 96.75 179 LEU B CA 1
ATOM 7369 C C . LEU B 1 179 ? -2.373 39.438 7.984 1 96.75 179 LEU B C 1
ATOM 7371 O O . LEU B 1 179 ? -3.146 39.781 7.09 1 96.75 179 LEU B O 1
ATOM 7375 N N . THR B 1 180 ? -1.721 40.344 8.703 1 98.62 180 THR B N 1
ATOM 7376 C CA . THR B 1 180 ? -1.775 41.75 8.359 1 98.62 180 THR B CA 1
ATOM 7377 C C . THR B 1 180 ? -0.995 42.031 7.082 1 98.62 180 THR B C 1
ATOM 7379 O O . THR B 1 180 ? 0.054 41.438 6.844 1 98.62 180 THR B O 1
ATOM 7382 N N . GLN B 1 181 ? -1.46 42.906 6.277 1 98.56 181 GLN B N 1
ATOM 7383 C CA . GLN B 1 181 ? -0.747 43.312 5.066 1 98.56 181 GLN B CA 1
ATOM 7384 C C . GLN B 1 181 ? 0.532 44.062 5.402 1 98.56 181 GLN B C 1
ATOM 7386 O O . GLN B 1 181 ? 1.43 44.188 4.566 1 98.56 181 GLN B O 1
ATOM 7391 N N . ALA B 1 182 ? 0.664 44.5 6.641 1 98.62 182 ALA B N 1
ATOM 7392 C CA . ALA B 1 182 ? 1.823 45.25 7.09 1 98.62 182 ALA B CA 1
ATOM 7393 C C . ALA B 1 182 ? 3.09 44.406 7.055 1 98.62 182 ALA B C 1
ATOM 7395 O O . ALA B 1 182 ? 4.203 44.938 7.145 1 98.62 182 ALA B O 1
ATOM 7396 N N . VAL B 1 183 ? 2.994 43.125 6.844 1 98.62 183 VAL B N 1
ATOM 7397 C CA . VAL B 1 183 ? 4.172 42.25 6.801 1 98.62 183 VAL B CA 1
ATOM 7398 C C . VAL B 1 183 ? 4.805 42.312 5.41 1 98.62 183 VAL B C 1
ATOM 7400 O O . VAL B 1 183 ? 5.973 41.969 5.238 1 98.62 183 VAL B O 1
ATOM 7403 N N . ILE B 1 184 ? 4.078 42.719 4.363 1 98.69 184 ILE B N 1
ATOM 7404 C CA . ILE B 1 184 ? 4.441 42.562 2.961 1 98.69 184 ILE B CA 1
ATOM 7405 C C . ILE B 1 184 ? 5.754 43.312 2.688 1 98.69 184 ILE B C 1
ATOM 7407 O O . ILE B 1 184 ? 6.664 42.75 2.064 1 98.69 184 ILE B O 1
ATOM 7411 N N . PRO B 1 185 ? 5.914 44.531 3.191 1 98.62 185 PRO B N 1
ATOM 7412 C CA . PRO B 1 185 ? 7.184 45.219 2.922 1 98.62 185 PRO B CA 1
ATOM 7413 C C . PRO B 1 185 ? 8.391 44.438 3.451 1 98.62 185 PRO B C 1
ATOM 7415 O O . PRO B 1 185 ? 9.40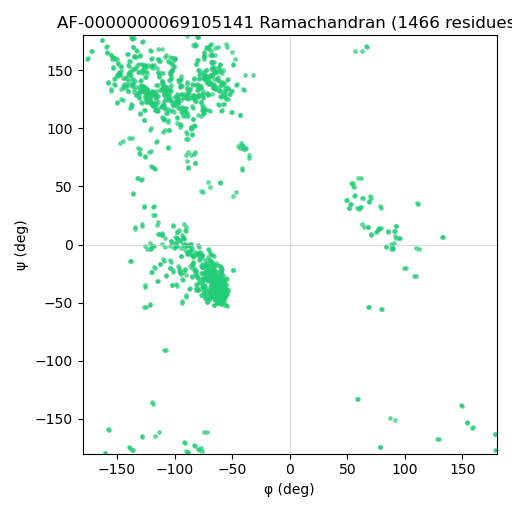6 44.344 2.76 1 98.62 185 PRO B O 1
ATOM 7418 N N . SER B 1 186 ? 8.289 43.938 4.637 1 98.25 186 SER B N 1
ATOM 7419 C CA . SER B 1 186 ? 9.383 43.156 5.207 1 98.25 186 SER B CA 1
ATOM 7420 C C . SER B 1 186 ? 9.602 41.844 4.43 1 98.25 186 SER B C 1
ATOM 7422 O O . SER B 1 186 ? 10.734 41.406 4.254 1 98.25 186 SER B O 1
ATOM 7424 N N . LEU B 1 187 ? 8.492 41.188 3.967 1 98.5 187 LEU B N 1
ATOM 7425 C CA . LEU B 1 187 ? 8.602 39.969 3.172 1 98.5 187 LEU B CA 1
ATOM 7426 C C . LEU B 1 187 ? 9.367 40.219 1.88 1 98.5 187 LEU B C 1
ATOM 7428 O O . LEU B 1 187 ? 10.312 39.5 1.557 1 98.5 187 LEU B O 1
ATOM 7432 N N . VAL B 1 188 ? 8.961 41.281 1.189 1 98.06 188 VAL B N 1
ATOM 7433 C CA . VAL B 1 188 ? 9.586 41.656 -0.078 1 98.06 188 VAL B CA 1
ATOM 7434 C C . VAL B 1 188 ? 11.055 42 0.158 1 98.06 188 VAL B C 1
ATOM 7436 O O . VAL B 1 188 ? 11.93 41.625 -0.612 1 98.06 188 VAL B O 1
ATOM 7439 N N . GLN B 1 189 ? 11.289 42.75 1.202 1 96.19 189 GLN B N 1
ATOM 7440 C CA . GLN B 1 189 ? 12.648 43.125 1.535 1 96.19 189 GLN B CA 1
ATOM 7441 C C . GLN B 1 189 ? 13.539 41.906 1.776 1 96.19 189 GLN B C 1
ATOM 7443 O O . GLN B 1 189 ? 14.719 41.938 1.434 1 96.19 189 GLN B O 1
ATOM 7448 N N . ARG B 1 190 ? 13.016 40.906 2.287 1 94.75 190 ARG B N 1
ATOM 7449 C CA . ARG B 1 190 ? 13.789 39.719 2.619 1 94.75 190 ARG B CA 1
ATOM 7450 C C . ARG B 1 190 ? 13.711 38.688 1.499 1 94.75 190 ARG B C 1
ATOM 7452 O O . ARG B 1 190 ? 14.141 37.531 1.669 1 94.75 190 ARG B O 1
ATOM 7459 N N . GLY B 1 191 ? 13.078 39 0.461 1 95.31 191 GLY B N 1
ATOM 7460 C CA . GLY B 1 191 ? 13.07 38.156 -0.724 1 95.31 191 GLY B CA 1
ATOM 7461 C C . GLY B 1 191 ? 12.008 37.062 -0.677 1 95.31 191 GLY B C 1
ATOM 7462 O O . GLY B 1 191 ? 12.047 36.125 -1.462 1 95.31 191 GLY B O 1
ATOM 7463 N N . ILE B 1 192 ? 11.117 37.094 0.207 1 98.12 192 ILE B N 1
ATOM 7464 C CA . ILE B 1 192 ? 10.031 36.125 0.275 1 98.12 192 ILE B CA 1
ATOM 7465 C C . ILE B 1 192 ? 8.992 36.438 -0.805 1 98.12 192 ILE B C 1
ATOM 7467 O O . ILE B 1 192 ? 8.516 37.594 -0.903 1 98.12 192 ILE B O 1
ATOM 7471 N N . ALA B 1 193 ? 8.625 35.438 -1.582 1 98.19 193 ALA B N 1
ATOM 7472 C CA . ALA B 1 193 ? 7.875 35.656 -2.814 1 98.19 193 ALA B CA 1
ATOM 7473 C C . ALA B 1 193 ? 6.395 35.344 -2.615 1 98.19 193 ALA B C 1
ATOM 7475 O O . ALA B 1 193 ? 5.547 35.812 -3.375 1 98.19 193 ALA B O 1
ATOM 7476 N N . ALA B 1 194 ? 6.117 34.531 -1.637 1 98.69 194 ALA B N 1
ATOM 7477 C CA . ALA B 1 194 ? 4.734 34.094 -1.541 1 98.69 194 ALA B CA 1
ATOM 7478 C C . ALA B 1 194 ? 4.375 33.719 -0.101 1 98.69 194 ALA B C 1
ATOM 7480 O O . ALA B 1 194 ? 5.258 33.562 0.742 1 98.69 194 ALA B O 1
ATOM 7481 N N . VAL B 1 195 ? 3.037 33.688 0.118 1 98.38 195 VAL B N 1
ATOM 7482 C CA . VAL B 1 195 ? 2.477 33.281 1.399 1 98.38 195 VAL B CA 1
ATOM 7483 C C . VAL B 1 195 ? 1.397 32.219 1.171 1 98.38 195 VAL B C 1
ATOM 7485 O O . VAL B 1 195 ? 0.582 32.344 0.254 1 98.38 195 VAL B O 1
ATOM 7488 N N . SER B 1 196 ? 1.464 31.156 1.911 1 98 196 SER B N 1
ATOM 7489 C CA . SER B 1 196 ? 0.427 30.125 1.948 1 98 196 SER B CA 1
ATOM 7490 C C . SER B 1 196 ? -0.199 30.016 3.334 1 98 196 SER B C 1
ATOM 7492 O O . SER B 1 196 ? 0.493 29.734 4.312 1 98 196 SER B O 1
ATOM 7494 N N . VAL B 1 197 ? -1.503 30.219 3.41 1 97.5 197 VAL B N 1
ATOM 7495 C CA . VAL B 1 197 ? -2.174 30.219 4.703 1 97.5 197 VAL B CA 1
ATOM 7496 C C . VAL B 1 197 ? -3.25 29.125 4.723 1 97.5 197 VAL B C 1
ATOM 7498 O O . VAL B 1 197 ? -3.971 28.953 3.736 1 97.5 197 VAL B O 1
ATOM 7501 N N . GLY B 1 198 ? -3.258 28.281 5.738 1 96.25 198 GLY B N 1
ATOM 7502 C CA . GLY B 1 198 ? -4.379 27.422 6.062 1 96.25 198 GLY B CA 1
ATOM 7503 C C . GLY B 1 198 ? -5.18 27.906 7.258 1 96.25 198 GLY B C 1
ATOM 7504 O O . GLY B 1 198 ? -4.637 28.047 8.352 1 96.25 198 GLY B O 1
ATOM 7505 N N . VAL B 1 199 ? -6.453 28.094 7.082 1 96.12 199 VAL B N 1
ATOM 7506 C CA . VAL B 1 199 ? -7.316 28.703 8.086 1 96.12 199 VAL B CA 1
ATOM 7507 C C . VAL B 1 199 ? -7.871 27.625 9.016 1 96.12 199 VAL B C 1
ATOM 7509 O O . VAL B 1 199 ? -8.32 26.578 8.562 1 96.12 199 VAL B O 1
ATOM 7512 N N . ASN B 1 200 ? -7.816 27.891 10.258 1 95.12 200 ASN B N 1
ATOM 7513 C CA . ASN B 1 200 ? -8.453 26.969 11.188 1 95.12 200 ASN B CA 1
ATOM 7514 C C . ASN B 1 200 ? -9.852 26.562 10.719 1 95.12 200 ASN B C 1
ATOM 7516 O O . ASN B 1 200 ? -10.617 27.422 10.258 1 95.12 200 ASN B O 1
ATOM 7520 N N . PRO B 1 201 ? -10.195 25.297 10.852 1 93.06 201 PRO B N 1
ATOM 7521 C CA . PRO B 1 201 ? -11.469 24.844 10.289 1 93.06 201 PRO B CA 1
ATOM 7522 C C . PRO B 1 201 ? -12.68 25.453 10.977 1 93.06 201 PRO B C 1
ATOM 7524 O O . PRO B 1 201 ? -13.766 25.516 10.391 1 93.06 201 PRO B O 1
ATOM 7527 N N . GLY B 1 202 ? -12.539 25.938 12.156 1 93.31 202 GLY B N 1
ATOM 7528 C CA . GLY B 1 202 ? -13.664 26.5 12.898 1 93.31 202 GLY B CA 1
ATOM 7529 C C . GLY B 1 202 ? -13.844 27.984 12.664 1 93.31 202 GLY B C 1
ATOM 7530 O O . GLY B 1 202 ? -14.789 28.578 13.172 1 93.31 202 GLY B O 1
ATOM 7531 N N . THR B 1 203 ? -13.039 28.609 11.852 1 94.19 203 THR B N 1
ATOM 7532 C CA . THR B 1 203 ? -13.016 30.062 11.68 1 94.19 203 THR B CA 1
ATOM 7533 C C . THR B 1 203 ? -13.414 30.453 10.258 1 94.19 203 THR B C 1
ATOM 7535 O O . THR B 1 203 ? -12.984 29.812 9.297 1 94.19 203 THR B O 1
ATOM 7538 N N . SER B 1 204 ? -14.242 31.484 10.156 1 94.69 204 SER B N 1
ATOM 7539 C CA . SER B 1 204 ? -14.578 31.984 8.836 1 94.69 204 SER B CA 1
ATOM 7540 C C . SER B 1 204 ? -13.336 32.438 8.078 1 94.69 204 SER B C 1
ATOM 7542 O O . SER B 1 204 ? -12.57 33.281 8.578 1 94.69 204 SER B O 1
ATOM 7544 N N . PRO B 1 205 ? -13.18 31.922 6.918 1 96 205 PRO B N 1
ATOM 7545 C CA . PRO B 1 205 ? -11.977 32.281 6.172 1 96 205 PRO B CA 1
ATOM 7546 C C . PRO B 1 205 ? -12.086 33.656 5.512 1 96 205 PRO B C 1
ATOM 7548 O O . PRO B 1 205 ? -13.156 34.031 5.016 1 96 205 PRO B O 1
ATOM 7551 N N . PRO B 1 206 ? -10.984 34.406 5.465 1 97.75 206 PRO B N 1
ATOM 7552 C CA . PRO B 1 206 ? -11 35.656 4.691 1 97.75 206 PRO B CA 1
ATOM 7553 C C . PRO B 1 206 ? -11.445 35.438 3.246 1 97.75 206 PRO B C 1
ATOM 7555 O O . PRO B 1 206 ? -11.078 34.438 2.625 1 97.75 206 PRO B O 1
ATOM 7558 N N . ALA B 1 207 ? -12.195 36.375 2.75 1 97.44 207 ALA B N 1
ATOM 7559 C CA . ALA B 1 207 ? -12.781 36.25 1.419 1 97.44 207 ALA B CA 1
ATOM 7560 C C . ALA B 1 207 ? -11.773 36.656 0.338 1 97.44 207 ALA B C 1
ATOM 7562 O O . ALA B 1 207 ? -11.969 37.625 -0.371 1 97.44 207 ALA B O 1
ATOM 7563 N N . VAL B 1 208 ? -10.766 35.844 0.147 1 97.44 208 VAL B N 1
ATOM 7564 C CA . VAL B 1 208 ? -9.758 36.094 -0.883 1 97.44 208 VAL B CA 1
ATOM 7565 C C . VAL B 1 208 ? -9.867 35 -1.959 1 97.44 208 VAL B C 1
ATOM 7567 O O . VAL B 1 208 ? -10.43 33.938 -1.718 1 97.44 208 VAL B O 1
ATOM 7570 N N . PRO B 1 209 ? -9.352 35.312 -3.18 1 95.69 209 PRO B N 1
ATOM 7571 C CA . PRO B 1 209 ? -9.336 34.281 -4.211 1 95.69 209 PRO B CA 1
ATOM 7572 C C . PRO B 1 209 ? -8.359 33.125 -3.887 1 95.69 209 PRO B C 1
ATOM 7574 O O . PRO B 1 209 ? -7.512 33.281 -3.004 1 95.69 209 PRO B O 1
ATOM 7577 N N . PRO B 1 210 ? -8.523 31.984 -4.578 1 93.75 210 PRO B N 1
ATOM 7578 C CA . PRO B 1 210 ? -7.648 30.844 -4.297 1 93.75 210 PRO B CA 1
ATOM 7579 C C . PRO B 1 210 ? -6.168 31.172 -4.492 1 93.75 210 PRO B C 1
ATOM 7581 O O . PRO B 1 210 ? -5.312 30.609 -3.801 1 93.75 210 PRO B O 1
ATOM 7584 N N . LEU B 1 211 ? -5.902 31.938 -5.453 1 97.06 211 LEU B N 1
ATOM 7585 C CA . LEU B 1 211 ? -4.566 32.438 -5.77 1 97.06 211 LEU B CA 1
ATOM 7586 C C . LEU B 1 211 ? -4.613 33.875 -6.203 1 97.06 211 LEU B C 1
ATOM 7588 O O . LEU B 1 211 ? -5.449 34.281 -7.031 1 97.06 211 LEU B O 1
ATOM 7592 N N . PHE B 1 212 ? -3.707 34.75 -5.609 1 98.25 212 PHE B N 1
ATOM 7593 C CA . PHE B 1 212 ? -3.781 36.188 -5.906 1 98.25 212 PHE B CA 1
ATOM 7594 C C . PHE B 1 212 ? -2.451 36.875 -5.613 1 98.25 212 PHE B C 1
ATOM 7596 O O . PHE B 1 212 ? -1.53 36.25 -5.082 1 98.25 212 PHE B O 1
ATOM 7603 N N . ARG B 1 213 ? -2.305 38.125 -6.012 1 98.69 213 ARG B N 1
ATOM 7604 C CA . ARG B 1 213 ? -1.212 39 -5.648 1 98.69 213 ARG B CA 1
ATOM 7605 C C . ARG B 1 213 ? -1.633 39.969 -4.539 1 98.69 213 ARG B C 1
ATOM 7607 O O . ARG B 1 213 ? -2.629 40.688 -4.668 1 98.69 213 ARG B O 1
ATOM 7614 N N . TRP B 1 214 ? -0.995 39.906 -3.486 1 98.75 214 TRP B N 1
ATOM 7615 C CA . TRP B 1 214 ? -1.293 40.75 -2.326 1 98.75 214 TRP B CA 1
ATOM 7616 C C . TRP B 1 214 ? -0.38 41.969 -2.283 1 98.75 214 TRP B C 1
ATOM 7618 O O . TRP B 1 214 ? 0.846 41.812 -2.26 1 98.75 214 TRP B O 1
ATOM 7628 N N . ASN B 1 215 ? -1.021 43.125 -2.211 1 98.62 215 ASN B N 1
ATOM 7629 C CA . ASN B 1 215 ? -0.26 44.344 -2.406 1 98.62 215 ASN B CA 1
ATOM 7630 C C . ASN B 1 215 ? -0.464 45.344 -1.251 1 98.62 215 ASN B C 1
ATOM 7632 O O . ASN B 1 215 ? -1.581 45.5 -0.757 1 98.62 215 ASN B O 1
ATOM 7636 N N . PHE B 1 216 ? 0.577 45.938 -0.771 1 98.56 216 PHE B N 1
ATOM 7637 C CA . PHE B 1 216 ? 0.578 46.969 0.258 1 98.56 216 PHE B CA 1
ATOM 7638 C C . PHE B 1 216 ? 1.753 47.906 0.068 1 98.56 216 PHE B C 1
ATOM 7640 O O . PHE B 1 216 ? 2.906 47.469 0.004 1 98.56 216 PHE B O 1
ATOM 7647 N N . GLU B 1 217 ? 1.508 49.219 -0.093 1 97.88 217 GLU B N 1
ATOM 7648 C CA . GLU B 1 217 ? 2.502 50.281 -0.253 1 97.88 217 GLU B CA 1
ATOM 7649 C C . GLU B 1 217 ? 3.389 50.031 -1.469 1 97.88 217 GLU B C 1
ATOM 7651 O O . GLU B 1 217 ? 4.605 50.219 -1.41 1 97.88 217 GLU B O 1
ATOM 7656 N N . GLY B 1 218 ? 2.867 49.438 -2.42 1 97.38 218 GLY B N 1
ATOM 7657 C CA . GLY B 1 218 ? 3.576 49.219 -3.674 1 97.38 218 GLY B CA 1
ATOM 7658 C C . GLY B 1 218 ? 4.383 47.938 -3.705 1 97.38 218 GLY B C 1
ATOM 7659 O O . GLY B 1 218 ? 4.996 47.625 -4.723 1 97.38 218 GLY B O 1
ATOM 7660 N N . LYS B 1 219 ? 4.41 47.188 -2.629 1 98.31 219 LYS B N 1
ATOM 7661 C CA . LYS B 1 219 ? 5.082 45.906 -2.561 1 98.31 219 LYS B CA 1
ATOM 7662 C C . LYS B 1 219 ? 4.074 44.75 -2.656 1 98.31 219 LYS B C 1
ATOM 7664 O O . LYS B 1 219 ? 2.938 44.875 -2.203 1 98.31 219 LYS B O 1
ATOM 7669 N N . GLU B 1 220 ? 4.625 43.625 -3.27 1 98 220 GLU B N 1
ATOM 7670 C CA . GLU B 1 220 ? 3.664 42.594 -3.572 1 98 220 GLU B CA 1
ATOM 7671 C C . GLU B 1 220 ? 4.254 41.188 -3.299 1 98 220 GLU B C 1
ATOM 7673 O O . GLU B 1 220 ? 5.438 40.969 -3.547 1 98 220 GLU B O 1
ATOM 7678 N N . VAL B 1 221 ? 3.436 40.25 -2.877 1 98.62 221 VAL B N 1
ATOM 7679 C CA . VAL B 1 221 ? 3.742 38.812 -2.787 1 98.62 221 VAL B CA 1
ATOM 7680 C C . VAL B 1 221 ? 2.592 38 -3.379 1 98.62 221 VAL B C 1
ATOM 7682 O O . VAL B 1 221 ? 1.46 38.5 -3.463 1 98.62 221 VAL B O 1
ATOM 7685 N N . MET B 1 222 ? 2.863 36.812 -3.916 1 98.62 222 MET B N 1
ATOM 7686 C CA . MET B 1 222 ? 1.8 35.875 -4.266 1 98.62 222 MET B CA 1
ATOM 7687 C C . MET B 1 222 ? 1.231 35.219 -3.018 1 98.62 222 MET B C 1
ATOM 7689 O O . MET B 1 222 ? 1.938 35.031 -2.021 1 98.62 222 MET B O 1
ATOM 7693 N N . ALA B 1 223 ? -0.08 34.906 -3.088 1 98.56 223 ALA B N 1
ATOM 7694 C CA . ALA B 1 223 ? -0.681 34.406 -1.854 1 98.56 223 ALA B CA 1
ATOM 7695 C C . ALA B 1 223 ? -1.801 33.406 -2.15 1 98.56 223 ALA B C 1
ATOM 7697 O O . ALA B 1 223 ? -2.467 33.5 -3.186 1 98.56 223 ALA B O 1
ATOM 7698 N N . THR B 1 224 ? -1.972 32.469 -1.284 1 97.81 224 THR B N 1
ATOM 7699 C CA . THR B 1 224 ? -3.105 31.531 -1.298 1 97.81 224 THR B CA 1
ATOM 7700 C C . THR B 1 224 ? -3.576 31.234 0.122 1 97.81 224 THR B C 1
ATOM 7702 O O . THR B 1 224 ? -2.764 31.125 1.041 1 97.81 224 THR B O 1
ATOM 7705 N N . TRP B 1 225 ? -4.902 31.219 0.307 1 97 225 TRP B N 1
ATOM 7706 C CA . TRP B 1 225 ? -5.562 30.844 1.553 1 97 225 TRP B CA 1
ATOM 7707 C C . TRP B 1 225 ? -6.418 29.594 1.361 1 97 225 TRP B C 1
ATOM 7709 O O . TRP B 1 225 ? -7.25 29.531 0.453 1 97 225 TRP B O 1
ATOM 7719 N N . HIS B 1 226 ? -6.176 28.656 2.207 1 95.19 226 HIS B N 1
ATOM 7720 C CA . HIS B 1 226 ? -7.059 27.484 2.211 1 95.19 226 HIS B CA 1
ATOM 7721 C C . HIS B 1 226 ? -8.133 27.625 3.289 1 95.19 226 HIS B C 1
ATOM 7723 O O . HIS B 1 226 ? -7.816 27.656 4.48 1 95.19 226 HIS B O 1
ATOM 7729 N N . PRO B 1 227 ? -9.398 27.672 2.908 1 94.44 227 PRO B N 1
ATOM 7730 C CA . PRO B 1 227 ? -10.469 27.719 3.91 1 94.44 227 PRO B CA 1
ATOM 7731 C C . PRO B 1 227 ? -10.703 26.375 4.598 1 94.44 227 PRO B C 1
ATOM 7733 O O . PRO B 1 227 ? -10.594 25.328 3.959 1 94.44 227 PRO B O 1
ATOM 7736 N N . GLY B 1 228 ? -11.008 26.375 5.82 1 89.88 228 GLY B N 1
ATOM 7737 C CA . GLY B 1 228 ? -11.531 25.203 6.5 1 89.88 228 GLY B CA 1
ATOM 7738 C C . GLY B 1 228 ? -10.445 24.188 6.859 1 89.88 228 GLY B C 1
ATOM 7739 O O . GLY B 1 228 ? -10.656 22.984 6.754 1 89.88 228 GLY B O 1
ATOM 7740 N N . GLY B 1 229 ? -9.289 24.688 7.145 1 89.56 229 GLY B N 1
ATOM 7741 C CA . GLY B 1 229 ? -8.234 23.797 7.594 1 89.56 229 GLY B CA 1
ATOM 7742 C C . GLY B 1 229 ? -6.945 23.938 6.809 1 89.56 229 GLY B C 1
ATOM 7743 O O . GLY B 1 229 ? -6.793 24.891 6.035 1 89.56 229 GLY B O 1
ATOM 7744 N N . TYR B 1 230 ? -6.004 22.906 7.031 1 86.06 230 TYR B N 1
ATOM 7745 C CA . TYR B 1 230 ? -4.668 23.047 6.469 1 86.06 230 TYR B CA 1
ATOM 7746 C C . TYR B 1 230 ? -4.438 22.047 5.34 1 86.06 230 TYR B C 1
ATOM 7748 O O . TYR B 1 230 ? -3.297 21.781 4.965 1 86.06 230 TYR B O 1
ATOM 7756 N N . PRO B 1 231 ? -5.477 21.297 4.867 1 90.12 231 PRO B N 1
ATOM 7757 C CA . PRO B 1 231 ? -6.855 20.828 5.027 1 90.12 231 PRO B CA 1
ATOM 7758 C C . PRO B 1 231 ? -6.988 19.734 6.094 1 90.12 231 PRO B C 1
ATOM 7760 O O . PRO B 1 231 ? -6.027 19.453 6.812 1 90.12 231 PRO B O 1
ATOM 7763 N N . LEU B 1 232 ? -8.203 19.172 6.32 1 87 232 LEU B N 1
ATOM 7764 C CA . LEU B 1 232 ? -8.516 18.203 7.367 1 87 232 LEU B CA 1
ATOM 7765 C C . LEU B 1 232 ? -7.859 16.859 7.086 1 87 232 LEU B C 1
ATOM 7767 O O . LEU B 1 232 ? -8.531 15.828 7.027 1 87 232 LEU B O 1
ATOM 7771 N N . GLY B 1 233 ? -6.578 16.812 6.777 1 91.62 233 GLY B N 1
ATOM 7772 C CA . GLY B 1 233 ? -5.715 15.648 6.613 1 91.62 233 GLY B CA 1
ATOM 7773 C C . GLY B 1 233 ? -6.145 14.742 5.48 1 91.62 233 GLY B C 1
ATOM 7774 O O . GLY B 1 233 ? -7.293 14.797 5.031 1 91.62 233 GLY B O 1
ATOM 7775 N N . PRO B 1 234 ? -5.266 13.828 5.09 1 95.31 234 PRO B N 1
ATOM 7776 C CA . PRO B 1 234 ? -5.586 12.867 4.031 1 95.31 234 PRO B CA 1
ATOM 7777 C C . PRO B 1 234 ? -6.633 11.844 4.465 1 95.31 234 PRO B C 1
ATOM 7779 O O . PRO B 1 234 ? -6.668 11.445 5.629 1 95.31 234 PRO B O 1
ATOM 7782 N N . GLY B 1 235 ? -7.512 11.414 3.502 1 95.56 235 GLY B N 1
ATOM 7783 C CA . GLY B 1 235 ? -8.484 10.367 3.764 1 95.56 235 GLY B CA 1
ATOM 7784 C C . GLY B 1 235 ? -7.883 8.969 3.699 1 95.56 235 GLY B C 1
ATOM 7785 O O . GLY B 1 235 ? -6.688 8.812 3.428 1 95.56 235 GLY B O 1
ATOM 7786 N N . PRO B 1 236 ? -8.703 7.941 3.961 1 94.56 236 PRO B N 1
ATOM 7787 C CA . PRO B 1 236 ? -8.195 6.566 4.055 1 94.56 236 PRO B CA 1
ATOM 7788 C C . PRO B 1 236 ? -8.008 5.914 2.688 1 94.56 236 PRO B C 1
ATOM 7790 O O . PRO B 1 236 ? -7.238 4.957 2.559 1 94.56 236 PRO B O 1
ATOM 7793 N N . ASN B 1 237 ? -8.664 6.348 1.641 1 94.88 237 ASN B N 1
ATOM 7794 C CA . ASN B 1 237 ? -8.617 5.777 0.3 1 94.88 237 ASN B CA 1
ATOM 7795 C C . ASN B 1 237 ? -9.164 6.742 -0.744 1 94.88 237 ASN B C 1
ATOM 7797 O O . ASN B 1 237 ? -9.656 7.82 -0.402 1 94.88 237 ASN B O 1
ATOM 7801 N N . PRO B 1 238 ? -9.133 6.43 -2.047 1 96.69 238 PRO B N 1
ATOM 7802 C CA . PRO B 1 238 ? -9.547 7.371 -3.086 1 96.69 238 PRO B CA 1
ATOM 7803 C C . PRO B 1 238 ? -11.039 7.688 -3.031 1 96.69 238 PRO B C 1
ATOM 7805 O O . PRO B 1 238 ? -11.461 8.773 -3.438 1 96.69 238 PRO B O 1
ATOM 7808 N N . ALA B 1 239 ? -11.93 6.758 -2.615 1 96.56 239 ALA B N 1
ATOM 7809 C CA . ALA B 1 239 ? -13.359 7.02 -2.512 1 96.56 239 ALA B CA 1
ATOM 7810 C C . ALA B 1 239 ? -13.656 8.094 -1.465 1 96.56 239 ALA B C 1
ATOM 7812 O O . ALA B 1 239 ? -14.641 8.82 -1.571 1 96.56 239 ALA B O 1
ATOM 7813 N N . ARG B 1 240 ? -12.914 8.281 -0.438 1 97.38 240 ARG B N 1
ATOM 7814 C CA . ARG B 1 240 ? -12.961 9.25 0.648 1 97.38 240 ARG B CA 1
ATOM 7815 C C . ARG B 1 240 ? -11.633 9.992 0.778 1 97.38 240 ARG B C 1
ATOM 7817 O O . ARG B 1 240 ? -10.891 9.773 1.739 1 97.38 240 ARG B O 1
ATOM 7824 N N . PRO B 1 241 ? -11.305 10.906 -0.034 1 96.94 241 PRO B N 1
ATOM 7825 C CA . PRO B 1 241 ? -9.969 11.492 -0.191 1 96.94 241 PRO B CA 1
ATOM 7826 C C . PRO B 1 241 ? -9.578 12.398 0.976 1 96.94 241 PRO B C 1
ATOM 7828 O O . PRO B 1 241 ? -8.406 12.727 1.146 1 96.94 241 PRO B O 1
ATOM 7831 N N . GLY B 1 242 ? -10.594 12.875 1.833 1 95.81 242 GLY B N 1
ATOM 7832 C CA . GLY B 1 242 ? -10.289 13.789 2.92 1 95.81 242 GLY B CA 1
ATOM 7833 C C . GLY B 1 242 ? -9.648 15.086 2.447 1 95.81 242 GLY B C 1
ATOM 7834 O O . GLY B 1 242 ? -10.125 15.711 1.502 1 95.81 242 GLY B O 1
ATOM 7835 N N . GLY B 1 243 ? -8.602 15.5 3.084 1 96.06 243 GLY B N 1
ATOM 7836 C CA . GLY B 1 243 ? -7.938 16.766 2.773 1 96.06 243 GLY B CA 1
ATOM 7837 C C . GLY B 1 243 ? -7.207 16.734 1.444 1 96.06 243 GLY B C 1
ATOM 7838 O O . GLY B 1 243 ? -6.703 17.766 0.986 1 96.06 243 GLY B O 1
ATOM 7839 N N . LEU B 1 244 ? -7.18 15.562 0.768 1 97.06 244 LEU B N 1
ATOM 7840 C CA . LEU B 1 244 ? -6.508 15.453 -0.521 1 97.06 244 LEU B CA 1
ATOM 7841 C C . LEU B 1 244 ? -7.508 15.562 -1.668 1 97.06 244 LEU B C 1
ATOM 7843 O O . LEU B 1 244 ? -7.145 15.375 -2.832 1 97.06 244 LEU B O 1
ATOM 7847 N N . SER B 1 245 ? -8.781 15.844 -1.391 1 96.31 245 SER B N 1
ATOM 7848 C CA . SER B 1 245 ? -9.781 16.047 -2.434 1 96.31 245 SER B CA 1
ATOM 7849 C C . SER B 1 245 ? -9.406 17.234 -3.33 1 96.31 245 SER B C 1
ATOM 7851 O O . SER B 1 245 ? -8.695 18.141 -2.9 1 96.31 245 SER B O 1
ATOM 7853 N N . THR B 1 246 ? -9.859 17.234 -4.5 1 95.31 246 THR B N 1
ATOM 7854 C CA . THR B 1 246 ? -9.594 18.312 -5.445 1 95.31 246 THR B CA 1
ATOM 7855 C C . THR B 1 246 ? -10.07 19.656 -4.891 1 95.31 246 THR B C 1
ATOM 7857 O O . THR B 1 246 ? -9.469 20.703 -5.164 1 95.31 246 THR B O 1
ATOM 7860 N N . LYS B 1 247 ? -11.094 19.641 -4.074 1 92.44 247 LYS B N 1
ATOM 7861 C CA . LYS B 1 247 ? -11.641 20.859 -3.486 1 92.44 247 LYS B CA 1
ATOM 7862 C C . LYS B 1 247 ? -10.664 21.469 -2.477 1 92.44 247 LYS B C 1
ATOM 7864 O O . LYS B 1 247 ? -10.719 22.672 -2.201 1 92.44 247 LYS B O 1
ATOM 7869 N N . ASP B 1 248 ? -9.797 20.656 -1.926 1 95.44 248 ASP B N 1
ATOM 7870 C CA . ASP B 1 248 ? -8.867 21.094 -0.889 1 95.44 248 ASP B CA 1
ATOM 7871 C C . ASP B 1 248 ? -7.492 21.391 -1.473 1 95.44 248 ASP B C 1
ATOM 7873 O O . ASP B 1 248 ? -6.551 21.703 -0.737 1 95.44 248 ASP B O 1
ATOM 7877 N N . CYS B 1 249 ? -7.344 21.25 -2.764 1 96.5 249 CYS B N 1
ATOM 7878 C CA . CYS B 1 249 ? -6.129 21.641 -3.473 1 96.5 249 CYS B CA 1
ATOM 7879 C C . CYS B 1 249 ? -6.293 23 -4.145 1 96.5 249 CYS B C 1
ATOM 7881 O O . CYS B 1 249 ? -7.414 23.484 -4.301 1 96.5 249 CYS B O 1
ATOM 7883 N N . VAL B 1 250 ? -5.207 23.641 -4.465 1 97 250 VAL B N 1
ATOM 7884 C CA . VAL B 1 250 ? -5.234 24.859 -5.262 1 97 250 VAL B CA 1
ATOM 7885 C C . VAL B 1 250 ? -5.246 24.516 -6.746 1 97 250 VAL B C 1
ATOM 7887 O O . VAL B 1 250 ? -4.215 24.141 -7.312 1 97 250 VAL B O 1
ATOM 7890 N N . VAL B 1 251 ? -6.375 24.594 -7.301 1 95.56 251 VAL B N 1
ATOM 7891 C CA . VAL B 1 251 ? -6.566 24.328 -8.727 1 95.56 251 VAL B CA 1
ATOM 7892 C C . VAL B 1 251 ? -7.125 25.578 -9.406 1 95.56 251 VAL B C 1
ATOM 7894 O O . VAL B 1 251 ? -8.156 26.109 -8.992 1 95.56 251 VAL B O 1
ATOM 7897 N N . ILE B 1 252 ? -6.43 26.094 -10.375 1 93.75 252 ILE B N 1
ATOM 7898 C CA . ILE B 1 252 ? -6.824 27.297 -11.109 1 93.75 252 ILE B CA 1
ATOM 7899 C C . ILE B 1 252 ? -7.172 26.922 -12.555 1 93.75 252 ILE B C 1
ATOM 7901 O O . ILE B 1 252 ? -6.41 26.219 -13.219 1 93.75 252 ILE B O 1
ATOM 7905 N N . PRO B 1 253 ? -8.305 27.422 -13.055 1 90.69 253 PRO B N 1
ATOM 7906 C CA . PRO B 1 253 ? -8.633 27.125 -14.453 1 90.69 253 PRO B CA 1
ATOM 7907 C C . PRO B 1 253 ? -7.531 27.562 -15.422 1 90.69 253 PRO B C 1
ATOM 7909 O O . PRO B 1 253 ? -7.008 28.672 -15.305 1 90.69 253 PRO B O 1
ATOM 7912 N N . GLY B 1 254 ? -7.191 26.703 -16.266 1 90.88 254 GLY B N 1
ATOM 7913 C CA . GLY B 1 254 ? -6.215 27.016 -17.297 1 90.88 254 GLY B CA 1
ATOM 7914 C C . GLY B 1 254 ? -4.781 26.875 -16.828 1 90.88 254 GLY B C 1
ATOM 7915 O O . GLY B 1 254 ? -3.844 27.109 -17.594 1 90.88 254 GLY B O 1
ATOM 7916 N N . PHE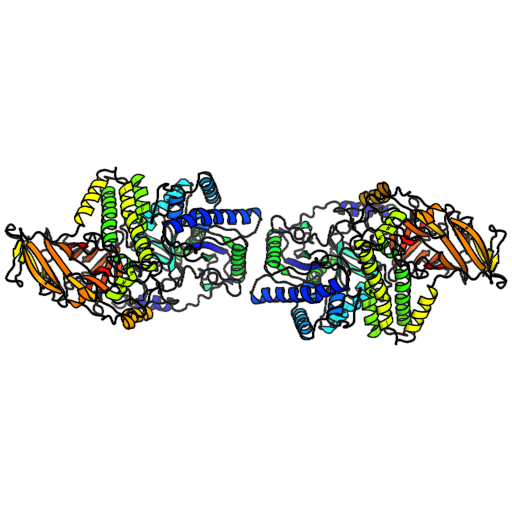 B 1 255 ? -4.547 26.562 -15.648 1 95 255 PHE B N 1
ATOM 7917 C CA . PHE B 1 255 ? -3.217 26.375 -15.086 1 95 255 PHE B CA 1
ATOM 7918 C C . PHE B 1 255 ? -2.938 24.891 -14.867 1 95 255 PHE B C 1
ATOM 7920 O O . PHE B 1 255 ? -3.732 24.188 -14.234 1 95 255 PHE B O 1
ATOM 7927 N N . GLU B 1 256 ? -1.854 24.359 -15.297 1 96.94 256 GLU B N 1
ATOM 7928 C CA . GLU B 1 256 ? -1.593 22.922 -15.367 1 96.94 256 GLU B CA 1
ATOM 7929 C C . GLU B 1 256 ? -1.086 22.391 -14.039 1 96.94 256 GLU B C 1
ATOM 7931 O O . GLU B 1 256 ? -0.917 21.172 -13.875 1 96.94 256 GLU B O 1
ATOM 7936 N N . HIS B 1 257 ? -0.753 23.266 -13.109 1 97.88 257 HIS B N 1
ATOM 7937 C CA . HIS B 1 257 ? -0.176 22.844 -11.844 1 97.88 257 HIS B CA 1
ATOM 7938 C C . HIS B 1 257 ? -1.193 22.953 -10.711 1 97.88 257 HIS B C 1
ATOM 7940 O O . HIS B 1 257 ? -1.941 23.922 -10.633 1 97.88 257 HIS B O 1
ATOM 7946 N N . ALA B 1 258 ? -1.312 21.938 -9.898 1 98.19 258 ALA B N 1
ATOM 7947 C CA . ALA B 1 258 ? -2.109 21.969 -8.68 1 98.19 258 ALA B CA 1
ATOM 7948 C C . ALA B 1 258 ? -1.222 21.859 -7.441 1 98.19 258 ALA B C 1
ATOM 7950 O O . ALA B 1 258 ? -0.136 21.266 -7.5 1 98.19 258 ALA B O 1
ATOM 7951 N N . LEU B 1 259 ? -1.571 22.516 -6.375 1 98.25 259 LEU B N 1
ATOM 7952 C CA . LEU B 1 259 ? -0.933 22.406 -5.066 1 98.25 259 LEU B CA 1
ATOM 7953 C C . LEU B 1 259 ? -1.832 21.656 -4.09 1 98.25 259 LEU B C 1
ATOM 7955 O O . LEU B 1 259 ? -2.949 22.094 -3.807 1 98.25 259 LEU B O 1
ATOM 7959 N N . CYS B 1 260 ? -1.429 20.469 -3.664 1 97.69 260 CYS B N 1
ATOM 7960 C CA . CYS B 1 260 ? -2.184 19.672 -2.703 1 97.69 260 CYS B CA 1
ATOM 7961 C C . CYS B 1 260 ? -1.406 19.516 -1.401 1 97.69 260 CYS B C 1
ATOM 7963 O O . CYS B 1 260 ? -0.188 19.688 -1.374 1 97.69 260 CYS B O 1
ATOM 7965 N N . TYR B 1 261 ? -2.115 19.203 -0.358 1 96.44 261 TYR B N 1
ATOM 7966 C CA . TYR B 1 261 ? -1.54 19.219 0.981 1 96.44 261 TYR B CA 1
ATOM 7967 C C . TYR B 1 261 ? -1.756 17.875 1.685 1 96.44 261 TYR B C 1
ATOM 7969 O O . TYR B 1 261 ? -2.869 17.578 2.117 1 96.44 261 TYR B O 1
ATOM 7977 N N . ALA B 1 262 ? -0.709 17.156 1.792 1 95.19 262 ALA B N 1
ATOM 7978 C CA . ALA B 1 262 ? -0.766 15.992 2.68 1 95.19 262 ALA B CA 1
ATOM 7979 C C . ALA B 1 262 ? -0.387 16.375 4.105 1 95.19 262 ALA B C 1
ATOM 7981 O O . ALA B 1 262 ? 0.593 15.867 4.656 1 95.19 262 ALA B O 1
ATOM 7982 N N . PHE B 1 263 ? -1.223 17.188 4.695 1 91.56 263 PHE B N 1
ATOM 7983 C CA . PHE B 1 263 ? -0.98 17.75 6.016 1 91.56 263 PHE B CA 1
ATOM 7984 C C . PHE B 1 263 ? -1.554 16.859 7.105 1 91.56 263 PHE B C 1
ATOM 7986 O O . PHE B 1 263 ? -2.723 16.469 7.047 1 91.56 263 PHE B O 1
ATOM 7993 N N . ILE B 1 264 ? -0.753 16.547 8.016 1 88.5 264 ILE B N 1
ATOM 7994 C CA . ILE B 1 264 ? -1.214 15.867 9.219 1 88.5 264 ILE B CA 1
ATOM 7995 C C . ILE B 1 264 ? -1.492 16.891 10.312 1 88.5 264 ILE B C 1
ATOM 7997 O O . ILE B 1 264 ? -0.764 17.875 10.453 1 88.5 264 ILE B O 1
ATOM 8001 N N . GLN B 1 265 ? -2.395 16.75 11.102 1 89.94 265 GLN B N 1
ATOM 8002 C CA . GLN B 1 265 ? -2.996 17.75 11.984 1 89.94 265 GLN B CA 1
ATOM 8003 C C . GLN B 1 265 ? -2.072 18.078 13.156 1 89.94 265 GLN B C 1
ATOM 8005 O O . GLN B 1 26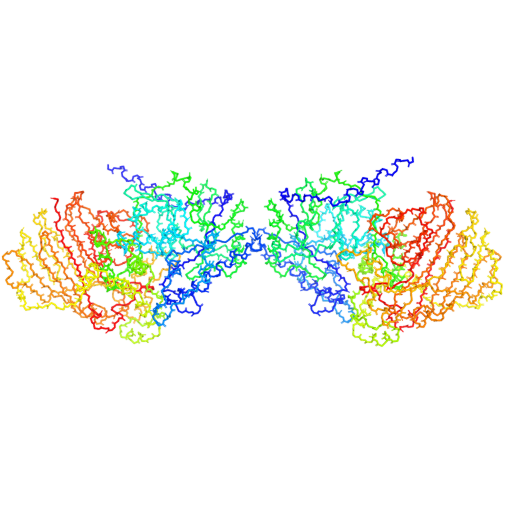5 ? -0.853 17.922 13.055 1 89.94 265 GLN B O 1
ATOM 8010 N N . ASP B 1 266 ? -2.48 18.625 14.188 1 92.19 266 ASP B N 1
ATOM 8011 C CA . ASP B 1 266 ? -1.749 19.25 15.281 1 92.19 266 ASP B CA 1
ATOM 8012 C C . ASP B 1 266 ? -0.655 18.328 15.812 1 92.19 266 ASP B C 1
ATOM 8014 O O . ASP B 1 266 ? -0.947 17.281 16.391 1 92.19 266 ASP B O 1
ATOM 8018 N N . ASN B 1 267 ? 0.542 18.781 15.594 1 96.5 267 ASN B N 1
ATOM 8019 C CA . ASN B 1 267 ? 1.739 18.094 16.078 1 96.5 267 ASN B CA 1
ATOM 8020 C C . ASN B 1 267 ? 1.741 16.625 15.68 1 96.5 267 ASN B C 1
ATOM 8022 O O . ASN B 1 267 ? 2.279 15.781 16.406 1 96.5 267 ASN B O 1
ATOM 8026 N N . GLY B 1 268 ? 1.146 16.234 14.523 1 94.88 268 GLY B N 1
ATOM 8027 C CA . GLY B 1 268 ? 0.934 14.844 14.133 1 94.88 268 GLY B CA 1
ATOM 8028 C C . GLY B 1 268 ? 2.143 14.219 13.461 1 94.88 268 GLY B C 1
ATOM 8029 O O . GLY B 1 268 ? 2.227 13 13.336 1 94.88 268 GLY B O 1
ATOM 8030 N N . GLY B 1 269 ? 3.092 15.016 13.023 1 96.12 269 GLY B N 1
ATOM 8031 C CA . GLY B 1 269 ? 4.328 14.508 12.453 1 96.12 269 GLY B CA 1
ATOM 8032 C C . GLY B 1 269 ? 4.168 14.031 11.023 1 96.12 269 GLY B C 1
ATOM 8033 O O . GLY B 1 269 ? 3.148 14.297 10.383 1 96.12 269 GLY B O 1
ATOM 8034 N N . PRO B 1 270 ? 5.246 13.445 10.477 1 97.62 270 PRO B N 1
ATOM 8035 C CA . PRO B 1 270 ? 5.188 12.867 9.133 1 97.62 270 PRO B CA 1
ATOM 8036 C C . PRO B 1 270 ? 4.363 11.586 9.07 1 97.62 270 PRO B C 1
ATOM 8038 O O . PRO B 1 270 ? 3.941 11.07 10.109 1 97.62 270 PRO B O 1
ATOM 8041 N N . PRO B 1 271 ? 4.066 11.078 7.844 1 97.06 271 PRO B N 1
ATOM 8042 C CA . PRO B 1 271 ? 3.391 9.789 7.727 1 97.06 271 PRO B CA 1
ATOM 8043 C C . PRO B 1 271 ? 4.055 8.695 8.57 1 97.06 271 PRO B C 1
ATOM 8045 O O . PRO B 1 271 ? 5.258 8.766 8.836 1 97.06 271 PRO B O 1
ATOM 8048 N N . ILE B 1 272 ? 3.344 7.664 8.977 1 96.44 272 ILE B N 1
ATOM 8049 C CA . ILE B 1 272 ? 3.834 6.668 9.922 1 96.44 272 ILE B CA 1
ATOM 8050 C C . ILE B 1 272 ? 4.742 5.676 9.203 1 96.44 272 ILE B C 1
ATOM 8052 O O . ILE B 1 272 ? 5.637 5.086 9.82 1 96.44 272 ILE B O 1
ATOM 8056 N N . ASP B 1 273 ? 4.551 5.406 7.871 1 96.38 273 ASP B N 1
ATOM 8057 C CA . ASP B 1 273 ? 5.371 4.5 7.082 1 96.38 273 ASP B CA 1
ATOM 8058 C C . ASP B 1 273 ? 5.215 4.773 5.586 1 96.38 273 ASP B C 1
ATOM 8060 O O . ASP B 1 273 ? 4.484 5.684 5.191 1 96.38 273 ASP B O 1
ATOM 8064 N N . VAL B 1 274 ? 5.902 4.012 4.75 1 96.88 274 VAL B N 1
ATOM 8065 C CA . VAL B 1 274 ? 5.91 4.176 3.301 1 96.88 274 VAL B CA 1
ATOM 8066 C C . VAL B 1 274 ? 4.52 3.898 2.742 1 96.88 274 VAL B C 1
ATOM 8068 O O . VAL B 1 274 ? 4.086 4.551 1.787 1 96.88 274 VAL B O 1
ATOM 8071 N N . LEU B 1 275 ? 3.75 2.945 3.289 1 94.94 275 LEU B N 1
ATOM 8072 C CA . LEU B 1 275 ? 2.42 2.586 2.807 1 94.94 275 LEU B CA 1
ATOM 8073 C C . LEU B 1 275 ? 1.47 3.777 2.898 1 94.94 275 LEU B C 1
ATOM 8075 O O . LEU B 1 275 ? 0.609 3.957 2.033 1 94.94 275 LEU B O 1
ATOM 8079 N N . GLU B 1 276 ? 1.545 4.566 3.971 1 96.56 276 GLU B N 1
ATOM 8080 C CA . GLU B 1 276 ? 0.709 5.758 4.102 1 96.56 276 GLU B CA 1
ATOM 8081 C C . GLU B 1 276 ? 1.009 6.766 2.998 1 96.56 276 GLU B C 1
ATOM 8083 O O . GLU B 1 276 ? 0.097 7.402 2.467 1 96.56 276 GLU B O 1
ATOM 8088 N N . ILE B 1 277 ? 2.309 6.965 2.664 1 98 277 ILE B N 1
ATOM 8089 C CA . ILE B 1 277 ? 2.699 7.863 1.581 1 98 277 ILE B CA 1
ATOM 8090 C C . ILE B 1 277 ? 2.092 7.379 0.266 1 98 277 ILE B C 1
ATOM 8092 O O . ILE B 1 277 ? 1.502 8.164 -0.478 1 98 277 ILE B O 1
ATOM 8096 N N . LEU B 1 278 ? 2.254 6.086 -0.012 1 97.31 278 LEU B N 1
ATOM 8097 C CA . LEU B 1 278 ? 1.729 5.516 -1.247 1 97.31 278 LEU B CA 1
ATOM 8098 C C . LEU B 1 278 ? 0.212 5.648 -1.306 1 97.31 278 LEU B C 1
ATOM 8100 O O . LEU B 1 278 ? -0.357 5.863 -2.379 1 97.31 278 LEU B O 1
ATOM 8104 N N . SER B 1 279 ? -0.461 5.473 -0.196 1 96.75 279 SER B N 1
ATOM 8105 C CA . SER B 1 279 ? -1.906 5.668 -0.13 1 96.75 279 SER B CA 1
ATOM 8106 C C . SER B 1 279 ? -2.291 7.086 -0.537 1 96.75 279 SER B C 1
ATOM 8108 O O . SER B 1 279 ? -3.301 7.289 -1.215 1 96.75 279 SER B O 1
ATOM 8110 N N . ASN B 1 280 ? -1.517 8.078 -0.033 1 98.06 280 ASN B N 1
ATOM 8111 C CA . ASN B 1 280 ? -1.764 9.453 -0.454 1 98.06 280 ASN B CA 1
ATOM 8112 C C . ASN B 1 280 ? -1.667 9.602 -1.97 1 98.06 280 ASN B C 1
ATOM 8114 O O . ASN B 1 280 ? -2.488 10.289 -2.584 1 98.06 280 ASN B O 1
ATOM 8118 N N . TYR B 1 281 ? -0.656 8.969 -2.512 1 98.25 281 TYR B N 1
ATOM 8119 C CA . TYR B 1 281 ? -0.483 9.023 -3.959 1 98.25 281 TYR B CA 1
ATOM 8120 C C . TYR B 1 281 ? -1.653 8.359 -4.676 1 98.25 281 TYR B C 1
ATOM 8122 O O . TYR B 1 281 ? -2.092 8.828 -5.73 1 98.25 281 TYR B O 1
ATOM 8130 N N . GLU B 1 282 ? -2.172 7.199 -4.145 1 97.19 282 GLU B N 1
ATOM 8131 C CA . GLU B 1 282 ? -3.33 6.531 -4.73 1 97.19 282 GLU B CA 1
ATOM 8132 C C . GLU B 1 282 ? -4.535 7.469 -4.785 1 97.19 282 GLU B C 1
ATOM 8134 O O . GLU B 1 282 ? -5.246 7.516 -5.789 1 97.19 282 GLU B O 1
ATOM 8139 N N . ILE B 1 283 ? -4.801 8.227 -3.742 1 97.81 283 ILE B N 1
ATOM 8140 C CA . ILE B 1 283 ? -5.91 9.172 -3.678 1 97.81 283 ILE B CA 1
ATOM 8141 C C . ILE B 1 283 ? -5.742 10.242 -4.758 1 97.81 283 ILE B C 1
ATOM 8143 O O . ILE B 1 283 ? -6.684 10.539 -5.496 1 97.81 283 ILE B O 1
ATOM 8147 N N . LEU B 1 284 ? -4.566 10.766 -4.852 1 98.38 284 LEU B N 1
ATOM 8148 C CA . LEU B 1 284 ? -4.312 11.859 -5.785 1 98.38 284 LEU B CA 1
ATOM 8149 C C . LEU B 1 284 ? -4.406 11.375 -7.227 1 98.38 284 LEU B C 1
ATOM 8151 O O . LEU B 1 284 ? -4.809 12.133 -8.117 1 98.38 284 LEU B O 1
ATOM 8155 N N . ARG B 1 285 ? -3.975 10.086 -7.52 1 97.12 285 ARG B N 1
ATOM 8156 C CA . ARG B 1 285 ? -4.098 9.539 -8.867 1 97.12 285 ARG B CA 1
ATOM 8157 C C . ARG B 1 285 ? -5.555 9.508 -9.312 1 97.12 285 ARG B C 1
ATOM 8159 O O . ARG B 1 285 ? -5.848 9.711 -10.492 1 97.12 285 ARG B O 1
ATOM 8166 N N . LYS B 1 286 ? -6.43 9.156 -8.422 1 96.94 286 LYS B N 1
ATOM 8167 C CA . LYS B 1 286 ? -7.855 9.18 -8.742 1 96.94 286 LYS B CA 1
ATOM 8168 C C . LYS B 1 286 ? -8.344 10.617 -8.953 1 96.94 286 LYS B C 1
ATOM 8170 O O . LYS B 1 286 ? -9.102 10.891 -9.883 1 96.94 286 LYS B O 1
ATOM 8175 N N . GLU B 1 287 ? -7.883 11.594 -8.062 1 97.25 287 GLU B N 1
ATOM 8176 C CA . GLU B 1 287 ? -8.305 12.992 -8.117 1 97.25 287 GLU B CA 1
ATOM 8177 C C . GLU B 1 287 ? -7.793 13.672 -9.383 1 97.25 287 GLU B C 1
ATOM 8179 O O . GLU B 1 287 ? -8.461 14.547 -9.945 1 97.25 287 GLU B O 1
ATOM 8184 N N . PHE B 1 288 ? -6.602 13.289 -9.812 1 97.31 288 PHE B N 1
ATOM 8185 C CA . PHE B 1 288 ? -5.949 13.891 -10.977 1 97.31 288 PHE B CA 1
ATOM 8186 C C . PHE B 1 288 ? -5.461 12.812 -11.938 1 97.31 288 PHE B C 1
ATOM 8188 O O . PHE B 1 288 ? -4.258 12.594 -12.07 1 97.31 288 PHE B O 1
ATOM 8195 N N . PRO B 1 289 ? -6.309 12.203 -12.742 1 93.19 289 PRO B N 1
ATOM 8196 C CA . PRO B 1 289 ? -6.035 10.984 -13.5 1 93.19 289 PRO B CA 1
ATOM 8197 C C . PRO B 1 289 ? -4.973 11.188 -14.578 1 93.19 289 PRO B C 1
ATOM 8199 O O . PRO B 1 289 ? -4.352 10.219 -15.031 1 93.19 289 PRO B O 1
ATOM 8202 N N . ASN B 1 290 ? -4.66 12.406 -14.977 1 92.75 290 ASN B N 1
ATOM 8203 C CA . ASN B 1 290 ? -3.727 12.641 -16.062 1 92.75 290 ASN B CA 1
ATOM 8204 C C . ASN B 1 290 ? -2.455 13.328 -15.586 1 92.75 290 ASN B C 1
ATOM 8206 O O . ASN B 1 290 ? -1.627 13.758 -16.391 1 92.75 290 ASN B O 1
ATOM 8210 N N . ALA B 1 291 ? -2.283 13.438 -14.273 1 96.31 291 ALA B N 1
ATOM 8211 C CA . ALA B 1 291 ? -1.21 14.281 -13.758 1 96.31 291 ALA B CA 1
ATOM 8212 C C . ALA B 1 291 ? -0.029 13.445 -13.281 1 96.31 291 ALA B C 1
ATOM 8214 O O . ALA B 1 291 ? -0.209 12.32 -12.812 1 96.31 291 ALA B O 1
ATOM 8215 N N . LYS B 1 292 ? 1.163 13.93 -13.484 1 96.75 292 LYS B N 1
ATOM 8216 C CA . LYS B 1 292 ? 2.326 13.477 -12.734 1 96.75 292 LYS B CA 1
ATOM 8217 C C . LYS B 1 292 ? 2.322 14.039 -11.312 1 96.75 292 LYS B C 1
ATOM 8219 O O . LYS B 1 292 ? 2.146 15.242 -11.117 1 96.75 292 LYS B O 1
ATOM 8224 N N . ILE B 1 293 ? 2.432 13.195 -10.336 1 97.88 293 ILE B N 1
ATOM 8225 C CA . ILE B 1 293 ? 2.348 13.586 -8.93 1 97.88 293 ILE B CA 1
ATOM 8226 C C . ILE B 1 293 ? 3.727 13.484 -8.281 1 97.88 293 ILE B C 1
ATOM 8228 O O . ILE B 1 293 ? 4.438 12.492 -8.477 1 97.88 293 ILE B O 1
ATOM 8232 N N . LYS B 1 294 ? 4.184 14.438 -7.551 1 97.81 294 LYS B N 1
ATOM 8233 C CA . LYS B 1 294 ? 5.465 14.359 -6.855 1 97.81 294 LYS B CA 1
ATOM 8234 C C . LYS B 1 294 ? 5.398 15.039 -5.492 1 97.81 294 LYS B C 1
ATOM 8236 O O . LYS B 1 294 ? 4.688 16.031 -5.324 1 97.81 294 LYS B O 1
ATOM 8241 N N . GLY B 1 295 ? 6.062 14.508 -4.52 1 98.06 295 GLY B N 1
ATOM 8242 C CA . GLY B 1 295 ? 6.406 15.312 -3.355 1 98.06 295 GLY B CA 1
ATOM 8243 C C . GLY B 1 295 ? 7.195 16.562 -3.699 1 98.06 295 GLY B C 1
ATOM 8244 O O . GLY B 1 295 ? 8.164 16.5 -4.453 1 98.06 295 GLY B O 1
ATOM 8245 N N . SER B 1 296 ? 6.742 17.672 -3.242 1 98.12 296 SER B N 1
ATOM 8246 C CA . SER B 1 296 ? 7.277 18.953 -3.719 1 98.12 296 SER B CA 1
ATOM 8247 C C . SER B 1 296 ? 7.488 19.922 -2.566 1 98.12 296 SER B C 1
ATOM 8249 O O . SER B 1 296 ? 7.457 19.531 -1.398 1 98.12 296 SER B O 1
ATOM 8251 N N . THR B 1 297 ? 7.914 21.156 -2.887 1 97.75 297 THR B N 1
ATOM 8252 C CA . THR B 1 297 ? 8.047 22.297 -1.971 1 97.75 297 THR B CA 1
ATOM 8253 C C . THR B 1 297 ? 7.164 23.453 -2.41 1 97.75 297 THR B C 1
ATOM 8255 O O . THR B 1 297 ? 6.75 23.516 -3.57 1 97.75 297 THR B O 1
ATOM 8258 N N . PHE B 1 298 ? 6.895 24.344 -1.482 1 97.88 298 PHE B N 1
ATOM 8259 C CA . PHE B 1 298 ? 6.148 25.531 -1.838 1 97.88 298 PHE B CA 1
ATOM 8260 C C . PHE B 1 298 ? 6.875 26.328 -2.926 1 97.88 298 PHE B C 1
ATOM 8262 O O . PHE B 1 298 ? 6.242 26.859 -3.842 1 97.88 298 PHE B O 1
ATOM 8269 N N . GLU B 1 299 ? 8.125 26.375 -2.83 1 96.5 299 GLU B N 1
ATOM 8270 C CA . GLU B 1 299 ? 8.953 27.125 -3.77 1 96.5 299 GLU B CA 1
ATOM 8271 C C . GLU B 1 299 ? 8.766 26.609 -5.195 1 96.5 299 GLU B C 1
ATOM 8273 O O . GLU B 1 299 ? 8.641 27.406 -6.133 1 96.5 299 GLU B O 1
ATOM 8278 N N . GLU B 1 300 ? 8.812 25.297 -5.387 1 97.38 300 GLU B N 1
ATOM 8279 C CA . GLU B 1 300 ? 8.656 24.719 -6.715 1 97.38 300 GLU B CA 1
ATOM 8280 C C . GLU B 1 300 ? 7.297 25.062 -7.312 1 97.38 300 GLU B C 1
ATOM 8282 O O . GLU B 1 300 ? 7.191 25.344 -8.508 1 97.38 300 GLU B O 1
ATOM 8287 N N . TYR B 1 301 ? 6.277 25.016 -6.555 1 98.31 301 TYR B N 1
ATOM 8288 C CA . TYR B 1 301 ? 4.945 25.359 -7.039 1 98.31 301 TYR B CA 1
ATOM 8289 C C . TYR B 1 301 ? 4.863 26.828 -7.422 1 98.31 301 TYR B C 1
ATOM 8291 O O . TYR B 1 301 ? 4.379 27.172 -8.5 1 98.31 301 TYR B O 1
ATOM 8299 N N . PHE B 1 302 ? 5.363 27.703 -6.551 1 98.56 302 PHE B N 1
ATOM 8300 C CA . PHE B 1 302 ? 5.199 29.125 -6.793 1 98.56 302 PHE B CA 1
ATOM 8301 C C . PHE B 1 302 ? 6.129 29.594 -7.906 1 98.56 302 PHE B C 1
ATOM 8303 O O . PHE B 1 302 ? 5.898 30.641 -8.516 1 98.56 302 PHE B O 1
ATOM 8310 N N . ALA B 1 303 ? 7.223 28.875 -8.133 1 98.31 303 ALA B N 1
ATOM 8311 C CA . ALA B 1 303 ? 7.996 29.125 -9.344 1 98.31 303 ALA B CA 1
ATOM 8312 C C . ALA B 1 303 ? 7.129 29 -10.594 1 98.31 303 ALA B C 1
ATOM 8314 O O . ALA B 1 303 ? 7.262 29.781 -11.531 1 98.31 303 ALA B O 1
ATOM 8315 N N . GLU B 1 304 ? 6.277 27.953 -10.586 1 98.31 304 GLU B N 1
ATOM 8316 C CA . GLU B 1 304 ? 5.355 27.781 -11.703 1 98.31 304 GLU B CA 1
ATOM 8317 C C . GLU B 1 304 ? 4.273 28.859 -11.711 1 98.31 304 GLU B C 1
ATOM 8319 O O . GLU B 1 304 ? 3.887 29.359 -12.766 1 98.31 304 GLU B O 1
ATOM 8324 N N . VAL B 1 305 ? 3.754 29.234 -10.523 1 98.44 305 VAL B N 1
ATOM 8325 C CA . VAL B 1 305 ? 2.729 30.266 -10.414 1 98.44 305 VAL B CA 1
ATOM 8326 C C . VAL B 1 305 ? 3.27 31.594 -10.938 1 98.44 305 VAL B C 1
ATOM 8328 O O . VAL B 1 305 ? 2.535 32.375 -11.547 1 98.44 305 VAL B O 1
ATOM 8331 N N . ASN B 1 306 ? 4.523 31.875 -10.656 1 98.12 306 ASN B N 1
ATOM 8332 C CA . ASN B 1 306 ? 5.145 33.125 -11.078 1 98.12 306 ASN B CA 1
ATOM 8333 C C . ASN B 1 306 ? 5.012 33.344 -12.586 1 98.12 306 ASN B C 1
ATOM 8335 O O . ASN B 1 306 ? 4.961 34.469 -13.047 1 98.12 306 ASN B O 1
ATOM 8339 N N . LYS B 1 307 ? 4.953 32.25 -13.312 1 97.5 307 LYS B N 1
ATOM 8340 C CA . LYS B 1 307 ? 4.836 32.312 -14.766 1 97.5 307 LYS B CA 1
ATOM 8341 C C . LYS B 1 307 ? 3.486 32.906 -15.172 1 97.5 307 LYS B C 1
ATOM 8343 O O . LYS B 1 307 ? 3.344 33.438 -16.281 1 97.5 307 LYS B O 1
ATOM 8348 N N . ILE B 1 308 ? 2.529 32.812 -14.328 1 96.94 308 ILE B N 1
ATOM 8349 C CA . ILE B 1 308 ? 1.211 33.375 -14.641 1 96.94 308 ILE B CA 1
ATOM 8350 C C . ILE B 1 308 ? 0.888 34.531 -13.711 1 96.94 308 ILE B C 1
ATOM 8352 O O . ILE B 1 308 ? -0.277 34.906 -13.547 1 96.94 308 ILE B O 1
ATOM 8356 N N . ARG B 1 309 ? 1.779 35.156 -13.055 1 96.62 309 ARG B N 1
ATOM 8357 C CA . ARG B 1 309 ? 1.654 36.156 -12.008 1 96.62 309 ARG B CA 1
ATOM 8358 C C . ARG B 1 309 ? 0.788 37.312 -12.477 1 96.62 309 ARG B C 1
ATOM 8360 O O . ARG B 1 309 ? -0.068 37.812 -11.727 1 96.62 309 ARG B O 1
ATOM 8367 N N . ASP B 1 310 ? 0.934 37.781 -13.648 1 96.44 310 ASP B N 1
ATOM 8368 C CA . ASP B 1 310 ? 0.279 38.969 -14.164 1 96.44 310 ASP B CA 1
ATOM 8369 C C . ASP B 1 310 ? -1.213 38.719 -14.383 1 96.44 310 ASP B C 1
ATOM 8371 O O . ASP B 1 310 ? -1.994 39.656 -14.477 1 96.44 310 ASP B O 1
ATOM 8375 N N . SER B 1 311 ? -1.549 37.438 -14.453 1 96.19 311 SER B N 1
ATOM 8376 C CA . SER B 1 311 ? -2.953 37.094 -14.68 1 96.19 311 SER B CA 1
ATOM 8377 C C . SER B 1 311 ? -3.705 36.969 -13.359 1 96.19 311 SER B C 1
ATOM 8379 O O . SER B 1 311 ? -4.938 36.906 -13.344 1 96.19 311 SER B O 1
ATOM 8381 N N . LEU B 1 312 ? -3.057 37.031 -12.234 1 97.5 312 LEU B N 1
ATOM 8382 C CA . LEU B 1 312 ? -3.682 36.812 -10.93 1 97.5 312 LEU B CA 1
ATOM 8383 C C . LEU B 1 312 ? -4.348 38.094 -10.445 1 97.5 312 LEU B C 1
ATOM 8385 O O . LEU B 1 312 ? -3.852 39.188 -10.695 1 97.5 312 LEU B O 1
ATOM 8389 N N . PRO B 1 313 ? -5.477 37.969 -9.797 1 97.81 313 PRO B N 1
ATOM 8390 C CA . PRO B 1 313 ? -6.102 39.156 -9.203 1 97.81 313 PRO B CA 1
ATOM 8391 C C . PRO B 1 313 ? -5.219 39.812 -8.156 1 97.81 313 PRO B C 1
ATOM 8393 O O . PRO B 1 313 ? -4.438 39.156 -7.477 1 97.81 313 PRO B O 1
ATOM 8396 N N . VAL B 1 314 ? -5.359 41.188 -7.953 1 98.44 314 VAL B N 1
ATOM 8397 C CA . VAL B 1 314 ? -4.605 41.938 -6.965 1 98.44 314 VAL B CA 1
ATOM 8398 C C . VAL B 1 314 ? -5.512 42.312 -5.797 1 98.44 314 VAL B C 1
ATOM 8400 O O . VAL B 1 314 ? -6.594 42.875 -6 1 98.44 314 VAL B O 1
ATOM 8403 N N . ILE B 1 315 ? -5.125 41.969 -4.633 1 98.5 315 ILE B N 1
ATOM 8404 C CA . ILE B 1 315 ? -5.836 42.344 -3.416 1 98.5 315 ILE B CA 1
ATOM 8405 C C . ILE B 1 315 ? -5.02 43.375 -2.641 1 98.5 315 ILE B C 1
ATOM 8407 O O . ILE B 1 315 ? -3.836 43.156 -2.371 1 98.5 315 ILE B O 1
ATOM 8411 N N . LYS B 1 316 ? -5.625 44.469 -2.207 1 98.25 316 LYS B N 1
ATOM 8412 C CA . LYS B 1 316 ? -4.934 45.562 -1.5 1 98.25 316 LYS B CA 1
ATOM 8413 C C . LYS B 1 316 ? -5.496 45.75 -0.094 1 98.25 316 LYS B C 1
ATOM 8415 O O . LYS B 1 316 ? -5.004 46.562 0.676 1 98.25 316 LYS B O 1
ATOM 8420 N N . GLN B 1 317 ? -6.492 44.938 0.191 1 98.31 317 GLN B N 1
ATOM 8421 C CA . GLN B 1 317 ? -7.16 45.062 1.484 1 98.31 317 GLN B CA 1
ATOM 8422 C C . GLN B 1 317 ? -6.344 44.375 2.584 1 98.31 317 GLN B C 1
ATOM 8424 O O . GLN B 1 317 ? -5.629 43.406 2.326 1 98.31 317 GLN B O 1
ATOM 8429 N N . GLU B 1 318 ? -6.523 44.969 3.809 1 98.5 318 GLU B N 1
ATOM 8430 C CA . GLU B 1 318 ? -6.086 44.281 5.023 1 98.5 318 GLU B CA 1
ATOM 8431 C C . GLU B 1 318 ? -6.895 43 5.262 1 98.5 318 GLU B C 1
ATOM 8433 O O . GLU B 1 318 ? -8.109 42.969 5.035 1 98.5 318 GLU B O 1
ATOM 8438 N N . VAL B 1 319 ? -6.156 41.906 5.637 1 98.38 319 VAL B N 1
ATOM 8439 C CA . VAL B 1 319 ? -6.867 40.719 6.102 1 98.38 319 VAL B CA 1
ATOM 8440 C C . VAL B 1 319 ? -6.98 40.75 7.625 1 98.38 319 VAL B C 1
ATOM 8442 O O . VAL B 1 319 ? -8.078 40.656 8.172 1 98.38 319 VAL B O 1
ATOM 8445 N N . GLY B 1 320 ? -5.762 41 8.281 1 97.88 320 GLY B N 1
ATOM 8446 C CA . GLY B 1 320 ? -5.738 41 9.734 1 97.88 320 GLY B CA 1
ATOM 8447 C C . GLY B 1 320 ? -5.992 39.625 10.336 1 97.88 320 GLY B C 1
ATOM 8448 O O . GLY B 1 320 ? -6.316 38.688 9.617 1 97.88 320 GLY B O 1
ATOM 8449 N N . ASP B 1 321 ? -5.777 39.5 11.641 1 97.44 321 ASP B N 1
ATOM 8450 C CA . ASP B 1 321 ? -5.922 38.219 12.359 1 97.44 321 ASP B CA 1
ATOM 8451 C C . ASP B 1 321 ? -7.078 38.281 13.359 1 97.44 321 ASP B C 1
ATOM 8453 O O . ASP B 1 321 ? -6.977 38.969 14.391 1 97.44 321 ASP B O 1
ATOM 8457 N N . THR B 1 322 ? -8.086 37.5 13.109 1 96.44 322 THR B N 1
ATOM 8458 C CA . THR B 1 322 ? -9.25 37.531 13.984 1 96.44 322 THR B CA 1
ATOM 8459 C C . THR B 1 322 ? -8.945 36.844 15.32 1 96.44 322 THR B C 1
ATOM 8461 O O . THR B 1 322 ? -9.688 37 16.297 1 96.44 322 THR B O 1
ATOM 8464 N N . TRP B 1 323 ? -7.863 36.125 15.391 1 96.06 323 TRP B N 1
ATOM 8465 C CA . TRP B 1 323 ? -7.465 35.438 16.625 1 96.06 323 TRP B CA 1
ATOM 8466 C C . TRP B 1 323 ? -6.57 36.344 17.469 1 96.06 323 TRP B C 1
ATOM 8468 O O . TRP B 1 323 ? -6.211 35.969 18.594 1 96.06 323 TRP B O 1
ATOM 8478 N N . ILE B 1 324 ? -6.293 37.469 17.031 1 97.38 324 ILE B N 1
ATOM 8479 C CA . ILE B 1 324 ? -5.289 38.312 17.656 1 97.38 324 ILE B CA 1
ATOM 8480 C C . ILE B 1 324 ? -5.781 38.75 19.047 1 97.38 324 ILE B C 1
ATOM 8482 O O . ILE B 1 324 ? -4.988 39.188 19.875 1 97.38 324 ILE B O 1
ATOM 8486 N N . GLN B 1 325 ? -7.086 38.688 19.297 1 95.19 325 GLN B N 1
ATOM 8487 C CA . GLN B 1 325 ? -7.645 39.125 20.578 1 95.19 325 GLN B CA 1
ATOM 8488 C C . GLN B 1 325 ? -7.051 38.312 21.734 1 95.19 325 GLN B C 1
ATOM 8490 O O . GLN B 1 325 ? -7.039 38.75 22.875 1 95.19 325 GLN B O 1
ATOM 8495 N N . GLY B 1 326 ? -6.477 37.156 21.453 1 95.75 326 GLY B N 1
ATOM 8496 C CA . GLY B 1 326 ? -5.926 36.281 22.469 1 95.75 326 GLY B CA 1
ATOM 8497 C C . GLY B 1 326 ? -4.703 36.875 23.156 1 95.75 326 GLY B C 1
ATOM 8498 O O . GLY B 1 326 ? -4.402 36.5 24.297 1 95.75 326 GLY B O 1
ATOM 8499 N N . ILE B 1 327 ? -4.043 37.75 22.5 1 97.12 327 ILE B N 1
ATOM 8500 C CA . ILE B 1 327 ? -2.758 38.219 23.016 1 97.12 327 ILE B CA 1
ATOM 8501 C C . ILE B 1 327 ? -2.982 39.062 24.25 1 97.12 327 ILE B C 1
ATOM 8503 O O . ILE B 1 327 ? -2.047 39.344 25.016 1 97.12 327 ILE B O 1
ATOM 8507 N N . ALA B 1 328 ? -4.207 39.469 24.5 1 97.69 328 ALA B N 1
ATOM 8508 C CA . ALA B 1 328 ? -4.52 40.281 25.672 1 97.69 328 ALA B CA 1
ATOM 8509 C C . ALA B 1 328 ? -4.797 39.406 26.891 1 97.69 328 ALA B C 1
ATOM 8511 O O . ALA B 1 328 ? -4.984 39.938 28 1 97.69 328 ALA B O 1
ATOM 8512 N N . SER B 1 329 ? -4.711 38.156 26.75 1 97.38 329 SER B N 1
ATOM 8513 C CA . SER B 1 329 ? -5.086 37.25 27.828 1 97.38 329 SER B CA 1
ATOM 8514 C C . SER B 1 329 ? -4.012 37.219 28.906 1 97.38 329 SER B C 1
ATOM 8516 O O . SER B 1 329 ? -4.27 36.75 30.031 1 97.38 329 SER B O 1
ATOM 8518 N N . ASP B 1 330 ? -2.812 37.625 28.641 1 97.5 330 ASP B N 1
ATOM 8519 C CA . ASP B 1 330 ? -1.728 37.688 29.609 1 97.5 330 ASP B CA 1
ATOM 8520 C C . ASP B 1 330 ? -1.028 39.062 29.578 1 97.5 330 ASP B C 1
ATOM 8522 O O . ASP B 1 330 ? 0.066 39.188 29.016 1 97.5 330 ASP B O 1
ATOM 8526 N N . PRO B 1 331 ? -1.565 40.062 30.25 1 97.25 331 PRO B N 1
ATOM 8527 C CA . PRO B 1 331 ? -1.02 41.406 30.188 1 97.25 331 PRO B CA 1
ATOM 8528 C C . PRO B 1 331 ? 0.426 41.469 30.672 1 97.25 331 PRO B C 1
ATOM 8530 O O . PRO B 1 331 ? 1.244 42.188 30.078 1 97.25 331 PRO B O 1
ATOM 8533 N N . TYR B 1 332 ? 0.736 40.781 31.719 1 96.5 332 TYR B N 1
ATOM 8534 C CA . TYR B 1 332 ? 2.092 40.75 32.25 1 96.5 332 TYR B CA 1
ATOM 8535 C C . TYR B 1 332 ? 3.09 40.281 31.219 1 96.5 332 TYR B C 1
ATOM 8537 O O . TYR B 1 332 ? 4.113 40.906 30.984 1 96.5 332 TYR B O 1
ATOM 8545 N N . LYS B 1 333 ? 2.807 39.125 30.609 1 96.75 333 LYS B N 1
ATOM 8546 C CA . LYS B 1 333 ? 3.682 38.531 29.594 1 96.75 333 LYS B CA 1
ATOM 8547 C C . LYS B 1 333 ? 3.881 39.5 28.422 1 96.75 333 LYS B C 1
ATOM 8549 O O . LYS B 1 333 ? 5.008 39.688 27.969 1 96.75 333 LYS B O 1
ATOM 8554 N N . MET B 1 334 ? 2.803 40.094 27.984 1 97.44 334 MET B N 1
ATOM 8555 C CA . MET B 1 334 ? 2.859 40.938 26.797 1 97.44 334 MET B CA 1
ATOM 8556 C C . MET B 1 334 ? 3.652 42.219 27.062 1 97.44 334 MET B C 1
ATOM 8558 O O . MET B 1 334 ? 4.461 42.625 26.234 1 97.44 334 MET B O 1
ATOM 8562 N N . ALA B 1 335 ? 3.428 42.812 28.219 1 97.88 335 ALA B N 1
ATOM 8563 C CA . ALA B 1 335 ? 4.152 44.031 28.547 1 97.88 335 ALA B CA 1
ATOM 8564 C C . ALA B 1 335 ? 5.652 43.781 28.656 1 97.88 335 ALA B C 1
ATOM 8566 O O . ALA B 1 335 ? 6.461 44.562 28.125 1 97.88 335 ALA B O 1
ATOM 8567 N N . ASN B 1 336 ? 6.012 42.719 29.344 1 97.88 336 ASN B N 1
ATOM 8568 C CA . ASN B 1 336 ? 7.422 42.375 29.516 1 97.88 336 ASN B CA 1
ATOM 8569 C C . ASN B 1 336 ? 8.062 41.969 28.188 1 97.88 336 ASN B C 1
ATOM 8571 O O . ASN B 1 336 ? 9.188 42.375 27.891 1 97.88 336 ASN B O 1
ATOM 8575 N N . TYR B 1 337 ? 7.422 41.188 27.453 1 98.19 337 TYR B N 1
ATOM 8576 C CA . TYR B 1 337 ? 7.883 40.781 26.125 1 98.19 337 TYR B CA 1
ATOM 8577 C C . TYR B 1 337 ? 8.164 42.031 25.266 1 98.19 337 TYR B C 1
ATOM 8579 O O . TYR B 1 337 ? 9.211 42.125 24.625 1 98.19 337 TYR B O 1
ATOM 8587 N N . ARG B 1 338 ? 7.18 42.938 25.172 1 98.19 338 ARG B N 1
ATOM 8588 C CA . ARG B 1 338 ? 7.316 44.125 24.359 1 98.19 338 ARG B CA 1
ATOM 8589 C C . ARG B 1 338 ? 8.461 45 24.859 1 98.19 338 ARG B C 1
ATOM 8591 O O . ARG B 1 338 ? 9.172 45.625 24.047 1 98.19 338 ARG B O 1
ATOM 8598 N N . ALA B 1 339 ? 8.656 45.062 26.172 1 98.38 339 ALA B N 1
ATOM 8599 C CA . ALA B 1 339 ? 9.773 45.812 26.734 1 98.38 339 ALA B CA 1
ATOM 8600 C C . ALA B 1 339 ? 11.109 45.312 26.203 1 98.38 339 ALA B C 1
ATOM 8602 O O . ALA B 1 339 ? 11.977 46.094 25.812 1 98.38 339 ALA B O 1
ATOM 8603 N N . VAL B 1 340 ? 11.234 44.031 26.172 1 98.38 340 VAL B N 1
ATOM 8604 C CA . VAL B 1 340 ? 12.477 43.406 25.719 1 98.38 340 VAL B CA 1
ATOM 8605 C C . VAL B 1 340 ? 12.633 43.625 24.219 1 98.38 340 VAL B C 1
ATOM 8607 O O . VAL B 1 340 ? 13.703 44.031 23.75 1 98.38 340 VAL B O 1
ATOM 8610 N N . SER B 1 341 ? 11.609 43.375 23.469 1 97.81 341 SER B N 1
ATOM 8611 C CA . SER B 1 341 ? 11.633 43.5 22.016 1 97.81 341 SER B CA 1
ATOM 8612 C C . SER B 1 341 ? 11.953 44.938 21.609 1 97.81 341 SER B C 1
ATOM 8614 O O . SER B 1 341 ? 12.727 45.156 20.672 1 97.81 341 SER B O 1
ATOM 8616 N N . GLU B 1 342 ? 11.375 45.906 22.297 1 97.44 342 GLU B N 1
ATOM 8617 C CA . GLU B 1 342 ? 11.594 47.312 21.984 1 97.44 342 GLU B CA 1
ATOM 8618 C C . GLU B 1 342 ? 13.023 47.719 22.328 1 97.44 342 GLU B C 1
ATOM 8620 O O . GLU B 1 342 ? 13.633 48.531 21.594 1 97.44 342 GLU B O 1
ATOM 8625 N N . ALA B 1 343 ? 13.5 47.219 23.438 1 98.25 343 ALA B N 1
ATOM 8626 C CA . ALA B 1 343 ? 14.883 47.531 23.797 1 98.25 343 ALA B CA 1
ATOM 8627 C C . ALA B 1 343 ? 15.852 47.031 22.734 1 98.25 343 ALA B C 1
ATOM 8629 O O . ALA B 1 343 ? 16.781 47.719 22.344 1 98.25 343 ALA B O 1
ATOM 8630 N N . ILE B 1 344 ? 15.648 45.812 22.234 1 97.81 344 ILE B N 1
ATOM 8631 C CA . ILE B 1 344 ? 16.469 45.25 21.188 1 97.81 344 ILE B CA 1
ATOM 8632 C C . ILE B 1 344 ? 16.359 46.125 19.922 1 97.81 344 ILE B C 1
ATOM 8634 O O . ILE B 1 344 ? 17.375 46.469 19.312 1 97.81 344 ILE B O 1
ATOM 8638 N N . THR B 1 345 ? 15.164 46.469 19.594 1 97.12 345 THR B N 1
ATOM 8639 C CA . THR B 1 345 ? 14.898 47.25 18.391 1 97.12 345 THR B CA 1
ATOM 8640 C C . THR B 1 345 ? 15.594 48.625 18.484 1 97.12 345 THR B C 1
ATOM 8642 O O . THR B 1 345 ? 16.25 49.062 17.531 1 97.12 345 THR B O 1
ATOM 8645 N N . GLU B 1 346 ? 15.492 49.25 19.625 1 97.12 346 GLU B N 1
ATOM 8646 C CA . GLU B 1 346 ? 16.109 50.562 19.844 1 97.12 346 GLU B CA 1
ATOM 8647 C C . GLU B 1 346 ? 17.641 50.469 19.75 1 97.12 346 GLU B C 1
ATOM 8649 O O . GLU B 1 346 ? 18.281 51.312 19.156 1 97.12 346 GLU B O 1
ATOM 8654 N N . CYS B 1 347 ? 18.125 49.438 20.344 1 97.56 347 CYS B N 1
ATOM 8655 C CA . CYS B 1 347 ? 19.578 49.25 20.328 1 97.56 347 CYS B CA 1
ATOM 8656 C C . CYS B 1 347 ? 20.078 49.062 18.906 1 97.56 347 CYS B C 1
ATOM 8658 O O . CYS B 1 347 ? 21.109 49.656 18.531 1 97.56 347 CYS B O 1
ATOM 8660 N N . VAL B 1 348 ? 19.375 48.281 18.125 1 95.81 348 VAL B N 1
ATOM 8661 C CA . VAL B 1 348 ? 19.75 47.969 16.75 1 95.81 348 VAL B CA 1
ATOM 8662 C C . VAL B 1 348 ? 19.594 49.219 15.891 1 95.81 348 VAL B C 1
ATOM 8664 O O . VAL B 1 348 ? 20.5 49.562 15.117 1 95.81 348 VAL B O 1
ATOM 8667 N N . MET B 1 349 ? 18.5 49.906 16.062 1 95.56 349 MET B N 1
ATOM 8668 C CA . MET B 1 349 ? 18.203 51.094 15.242 1 95.56 349 MET B CA 1
ATOM 8669 C C . MET B 1 349 ? 19.172 52.219 15.562 1 95.56 349 MET B C 1
ATOM 8671 O O . MET B 1 349 ? 19.531 53 14.688 1 95.56 349 MET B O 1
ATOM 8675 N N . ALA B 1 350 ? 19.641 52.25 16.797 1 96.62 350 ALA B N 1
ATOM 8676 C CA . ALA B 1 350 ? 20.578 53.312 17.234 1 96.62 350 ALA B CA 1
ATOM 8677 C C . ALA B 1 350 ? 22 52.969 16.828 1 96.62 350 ALA B C 1
ATOM 8679 O O . ALA B 1 350 ? 22.922 53.781 16.984 1 96.62 350 ALA B O 1
ATOM 8680 N N . GLY B 1 351 ? 22.203 51.812 16.312 1 95.31 351 GLY B N 1
ATOM 8681 C CA . GLY B 1 351 ? 23.531 51.375 15.906 1 95.31 351 GLY B CA 1
ATOM 8682 C C . GLY B 1 351 ? 24.391 50.938 17.062 1 95.31 351 GLY B C 1
ATOM 8683 O O . GLY B 1 351 ? 25.609 50.75 16.906 1 95.31 351 GLY B O 1
ATOM 8684 N N . LEU B 1 352 ? 23.766 50.75 18.156 1 96.31 352 LEU B N 1
ATOM 8685 C CA . LEU B 1 352 ? 24.5 50.375 19.359 1 96.31 352 LEU B CA 1
ATOM 8686 C C . LEU B 1 352 ? 24.703 48.844 19.391 1 96.31 352 LEU B C 1
ATOM 8688 O O . LEU B 1 352 ? 25.609 48.375 20.078 1 96.31 352 LEU B O 1
ATOM 8692 N N . CYS B 1 353 ? 23.797 48.094 18.75 1 95.31 353 CYS B N 1
ATOM 8693 C CA . CYS B 1 353 ? 23.875 46.625 18.641 1 95.31 353 CYS B CA 1
ATOM 8694 C C . CYS B 1 353 ? 23.734 46.188 17.188 1 95.31 353 CYS B C 1
ATOM 8696 O O . CYS B 1 353 ? 23.109 46.875 16.391 1 95.31 353 CYS B O 1
ATOM 8698 N N . LYS B 1 354 ? 24.344 45.156 16.953 1 93.88 354 LYS B N 1
ATOM 8699 C CA . LYS B 1 354 ? 24.203 44.531 15.633 1 93.88 354 LYS B CA 1
ATOM 8700 C C . LYS B 1 354 ? 23.172 43.406 15.656 1 93.88 354 LYS B C 1
ATOM 8702 O O . LYS B 1 354 ? 23.266 42.469 16.453 1 93.88 354 LYS B O 1
ATOM 8707 N N . ALA B 1 355 ? 22.25 43.5 14.75 1 91.31 355 ALA B N 1
ATOM 8708 C CA . ALA B 1 355 ? 21.188 42.5 14.672 1 91.31 355 ALA B CA 1
ATOM 8709 C C . ALA B 1 355 ? 21.781 41.125 14.43 1 91.31 355 ALA B C 1
ATOM 8711 O O . ALA B 1 355 ? 21.188 40.094 14.828 1 91.31 355 ALA B O 1
ATOM 8712 N N . SER B 1 356 ? 23 41.062 13.867 1 91.5 356 SER B N 1
ATOM 8713 C CA . SER B 1 356 ? 23.625 39.781 13.516 1 91.5 356 SER B CA 1
ATOM 8714 C C . SER B 1 356 ? 24.422 39.219 14.68 1 91.5 356 SER B C 1
ATOM 8716 O O . SER B 1 356 ? 24.969 38.125 14.586 1 91.5 356 SER B O 1
ATOM 8718 N N . ASP B 1 357 ? 24.562 40 15.742 1 95.19 357 ASP B N 1
ATOM 8719 C CA . ASP B 1 357 ? 25.234 39.469 16.922 1 95.19 357 ASP B CA 1
ATOM 8720 C C . ASP B 1 357 ? 24.609 38.156 17.344 1 95.19 357 ASP B C 1
ATOM 8722 O O . ASP B 1 357 ? 23.391 38.062 17.531 1 95.19 357 ASP B O 1
ATOM 8726 N N . PRO B 1 358 ? 25.469 37.125 17.547 1 93.62 358 PRO B N 1
ATOM 8727 C CA . PRO B 1 358 ? 24.938 35.781 17.859 1 93.62 358 PRO B CA 1
ATOM 8728 C C . PRO B 1 358 ? 24.078 35.781 19.125 1 93.62 358 PRO B C 1
ATOM 8730 O O . PRO B 1 358 ? 23.125 35 19.219 1 93.62 358 PRO B O 1
ATOM 8733 N N . ARG B 1 359 ? 24.609 36.594 20.078 1 93.44 359 ARG B N 1
ATOM 8734 C CA . ARG B 1 359 ? 23.844 36.688 21.312 1 93.44 359 ARG B CA 1
ATOM 8735 C C . ARG B 1 359 ? 22.438 37.219 21.047 1 93.44 359 ARG B C 1
ATOM 8737 O O . ARG B 1 359 ? 21.469 36.75 21.641 1 93.44 359 ARG B O 1
ATOM 8744 N N . ILE B 1 360 ? 22.094 38.156 20.141 1 96.69 360 ILE B N 1
ATOM 8745 C CA . ILE B 1 360 ? 20.812 38.719 19.766 1 96.69 360 ILE B CA 1
ATOM 8746 C C . ILE B 1 360 ? 20.031 37.719 18.938 1 96.69 360 ILE B C 1
ATOM 8748 O O . ILE B 1 360 ? 18.812 37.562 19.109 1 96.69 360 ILE B O 1
ATOM 8752 N N . VAL B 1 361 ? 20.734 37.062 18.031 1 95.06 361 VAL B N 1
ATOM 8753 C CA . VAL B 1 361 ? 20.094 36.062 17.219 1 95.06 361 VAL B CA 1
ATOM 8754 C C . VAL B 1 361 ? 19.484 34.969 18.125 1 95.06 361 VAL B C 1
ATOM 8756 O O . VAL B 1 361 ? 18.344 34.562 17.938 1 95.06 361 VAL B O 1
ATOM 8759 N N . SER B 1 362 ? 20.266 34.562 19.094 1 95.38 362 SER B N 1
ATOM 8760 C CA . SER B 1 362 ? 19.781 33.562 20.047 1 95.38 362 SER B CA 1
ATOM 8761 C C . SER B 1 362 ? 18.609 34.094 20.859 1 95.38 362 SER B C 1
ATOM 8763 O O . SER B 1 362 ? 17.641 33.344 21.094 1 95.38 362 SER B O 1
ATOM 8765 N N . ALA B 1 363 ? 18.719 35.281 21.297 1 97.25 363 ALA B N 1
ATOM 8766 C CA . ALA B 1 363 ? 17.641 35.875 22.062 1 97.25 363 ALA B CA 1
ATOM 8767 C C . ALA B 1 363 ? 16.359 35.969 21.234 1 97.25 363 ALA B C 1
ATOM 8769 O O . ALA B 1 363 ? 15.273 35.688 21.734 1 97.25 363 ALA B O 1
ATOM 8770 N N . CYS B 1 364 ? 16.484 36.344 20.016 1 96.75 364 CYS B N 1
ATOM 8771 C CA . CYS B 1 364 ? 15.344 36.469 19.125 1 96.75 364 CYS B CA 1
ATOM 8772 C C . CYS B 1 364 ? 14.688 35.125 18.859 1 96.75 364 CYS B C 1
ATOM 8774 O O . CYS B 1 364 ? 13.461 35.031 18.797 1 96.75 364 CYS B O 1
ATOM 8776 N N . ARG B 1 365 ? 15.508 34.094 18.688 1 96.38 365 ARG B N 1
ATOM 8777 C CA . ARG B 1 365 ? 14.977 32.75 18.484 1 96.38 365 ARG B CA 1
ATOM 8778 C C . ARG B 1 365 ? 14.055 32.344 19.625 1 96.38 365 ARG B C 1
ATOM 8780 O O . ARG B 1 365 ? 13.031 31.703 19.406 1 96.38 365 ARG B O 1
ATOM 8787 N N . LEU B 1 366 ? 14.445 32.75 20.828 1 96.94 366 LEU B N 1
ATOM 8788 C CA . LEU B 1 366 ? 13.641 32.438 22 1 96.94 366 LEU B CA 1
ATOM 8789 C C . LEU B 1 366 ? 12.461 33.406 22.109 1 96.94 366 LEU B C 1
ATOM 8791 O O . LEU B 1 366 ? 11.336 32.969 22.391 1 96.94 366 LEU B O 1
ATOM 8795 N N . LEU B 1 367 ? 12.641 34.625 21.828 1 97.81 367 LEU B N 1
ATOM 8796 C CA . LEU B 1 367 ? 11.656 35.656 22.016 1 97.81 367 LEU B CA 1
ATOM 8797 C C . LEU B 1 367 ? 10.484 35.5 21.047 1 97.81 367 LEU B C 1
ATOM 8799 O O . LEU B 1 367 ? 9.344 35.812 21.391 1 97.81 367 LEU B O 1
ATOM 8803 N N . VAL B 1 368 ? 10.688 34.938 19.875 1 97.38 368 VAL B N 1
ATOM 8804 C CA . VAL B 1 368 ? 9.664 34.875 18.844 1 97.38 368 VAL B CA 1
ATOM 8805 C C . VAL B 1 368 ? 8.648 33.781 19.188 1 97.38 368 VAL B C 1
ATOM 8807 O O . VAL B 1 368 ? 7.559 33.75 18.609 1 97.38 368 VAL B O 1
ATOM 8810 N N . LYS B 1 369 ? 8.977 32.969 20.219 1 97.5 369 LYS B N 1
ATOM 8811 C CA . LYS B 1 369 ? 7.977 32 20.703 1 97.5 369 LYS B CA 1
ATOM 8812 C C . LYS B 1 369 ? 6.75 32.75 21.25 1 97.5 369 LYS B C 1
ATOM 8814 O O . LYS B 1 369 ? 5.633 32.219 21.188 1 97.5 369 LYS B O 1
ATOM 8819 N N . LEU B 1 370 ? 6.941 33.906 21.719 1 97.88 370 LEU B N 1
ATOM 8820 C CA . LEU B 1 370 ? 5.891 34.625 22.422 1 97.88 370 LEU B CA 1
ATOM 8821 C C . LEU B 1 370 ? 4.836 35.156 21.453 1 97.88 370 LEU B C 1
ATOM 8823 O O . LEU B 1 370 ? 3.641 35.125 21.75 1 97.88 370 LEU B O 1
ATOM 8827 N N . PRO B 1 371 ? 5.219 35.594 20.234 1 97.56 371 PRO B N 1
ATOM 8828 C CA . PRO B 1 371 ? 4.184 35.938 19.25 1 97.56 371 PRO B CA 1
ATOM 8829 C C . PRO B 1 371 ? 3.736 34.719 18.438 1 97.56 371 PRO B C 1
ATOM 8831 O O . PRO B 1 371 ? 2.908 34.844 17.531 1 97.56 371 PRO B O 1
ATOM 8834 N N . GLU B 1 372 ? 4.27 33.562 18.625 1 97.62 372 GLU B N 1
ATOM 8835 C CA . GLU B 1 372 ? 3.688 32.312 18.078 1 97.62 372 GLU B CA 1
ATOM 8836 C C . GLU B 1 372 ? 2.312 32.062 18.688 1 97.62 372 GLU B C 1
ATOM 8838 O O . GLU B 1 372 ? 2.072 32.344 19.859 1 97.62 372 GLU B O 1
ATOM 8843 N N . HIS B 1 373 ? 1.419 31.453 17.969 1 96.44 373 HIS B N 1
ATOM 8844 C CA . HIS B 1 373 ? -0.011 31.5 18.25 1 96.44 373 HIS B CA 1
ATOM 8845 C C . HIS B 1 373 ? -0.386 30.547 19.375 1 96.44 373 HIS B C 1
ATOM 8847 O O . HIS B 1 373 ? -1.509 30.578 19.891 1 96.44 373 HIS B O 1
ATOM 8853 N N . THR B 1 374 ? 0.472 29.688 19.828 1 97 374 THR B N 1
ATOM 8854 C CA . THR B 1 374 ? 0.153 28.703 20.844 1 97 374 THR B CA 1
ATOM 8855 C C . THR B 1 374 ? 0.683 29.141 22.203 1 97 374 THR B C 1
ATOM 8857 O O . THR B 1 374 ? 1.893 29.281 22.391 1 97 374 THR B O 1
ATOM 8860 N N . TRP B 1 375 ? -0.234 29.25 23.172 1 97.12 375 TRP B N 1
ATOM 8861 C CA . TRP B 1 375 ? 0.169 29.766 24.484 1 97.12 375 TRP B CA 1
ATOM 8862 C C . TRP B 1 375 ? -0.126 28.75 25.578 1 97.12 375 TRP B C 1
ATOM 8864 O O . TRP B 1 375 ? 0.24 28.953 26.734 1 97.12 375 TRP B O 1
ATOM 8874 N N . GLY B 1 376 ? -0.772 27.625 25.156 1 96.31 376 GLY B N 1
ATOM 8875 C CA . GLY B 1 376 ? -1.052 26.641 26.188 1 96.31 376 GLY B CA 1
ATOM 8876 C C . GLY B 1 376 ? -1.807 25.422 25.672 1 96.31 376 GLY B C 1
ATOM 8877 O O . GLY B 1 376 ? -1.812 25.156 24.469 1 96.31 376 GLY B O 1
ATOM 8878 N N . LEU B 1 377 ? -2.432 24.625 26.625 1 96.31 377 LEU B N 1
ATOM 8879 C CA . LEU B 1 377 ? -3.068 23.328 26.359 1 96.31 377 LEU B CA 1
ATOM 8880 C C . LEU B 1 377 ? -4.492 23.531 25.859 1 96.31 377 LEU B C 1
ATOM 8882 O O . LEU B 1 377 ? -5.008 24.641 25.859 1 96.31 377 LEU B O 1
ATOM 8886 N N . PRO B 1 378 ? -5.199 22.531 25.406 1 92.56 378 PRO B N 1
ATOM 8887 C CA . PRO B 1 378 ? -6.512 22.641 24.766 1 92.56 378 PRO B CA 1
ATOM 8888 C C . PRO B 1 378 ? -7.602 23.109 25.734 1 92.56 378 PRO B C 1
ATOM 8890 O O . PRO B 1 378 ? -8.523 23.828 25.328 1 92.56 378 PRO B O 1
ATOM 8893 N N . SER B 1 379 ? -7.645 22.609 26.984 1 91.19 379 SER B N 1
ATOM 8894 C CA . SER B 1 379 ? -8.711 22.984 27.906 1 91.19 379 SER B CA 1
ATOM 8895 C C . SER B 1 379 ? -8.453 22.438 29.297 1 91.19 379 SER B C 1
ATOM 8897 O O . SER B 1 379 ? -7.578 21.594 29.484 1 91.19 379 SER B O 1
ATOM 8899 N N . VAL B 1 380 ? -9.227 22.984 30.203 1 94.12 380 VAL B N 1
ATOM 8900 C CA . VAL B 1 380 ? -9.195 22.422 31.547 1 94.12 380 VAL B CA 1
ATOM 8901 C C . VAL B 1 380 ? -10.18 21.25 31.625 1 94.12 380 VAL B C 1
ATOM 8903 O O . VAL B 1 380 ? -10.273 20.594 32.656 1 94.12 380 VAL B O 1
ATOM 8906 N N . SER B 1 381 ? -10.953 20.938 30.625 1 92.38 381 SER B N 1
ATOM 8907 C CA . SER B 1 381 ? -11.93 19.859 30.531 1 92.38 381 SER B CA 1
ATOM 8908 C C . SER B 1 381 ? -12.969 19.953 31.641 1 92.38 381 SER B C 1
ATOM 8910 O O . SER B 1 381 ? -13.25 18.969 32.312 1 92.38 381 SER B O 1
ATOM 8912 N N . ASP B 1 382 ? -13.414 21.141 31.891 1 95.38 382 ASP B N 1
ATOM 8913 C CA . ASP B 1 382 ? -14.383 21.438 32.938 1 95.38 382 ASP B CA 1
ATOM 8914 C C . ASP B 1 382 ? -15.43 22.422 32.469 1 95.38 382 ASP B C 1
ATOM 8916 O O . ASP B 1 382 ? -15.109 23.578 32.156 1 95.38 382 ASP B O 1
ATOM 8920 N N . ASN B 1 383 ? -16.719 22.031 32.438 1 95.44 383 ASN B N 1
ATOM 8921 C CA . ASN B 1 383 ? -17.812 22.906 32.031 1 95.44 383 ASN B CA 1
ATOM 8922 C C . ASN B 1 383 ? -18.828 23.109 33.188 1 95.44 383 ASN B C 1
ATOM 8924 O O . ASN B 1 383 ? -20 23.359 32.938 1 95.44 383 ASN B O 1
ATOM 8928 N N . VAL B 1 384 ? -18.328 22.953 34.375 1 96.75 384 VAL B N 1
ATOM 8929 C CA . VAL B 1 384 ? -19.234 23 35.531 1 96.75 384 VAL B CA 1
ATOM 8930 C C . VAL B 1 384 ? -18.797 24.109 36.469 1 96.75 384 VAL B C 1
ATOM 8932 O O . VAL B 1 384 ? -19.625 24.922 36.906 1 96.75 384 VAL B O 1
ATOM 8935 N N . ASN B 1 385 ? -17.547 24.188 36.906 1 97.44 385 ASN B N 1
ATOM 8936 C CA . ASN B 1 385 ? -17.047 25.062 37.969 1 97.44 385 ASN B CA 1
ATOM 8937 C C . ASN B 1 385 ? -16.766 26.469 37.406 1 97.44 385 ASN B C 1
ATOM 8939 O O . ASN B 1 385 ? -15.602 26.859 37.281 1 97.44 385 ASN B O 1
ATOM 8943 N N . TRP B 1 386 ? -17.828 27.266 37.25 1 97.44 386 TRP B N 1
ATOM 8944 C CA . TRP B 1 386 ? -17.703 28.562 36.625 1 97.44 386 TRP B CA 1
ATOM 8945 C C . TRP B 1 386 ? -17.703 29.688 37.656 1 97.44 386 TRP B C 1
ATOM 8947 O O . TRP B 1 386 ? -17 30.688 37.5 1 97.44 386 TRP B O 1
ATOM 8957 N N . SER B 1 387 ? -18.469 29.547 38.75 1 97.5 387 SER B N 1
ATOM 8958 C CA . SER B 1 387 ? -18.484 30.578 39.781 1 97.5 387 SER B CA 1
ATOM 8959 C C . SER B 1 387 ? -17.141 30.688 40.469 1 97.5 387 SER B C 1
ATOM 8961 O O . SER B 1 387 ? -16.422 29.688 40.625 1 97.5 387 SER B O 1
ATOM 8963 N N . ASN B 1 388 ? -16.781 31.859 40.969 1 97.31 388 ASN B N 1
ATOM 8964 C CA . ASN B 1 388 ? -15.469 32.062 41.562 1 97.31 388 ASN B CA 1
ATOM 8965 C C . ASN B 1 388 ? -15.219 31.109 42.719 1 97.31 388 ASN B C 1
ATOM 8967 O O . ASN B 1 388 ? -14.133 30.531 42.812 1 97.31 388 ASN B O 1
ATOM 8971 N N . PRO B 1 389 ? -16.203 30.891 43.594 1 96.5 389 PRO B N 1
ATOM 8972 C CA . PRO B 1 389 ? -15.953 29.938 44.656 1 96.5 389 PRO B CA 1
ATOM 8973 C C . PRO B 1 389 ? -15.688 28.516 44.125 1 96.5 389 PRO B C 1
ATOM 8975 O O . PRO B 1 389 ? -14.766 27.844 44.594 1 96.5 389 PRO B O 1
ATOM 8978 N N . GLN B 1 390 ? -16.484 28.109 43.219 1 96.94 390 GLN B N 1
ATOM 8979 C CA . GLN B 1 390 ? -16.297 26.781 42.625 1 96.94 390 GLN B CA 1
ATOM 8980 C C . GLN B 1 390 ? -14.992 26.688 41.844 1 96.94 390 GLN B C 1
ATOM 8982 O O . GLN B 1 390 ? -14.297 25.672 41.938 1 96.94 390 GLN B O 1
ATOM 8987 N N . PHE B 1 391 ? -14.703 27.688 41.094 1 97 391 PHE B N 1
ATOM 8988 C CA . PHE B 1 391 ? -13.469 27.781 40.344 1 97 391 PHE B CA 1
ATOM 8989 C C . PHE B 1 391 ? -12.25 27.703 41.25 1 97 391 PHE B C 1
ATOM 8991 O O . PHE B 1 391 ? -11.305 26.969 40.969 1 97 391 PHE B O 1
ATOM 8998 N N . ASN B 1 392 ? -12.281 28.406 42.312 1 95.12 392 ASN B N 1
ATOM 8999 C CA . ASN B 1 392 ? -11.148 28.438 43.25 1 95.12 392 ASN B CA 1
ATOM 9000 C C . ASN B 1 392 ? -10.875 27.047 43.812 1 95.12 392 ASN B C 1
ATOM 9002 O O . ASN B 1 392 ? -9.719 26.688 44.062 1 95.12 392 ASN B O 1
ATOM 9006 N N . LYS B 1 393 ? -11.883 26.312 44 1 95.75 393 LYS B N 1
ATOM 9007 C CA . LYS B 1 393 ? -11.727 24.938 44.469 1 95.75 393 LYS B CA 1
ATOM 9008 C C . LYS B 1 393 ? -11.188 24.031 43.375 1 95.75 393 LYS B C 1
ATOM 9010 O O . LYS B 1 393 ? -10.312 23.203 43.594 1 95.75 393 LYS B O 1
ATOM 9015 N N . ALA B 1 394 ? -11.758 24.156 42.188 1 96.44 394 ALA B N 1
ATOM 9016 C CA . ALA B 1 394 ? -11.422 23.297 41.062 1 96.44 394 ALA B CA 1
ATOM 9017 C C . ALA B 1 394 ? -10 23.562 40.562 1 96.44 394 ALA B C 1
ATOM 9019 O O . ALA B 1 394 ? -9.367 22.688 39.969 1 96.44 394 ALA B O 1
ATOM 9020 N N . ARG B 1 395 ? -9.477 24.719 40.812 1 94.88 395 ARG B N 1
ATOM 9021 C CA . ARG B 1 395 ? -8.195 25.188 40.312 1 94.88 395 ARG B CA 1
ATOM 9022 C C . ARG B 1 395 ? -7.051 24.328 40.812 1 94.88 395 ARG B C 1
ATOM 9024 O O . ARG B 1 395 ? -5.973 24.297 40.219 1 94.88 395 ARG B O 1
ATOM 9031 N N . LEU B 1 396 ? -7.27 23.594 41.812 1 93.88 396 LEU B N 1
ATOM 9032 C CA . LEU B 1 396 ? -6.254 22.734 42.438 1 93.88 396 LEU B CA 1
ATOM 9033 C C . LEU B 1 396 ? -6.168 21.406 41.719 1 93.88 396 LEU B C 1
ATOM 9035 O O . LEU B 1 396 ? -5.211 20.641 41.906 1 93.88 396 LEU B O 1
ATOM 9039 N N . GLY B 1 397 ? -7.086 21.125 40.812 1 95.5 397 GLY B N 1
ATOM 9040 C CA . GLY B 1 397 ? -7.102 19.875 40.062 1 95.5 397 GLY B CA 1
ATOM 9041 C C . GLY B 1 397 ? -6.039 19.812 39 1 95.5 397 GLY B C 1
ATOM 9042 O O . GLY B 1 397 ? -5.52 20.844 38.562 1 95.5 397 GLY B O 1
ATOM 9043 N N . ASP B 1 398 ? -5.715 18.656 38.5 1 94.5 398 ASP B N 1
ATOM 9044 C CA . ASP B 1 398 ? -4.602 18.375 37.594 1 94.5 398 ASP B CA 1
ATOM 9045 C C . ASP B 1 398 ? -4.734 19.156 36.312 1 94.5 398 ASP B C 1
ATOM 9047 O O . ASP B 1 398 ? -3.754 19.719 35.812 1 94.5 398 ASP B O 1
ATOM 9051 N N . HIS B 1 399 ? -5.914 19.188 35.75 1 95.56 399 HIS B N 1
ATOM 9052 C CA . HIS B 1 399 ? -6.109 19.859 34.469 1 95.56 399 HIS B CA 1
ATOM 9053 C C . HIS B 1 399 ? -5.844 21.359 34.594 1 95.56 399 HIS B C 1
ATOM 9055 O O . HIS B 1 399 ? -5.285 21.969 33.656 1 95.56 399 HIS B O 1
ATOM 9061 N N . TYR B 1 400 ? -6.27 21.969 35.688 1 96.62 400 TYR B N 1
ATOM 9062 C CA . TYR B 1 400 ? -6.047 23.391 35.938 1 96.62 400 TYR B CA 1
ATOM 9063 C C . TYR B 1 400 ? -4.57 23.672 36.156 1 96.62 400 TYR B C 1
ATOM 9065 O O . TYR B 1 400 ? -4.008 24.609 35.594 1 96.62 400 TYR B O 1
ATOM 9073 N N . VAL B 1 401 ? -3.967 22.797 36.906 1 96.38 401 VAL B N 1
ATOM 9074 C CA . VAL B 1 401 ? -2.555 22.953 37.25 1 96.38 401 VAL B CA 1
ATOM 9075 C C . VAL B 1 401 ? -1.709 22.797 36 1 96.38 401 VAL B C 1
ATOM 9077 O O . VAL B 1 401 ? -0.76 23.562 35.781 1 96.38 401 VAL B O 1
ATOM 9080 N N . ASN B 1 402 ? -2.021 21.812 35.219 1 96.5 402 ASN B N 1
ATOM 9081 C CA . ASN B 1 402 ? -1.302 21.609 33.969 1 96.5 402 ASN B CA 1
ATOM 9082 C C . ASN B 1 402 ? -1.41 22.828 33.031 1 96.5 402 ASN B C 1
ATOM 9084 O O . ASN B 1 402 ? -0.431 23.219 32.406 1 96.5 402 ASN B O 1
ATOM 9088 N N . CYS B 1 403 ? -2.58 23.406 32.969 1 96.94 403 CYS B N 1
ATOM 9089 C CA . CYS B 1 403 ? -2.754 24.594 32.156 1 96.9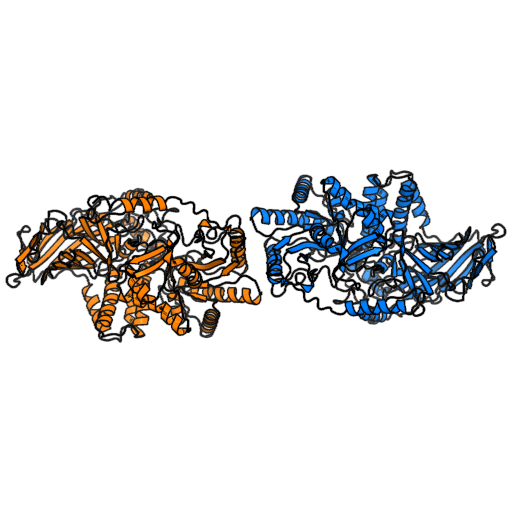4 403 CYS B CA 1
ATOM 9090 C C . CYS B 1 403 ? -1.902 25.75 32.656 1 96.94 403 CYS B C 1
ATOM 9092 O O . CYS B 1 403 ? -1.231 26.422 31.891 1 96.94 403 CYS B O 1
ATOM 9094 N N . GLU B 1 404 ? -1.917 25.984 33.906 1 96.5 404 GLU B N 1
ATOM 9095 C CA . GLU B 1 404 ? -1.127 27.062 34.5 1 96.5 404 GLU B CA 1
ATOM 9096 C C . GLU B 1 404 ? 0.366 26.844 34.281 1 96.5 404 GLU B C 1
ATOM 9098 O O . GLU B 1 404 ? 1.105 27.781 34 1 96.5 404 GLU B O 1
ATOM 9103 N N . LYS B 1 405 ? 0.775 25.562 34.375 1 96.5 405 LYS B N 1
ATOM 9104 C CA . LYS B 1 405 ? 2.168 25.234 34.094 1 96.5 405 LYS B CA 1
ATOM 9105 C C . LYS B 1 405 ? 2.518 25.562 32.656 1 96.5 405 LYS B C 1
ATOM 9107 O O . LYS B 1 405 ? 3.59 26.094 32.375 1 96.5 405 LYS B O 1
ATOM 9112 N N . ALA B 1 406 ? 1.642 25.172 31.766 1 97.56 406 ALA B N 1
ATOM 9113 C CA . ALA B 1 406 ? 1.863 25.422 30.344 1 97.56 406 ALA B CA 1
ATOM 9114 C C . ALA B 1 406 ? 1.968 26.922 30.062 1 97.56 406 ALA B C 1
ATOM 9116 O O . ALA B 1 406 ? 2.789 27.344 29.25 1 97.56 406 ALA B O 1
ATOM 9117 N N . TRP B 1 407 ? 1.094 27.719 30.703 1 97.19 407 TRP B N 1
ATOM 9118 C CA . TRP B 1 407 ? 1.133 29.172 30.531 1 97.19 407 TRP B CA 1
ATOM 9119 C C . TRP B 1 407 ? 2.428 29.75 31.094 1 97.19 407 TRP B C 1
ATOM 9121 O O . TRP B 1 407 ? 3.002 30.672 30.516 1 97.19 407 TRP B O 1
ATOM 9131 N N . GLN B 1 408 ? 2.871 29.203 32.156 1 96.25 408 GLN B N 1
ATOM 9132 C CA . GLN B 1 408 ? 4.121 29.641 32.75 1 96.25 408 GLN B CA 1
ATOM 9133 C C . GLN B 1 408 ? 5.309 29.359 31.844 1 96.25 408 GLN B C 1
ATOM 9135 O O . GLN B 1 408 ? 6.254 30.141 31.781 1 96.25 408 GLN B O 1
ATOM 9140 N N . GLU B 1 409 ? 5.309 28.234 31.156 1 96.88 409 GLU B N 1
ATOM 9141 C CA . GLU B 1 409 ? 6.367 27.922 30.203 1 96.88 409 GLU B CA 1
ATOM 9142 C C . GLU B 1 409 ? 6.555 29.047 29.188 1 96.88 409 GLU B C 1
ATOM 9144 O O . GLU B 1 409 ? 7.684 29.359 28.812 1 96.88 409 GLU B O 1
ATOM 9149 N N . GLN B 1 410 ? 5.449 29.594 28.781 1 96.19 410 GLN B N 1
ATOM 9150 C CA . GLN B 1 410 ? 5.523 30.672 27.797 1 96.19 410 GLN B CA 1
ATOM 9151 C C . GLN B 1 410 ? 6.266 31.875 28.359 1 96.19 410 GLN B C 1
ATOM 9153 O O . GLN B 1 410 ? 7.121 32.469 27.688 1 96.19 410 GLN B O 1
ATOM 9158 N N . ARG B 1 411 ? 5.988 32.25 29.562 1 96.31 411 ARG B N 1
ATOM 9159 C CA . ARG B 1 411 ? 6.621 33.375 30.188 1 96.31 411 ARG B CA 1
ATOM 9160 C C . ARG B 1 411 ? 8.125 33.188 30.328 1 96.31 411 ARG B C 1
ATOM 9162 O O . ARG B 1 411 ? 8.898 34.156 30.234 1 96.31 411 ARG B O 1
ATOM 9169 N N . GLU B 1 412 ? 8.5 31.938 30.484 1 96.5 412 GLU B N 1
ATOM 9170 C CA . GLU B 1 412 ? 9.906 31.625 30.703 1 96.5 412 GLU B CA 1
ATOM 9171 C C . GLU B 1 412 ? 10.758 32.062 29.516 1 96.5 412 GLU B C 1
ATOM 9173 O O . GLU B 1 412 ? 11.945 32.344 29.656 1 96.5 412 GLU B O 1
ATOM 9178 N N . PHE B 1 413 ? 10.188 32.094 28.375 1 97.19 413 PHE B N 1
ATOM 9179 C CA . PHE B 1 413 ? 10.938 32.438 27.156 1 97.19 413 PHE B CA 1
ATOM 9180 C C . PHE B 1 413 ? 11.422 33.875 27.219 1 97.19 413 PHE B C 1
ATOM 9182 O O . PHE B 1 413 ? 12.422 34.219 26.594 1 97.19 413 PHE B O 1
ATOM 9189 N N . ILE B 1 414 ? 10.711 34.75 27.969 1 97.56 414 ILE B N 1
ATOM 9190 C CA . ILE B 1 414 ? 11.172 36.125 28.156 1 97.56 414 ILE B CA 1
ATOM 9191 C C . ILE B 1 414 ? 12.516 36.125 28.875 1 97.56 414 ILE B C 1
ATOM 9193 O O . ILE B 1 414 ? 13.477 36.75 28.422 1 97.56 414 ILE B O 1
ATOM 9197 N N . TRP B 1 415 ? 12.57 35.406 29.859 1 96.19 415 TRP B N 1
ATOM 9198 C CA . TRP B 1 415 ? 13.742 35.375 30.734 1 96.19 415 TRP B CA 1
ATOM 9199 C C . TRP B 1 415 ? 14.898 34.656 30.078 1 96.19 415 TRP B C 1
ATOM 9201 O O . TRP B 1 415 ? 16.062 35.031 30.219 1 96.19 415 TRP B O 1
ATOM 9211 N N . MET B 1 416 ? 14.555 33.625 29.406 1 95.62 416 MET B N 1
ATOM 9212 C CA . MET B 1 416 ? 15.586 32.906 28.672 1 95.62 416 MET B CA 1
ATOM 9213 C C . MET B 1 416 ? 16.203 33.781 27.594 1 95.62 416 MET B C 1
ATOM 9215 O O . MET B 1 416 ? 17.406 33.688 27.328 1 95.62 416 MET B O 1
ATOM 9219 N N . ALA B 1 417 ? 15.336 34.531 26.922 1 97.19 417 ALA B N 1
ATOM 9220 C CA . ALA B 1 417 ? 15.852 35.469 25.922 1 97.19 417 ALA B CA 1
ATOM 9221 C C . ALA B 1 417 ? 16.781 36.5 26.562 1 97.19 417 ALA B C 1
ATOM 9223 O O . ALA B 1 417 ? 17.844 36.812 26.031 1 97.19 417 ALA B O 1
ATOM 9224 N N . ILE B 1 418 ? 16.406 37.031 27.703 1 98.06 418 ILE B N 1
ATOM 9225 C CA . ILE B 1 418 ? 17.203 38.031 28.422 1 98.06 418 ILE B CA 1
ATOM 9226 C C . ILE B 1 418 ? 18.531 37.406 28.859 1 98.06 418 ILE B C 1
ATOM 9228 O O . ILE B 1 418 ? 19.578 38.094 28.812 1 98.06 418 ILE B O 1
ATOM 9232 N N . ASP B 1 419 ? 18.5 36.188 29.266 1 96.38 419 ASP B N 1
ATOM 9233 C CA . ASP B 1 419 ? 19.688 35.5 29.703 1 96.38 419 ASP B CA 1
ATOM 9234 C C . ASP B 1 419 ? 20.734 35.438 28.594 1 96.38 419 ASP B C 1
ATOM 9236 O O . ASP B 1 419 ? 21.938 35.469 28.859 1 96.38 419 ASP B O 1
ATOM 9240 N N . GLN B 1 420 ? 20.25 35.375 27.344 1 96.06 420 GLN B N 1
ATOM 9241 C CA . GLN B 1 420 ? 21.188 35.344 26.219 1 96.06 420 GLN B CA 1
ATOM 9242 C C . GLN B 1 420 ? 21.906 36.688 26.078 1 96.06 420 GLN B C 1
ATOM 9244 O O . GLN B 1 420 ? 22.938 36.781 25.422 1 96.06 420 GLN B O 1
ATOM 9249 N N . LEU B 1 421 ? 21.328 37.75 26.719 1 97.69 421 LEU B N 1
ATOM 9250 C CA . LEU B 1 421 ? 21.797 39.125 26.5 1 97.69 421 LEU B CA 1
ATOM 9251 C C . LEU B 1 421 ? 22.469 39.656 27.75 1 97.69 421 LEU B C 1
ATOM 9253 O O . LEU B 1 421 ? 22.781 40.875 27.828 1 97.69 421 LEU B O 1
ATOM 9257 N N . ARG B 1 422 ? 22.734 38.969 28.75 1 95.88 422 ARG B N 1
ATOM 9258 C CA . ARG B 1 422 ? 23.203 39.406 30.062 1 95.88 422 ARG B CA 1
ATOM 9259 C C . ARG B 1 422 ? 24.531 40.156 29.969 1 95.88 422 ARG B C 1
ATOM 9261 O O . ARG B 1 422 ? 24.781 41.062 30.734 1 95.88 422 ARG B O 1
ATOM 9268 N N . ASP B 1 423 ? 25.391 39.781 28.984 1 94.81 423 ASP B N 1
ATOM 9269 C CA . ASP B 1 423 ? 26.734 40.344 28.875 1 94.81 423 ASP B CA 1
ATOM 9270 C C . ASP B 1 423 ? 26.781 41.406 27.781 1 94.81 423 ASP B C 1
ATOM 9272 O O . ASP B 1 423 ? 27.859 41.844 27.359 1 94.81 423 ASP B O 1
ATOM 9276 N N . MET B 1 424 ? 25.609 41.844 27.391 1 96.06 424 MET B N 1
ATOM 9277 C CA . MET B 1 424 ? 25.578 42.812 26.281 1 96.06 424 MET B CA 1
ATOM 9278 C C . MET B 1 424 ? 25.203 44.188 26.766 1 96.06 424 MET B C 1
ATOM 9280 O O . MET B 1 424 ? 24.016 44.531 26.828 1 96.06 424 MET B O 1
ATOM 9284 N N . GLU B 1 425 ? 26.219 45 26.969 1 94.94 425 GLU B N 1
ATOM 9285 C CA . GLU B 1 425 ? 25.938 46.406 27.312 1 94.94 425 GLU B CA 1
ATOM 9286 C C . GLU B 1 425 ? 26.016 47.281 26.062 1 94.94 425 GLU B C 1
ATOM 9288 O O . GLU B 1 425 ? 26.859 47.062 25.203 1 94.94 425 GLU B O 1
ATOM 9293 N N . PRO B 1 426 ? 25.141 48.25 25.938 1 96.5 426 PRO B N 1
ATOM 9294 C CA . PRO B 1 426 ? 24.188 48.781 26.922 1 96.5 426 PRO B CA 1
ATOM 9295 C C . PRO B 1 426 ? 22.828 48.125 26.844 1 96.5 426 PRO B C 1
ATOM 9297 O O . PRO B 1 426 ? 21.906 48.5 27.562 1 96.5 426 PRO B O 1
ATOM 9300 N N . LEU B 1 427 ? 22.672 47.188 25.953 1 97.88 427 LEU B N 1
ATOM 9301 C CA . LEU B 1 427 ? 21.359 46.594 25.688 1 97.88 427 LEU B CA 1
ATOM 9302 C C . LEU B 1 427 ? 20.781 46 26.969 1 97.88 427 LEU B C 1
ATOM 9304 O O . LEU B 1 427 ? 19.594 46.188 27.266 1 97.88 427 LEU B O 1
ATOM 9308 N N . TYR B 1 428 ? 21.531 45.312 27.719 1 97.94 428 TYR B N 1
ATOM 9309 C CA . TYR B 1 428 ? 21.047 44.688 28.953 1 97.94 428 TYR B CA 1
ATOM 9310 C C . TYR B 1 428 ? 20.516 45.75 29.922 1 97.94 428 TYR B C 1
ATOM 9312 O O . TYR B 1 428 ? 19.453 45.562 30.516 1 97.94 428 TYR B O 1
ATOM 9320 N N . GLN B 1 429 ? 21.188 46.812 30.078 1 97.69 429 GLN B N 1
ATOM 9321 C CA . GLN B 1 429 ? 20.75 47.875 30.938 1 97.69 429 GLN B CA 1
ATOM 9322 C C . GLN B 1 429 ? 19.453 48.5 30.422 1 97.69 429 GLN B C 1
ATOM 9324 O O . GLN B 1 429 ? 18.562 48.875 31.203 1 97.69 429 GLN B O 1
ATOM 9329 N N . MET B 1 430 ? 19.422 48.688 29.156 1 98.06 430 MET B N 1
ATOM 9330 C CA . MET B 1 430 ? 18.188 49.219 28.531 1 98.06 430 MET B CA 1
ATOM 9331 C C . MET B 1 430 ? 17 48.312 28.891 1 98.06 430 MET B C 1
ATOM 9333 O O . MET B 1 430 ? 15.914 48.844 29.188 1 98.06 430 MET B O 1
ATOM 9337 N N . ILE B 1 431 ? 17.219 47.031 28.828 1 98.5 431 ILE B N 1
ATOM 9338 C CA . ILE B 1 431 ? 16.156 46.062 29.141 1 98.5 431 ILE B CA 1
ATOM 9339 C C . ILE B 1 431 ? 15.758 46.156 30.609 1 98.5 431 ILE B C 1
ATOM 9341 O O . ILE B 1 431 ? 14.57 46.219 30.938 1 98.5 431 ILE B O 1
ATOM 9345 N N . GLN B 1 432 ? 16.719 46.25 31.469 1 97.94 432 GLN B N 1
ATOM 9346 C CA . GLN B 1 432 ? 16.438 46.344 32.906 1 97.94 432 GLN B CA 1
ATOM 9347 C C . GLN B 1 432 ? 15.664 47.625 33.219 1 97.94 432 GLN B C 1
ATOM 9349 O O . GLN B 1 432 ? 14.727 47.594 34.031 1 97.94 432 GLN B O 1
ATOM 9354 N N . GLN B 1 433 ? 16.062 48.594 32.594 1 97.62 433 GLN B N 1
ATOM 9355 C CA . GLN B 1 433 ? 15.375 49.875 32.781 1 97.62 433 GLN B CA 1
ATOM 9356 C C . GLN B 1 433 ? 13.938 49.812 32.312 1 97.62 433 GLN B C 1
ATOM 9358 O O . GLN B 1 433 ? 13.016 50.281 32.969 1 97.62 433 GLN B O 1
ATOM 9363 N N . ALA B 1 434 ? 13.766 49.281 31.156 1 97.88 434 ALA B N 1
ATOM 9364 C CA . ALA B 1 434 ? 12.422 49.125 30.594 1 97.88 434 ALA B CA 1
ATOM 9365 C C . ALA B 1 434 ? 11.539 48.281 31.5 1 97.88 434 ALA B C 1
ATOM 9367 O O . ALA B 1 434 ? 10.375 48.625 31.734 1 97.88 434 ALA B O 1
ATOM 9368 N N . LEU B 1 435 ? 12.086 47.219 32.031 1 97.88 435 LEU B N 1
ATOM 9369 C CA . LEU B 1 435 ? 11.336 46.312 32.906 1 97.88 435 LEU B CA 1
ATOM 9370 C C . LEU B 1 435 ? 10.984 46.969 34.219 1 97.88 435 LEU B C 1
ATOM 9372 O O . LEU B 1 435 ? 9.906 46.719 34.781 1 97.88 435 LEU B O 1
ATOM 9376 N N . SER B 1 436 ? 11.875 47.719 34.688 1 97 436 SER B N 1
ATOM 9377 C CA . SER B 1 436 ? 11.664 48.406 35.969 1 97 436 SER B CA 1
ATOM 9378 C C . SER B 1 436 ? 10.477 49.344 35.906 1 97 436 SER B C 1
ATOM 9380 O O . SER B 1 436 ? 9.805 49.594 36.938 1 97 436 SER B O 1
ATOM 9382 N N . LYS B 1 437 ? 10.203 49.812 34.812 1 96.25 437 LYS B N 1
ATOM 9383 C CA . LYS B 1 437 ? 9.117 50.75 34.625 1 96.25 437 LYS B CA 1
ATOM 9384 C C . LYS B 1 437 ? 7.762 50.062 34.625 1 96.25 437 LYS B C 1
ATOM 9386 O O . LYS B 1 437 ? 6.715 50.719 34.688 1 96.25 437 LYS B O 1
ATOM 9391 N N . LEU B 1 438 ? 7.738 48.781 34.625 1 96.5 438 LEU B N 1
ATOM 9392 C CA . LEU B 1 438 ? 6.504 48 34.469 1 96.5 438 LEU B CA 1
ATOM 9393 C C . LEU B 1 438 ? 6 47.5 35.812 1 96.5 438 LEU B C 1
ATOM 9395 O O . LEU B 1 438 ? 4.914 46.938 35.875 1 96.5 438 LEU B O 1
ATOM 9399 N N . LEU B 1 439 ? 6.711 47.75 36.906 1 94.56 439 LEU B N 1
ATOM 9400 C CA . LEU B 1 439 ? 6.312 47.281 38.219 1 94.56 439 LEU B CA 1
ATOM 9401 C C . LEU B 1 439 ? 5.164 48.125 38.781 1 94.56 439 LEU B C 1
ATOM 9403 O O . LEU B 1 439 ? 5.309 49.344 38.969 1 94.56 439 LEU B O 1
ATOM 9407 N N . PRO B 1 440 ? 4.023 47.469 38.969 1 95.31 440 PRO B N 1
ATOM 9408 C CA . PRO B 1 440 ? 2.912 48.25 39.531 1 95.31 440 PRO B CA 1
ATOM 9409 C C . PRO B 1 440 ? 3.15 48.594 41 1 95.31 440 PRO B C 1
ATOM 9411 O O . PRO B 1 440 ? 3.719 47.812 41.75 1 95.31 440 PRO B O 1
ATOM 9414 N N . ARG B 1 441 ? 2.803 49.812 41.375 1 92.5 441 ARG B N 1
ATOM 9415 C CA . ARG B 1 441 ? 2.861 50.312 42.75 1 92.5 441 ARG B CA 1
ATOM 9416 C C . ARG B 1 441 ? 1.822 51.375 42.969 1 92.5 441 ARG B C 1
ATOM 9418 O O . ARG B 1 441 ? 1.612 52.25 42.125 1 92.5 441 ARG B O 1
ATOM 9425 N N . GLU B 1 442 ? 1.196 51.25 44.125 1 92.12 442 GLU B N 1
ATOM 9426 C CA . GLU B 1 442 ? 0.335 52.375 44.469 1 92.12 442 GLU B CA 1
ATOM 9427 C C . GLU B 1 442 ? 1.124 53.688 44.5 1 92.12 442 GLU B C 1
ATOM 9429 O O . GLU B 1 442 ? 2.266 53.688 44.969 1 92.12 442 GLU B O 1
ATOM 9434 N N . PRO B 1 443 ? 0.554 54.688 44 1 93.31 443 PRO B N 1
ATOM 9435 C CA . PRO B 1 443 ? 1.283 55.969 43.969 1 93.31 443 PRO B CA 1
ATOM 9436 C C . PRO B 1 443 ? 1.606 56.5 45.375 1 93.31 443 PRO B C 1
ATOM 9438 O O . PRO B 1 443 ? 0.81 56.312 46.312 1 93.31 443 PRO B O 1
ATOM 9441 N N . ASN B 1 444 ? 2.789 57.094 45.469 1 92.31 444 ASN B N 1
ATOM 9442 C CA . ASN B 1 444 ? 3.145 57.812 46.688 1 92.31 444 ASN B CA 1
ATOM 9443 C C . ASN B 1 444 ? 2.4 59.156 46.781 1 92.31 444 ASN B C 1
ATOM 9445 O O . ASN B 1 444 ? 2.703 60.094 46.062 1 92.31 444 ASN B O 1
ATOM 9449 N N . LEU B 1 445 ? 1.549 59.312 47.688 1 94.56 445 LEU B N 1
ATOM 9450 C CA . LEU B 1 445 ? 0.622 60.438 47.75 1 94.56 445 LEU B CA 1
ATOM 9451 C C . LEU B 1 445 ? 1.247 61.594 48.5 1 94.56 445 LEU B C 1
ATOM 9453 O O . LEU B 1 445 ? 0.682 62.688 48.562 1 94.56 445 LEU B O 1
ATOM 9457 N N . ARG B 1 446 ? 2.461 61.406 48.969 1 93.62 446 ARG B N 1
ATOM 9458 C CA . ARG B 1 446 ? 3.104 62.469 49.75 1 93.62 446 ARG B CA 1
ATOM 9459 C C . ARG B 1 446 ? 3.365 63.688 48.906 1 93.62 446 ARG B C 1
ATOM 9461 O O . ARG B 1 446 ? 3.381 64.812 49.406 1 93.62 446 ARG B O 1
ATOM 9468 N N . GLU B 1 447 ? 3.527 63.438 47.75 1 89.81 447 GLU B N 1
ATOM 9469 C CA . GLU B 1 447 ? 3.852 64.562 46.844 1 89.81 447 GLU B CA 1
ATOM 9470 C C . GLU B 1 447 ? 2.6 65.062 46.188 1 89.81 447 GLU B C 1
ATOM 9472 O O . GLU B 1 447 ? 2.691 65.875 45.25 1 89.81 447 GLU B O 1
ATOM 9477 N N . TYR B 1 448 ? 1.44 64.688 46.625 1 94.19 448 TYR B N 1
ATOM 9478 C CA . TYR B 1 448 ? 0.172 65.125 46.031 1 94.19 448 TYR B CA 1
ATOM 9479 C C . TYR B 1 448 ? -0.744 65.75 47.094 1 94.19 448 TYR B C 1
ATOM 9481 O O . TYR B 1 448 ? -0.555 65.562 48.281 1 94.19 448 TYR B O 1
ATOM 9489 N N . GLU B 1 449 ? -1.579 66.562 46.656 1 93.44 449 GLU B N 1
ATOM 9490 C CA . GLU B 1 449 ? -2.654 67.062 47.469 1 93.44 449 GLU B CA 1
ATOM 9491 C C . GLU B 1 449 ? -4.023 66.688 46.938 1 93.44 449 GLU B C 1
ATOM 9493 O O . GLU B 1 449 ? -4.191 66.562 45.719 1 93.44 449 GLU B O 1
ATOM 9498 N N . ILE B 1 450 ? -4.945 66.625 47.75 1 94.56 450 ILE B N 1
ATOM 9499 C CA . ILE B 1 450 ? -6.301 66.188 47.344 1 94.56 450 ILE B CA 1
ATOM 9500 C C . ILE B 1 450 ? -6.992 67.375 46.656 1 94.56 450 ILE B C 1
ATOM 9502 O O . ILE B 1 450 ? -6.848 68.5 47.062 1 94.56 450 ILE B O 1
ATOM 9506 N N . VAL B 1 451 ? -7.582 67 45.562 1 94.44 451 VAL B N 1
ATOM 9507 C CA . VAL B 1 451 ? -8.391 68 44.844 1 94.44 451 VAL B CA 1
ATOM 9508 C C . VAL B 1 451 ? -9.828 67.938 45.375 1 94.44 451 VAL B C 1
ATOM 9510 O O . VAL B 1 451 ? -10.523 66.938 45.188 1 94.44 451 VAL B O 1
ATOM 9513 N N . SER B 1 452 ? -10.305 69 45.969 1 92.12 452 SER B N 1
ATOM 9514 C CA . SER B 1 452 ? -11.633 69.062 46.594 1 92.12 452 SER B CA 1
ATOM 9515 C C . SER B 1 452 ? -12.727 69.188 45.531 1 92.12 452 SER B C 1
ATOM 9517 O O . SER B 1 452 ? -13.758 68.5 45.594 1 92.12 452 SER B O 1
ATOM 9519 N N . ASP B 1 453 ? -12.453 70.062 44.531 1 92.94 453 ASP B N 1
ATOM 9520 C CA . ASP B 1 453 ? -13.406 70.188 43.438 1 92.94 453 ASP B CA 1
ATOM 9521 C C . ASP B 1 453 ? -13.055 69.312 42.25 1 92.94 453 ASP B C 1
ATOM 9523 O O . ASP B 1 453 ? -12.289 69.75 41.375 1 92.94 453 ASP B O 1
ATOM 9527 N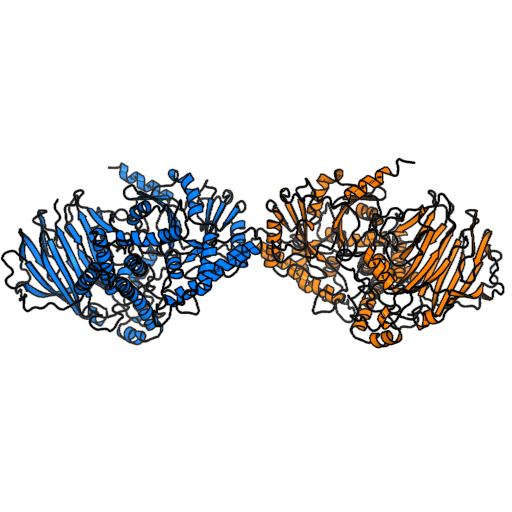 N . MET B 1 454 ? -13.719 68.312 42.156 1 90.56 454 MET B N 1
ATOM 9528 C CA . MET B 1 454 ? -13.406 67.312 41.156 1 90.56 454 MET B CA 1
ATOM 9529 C C . MET B 1 454 ? -13.875 67.812 39.781 1 90.56 454 MET B C 1
ATOM 9531 O O . MET B 1 454 ? -13.547 67.188 38.781 1 90.56 454 MET B O 1
ATOM 9535 N N . SER B 1 455 ? -14.586 68.812 39.719 1 91.31 455 SER B N 1
ATOM 9536 C CA . SER B 1 455 ? -15.055 69.375 38.438 1 91.31 455 SER B CA 1
ATOM 9537 C C . SER B 1 455 ? -14.102 70.438 37.906 1 91.31 455 SER B C 1
ATOM 9539 O O . SER B 1 455 ? -14.352 71.062 36.875 1 91.31 455 SER B O 1
ATOM 9541 N N . LYS B 1 456 ? -13.102 70.562 38.531 1 92.44 456 LYS B N 1
ATOM 9542 C CA . LYS B 1 456 ? -12.109 71.562 38.188 1 92.44 456 LYS B CA 1
ATOM 9543 C C . LYS B 1 456 ? -11.453 71.312 36.844 1 92.44 456 LYS B C 1
ATOM 9545 O O . LYS B 1 456 ? -11.172 70.125 36.531 1 92.44 456 LYS B O 1
ATOM 9550 N N . THR B 1 457 ? -11.289 72.438 36.031 1 95 457 THR B N 1
ATOM 9551 C CA . THR B 1 457 ? -10.477 72.312 34.844 1 95 457 THR B CA 1
ATOM 9552 C C . THR B 1 457 ? -9.016 72.625 35.156 1 95 457 THR B C 1
ATOM 9554 O O . THR B 1 457 ? -8.711 73.688 35.719 1 95 457 THR B O 1
ATOM 9557 N N . PHE B 1 458 ? -8.188 71.75 34.781 1 94.5 458 PHE B N 1
ATOM 9558 C CA . PHE B 1 458 ? -6.762 72 35 1 94.5 458 PHE B CA 1
ATOM 9559 C C . PHE B 1 458 ? -6.109 72.625 33.781 1 94.5 458 PHE B C 1
ATOM 9561 O O . PHE B 1 458 ? -6.188 72.062 32.688 1 94.5 458 PHE B O 1
ATOM 9568 N N . LYS B 1 459 ? -5.492 73.75 33.938 1 93.31 459 LYS B N 1
ATOM 9569 C CA . LYS B 1 459 ? -4.695 74.375 32.875 1 93.31 459 LYS B CA 1
ATOM 9570 C C . LYS B 1 459 ? -3.248 73.875 32.938 1 93.31 459 LYS B C 1
ATOM 9572 O O . LYS B 1 459 ? -2.617 73.938 34 1 93.31 459 LYS B O 1
ATOM 9577 N N . CYS B 1 460 ? -2.805 73.438 31.844 1 93.19 460 CYS B N 1
ATOM 9578 C CA . CYS B 1 460 ? -1.48 72.812 31.766 1 93.19 460 CYS B CA 1
ATOM 9579 C C . CYS B 1 460 ? -0.557 73.625 30.859 1 93.19 460 CYS B C 1
ATOM 9581 O O . CYS B 1 460 ? -0.853 74.812 30.547 1 93.19 460 CYS B O 1
ATOM 9583 N N . GLU B 1 461 ? 0.517 73 30.484 1 88.75 461 GLU B N 1
ATOM 9584 C CA . GLU B 1 461 ? 1.53 73.688 29.688 1 88.75 461 GLU B CA 1
ATOM 9585 C C . GLU B 1 461 ? 0.982 74.125 28.328 1 88.75 461 GLU B C 1
ATOM 9587 O O . GLU B 1 461 ? 0.15 73.375 27.75 1 88.75 461 GLU B O 1
ATOM 9592 N N . ASP B 1 462 ? 1.443 75.312 27.922 1 89.75 462 ASP B N 1
ATOM 9593 C CA . ASP B 1 462 ? 1.228 75.75 26.547 1 89.75 462 ASP B CA 1
ATOM 9594 C C . ASP B 1 462 ? -0.261 75.938 26.266 1 89.75 462 ASP B C 1
ATOM 9596 O O . ASP B 1 462 ? -0.686 75.812 25.109 1 89.75 462 ASP B O 1
ATOM 9600 N N . GLY B 1 463 ? -1.062 76 27.266 1 92.56 463 GLY B N 1
ATOM 9601 C CA . GLY B 1 463 ? -2.479 76.25 27.062 1 92.56 463 GLY B CA 1
ATOM 9602 C C . GLY B 1 463 ? -3.309 75 27.016 1 92.56 463 GLY B C 1
ATOM 9603 O O . GLY B 1 463 ? -4.527 75 26.844 1 92.56 463 GLY B O 1
ATOM 9604 N N . MET B 1 464 ? -2.758 73.812 27.266 1 95.88 464 MET B N 1
ATOM 9605 C CA . MET B 1 464 ? -3.508 72.562 27.359 1 95.88 464 MET B CA 1
ATOM 9606 C C . MET B 1 464 ? -4.43 72.562 28.578 1 95.88 464 MET B C 1
ATOM 9608 O O . MET B 1 464 ? -4.141 73.25 29.578 1 95.88 464 MET B O 1
ATOM 9612 N N . ALA B 1 465 ? -5.523 71.938 28.422 1 95.44 465 ALA B N 1
ATOM 9613 C CA . ALA B 1 465 ? -6.445 71.812 29.547 1 95.44 465 ALA B CA 1
ATOM 9614 C C . ALA B 1 465 ? -7.117 70.5 29.609 1 95.44 465 ALA B C 1
ATOM 9616 O O . ALA B 1 465 ? -7.43 69.875 28.562 1 95.44 465 ALA B O 1
ATOM 9617 N N . ILE B 1 466 ? -7.348 70 30.828 1 96.19 466 ILE B N 1
ATOM 9618 C CA . ILE B 1 466 ? -8.008 68.688 31.016 1 96.19 466 ILE B CA 1
ATOM 9619 C C . ILE B 1 466 ? -9.016 68.812 32.156 1 96.19 466 ILE B C 1
ATOM 9621 O O . ILE B 1 466 ? -8.82 69.562 33.094 1 96.19 466 ILE B O 1
ATOM 9625 N N . ARG B 1 467 ? -10.055 68.188 32 1 96.88 467 ARG B N 1
ATOM 9626 C CA . ARG B 1 467 ? -11.094 68.062 33.031 1 96.88 467 ARG B CA 1
ATOM 9627 C C . ARG B 1 467 ? -11.648 66.625 33.062 1 96.88 467 ARG B C 1
ATOM 9629 O O . ARG B 1 467 ? -11.789 66 32 1 96.88 467 ARG B O 1
ATOM 9636 N N . PHE B 1 468 ? -12.008 66.188 34.281 1 97.31 468 PHE B N 1
ATOM 9637 C CA . PHE B 1 468 ? -12.422 64.75 34.438 1 97.31 468 PHE B CA 1
ATOM 9638 C C . PHE B 1 468 ? -13.891 64.688 34.812 1 97.31 468 PHE B C 1
ATOM 9640 O O . PHE B 1 468 ? -14.422 65.562 35.469 1 97.31 468 PHE B O 1
ATOM 9647 N N . GLY B 1 469 ? -14.461 63.625 34.344 1 95.62 469 GLY B N 1
ATOM 9648 C CA . GLY B 1 469 ? -15.805 63.281 34.812 1 95.62 469 GLY B CA 1
ATOM 9649 C C . GLY B 1 469 ? -15.82 62.406 36.031 1 95.62 469 GLY B C 1
ATOM 9650 O O . GLY B 1 469 ? -14.773 61.969 36.5 1 95.62 469 GLY B O 1
ATOM 9651 N N . LYS B 1 470 ? -17.031 62.094 36.469 1 94.81 470 LYS B N 1
ATOM 9652 C CA . LYS B 1 470 ? -17.219 61.281 37.688 1 94.81 470 LYS B CA 1
ATOM 9653 C C . LYS B 1 470 ? -16.688 59.875 37.5 1 94.81 470 LYS B C 1
ATOM 9655 O O . LYS B 1 470 ? -16.344 59.188 38.469 1 94.81 470 LYS B O 1
ATOM 9660 N N . ASP B 1 471 ? -16.609 59.469 36.25 1 95.44 471 ASP B N 1
ATOM 9661 C CA . ASP B 1 471 ? -16.172 58.125 36 1 95.44 471 ASP B CA 1
ATOM 9662 C C . ASP B 1 471 ? -14.68 58.094 35.656 1 95.44 471 ASP B C 1
ATOM 9664 O O . ASP B 1 471 ? -14.156 57.031 35.25 1 95.44 471 ASP B O 1
ATOM 9668 N N . GLY B 1 472 ? -14.086 59.188 35.75 1 95.81 472 GLY B N 1
ATOM 9669 C CA . GLY B 1 472 ? -12.656 59.281 35.5 1 95.81 472 GLY B CA 1
ATOM 9670 C C . GLY B 1 472 ? -12.32 59.562 34.031 1 95.81 472 GLY B C 1
ATOM 9671 O O . GLY B 1 472 ? -11.156 59.812 33.688 1 95.81 472 GLY B O 1
ATOM 9672 N N . SER B 1 473 ? -13.281 59.625 33.125 1 96.88 473 SER B N 1
ATOM 9673 C CA . SER B 1 473 ? -13.047 59.969 31.719 1 96.88 473 SER B CA 1
ATOM 9674 C C . SER B 1 473 ? -12.781 61.469 31.547 1 96.88 473 SER B C 1
ATOM 9676 O O . SER B 1 473 ? -13.055 62.25 32.469 1 96.88 473 SER B O 1
ATOM 9678 N N . LEU B 1 474 ? -12.281 61.75 30.406 1 97.44 474 LEU B N 1
ATOM 9679 C CA . LEU B 1 474 ? -11.977 63.156 30.109 1 97.44 474 LEU B CA 1
ATOM 9680 C C . LEU B 1 474 ? -13.219 63.875 29.578 1 97.44 474 LEU B C 1
ATOM 9682 O O . LEU B 1 474 ? -13.75 63.5 28.531 1 97.44 474 LEU B O 1
ATOM 9686 N N . GLN B 1 475 ? -13.625 64.875 30.297 1 96.44 475 GLN B N 1
ATOM 9687 C CA . GLN B 1 475 ? -14.734 65.688 29.859 1 96.44 475 GLN B CA 1
ATOM 9688 C C . GLN B 1 475 ? -14.227 66.875 29.031 1 96.44 475 GLN B C 1
ATOM 9690 O O . GLN B 1 475 ? -15 67.5 28.297 1 96.44 475 GLN B O 1
ATOM 9695 N N . SER B 1 476 ? -12.977 67.188 29.25 1 96.81 476 SER B N 1
ATOM 9696 C CA . SER B 1 476 ? -12.289 68.125 28.406 1 96.81 476 SER B CA 1
ATOM 9697 C C . SER B 1 476 ? -10.852 67.688 28.156 1 96.81 476 SER B C 1
ATOM 9699 O O . SER B 1 476 ? -10.172 67.188 29.047 1 96.81 476 SER B O 1
ATOM 9701 N N . LEU B 1 477 ? -10.453 67.875 27 1 97.88 477 LEU B N 1
ATOM 9702 C CA . LEU B 1 477 ? -9.086 67.688 26.531 1 97.88 477 LEU B CA 1
ATOM 9703 C C . LEU B 1 477 ? -8.766 68.688 25.422 1 97.88 477 LEU B C 1
ATOM 9705 O O . LEU B 1 477 ? -8.898 68.375 24.234 1 97.88 477 LEU B O 1
ATOM 9709 N N . TYR B 1 478 ? -8.312 69.875 25.859 1 97.19 478 TYR B N 1
ATOM 9710 C CA . TYR B 1 478 ? -8.094 70.938 24.891 1 97.19 478 TYR B CA 1
ATOM 9711 C C . TYR B 1 478 ? -6.684 70.875 24.312 1 97.19 478 TYR B C 1
ATOM 9713 O O . TYR B 1 478 ? -5.703 70.812 25.062 1 97.19 478 TYR B O 1
ATOM 9721 N N . ASP B 1 479 ? -6.582 70.812 23.062 1 96.94 479 ASP B N 1
ATOM 9722 C CA . ASP B 1 479 ? -5.375 70.75 22.25 1 96.94 479 ASP B CA 1
ATOM 9723 C C . ASP B 1 479 ? -5.137 72.125 21.594 1 96.94 479 ASP B C 1
ATOM 9725 O O . ASP B 1 479 ? -5.75 72.438 20.562 1 96.94 479 ASP B O 1
ATOM 9729 N N . PRO B 1 480 ? -4.293 72.875 22.188 1 95.38 480 PRO B N 1
ATOM 9730 C CA . PRO B 1 480 ? -4.074 74.25 21.625 1 95.38 480 PRO B CA 1
ATOM 9731 C C . PRO B 1 480 ? -3.289 74.188 20.312 1 95.38 480 PRO B C 1
ATOM 9733 O O . PRO B 1 480 ? -3.322 75.188 19.547 1 95.38 480 PRO B O 1
ATOM 9736 N N . TYR B 1 481 ? -2.588 73.188 20.094 1 94.75 481 TYR B N 1
ATOM 9737 C CA . TYR B 1 481 ? -1.761 73.062 18.906 1 94.75 481 TYR B CA 1
ATOM 9738 C C . TYR B 1 481 ? -2.619 72.812 17.656 1 94.75 481 TYR B C 1
ATOM 9740 O O . TYR B 1 481 ? -2.389 73.438 16.609 1 94.75 481 TYR B O 1
ATOM 9748 N N . ASN B 1 482 ? -3.576 72 17.828 1 93.88 482 ASN B N 1
ATOM 9749 C CA . ASN B 1 482 ? -4.52 71.75 16.75 1 93.88 482 ASN B CA 1
ATOM 9750 C C . ASN B 1 482 ? -5.781 72.562 16.891 1 93.88 482 ASN B C 1
ATOM 9752 O O . ASN B 1 482 ? -6.676 72.5 16.047 1 93.88 482 ASN B O 1
ATOM 9756 N N . LYS B 1 483 ? -5.875 73.375 17.984 1 93.94 483 LYS B N 1
ATOM 9757 C CA . LYS B 1 483 ? -7.035 74.188 18.312 1 93.94 483 LYS B CA 1
ATOM 9758 C C . LYS B 1 483 ? -8.312 73.375 18.344 1 93.94 483 LYS B C 1
ATOM 9760 O O . LYS B 1 483 ? -9.297 73.688 17.688 1 93.94 483 LYS B O 1
ATOM 9765 N N . MET B 1 484 ? -8.203 72.312 19.141 1 95 484 MET B N 1
ATOM 9766 C CA . MET B 1 484 ? -9.305 71.375 19.172 1 95 484 MET B CA 1
ATOM 9767 C C . MET B 1 484 ? -9.648 70.938 20.594 1 95 484 MET B C 1
ATOM 9769 O O . MET B 1 484 ? -8.75 70.812 21.422 1 95 484 MET B O 1
ATOM 9773 N N . GLU B 1 485 ? -10.93 70.875 20.844 1 96.88 485 GLU B N 1
ATOM 9774 C CA . GLU B 1 485 ? -11.438 70.188 22 1 96.88 485 GLU B CA 1
ATOM 9775 C C . GLU B 1 485 ? -11.781 68.688 21.641 1 96.88 485 GLU B C 1
ATOM 9777 O O . GLU B 1 485 ? -12.766 68.438 20.938 1 96.88 485 GLU B O 1
ATOM 9782 N N . TRP B 1 486 ? -11.023 67.812 22.156 1 97.44 486 TRP B N 1
ATOM 9783 C CA . TRP B 1 486 ? -11.18 66.375 21.719 1 97.44 486 TRP B CA 1
ATOM 9784 C C . TRP B 1 486 ? -12.328 65.75 22.484 1 97.44 486 TRP B C 1
ATOM 9786 O O . TRP B 1 486 ? -12.859 64.688 22.016 1 97.44 486 TRP B O 1
ATOM 9796 N N . ALA B 1 487 ? -12.633 66.25 23.641 1 96.56 487 ALA B N 1
ATOM 9797 C CA . ALA B 1 487 ? -13.734 65.688 24.406 1 96.56 487 ALA B CA 1
ATOM 9798 C C . ALA B 1 487 ? -15.078 66.188 23.906 1 96.56 487 ALA B C 1
ATOM 9800 O O . ALA B 1 487 ? -15.25 67.375 23.672 1 96.56 487 ALA B O 1
ATOM 9801 N N . THR B 1 488 ? -16.031 65.312 23.719 1 92.56 488 THR B N 1
ATOM 9802 C CA . THR B 1 488 ? -17.344 65.688 23.234 1 92.56 488 THR B CA 1
ATOM 9803 C C . THR B 1 488 ? -18.438 65.188 24.188 1 92.56 488 THR B C 1
ATOM 9805 O O . THR B 1 488 ? -19.625 65.438 23.969 1 92.56 488 THR B O 1
ATOM 9808 N N . GLY B 1 489 ? -18.109 64.562 25.141 1 87.38 489 GLY B N 1
ATOM 9809 C CA . GLY B 1 489 ? -19.062 63.875 26 1 87.38 489 GLY B CA 1
ATOM 9810 C C . GLY B 1 489 ? -19.016 62.375 25.844 1 87.38 489 GLY B C 1
ATOM 9811 O O . GLY B 1 489 ? -19.391 61.656 26.766 1 87.38 489 GLY B O 1
ATOM 9812 N N . ALA B 1 490 ? -18.609 62 24.672 1 90.56 490 ALA B N 1
ATOM 9813 C CA . ALA B 1 490 ? -18.344 60.562 24.484 1 90.56 490 ALA B CA 1
ATOM 9814 C C . ALA B 1 490 ? -17.141 60.125 25.312 1 90.56 490 ALA B C 1
ATOM 9816 O O . ALA B 1 490 ? -16.328 60.938 25.719 1 90.56 490 ALA B O 1
ATOM 9817 N N . PRO B 1 491 ? -17.141 58.906 25.562 1 92 491 PRO B N 1
ATOM 9818 C CA . PRO B 1 491 ? -16.062 58.406 26.422 1 92 491 PRO B CA 1
ATOM 9819 C C . PRO B 1 491 ? -14.68 58.719 25.859 1 92 491 PRO B C 1
ATOM 9821 O O . PRO B 1 491 ? -14.375 58.344 24.719 1 92 491 PRO B O 1
ATOM 9824 N N . LEU B 1 492 ? -13.844 59.438 26.562 1 96.12 492 LEU B N 1
ATOM 9825 C CA . LEU B 1 492 ? -12.453 59.719 26.25 1 96.12 492 LEU B CA 1
ATOM 9826 C C . LEU B 1 492 ? -11.562 59.438 27.453 1 96.12 492 LEU B C 1
ATOM 9828 O O . LEU B 1 492 ? -11.703 60.094 28.5 1 96.12 492 LEU B O 1
ATOM 9832 N N . GLY B 1 493 ? -10.719 58.406 27.281 1 97.81 493 GLY B N 1
ATOM 9833 C CA . GLY B 1 493 ? -9.906 57.969 28.422 1 97.81 493 GLY B CA 1
ATOM 9834 C C . GLY B 1 493 ? -10.719 57.281 29.5 1 97.81 493 GLY B C 1
ATOM 9835 O O . GLY B 1 493 ? -10.508 57.531 30.688 1 97.81 493 GLY B O 1
ATOM 9836 N N . GLN B 1 494 ? -11.633 56.5 29.094 1 97.69 494 GLN B N 1
ATOM 9837 C CA . GLN B 1 494 ? -12.5 55.812 30.047 1 97.69 494 GLN B CA 1
ATOM 9838 C C . GLN B 1 494 ? -11.977 54.438 30.375 1 97.69 494 GLN B C 1
ATOM 9840 O O . GLN B 1 494 ? -11.656 53.656 29.469 1 97.69 494 GLN B O 1
ATOM 9845 N N . PHE B 1 495 ? -11.875 54.125 31.688 1 97.94 495 PHE B N 1
ATOM 9846 C CA . PHE B 1 495 ? -11.656 52.75 32.125 1 97.94 495 PHE B CA 1
ATOM 9847 C C . PHE B 1 495 ? -12.945 51.938 32.031 1 97.94 495 PHE B C 1
ATOM 9849 O O . PHE B 1 495 ? -13.945 52.25 32.656 1 97.94 495 PHE B O 1
ATOM 9856 N N . LEU B 1 496 ? -12.867 50.875 31.188 1 97.38 496 LEU B N 1
ATOM 9857 C CA . LEU B 1 496 ? -14.062 50.062 30.922 1 97.38 496 LEU B CA 1
ATOM 9858 C C . LEU B 1 496 ? -13.867 48.625 31.391 1 97.38 496 LEU B C 1
ATOM 9860 O O . LEU B 1 496 ? -12.93 47.938 30.969 1 97.38 496 LEU B O 1
ATOM 9864 N N . TYR B 1 497 ? -14.672 48.156 32.312 1 98.38 497 TYR B N 1
ATOM 9865 C CA . TYR B 1 497 ? -14.773 46.75 32.719 1 98.38 497 TYR B CA 1
ATOM 9866 C C . TYR B 1 497 ? -16.109 46.156 32.25 1 98.38 497 TYR B C 1
ATOM 9868 O O . TYR B 1 497 ? -17.172 46.688 32.594 1 98.38 497 TYR B O 1
ATOM 9876 N N . VAL B 1 498 ? -16.016 45.125 31.453 1 98.56 498 VAL B N 1
ATOM 9877 C CA . VAL B 1 498 ? -17.219 44.5 30.906 1 98.56 498 VAL B CA 1
ATOM 9878 C C . VAL B 1 498 ? -17.203 43 31.172 1 98.56 498 VAL B C 1
ATOM 9880 O O . VAL B 1 498 ? -16.156 42.375 31.062 1 98.56 498 VAL B O 1
ATOM 9883 N N . THR B 1 499 ? -18.344 42.469 31.594 1 98.38 499 THR B N 1
ATOM 9884 C CA . THR B 1 499 ? -18.531 41.031 31.688 1 98.38 499 THR B CA 1
ATOM 9885 C C . THR B 1 499 ? -19.422 40.531 30.547 1 98.38 499 THR B C 1
ATOM 9887 O O . THR B 1 499 ? -20.141 41.312 29.922 1 98.38 499 THR B O 1
ATOM 9890 N N . TYR B 1 500 ? -19.266 39.25 30.266 1 97.56 500 TYR B N 1
ATOM 9891 C CA . TYR B 1 500 ? -20.016 38.594 29.188 1 97.56 500 TYR B CA 1
ATOM 9892 C C . TYR B 1 500 ? -20.625 37.281 29.641 1 97.56 500 TYR B C 1
ATOM 9894 O O . TYR B 1 500 ? -20.281 36.781 30.719 1 97.56 500 TYR B O 1
ATOM 9902 N N . ASN B 1 501 ? -21.531 36.75 28.859 1 97 501 ASN B N 1
ATOM 9903 C CA . ASN B 1 501 ? -22.125 35.438 29.125 1 97 501 ASN B CA 1
ATOM 9904 C C . ASN B 1 501 ? -22.281 34.625 27.844 1 97 501 ASN B C 1
ATOM 9906 O O . ASN B 1 501 ? -21.766 35 26.797 1 97 501 ASN B O 1
ATOM 9910 N N . GLU B 1 502 ? -22.891 33.469 27.891 1 96.44 502 GLU B N 1
ATOM 9911 C CA . GLU B 1 502 ? -22.938 32.531 26.797 1 96.44 502 GLU B CA 1
ATOM 9912 C C . GLU B 1 502 ? -23.625 33.125 25.578 1 96.44 502 GLU B C 1
ATOM 9914 O O . GLU B 1 502 ? -23.344 32.719 24.438 1 96.44 502 GLU B O 1
ATOM 9919 N N . THR B 1 503 ? -24.562 34.062 25.797 1 96.5 503 THR B N 1
ATOM 9920 C CA . THR B 1 503 ? -25.281 34.625 24.656 1 96.5 503 THR B CA 1
ATOM 9921 C C . THR B 1 503 ? -24.328 35.375 23.734 1 96.5 503 THR B C 1
ATOM 9923 O O . THR B 1 503 ? -24.516 35.406 22.516 1 96.5 503 THR B O 1
ATOM 9926 N N . ASN B 1 504 ? -23.266 35.969 24.25 1 96.56 504 ASN B N 1
ATOM 9927 C CA . ASN B 1 504 ? -22.25 36.625 23.438 1 96.56 504 ASN B CA 1
ATOM 9928 C C . ASN B 1 504 ? -21.531 35.656 22.531 1 96.56 504 ASN B C 1
ATOM 9930 O O . ASN B 1 504 ? -21.234 35.969 21.375 1 96.56 504 ASN B O 1
ATOM 9934 N N . PHE B 1 505 ? -21.281 34.531 23.047 1 96.12 505 PHE B N 1
ATOM 9935 C CA . PHE B 1 505 ? -20.562 33.5 22.297 1 96.12 505 PHE B CA 1
ATOM 9936 C C . PHE B 1 505 ? -21.453 32.844 21.25 1 96.12 505 PHE B C 1
ATOM 9938 O O . PHE B 1 505 ? -21 32.5 20.172 1 96.12 505 PHE B O 1
ATOM 9945 N N . VAL B 1 506 ? -22.688 32.625 21.594 1 94.56 506 VAL B N 1
ATOM 9946 C CA . VAL B 1 506 ? -23.656 32.094 20.625 1 94.56 506 VAL B CA 1
ATOM 9947 C C . VAL B 1 506 ? -23.781 33.062 19.453 1 94.56 506 VAL B C 1
ATOM 9949 O O . VAL B 1 506 ? -23.812 32.656 18.297 1 94.56 506 VAL B O 1
ATOM 9952 N N . ASP B 1 507 ? -23.844 34.312 19.812 1 94.94 507 ASP B N 1
ATOM 9953 C CA . ASP B 1 507 ? -23.922 35.344 18.766 1 94.94 507 ASP B CA 1
ATOM 9954 C C . ASP B 1 507 ? -22.672 35.312 17.891 1 94.94 507 ASP B C 1
ATOM 9956 O O . ASP B 1 507 ? -22.75 35.438 16.672 1 94.94 507 ASP B O 1
ATOM 9960 N N . MET B 1 508 ? -21.547 35.25 18.453 1 95.38 508 MET B N 1
ATOM 9961 C CA . MET B 1 508 ? -20.297 35.188 17.703 1 95.38 508 MET B CA 1
ATOM 9962 C C . MET B 1 508 ? -20.266 33.938 16.812 1 95.38 508 MET B C 1
ATOM 9964 O O . MET B 1 508 ? -19.891 34.031 15.641 1 95.38 508 MET B O 1
ATOM 9968 N N . ALA B 1 509 ? -20.656 32.844 17.375 1 94.56 509 ALA B N 1
ATOM 9969 C CA . ALA B 1 509 ? -20.625 31.578 16.641 1 94.56 509 ALA B CA 1
ATOM 9970 C C . ALA B 1 509 ? -21.453 31.656 15.375 1 94.56 509 ALA B C 1
ATOM 9972 O O . ALA B 1 509 ? -21.078 31.125 14.336 1 94.56 509 ALA B O 1
ATOM 9973 N N . LYS B 1 510 ? -22.594 32.281 15.43 1 94 510 LYS B N 1
ATOM 9974 C CA . LYS B 1 510 ? -23.5 32.406 14.289 1 94 510 LYS B CA 1
ATOM 9975 C C . LYS B 1 510 ? -22.812 33.156 13.141 1 94 510 LYS B C 1
ATOM 9977 O O . LYS B 1 510 ? -23.125 32.938 11.969 1 94 510 LYS B O 1
ATOM 9982 N N . GLN B 1 511 ? -21.844 34 13.508 1 94 511 GLN B N 1
ATOM 9983 C CA . GLN B 1 511 ? -21.234 34.875 12.516 1 94 511 GLN B CA 1
ATOM 9984 C C . GLN B 1 511 ? -19.844 34.344 12.125 1 94 511 GLN B C 1
ATOM 9986 O O . GLN B 1 511 ? -19.344 34.688 11.047 1 94 511 GLN B O 1
ATOM 9991 N N . TYR B 1 512 ? -19.312 33.562 12.945 1 94.25 512 TYR B N 1
ATOM 9992 C CA . TYR B 1 512 ? -17.875 33.344 12.875 1 94.25 512 TYR B CA 1
ATOM 9993 C C . TYR B 1 512 ? -17.562 31.891 12.484 1 94.25 512 TYR B C 1
ATOM 9995 O O . TYR B 1 512 ? -16.562 31.625 11.828 1 94.25 512 TYR B O 1
ATOM 10003 N N . ASN B 1 513 ? -18.375 30.969 12.852 1 92.62 513 ASN B N 1
ATOM 10004 C CA . ASN B 1 513 ? -18.094 29.562 12.664 1 92.62 513 ASN B CA 1
ATOM 10005 C C . ASN B 1 513 ? -18.141 29.172 11.195 1 92.62 513 ASN B C 1
ATOM 10007 O O . ASN B 1 513 ? -19 29.641 10.453 1 92.62 513 ASN B O 1
ATOM 10011 N N . TYR B 1 514 ? -17.188 28.328 10.812 1 92.94 514 TYR B N 1
ATOM 10012 C CA . TYR B 1 514 ? -17.172 27.734 9.477 1 92.94 514 TYR B CA 1
ATOM 10013 C C . TYR B 1 514 ? -17.516 26.25 9.539 1 92.94 514 TYR B C 1
ATOM 10015 O O . TYR B 1 514 ? -18.688 25.875 9.727 1 92.94 514 TYR B O 1
ATOM 10023 N N . TYR B 1 515 ? -16.328 25.359 9.688 1 86.06 515 TYR B N 1
ATOM 10024 C CA . TYR B 1 515 ? -16.625 23.953 9.961 1 86.06 515 TYR B CA 1
ATOM 10025 C C . TYR B 1 515 ? -16.734 23.703 11.461 1 86.06 515 TYR B C 1
ATOM 10027 O O . TYR B 1 515 ? -15.742 23.344 12.109 1 86.06 515 TYR B O 1
ATOM 10035 N N . GLY B 1 516 ? -17.781 24.172 12.047 1 79.75 516 GLY B N 1
ATOM 10036 C CA . GLY B 1 516 ? -17.906 24.062 13.492 1 79.75 516 GLY B CA 1
ATOM 10037 C C . GLY B 1 516 ? -17.344 25.266 14.234 1 79.75 516 GLY B C 1
ATOM 10038 O O . GLY B 1 516 ? -17.391 26.391 13.711 1 79.75 516 GLY B O 1
ATOM 10039 N N . GLY B 1 517 ? -16.844 25.062 15.484 1 78.5 517 GLY B N 1
ATOM 10040 C CA . GLY B 1 517 ? -16.375 26.188 16.281 1 78.5 517 GLY B CA 1
ATOM 10041 C C . GLY B 1 517 ? -14.883 26.125 16.562 1 78.5 517 GLY B C 1
ATOM 10042 O O . GLY B 1 517 ? -14.266 25.062 16.484 1 78.5 517 GLY B O 1
ATOM 10043 N N . ALA B 1 518 ? -14.234 27.328 16.75 1 70.5 518 ALA B N 1
ATOM 10044 C CA . ALA B 1 518 ? -12.805 27.469 17 1 70.5 518 ALA B CA 1
ATOM 10045 C C . ALA B 1 518 ? -12.5 27.438 18.5 1 70.5 518 ALA B C 1
ATOM 10047 O O . ALA B 1 518 ? -11.398 27.797 18.922 1 70.5 518 ALA B O 1
ATOM 10048 N N . GLY B 1 519 ? -13.406 27.078 19.344 1 70.44 519 GLY B N 1
ATOM 10049 C CA . GLY B 1 519 ? -13.148 26.984 20.766 1 70.44 519 GLY B CA 1
ATOM 10050 C C . GLY B 1 519 ? -13.477 28.266 21.516 1 70.44 519 GLY B C 1
ATOM 10051 O O . GLY B 1 519 ? -12.938 28.531 22.594 1 70.44 519 GLY B O 1
ATOM 10052 N N . TYR B 1 520 ? -14.211 29.094 20.875 1 74.69 520 TYR B N 1
ATOM 10053 C CA . TYR B 1 520 ? -14.703 30.297 21.547 1 74.69 520 TYR B CA 1
ATOM 10054 C C . TYR B 1 520 ? -16.016 30.031 22.25 1 74.69 520 TYR B C 1
ATOM 10056 O O . TYR B 1 520 ? -17.094 30.266 21.688 1 74.69 520 TYR B O 1
ATOM 10064 N N . ASN B 1 521 ? -15.938 29.453 23.359 1 86.31 521 ASN B N 1
ATOM 10065 C CA . ASN B 1 521 ? -17.172 29.219 24.109 1 86.31 521 ASN B CA 1
ATOM 10066 C C . ASN B 1 521 ? -16.891 29.125 25.609 1 86.31 521 ASN B C 1
ATOM 10068 O O . ASN B 1 521 ? -15.742 29 26.031 1 86.31 521 ASN B O 1
ATOM 10072 N N . LYS B 1 522 ? -17.812 29.453 26.391 1 93.31 522 LYS B N 1
ATOM 10073 C CA . LYS B 1 522 ? -17.859 29.219 27.828 1 93.31 522 LYS B CA 1
ATOM 10074 C C . LYS B 1 522 ? -19.078 28.375 28.219 1 93.31 522 LYS B C 1
ATOM 10076 O O . LYS B 1 522 ? -19.953 28.844 28.938 1 93.31 522 LYS B O 1
ATOM 10081 N N . LYS B 1 523 ? -18.953 27.109 27.734 1 93.44 523 LYS B N 1
ATOM 10082 C CA . LYS B 1 523 ? -20.109 26.219 27.75 1 93.44 523 LYS B CA 1
ATOM 10083 C C . LYS B 1 523 ? -20.641 26.047 29.156 1 93.44 523 LYS B C 1
ATOM 10085 O O . LYS B 1 523 ? -19.875 25.797 30.094 1 93.44 523 LYS B O 1
ATOM 10090 N N . ASN B 1 524 ? -21.922 26.234 29.422 1 95.88 524 ASN B N 1
ATOM 10091 C CA . ASN B 1 524 ? -22.688 25.969 30.641 1 95.88 524 ASN B CA 1
ATOM 10092 C C . ASN B 1 524 ? -22.406 27.016 31.719 1 95.88 524 ASN B C 1
ATOM 10094 O O . ASN B 1 524 ? -22.766 26.828 32.875 1 95.88 524 ASN B O 1
ATOM 10098 N N . SER B 1 525 ? -21.734 28.125 31.391 1 96.56 525 SER B N 1
ATOM 10099 C CA . SER B 1 525 ? -21.484 29.172 32.375 1 96.56 525 SER B CA 1
ATOM 10100 C C . SER B 1 525 ? -22.766 29.812 32.875 1 96.56 525 SER B C 1
ATOM 10102 O O . SER B 1 525 ? -22.906 30.156 34.031 1 96.56 525 SER B O 1
ATOM 10104 N N . THR B 1 526 ? -23.719 29.984 31.953 1 96.44 526 THR B N 1
ATOM 10105 C CA . THR B 1 526 ? -25 30.578 32.344 1 96.44 526 THR B CA 1
ATOM 10106 C C . THR B 1 526 ? -25.719 29.688 33.344 1 96.44 526 THR B C 1
ATOM 10108 O O . THR B 1 526 ? -26.281 30.188 34.312 1 96.44 526 THR B O 1
ATOM 10111 N N . LYS B 1 527 ? -25.734 28.469 33.094 1 96.38 527 LYS B N 1
ATOM 10112 C CA . LYS B 1 527 ? -26.422 27.516 33.969 1 96.38 527 LYS B CA 1
ATOM 10113 C C . LYS B 1 527 ? -25.75 27.453 35.344 1 96.38 527 LYS B C 1
ATOM 10115 O O . LYS B 1 527 ? -26.438 27.391 36.344 1 96.38 527 LYS B O 1
ATOM 10120 N N . ASN B 1 528 ? -24.453 27.453 35.406 1 96.94 528 ASN B N 1
ATOM 10121 C CA . ASN B 1 528 ? -23.734 27.094 36.625 1 96.94 528 ASN B CA 1
ATOM 10122 C C . ASN B 1 528 ? -23.344 28.344 37.406 1 96.94 528 ASN B C 1
ATOM 10124 O O . ASN B 1 528 ? -23.016 28.25 38.594 1 96.94 528 ASN B O 1
ATOM 10128 N N . ALA B 1 529 ? -23.328 29.562 36.781 1 97.38 529 ALA B N 1
ATOM 10129 C CA . ALA B 1 529 ? -22.844 30.734 37.5 1 97.38 529 ALA B CA 1
ATOM 10130 C C . ALA B 1 529 ? -23.719 31.953 37.219 1 97.38 529 ALA B C 1
ATOM 10132 O O . ALA B 1 529 ? -23.578 33 37.875 1 97.38 529 ALA B O 1
ATOM 10133 N N . HIS B 1 530 ? -24.578 31.938 36.219 1 96.69 530 HIS B N 1
ATOM 10134 C CA . HIS B 1 530 ? -25.547 32.969 35.875 1 96.69 530 HIS B CA 1
ATOM 10135 C C . HIS B 1 530 ? -24.859 34.312 35.688 1 96.69 530 HIS B C 1
ATOM 10137 O O . HIS B 1 530 ? -25.266 35.312 36.281 1 96.69 530 HIS B O 1
ATOM 10143 N N . PRO B 1 531 ? -23.812 34.375 34.906 1 97.5 531 PRO B N 1
ATOM 10144 C CA . PRO B 1 531 ? -23.141 35.656 34.719 1 97.5 531 PRO B CA 1
ATOM 10145 C C . PRO B 1 531 ? -24 36.656 33.938 1 97.5 531 PRO B C 1
ATOM 10147 O O . PRO B 1 531 ? -24.766 36.25 33.062 1 97.5 531 PRO B O 1
ATOM 10150 N N . GLU B 1 532 ? -23.797 37.969 34.219 1 97.5 532 GLU B N 1
ATOM 10151 C CA . GLU B 1 532 ? -24.438 39.062 33.469 1 97.5 532 GLU B CA 1
ATOM 10152 C C . GLU B 1 532 ? -23.516 39.594 32.375 1 97.5 532 GLU B C 1
ATOM 10154 O O . GLU B 1 532 ? -22.312 39.688 32.594 1 97.5 532 GLU B O 1
ATOM 10159 N N . SER B 1 533 ? -24.156 39.875 31.25 1 97.56 533 SER B N 1
ATOM 10160 C CA . SER B 1 533 ? -23.422 40.562 30.188 1 97.56 533 SER B CA 1
ATOM 10161 C C . SER B 1 533 ? -23.703 42.062 30.219 1 97.56 533 SER B C 1
ATOM 10163 O O . SER B 1 533 ? -24.766 42.531 29.781 1 97.56 533 SER B O 1
ATOM 10165 N N . ARG B 1 534 ? -22.672 42.875 30.641 1 97.44 534 ARG B N 1
ATOM 10166 C CA . ARG B 1 534 ? -22.875 44.312 30.734 1 97.44 534 ARG B CA 1
ATOM 10167 C C . ARG B 1 534 ? -21.578 45.031 31.109 1 97.44 534 ARG B C 1
ATOM 10169 O O . ARG B 1 534 ? -20.672 44.406 31.688 1 97.44 534 ARG B O 1
ATOM 10176 N N . PRO B 1 535 ? -21.531 46.281 30.844 1 97.31 535 PRO B N 1
ATOM 10177 C CA . PRO B 1 535 ? -20.453 47.125 31.422 1 97.31 535 PRO B CA 1
ATOM 10178 C C . PRO B 1 535 ? -20.672 47.406 32.906 1 97.31 535 PRO B C 1
ATOM 10180 O O . PRO B 1 535 ? -21.828 47.531 33.344 1 97.31 535 PRO B O 1
ATOM 10183 N N . TRP B 1 536 ? -19.609 47.469 33.688 1 97.75 536 TRP B N 1
ATOM 10184 C CA . TRP B 1 536 ? -19.609 47.875 35.094 1 97.75 536 TRP B CA 1
ATOM 10185 C C . TRP B 1 536 ? -18.953 49.25 35.25 1 97.75 536 TRP B C 1
ATOM 10187 O O . TRP B 1 536 ? -17.797 49.438 34.844 1 97.75 536 TRP B O 1
ATOM 10197 N N . PHE B 1 537 ? -19.578 50.125 35.875 1 94.81 537 PHE B N 1
ATOM 10198 C CA . PHE B 1 537 ? -19.125 51.5 35.938 1 94.81 537 PHE B CA 1
ATOM 10199 C C . PHE B 1 537 ? -18.094 51.719 37.031 1 94.81 537 PHE B C 1
ATOM 10201 O O . PHE B 1 537 ? -18.234 51.156 38.125 1 94.81 537 PHE B O 1
ATOM 10208 N N . ALA B 1 538 ? -17.094 52.469 36.688 1 97.31 538 ALA B N 1
ATOM 10209 C CA . ALA B 1 538 ? -16.141 52.938 37.688 1 97.31 538 ALA B CA 1
ATOM 10210 C C . ALA B 1 538 ? -16.422 54.375 38.094 1 97.31 538 ALA B C 1
ATOM 10212 O O . ALA B 1 538 ? -17 55.125 37.312 1 97.31 538 ALA B O 1
ATOM 10213 N N . VAL B 1 539 ? -16.031 54.781 39.344 1 97.25 539 VAL B N 1
ATOM 10214 C CA . VAL B 1 539 ? -16.203 56.125 39.812 1 97.25 539 VAL B CA 1
ATOM 10215 C C . VAL B 1 539 ? -14.898 56.625 40.438 1 97.25 539 VAL B C 1
ATOM 10217 O O . VAL B 1 539 ? -14.141 55.844 41 1 97.25 539 VAL B O 1
ATOM 10220 N N . VAL B 1 540 ? -14.688 57.906 40.312 1 97.62 540 VAL B N 1
ATOM 10221 C CA . VAL B 1 540 ? -13.531 58.531 40.969 1 97.62 540 VAL B CA 1
ATOM 10222 C C . VAL B 1 540 ? -13.766 58.625 42.469 1 97.62 540 VAL B C 1
ATOM 10224 O O . VAL B 1 540 ? -14.688 59.312 42.938 1 97.62 540 VAL B O 1
ATOM 10227 N N . SER B 1 541 ? -12.984 57.969 43.219 1 97 541 SER B N 1
ATOM 10228 C CA . SER B 1 541 ? -13.086 58.031 44.656 1 97 541 SER B CA 1
ATOM 10229 C C . SER B 1 541 ? -12.273 59.188 45.219 1 97 541 SER B C 1
ATOM 10231 O O . SER B 1 541 ? -12.664 59.812 46.219 1 97 541 SER B O 1
ATOM 10233 N N . LYS B 1 542 ? -11.117 59.406 44.625 1 96.88 542 LYS B N 1
ATOM 10234 C CA . LYS B 1 542 ? -10.25 60.531 45 1 96.88 542 LYS B CA 1
ATOM 10235 C C . LYS B 1 542 ? -9.5 61.062 43.781 1 96.88 542 LYS B C 1
ATOM 10237 O O . LYS B 1 542 ? -9.219 60.344 42.844 1 96.88 542 LYS B O 1
ATOM 10242 N N . MET B 1 543 ? -9.25 62.344 43.844 1 96.81 543 MET B N 1
ATOM 10243 C CA . MET B 1 543 ? -8.438 63.031 42.844 1 96.81 543 MET B CA 1
ATOM 10244 C C . MET B 1 543 ? -7.316 63.812 43.5 1 96.81 543 MET B C 1
ATOM 10246 O O . MET B 1 543 ? -7.52 64.438 44.562 1 96.81 543 MET B O 1
ATOM 10250 N N . TYR B 1 544 ? -6.164 63.688 42.938 1 96 544 TYR B N 1
ATOM 10251 C CA . TYR B 1 544 ? -4.996 64.375 43.5 1 96 544 TYR B CA 1
ATOM 10252 C C . TYR B 1 544 ? -4.289 65.188 42.438 1 96 544 TYR B C 1
ATOM 10254 O O . TYR B 1 544 ? -4.414 64.938 41.219 1 96 544 TYR B O 1
ATOM 10262 N N . GLN B 1 545 ? -3.619 66.188 42.875 1 94.19 545 GLN B N 1
ATOM 10263 C CA . GLN B 1 545 ? -2.721 67 42.031 1 94.19 545 GLN B CA 1
ATOM 10264 C C . GLN B 1 545 ? -1.349 67.125 42.688 1 94.19 545 GLN B C 1
ATOM 10266 O O . GLN B 1 545 ? -1.251 67.312 43.906 1 94.19 545 GLN B O 1
ATOM 10271 N N . ALA B 1 546 ? -0.386 67 41.938 1 92.75 546 ALA B N 1
ATOM 10272 C CA . ALA B 1 546 ? 0.963 67.125 42.5 1 92.75 546 ALA B CA 1
ATOM 10273 C C . ALA B 1 546 ? 1.189 68.5 43.094 1 92.75 546 ALA B C 1
ATOM 10275 O O . ALA B 1 546 ? 0.71 69.5 42.594 1 92.75 546 ALA B O 1
ATOM 10276 N N . LYS B 1 547 ? 1.75 68.5 44.375 1 83.12 547 LYS B N 1
ATOM 10277 C CA . LYS B 1 547 ? 2.076 69.75 45.062 1 83.12 547 LYS B CA 1
ATOM 10278 C C . LYS B 1 547 ? 2.992 70.625 44.219 1 83.12 547 LYS B C 1
ATOM 10280 O O . LYS B 1 547 ? 3.701 70.125 43.344 1 83.12 547 LYS B O 1
ATOM 10285 N N . PRO B 1 548 ? 3.232 71.688 44.562 1 63.31 548 PRO B N 1
ATOM 10286 C CA . PRO B 1 548 ? 3.451 72.812 43.656 1 63.31 548 PRO B CA 1
ATOM 10287 C C . PRO B 1 548 ? 4.258 72.438 42.438 1 63.31 548 PRO B C 1
ATOM 10289 O O . PRO B 1 548 ? 5.34 71.875 42.562 1 63.31 548 PRO B O 1
ATOM 10292 N N . SER B 1 549 ? 3.539 71.938 41.469 1 59.94 549 SER B N 1
ATOM 10293 C CA . SER B 1 549 ? 4.219 71.938 40.156 1 59.94 549 SER B CA 1
ATOM 10294 C C . SER B 1 549 ? 4.434 73.312 39.625 1 59.94 549 SER B C 1
ATOM 10296 O O . SER B 1 549 ? 3.754 74.25 40.062 1 59.94 549 SER B O 1
ATOM 10298 N N . GLY B 1 550 ? 5.566 73.688 39.219 1 57.47 550 GLY B N 1
ATOM 10299 C CA . GLY B 1 550 ? 5.777 75 38.594 1 57.47 550 GLY B CA 1
ATOM 10300 C C . GLY B 1 550 ? 4.574 75.5 37.812 1 57.47 550 GLY B C 1
ATOM 10301 O O . GLY B 1 550 ? 3.689 74.688 37.469 1 57.47 550 GLY B O 1
ATOM 10302 N N . PRO B 1 551 ? 4.285 76.75 37.75 1 63.53 551 PRO B N 1
ATOM 10303 C CA . PRO B 1 551 ? 3.191 77.375 37 1 63.53 551 PRO B CA 1
ATOM 10304 C C . PRO B 1 551 ? 3.01 76.812 35.594 1 63.53 551 PRO B C 1
ATOM 10306 O O . PRO B 1 551 ? 3.982 76.625 34.844 1 63.53 551 PRO B O 1
ATOM 10309 N N . GLY B 1 552 ? 1.849 76.062 35.344 1 75.5 552 GLY B N 1
ATOM 10310 C CA . GLY B 1 552 ? 1.492 75.688 33.969 1 75.5 552 GLY B CA 1
ATOM 10311 C C . GLY B 1 552 ? 1.652 74.25 33.688 1 75.5 552 GLY B C 1
ATOM 10312 O O . GLY B 1 552 ? 1.357 73.75 32.562 1 75.5 552 GLY B O 1
ATOM 10313 N N . THR B 1 553 ? 2.172 73.375 34.656 1 86.75 553 THR B N 1
ATOM 10314 C CA . THR B 1 553 ? 2.281 71.938 34.406 1 86.75 553 THR B CA 1
ATOM 10315 C C . THR B 1 553 ? 1.188 71.188 35.156 1 86.75 553 THR B C 1
ATOM 10317 O O . THR B 1 553 ? 0.723 71.625 36.188 1 86.75 553 THR B O 1
ATOM 10320 N N . CYS B 1 554 ? 0.767 70.125 34.562 1 92.75 554 CYS B N 1
ATOM 10321 C CA . CYS B 1 554 ? -0.278 69.312 35.156 1 92.75 554 CYS B CA 1
ATOM 10322 C C . CYS B 1 554 ? 0.254 67.938 35.5 1 92.75 554 CYS B C 1
ATOM 10324 O O . CYS B 1 554 ? 0.978 67.312 34.719 1 92.75 554 CYS B O 1
ATOM 10326 N N . ASP B 1 555 ? 0.018 67.438 36.688 1 95.69 555 ASP B N 1
ATOM 10327 C CA . ASP B 1 555 ? 0.209 66.062 37.219 1 95.69 555 ASP B CA 1
ATOM 10328 C C . ASP B 1 555 ? -0.948 65.625 38.125 1 95.69 555 ASP B C 1
ATOM 10330 O O . ASP B 1 555 ? -0.957 65.938 39.312 1 95.69 555 ASP B O 1
ATOM 10334 N N . ILE B 1 556 ? -1.887 65 37.438 1 96.19 556 ILE B N 1
ATOM 10335 C CA . ILE B 1 556 ? -3.154 64.688 38.094 1 96.19 556 ILE B CA 1
ATOM 10336 C C . ILE B 1 556 ? -3.279 63.188 38.312 1 96.19 556 ILE B C 1
ATOM 10338 O O . ILE B 1 556 ? -3 62.406 37.375 1 96.19 556 ILE B O 1
ATOM 10342 N N . LEU B 1 557 ? -3.693 62.781 39.469 1 97.06 557 LEU B N 1
ATOM 10343 C CA . LEU B 1 557 ? -3.857 61.375 39.844 1 97.06 557 LEU B CA 1
ATOM 10344 C C . LEU B 1 557 ? -5.301 61.094 40.25 1 97.06 557 LEU B C 1
ATOM 10346 O O . LEU B 1 557 ? -5.867 61.781 41.094 1 97.06 557 LEU B O 1
ATOM 10350 N N . LEU B 1 558 ? -5.836 60.094 39.562 1 98 558 LEU B N 1
ATOM 10351 C CA . LEU B 1 558 ? -7.188 59.656 39.875 1 98 558 LEU B CA 1
ATOM 10352 C C . LEU B 1 558 ? -7.16 58.281 40.531 1 98 558 LEU B C 1
ATOM 10354 O O . LEU B 1 558 ? -6.418 57.406 40.062 1 98 558 LEU B O 1
ATOM 10358 N N . LYS B 1 559 ? -7.918 58.062 41.531 1 98 559 LYS B N 1
ATOM 10359 C CA . LYS B 1 559 ? -8.234 56.719 42.062 1 98 559 LYS B CA 1
ATOM 10360 C C . LYS B 1 559 ? -9.672 56.344 41.75 1 98 559 LYS B C 1
ATOM 10362 O O . LYS B 1 559 ? -10.609 57 42.188 1 98 559 LYS B O 1
ATOM 10367 N N . LEU B 1 560 ? -9.789 55.312 41 1 98.44 560 LEU B N 1
ATOM 10368 C CA . LEU B 1 560 ? -11.109 54.781 40.656 1 98.44 560 LEU B CA 1
ATOM 10369 C C . LEU B 1 560 ? -11.438 53.531 41.438 1 98.44 560 LEU B C 1
ATOM 10371 O O . LEU B 1 560 ? -10.539 52.75 41.75 1 98.44 560 LEU B O 1
ATOM 10375 N N . VAL B 1 561 ? -12.695 53.344 41.75 1 97.94 561 VAL B N 1
ATOM 10376 C CA . VAL B 1 561 ? -13.258 52.125 42.312 1 97.94 561 VAL B CA 1
ATOM 10377 C C . VAL B 1 561 ? -14.523 51.75 41.562 1 97.94 561 VAL B C 1
ATOM 10379 O O . VAL B 1 561 ? -15.141 52.594 40.906 1 97.94 561 VAL B O 1
ATOM 10382 N N . MET B 1 562 ? -14.82 50.5 41.594 1 97.5 562 MET B N 1
ATOM 10383 C CA . MET B 1 562 ? -16.047 50.062 40.938 1 97.5 562 MET B CA 1
ATOM 10384 C C . MET B 1 562 ? -17.281 50.531 41.719 1 97.5 562 MET B C 1
ATOM 10386 O O . MET B 1 562 ? -17.297 50.406 42.969 1 97.5 562 MET B O 1
ATOM 10390 N N . ALA B 1 563 ? -18.297 50.969 41 1 97.38 563 ALA B N 1
ATOM 10391 C CA . ALA B 1 563 ? -19.531 51.438 41.656 1 97.38 563 ALA B CA 1
ATOM 10392 C C . ALA B 1 563 ? -20.234 50.281 42.375 1 97.38 563 ALA B C 1
ATOM 10394 O O . ALA B 1 563 ? -20.891 50.469 43.375 1 97.38 563 ALA B O 1
ATOM 10395 N N . GLU B 1 564 ? -20.109 49.125 41.781 1 97.31 564 GLU B N 1
ATOM 10396 C CA . GLU B 1 564 ? -20.75 47.938 42.344 1 97.31 564 GLU B CA 1
ATOM 10397 C C . GLU B 1 564 ? -19.703 46.938 42.781 1 97.31 564 GLU B C 1
ATOM 10399 O O . GLU B 1 564 ? -19.016 46.344 41.938 1 97.31 564 GLU B O 1
ATOM 10404 N N . PRO B 1 565 ? -19.656 46.656 44 1 95 565 PRO B N 1
ATOM 10405 C CA . PRO B 1 565 ? -18.641 45.719 44.531 1 95 565 PRO B CA 1
ATOM 10406 C C . PRO B 1 565 ? -18.75 44.344 43.938 1 95 565 PRO B C 1
ATOM 10408 O O . PRO B 1 565 ? -17.766 43.594 43.906 1 95 565 PRO B O 1
ATOM 10411 N N . LYS B 1 566 ? -19.906 44.062 43.469 1 95.81 566 LYS B N 1
ATOM 10412 C CA . LYS B 1 566 ? -20.156 42.75 42.844 1 95.81 566 LYS B CA 1
ATOM 10413 C C . LYS B 1 566 ? -19.203 42.5 41.688 1 95.81 566 LYS B C 1
ATOM 10415 O O . LYS B 1 566 ? -18.812 41.375 41.438 1 95.81 566 LYS B O 1
ATOM 10420 N N . SER B 1 567 ? -18.797 43.469 41 1 97.62 567 SER B N 1
ATOM 10421 C CA . SER B 1 567 ? -17.891 43.375 39.844 1 97.62 567 SER B CA 1
ATOM 10422 C C . SER B 1 567 ? -16.547 42.781 40.281 1 97.62 567 SER B C 1
ATOM 10424 O O . SER B 1 567 ? -15.867 42.125 39.469 1 97.62 567 SER B O 1
ATOM 10426 N N . HIS B 1 568 ? -16.141 43 41.5 1 97 568 HIS B N 1
ATOM 10427 C CA . HIS B 1 568 ? -14.875 42.5 42.031 1 97 568 HIS B CA 1
ATOM 10428 C C . HIS B 1 568 ? -15.047 41.125 42.656 1 97 568 HIS B C 1
ATOM 10430 O O . HIS B 1 568 ? -14.242 40.219 42.438 1 97 568 HIS B O 1
ATOM 10436 N N . SER B 1 569 ? -16.141 40.969 43.438 1 95.06 569 SER B N 1
ATOM 10437 C CA . SER B 1 569 ? -16.297 39.75 44.281 1 95.06 569 SER B CA 1
ATOM 10438 C C . SER B 1 569 ? -16.844 38.594 43.438 1 95.06 569 SER B C 1
ATOM 10440 O O . SER B 1 569 ? -16.406 37.469 43.594 1 95.06 569 SER B O 1
ATOM 10442 N N . TRP B 1 570 ? -17.781 38.875 42.531 1 95.69 570 TRP B N 1
ATOM 10443 C CA . TRP B 1 570 ? -18.422 37.812 41.75 1 95.69 570 TRP B CA 1
ATOM 10444 C C . TRP B 1 570 ? -17.734 37.625 40.406 1 95.69 570 TRP B C 1
ATOM 10446 O O . TRP B 1 570 ? -17.812 36.531 39.812 1 95.69 570 TRP B O 1
ATOM 10456 N N . TYR B 1 571 ? -17.109 38.688 40 1 97.94 571 TYR B N 1
ATOM 10457 C CA . TYR B 1 571 ? -16.406 38.625 38.75 1 97.94 571 TYR B CA 1
ATOM 10458 C C . TYR B 1 571 ? -14.914 38.906 38.938 1 97.94 571 TYR B C 1
ATOM 10460 O O . TYR B 1 571 ? -14.273 38.312 39.812 1 97.94 571 TYR B O 1
ATOM 10468 N N . GLY B 1 572 ? -14.297 39.688 38.125 1 97.88 572 GLY B N 1
ATOM 10469 C CA . GLY B 1 572 ? -12.844 39.75 38.219 1 97.88 572 GLY B CA 1
ATOM 10470 C C . GLY B 1 572 ? -12.328 41.188 38.188 1 97.88 572 GLY B C 1
ATOM 10471 O O . GLY B 1 572 ? -11.133 41.406 38 1 97.88 572 GLY B O 1
ATOM 10472 N N . ALA B 1 573 ? -13.172 42.188 38.344 1 98.56 573 ALA B N 1
ATOM 10473 C CA . ALA B 1 573 ? -12.711 43.562 38.312 1 98.56 573 ALA B CA 1
ATOM 10474 C C . ALA B 1 573 ? -11.641 43.812 39.375 1 98.56 573 ALA B C 1
ATOM 10476 O O . ALA B 1 573 ? -11.664 43.188 40.438 1 98.56 573 ALA B O 1
ATOM 10477 N N . PRO B 1 574 ? -10.727 44.719 39.156 1 97.94 574 PRO B N 1
ATOM 10478 C CA . PRO B 1 574 ? -9.781 45.094 40.188 1 97.94 574 PRO B CA 1
ATOM 10479 C C . PRO B 1 574 ? -10.453 45.812 41.344 1 97.94 574 PRO B C 1
ATOM 10481 O O . PRO B 1 574 ? -11.523 46.406 41.188 1 97.94 574 PRO B O 1
ATOM 10484 N N . GLN B 1 575 ? -9.805 45.781 42.5 1 96.94 575 GLN B N 1
ATOM 10485 C CA . GLN B 1 575 ? -10.32 46.5 43.656 1 96.94 575 GLN B CA 1
ATOM 10486 C C . GLN B 1 575 ? -10.25 48 43.469 1 96.94 575 GLN B C 1
ATOM 10488 O O . GLN B 1 575 ? -11.141 48.75 43.875 1 96.94 575 GLN B O 1
ATOM 10493 N N . SER B 1 576 ? -9.219 48.469 42.812 1 97.44 576 SER B N 1
ATOM 10494 C CA . SER B 1 576 ? -9.062 49.875 42.469 1 97.44 576 SER B CA 1
ATOM 10495 C C . SER B 1 576 ? -8.219 50.031 41.219 1 97.44 576 SER B C 1
ATOM 10497 O O . SER B 1 576 ? -7.512 49.125 40.812 1 97.44 576 SER B O 1
ATOM 10499 N N . VAL B 1 577 ? -8.375 51.219 40.625 1 98.31 577 VAL B N 1
ATOM 10500 C CA . VAL B 1 577 ? -7.617 51.594 39.438 1 98.31 577 VAL B CA 1
ATOM 10501 C C . VAL B 1 577 ? -7.055 53 39.625 1 98.31 577 VAL B C 1
ATOM 10503 O O . VAL B 1 577 ? -7.777 53.906 40.031 1 98.31 577 VAL B O 1
ATOM 10506 N N . TRP B 1 578 ? -5.797 53.125 39.375 1 98.25 578 TRP B N 1
ATOM 10507 C CA . TRP B 1 578 ? -5.137 54.438 39.438 1 98.25 578 TRP B CA 1
ATOM 10508 C C . TRP B 1 578 ? -4.809 54.906 38 1 98.25 578 TRP B C 1
ATOM 10510 O O . TRP B 1 578 ? -4.238 54.156 37.219 1 98.25 578 TRP B O 1
ATOM 10520 N N . ILE B 1 579 ? -5.18 56.094 37.656 1 98.38 579 ILE B N 1
ATOM 10521 C CA . ILE B 1 579 ? -4.801 56.719 36.406 1 98.38 579 ILE B CA 1
ATOM 10522 C C . ILE B 1 579 ? -4.062 58.031 36.656 1 98.38 579 ILE B C 1
ATOM 10524 O O . ILE B 1 579 ? -4.594 58.938 37.312 1 98.38 579 ILE B O 1
ATOM 10528 N N . ASN B 1 580 ? -2.902 58.156 36.156 1 97.75 580 ASN B N 1
ATOM 10529 C CA . ASN B 1 580 ? -2.066 59.344 36.281 1 97.75 580 ASN B CA 1
ATOM 10530 C C . ASN B 1 580 ? -1.883 60.062 34.969 1 97.75 580 ASN B C 1
ATOM 10532 O O . ASN B 1 580 ? -1.404 59.469 34 1 97.75 580 ASN B O 1
ATOM 10536 N N . TYR B 1 581 ? -2.307 61.281 34.844 1 97.25 581 TYR B N 1
ATOM 10537 C CA . TYR B 1 581 ? -2.062 62.125 33.688 1 97.25 581 TYR B CA 1
ATOM 10538 C C . TYR B 1 581 ? -0.973 63.156 34 1 97.25 581 TYR B C 1
ATOM 10540 O O . TYR B 1 581 ? -1.159 64.062 34.844 1 97.25 581 TYR B O 1
ATOM 10548 N N . LYS B 1 582 ? 0.109 63.031 33.312 1 96.38 582 LYS B N 1
ATOM 10549 C CA . LYS B 1 582 ? 1.204 64 33.438 1 96.38 582 LYS B CA 1
ATOM 10550 C C . LYS B 1 582 ? 1.433 64.75 32.125 1 96.38 582 LYS B C 1
ATOM 10552 O O . LYS B 1 582 ? 1.696 64.125 31.094 1 96.38 582 LYS B O 1
ATOM 10557 N N . SER B 1 583 ? 1.377 66.062 32.188 1 95.06 583 SER B N 1
ATOM 10558 C CA . SER B 1 583 ? 1.549 66.875 30.984 1 95.06 583 SER B CA 1
ATOM 10559 C C . SER B 1 583 ? 2.986 66.812 30.469 1 95.06 583 SER B C 1
ATOM 10561 O O . SER B 1 583 ? 3.922 66.688 31.266 1 95.06 583 SER B O 1
ATOM 10563 N N . ARG B 1 584 ? 3.133 66.75 29.234 1 93 584 ARG B N 1
ATOM 10564 C CA . ARG B 1 584 ? 4.395 66.875 28.516 1 93 584 ARG B CA 1
ATOM 10565 C C . ARG B 1 584 ? 4.246 67.75 27.297 1 93 584 ARG B C 1
ATOM 10567 O O . ARG B 1 584 ? 3.15 68.25 27 1 93 584 ARG B O 1
ATOM 10574 N N . ALA B 1 585 ? 5.367 67.938 26.641 1 90.56 585 ALA B N 1
ATOM 10575 C CA . ALA B 1 585 ? 5.281 68.75 25.422 1 90.56 585 ALA B CA 1
ATOM 10576 C C . ALA B 1 585 ? 4.305 68.125 24.422 1 90.56 585 ALA B C 1
ATOM 10578 O O . ALA B 1 585 ? 4.457 66.938 24.047 1 90.56 585 ALA B O 1
ATOM 10579 N N . LYS B 1 586 ? 3.25 68.812 24.141 1 94.12 586 LYS B N 1
ATOM 10580 C CA . LYS B 1 586 ? 2.266 68.5 23.109 1 94.12 586 LYS B CA 1
ATOM 10581 C C . LYS B 1 586 ? 1.483 67.25 23.484 1 94.12 586 LYS B C 1
ATOM 10583 O O . LYS B 1 586 ? 1.266 66.375 22.641 1 94.12 586 LYS B O 1
ATOM 10588 N N . GLY B 1 587 ? 1.232 67.125 24.766 1 96.31 587 GLY B N 1
ATOM 10589 C CA . GLY B 1 587 ? 0.386 66 25.109 1 96.31 587 GLY B CA 1
ATOM 10590 C C . GLY B 1 587 ? 0.511 65.562 26.562 1 96.31 587 GLY B C 1
ATOM 10591 O O . GLY B 1 587 ? 0.854 66.375 27.422 1 96.31 587 GLY B O 1
ATOM 10592 N N . PHE B 1 588 ? 0.165 64.312 26.844 1 97.5 588 PHE B N 1
ATOM 10593 C CA . PHE B 1 588 ? 0.154 63.781 28.203 1 97.5 588 PHE B CA 1
ATOM 10594 C C . PHE B 1 588 ? 0.753 62.375 28.234 1 97.5 588 PHE B C 1
ATOM 10596 O O . PHE B 1 588 ? 0.515 61.562 27.328 1 97.5 588 PHE B O 1
ATOM 10603 N N . ASP B 1 589 ? 1.603 62.094 29.234 1 97.62 589 ASP B N 1
ATOM 10604 C CA . ASP B 1 589 ? 1.897 60.719 29.625 1 97.62 589 ASP B CA 1
ATOM 10605 C C . ASP B 1 589 ? 0.836 60.156 30.578 1 97.62 589 ASP B C 1
ATOM 10607 O O . ASP B 1 589 ? 0.461 60.844 31.547 1 97.62 589 ASP B O 1
ATOM 10611 N N . VAL B 1 590 ? 0.354 59.031 30.234 1 98.31 590 VAL B N 1
ATOM 10612 C CA . VAL B 1 590 ? -0.696 58.438 31.062 1 98.31 590 VAL B CA 1
ATOM 10613 C C . VAL B 1 590 ? -0.236 57.094 31.594 1 98.31 590 VAL B C 1
ATOM 10615 O O . VAL B 1 590 ? 0.304 56.281 30.828 1 98.31 590 VAL B O 1
ATOM 10618 N N . THR B 1 591 ? -0.382 56.844 32.875 1 98.12 591 THR B N 1
ATOM 10619 C CA . THR B 1 591 ? -0.133 55.531 33.469 1 98.12 591 THR B CA 1
ATOM 10620 C C . THR B 1 591 ? -1.396 55 34.125 1 98.12 591 THR B C 1
ATOM 10622 O O . THR B 1 591 ? -1.999 55.656 34.969 1 98.12 591 THR B O 1
ATOM 10625 N N . LEU B 1 592 ? -1.797 53.875 33.688 1 98.38 592 LEU B N 1
ATOM 10626 C CA . LEU B 1 592 ? -2.938 53.188 34.281 1 98.38 592 LEU B CA 1
ATOM 10627 C C . LEU B 1 592 ? -2.482 51.938 35.062 1 98.38 592 LEU B C 1
ATOM 10629 O O . LEU B 1 592 ? -1.768 51.094 34.531 1 98.38 592 LEU B O 1
ATOM 10633 N N . GLN B 1 593 ? -2.846 51.875 36.375 1 97.88 593 GLN B N 1
ATOM 10634 C CA . GLN B 1 593 ? -2.52 50.719 37.188 1 97.88 593 GLN B CA 1
ATOM 10635 C C . GLN B 1 593 ? -3.771 50.156 37.844 1 97.88 593 GLN B C 1
ATOM 10637 O O . GLN B 1 593 ? -4.582 50.875 38.406 1 97.88 593 GLN B O 1
ATOM 10642 N N . TRP B 1 594 ? -3.955 48.875 37.656 1 98 594 TRP B N 1
ATOM 10643 C CA . TRP B 1 594 ? -5 48.281 38.469 1 98 594 TRP B CA 1
ATOM 10644 C C . TRP B 1 594 ? -4.402 47.5 39.656 1 98 594 TRP B C 1
ATOM 10646 O O . TRP B 1 594 ? -3.273 47 39.562 1 98 594 TRP B O 1
ATOM 10656 N N . MET B 1 595 ? -5.16 47.438 40.75 1 96.38 595 MET B N 1
ATOM 10657 C CA . MET B 1 595 ? -4.711 46.781 41.969 1 96.38 595 MET B CA 1
ATOM 10658 C C . MET B 1 595 ? -5.684 45.688 42.375 1 96.38 595 MET B C 1
ATOM 10660 O O . MET B 1 595 ? -6.898 45.875 42.312 1 96.38 595 MET B O 1
ATOM 10664 N N . ASN B 1 596 ? -5.133 44.562 42.625 1 95.62 596 ASN B N 1
ATOM 10665 C CA . ASN B 1 596 ? -5.848 43.469 43.25 1 95.62 596 ASN B CA 1
ATOM 10666 C C . ASN B 1 596 ? -7.012 43 42.406 1 95.62 596 ASN B C 1
ATOM 10668 O O . ASN B 1 596 ? -8.156 42.938 42.844 1 95.62 596 ASN B O 1
ATOM 10672 N N . LYS B 1 597 ? -6.711 42.594 41.156 1 97.31 597 LYS B N 1
ATOM 10673 C CA . LYS B 1 597 ? -7.723 41.969 40.344 1 97.31 597 LYS B CA 1
ATOM 10674 C C . LYS B 1 597 ? -8.047 40.562 40.812 1 97.31 597 LYS B C 1
ATOM 10676 O O . LYS B 1 597 ? -7.141 39.812 41.188 1 97.31 597 LYS B O 1
ATOM 10681 N N . THR B 1 598 ? -9.336 40.219 40.781 1 96.06 598 THR B N 1
ATOM 10682 C CA . THR B 1 598 ? -9.773 38.875 41.188 1 96.06 598 THR B CA 1
ATOM 10683 C C . THR B 1 598 ? -9.664 37.938 40 1 96.06 598 THR B C 1
ATOM 10685 O O . THR B 1 598 ? -10.117 38.219 38.906 1 96.06 598 THR B O 1
ATOM 10688 N N . PRO B 1 599 ? -8.945 36.781 40.188 1 96.12 599 PRO B N 1
ATOM 10689 C CA . PRO B 1 599 ? -8.992 35.781 39.094 1 96.12 599 PRO B CA 1
ATOM 10690 C C . PRO B 1 599 ? -10.391 35.219 38.875 1 96.12 599 PRO B C 1
ATOM 10692 O O . PRO B 1 599 ? -11.117 34.969 39.844 1 96.12 599 PRO B O 1
ATOM 10695 N N . THR B 1 600 ? -10.859 35.094 37.656 1 97 600 THR B N 1
ATOM 10696 C CA . THR B 1 600 ? -12.156 34.5 37.344 1 97 600 THR B CA 1
ATOM 10697 C C . THR B 1 600 ? -12.102 33.844 35.969 1 97 600 THR B C 1
ATOM 10699 O O . THR B 1 600 ? -11.414 34.281 35.062 1 97 600 THR B O 1
ATOM 10702 N N . ARG B 1 601 ? -12.812 32.75 35.812 1 95.81 601 ARG B N 1
ATOM 10703 C CA . ARG B 1 601 ? -12.969 32.062 34.531 1 95.81 601 ARG B CA 1
ATOM 10704 C C . ARG B 1 601 ? -14.102 32.688 33.719 1 95.81 601 ARG B C 1
ATOM 10706 O O . ARG B 1 601 ? -14.227 32.406 32.531 1 95.81 601 ARG B O 1
ATOM 10713 N N . LEU B 1 602 ? -14.938 33.375 34.406 1 97.81 602 LEU B N 1
ATOM 10714 C CA . LEU B 1 602 ? -16.031 34.031 33.719 1 97.81 602 LEU B CA 1
ATOM 10715 C C . LEU B 1 602 ? -15.508 35.062 32.688 1 97.81 602 LEU B C 1
ATOM 10717 O O . LEU B 1 602 ? -14.5 35.719 32.938 1 97.81 602 LEU B O 1
ATOM 10721 N N . PRO B 1 603 ? -16.188 35.125 31.516 1 97.56 603 PRO B N 1
ATOM 10722 C CA . PRO B 1 603 ? -15.664 36 30.469 1 97.56 603 PRO B CA 1
ATOM 10723 C C . PRO B 1 603 ? -15.734 37.469 30.828 1 97.56 603 PRO B C 1
ATOM 10725 O O . PRO B 1 603 ? -16.766 37.938 31.328 1 97.56 603 PRO B O 1
ATOM 10728 N N . GLU B 1 604 ? -14.711 38.188 30.609 1 98.25 604 GLU B N 1
ATOM 10729 C CA . GLU B 1 604 ? -14.555 39.594 30.984 1 98.25 604 GLU B CA 1
ATOM 10730 C C . GLU B 1 604 ? -13.547 40.281 30.078 1 98.25 604 GLU B C 1
ATOM 10732 O O . GLU B 1 604 ? -12.812 39.625 29.344 1 98.25 604 GLU B O 1
ATOM 10737 N N . SER B 1 605 ? -13.594 41.562 30.094 1 98.56 605 SER B N 1
ATOM 10738 C CA . SER B 1 605 ? -12.562 42.375 29.453 1 98.56 605 SER B CA 1
ATOM 10739 C C . SER B 1 605 ? -12.344 43.688 30.203 1 98.56 605 SER B C 1
ATOM 10741 O O . SER B 1 605 ? -13.242 44.156 30.906 1 98.56 605 SER B O 1
ATOM 10743 N N . ILE B 1 606 ? -11.156 44.156 30.203 1 98.69 606 ILE B N 1
ATOM 10744 C CA . ILE B 1 606 ? -10.742 45.469 30.688 1 98.69 606 ILE B CA 1
ATOM 10745 C C . ILE B 1 606 ? -10.141 46.281 29.547 1 98.69 606 ILE B C 1
ATOM 10747 O O . ILE B 1 606 ? -9.211 45.844 28.875 1 98.69 606 ILE B O 1
ATOM 10751 N N . MET B 1 607 ? -10.664 47.531 29.391 1 98.62 607 MET B N 1
ATOM 10752 C CA . MET B 1 607 ? -10.195 48.344 28.266 1 98.62 607 MET B CA 1
ATOM 10753 C C . MET B 1 607 ? -10.016 49.781 28.672 1 98.62 607 MET B C 1
ATOM 10755 O O . MET B 1 607 ? -10.539 50.219 29.703 1 98.62 607 MET B O 1
ATOM 10759 N N . TYR B 1 608 ? -9.172 50.438 28 1 98.69 608 TYR B N 1
ATOM 10760 C CA . TYR B 1 608 ? -9 51.875 28.047 1 98.69 608 TYR B CA 1
ATOM 10761 C C . TYR B 1 608 ? -9.492 52.562 26.766 1 98.69 608 TYR B C 1
ATOM 10763 O O . TYR B 1 608 ? -8.859 52.438 25.719 1 98.69 608 TYR B O 1
ATOM 10771 N N . TYR B 1 609 ? -10.672 53.281 26.828 1 98.44 609 TYR B N 1
ATOM 10772 C CA . TYR B 1 609 ? -11.492 53.594 25.672 1 98.44 609 TYR B CA 1
ATOM 10773 C C . TYR B 1 609 ? -11.391 55.062 25.312 1 98.44 609 TYR B C 1
ATOM 10775 O O . TYR B 1 609 ? -11.5 55.938 26.188 1 98.44 609 TYR B O 1
ATOM 10783 N N . PHE B 1 610 ? -11.141 55.375 24.016 1 98.5 610 PHE B N 1
ATOM 10784 C CA . PHE B 1 610 ? -11.016 56.75 23.5 1 98.5 610 PHE B CA 1
ATOM 10785 C C . PHE B 1 610 ? -11.969 56.969 22.328 1 98.5 610 PHE B C 1
ATOM 10787 O O . PHE B 1 610 ? -11.844 56.312 21.281 1 98.5 610 PHE B O 1
ATOM 10794 N N . SER B 1 611 ? -12.883 57.812 22.469 1 97.75 611 SER B N 1
ATOM 10795 C CA . SER B 1 611 ? -13.758 58.25 21.406 1 97.75 611 SER B CA 1
ATOM 10796 C C . SER B 1 611 ? -13.656 59.781 21.219 1 97.75 611 SER B C 1
ATOM 10798 O O . SER B 1 611 ? -14.539 60.5 21.656 1 97.75 611 SER B O 1
ATOM 10800 N N . PRO B 1 612 ? -12.648 60.281 20.547 1 97.81 612 PRO B N 1
ATOM 10801 C CA . PRO B 1 612 ? -12.445 61.719 20.375 1 97.81 612 PRO B CA 1
ATOM 10802 C C . PRO B 1 612 ? -13.445 62.375 19.422 1 97.81 612 PRO B C 1
ATOM 10804 O O . PRO B 1 612 ? -14.172 61.656 18.719 1 97.81 612 PRO B O 1
ATOM 10807 N N . ALA B 1 613 ? -13.383 63.656 19.469 1 96.62 613 ALA B N 1
ATOM 10808 C CA . ALA B 1 613 ? -14.203 64.438 18.531 1 96.62 613 ALA B CA 1
ATOM 10809 C C . ALA B 1 613 ? -13.898 64 17.078 1 96.62 613 ALA B C 1
ATOM 10811 O O . ALA B 1 613 ? -12.734 63.844 16.703 1 96.62 613 ALA B O 1
ATOM 10812 N N . GLN B 1 614 ? -14.953 63.844 16.359 1 93.31 614 GLN B N 1
ATOM 10813 C CA . GLN B 1 614 ? -14.789 63.5 14.953 1 93.31 614 GLN B CA 1
ATOM 10814 C C . GLN B 1 614 ? -14.523 64.75 14.117 1 93.31 614 GLN B C 1
ATOM 10816 O O . GLN B 1 614 ? -15.234 65.75 14.234 1 93.31 614 GLN B O 1
ATOM 10821 N N . LYS B 1 615 ? -13.508 64.625 13.414 1 92 615 LYS B N 1
ATOM 10822 C CA . LYS B 1 615 ? -13.141 65.75 12.57 1 92 615 LYS B CA 1
ATOM 10823 C C . LYS B 1 615 ? -12.977 65.312 11.117 1 92 615 LYS B C 1
ATOM 10825 O O . LYS B 1 615 ? -12.32 64.312 10.828 1 92 615 LYS B O 1
ATOM 10830 N N . LYS B 1 616 ? -13.602 66.188 10.258 1 91.44 616 LYS B N 1
ATOM 10831 C CA . LYS B 1 616 ? -13.453 65.875 8.828 1 91.44 616 LYS B CA 1
ATOM 10832 C C . LYS B 1 616 ? -11.992 66 8.406 1 91.44 616 LYS B C 1
ATOM 10834 O O . LYS B 1 616 ? -11.273 66.875 8.812 1 91.44 616 LYS B O 1
ATOM 10839 N N . GLY B 1 617 ? -11.562 65 7.672 1 92.31 617 GLY B N 1
ATOM 10840 C CA . GLY B 1 617 ? -10.203 65 7.16 1 92.31 617 GLY B CA 1
ATOM 10841 C C . GLY B 1 617 ? -9.266 64.125 7.973 1 92.31 617 GLY B C 1
ATOM 10842 O O . GLY B 1 617 ? -8.18 63.781 7.504 1 92.31 617 GLY B O 1
ATOM 10843 N N . LEU B 1 618 ? -9.633 63.844 9.164 1 95.94 618 LEU B N 1
ATOM 10844 C CA . LEU B 1 618 ? -8.82 62.938 9.961 1 95.94 618 LEU B CA 1
ATOM 10845 C C . LEU B 1 618 ? -9.25 61.5 9.75 1 95.94 618 LEU B C 1
ATOM 10847 O O . LEU B 1 618 ? -10.445 61.219 9.609 1 95.94 618 LEU B O 1
ATOM 10851 N N . GLU B 1 619 ? -8.258 60.656 9.648 1 97.06 619 GLU B N 1
ATOM 10852 C CA . GLU B 1 619 ? -8.508 59.219 9.469 1 97.06 619 GLU B CA 1
ATOM 10853 C C . GLU B 1 619 ? -7.758 58.406 10.516 1 97.06 619 GLU B C 1
ATOM 10855 O O . GLU B 1 619 ? -6.672 58.781 10.953 1 97.06 619 GLU B O 1
ATOM 10860 N N . TRP B 1 620 ? -8.422 57.312 10.82 1 98.31 620 TRP B N 1
ATOM 10861 C CA . TRP B 1 620 ? -7.797 56.375 11.75 1 98.31 620 TRP B CA 1
ATOM 10862 C C . TRP B 1 620 ? -6.75 55.531 11.039 1 98.31 620 TRP B C 1
ATOM 10864 O O . TRP B 1 620 ? -6.961 55.094 9.906 1 98.31 620 TRP B O 1
ATOM 10874 N N . ARG B 1 621 ? -5.609 55.344 11.68 1 98.44 621 ARG B N 1
ATOM 10875 C CA . ARG B 1 621 ? -4.539 54.469 11.242 1 98.44 621 ARG B CA 1
ATOM 10876 C C . ARG B 1 621 ? -4 53.656 12.414 1 98.44 621 ARG B C 1
ATOM 10878 O O . ARG B 1 621 ? -3.871 54.156 13.531 1 98.44 621 ARG B O 1
ATOM 10885 N N . LEU B 1 622 ? -3.74 52.406 12.133 1 98.62 622 LEU B N 1
ATOM 10886 C CA . LEU B 1 622 ? -3.148 51.5 13.109 1 98.62 622 LEU B CA 1
ATOM 10887 C C . LEU B 1 622 ? -1.678 51.25 12.797 1 98.62 622 LEU B C 1
ATOM 10889 O O . LEU B 1 622 ? -1.335 50.875 11.672 1 98.62 622 LEU B O 1
ATOM 10893 N N . SER B 1 623 ? -0.825 51.438 13.742 1 98.44 623 SER B N 1
ATOM 10894 C CA . SER B 1 623 ? 0.575 51.094 13.562 1 98.44 623 SER B CA 1
ATOM 10895 C C . SER B 1 623 ? 0.775 49.594 13.742 1 98.44 623 SER B C 1
ATOM 10897 O O . SER B 1 623 ? 0.591 49.062 14.836 1 98.44 623 SER B O 1
ATOM 10899 N N . LYS B 1 624 ? 1.089 48.938 12.664 1 98.5 624 LYS B N 1
ATOM 10900 C CA . LYS B 1 624 ? 1.298 47.5 12.672 1 98.5 624 LYS B CA 1
ATOM 10901 C C . LYS B 1 624 ? 2.625 47.125 12.016 1 98.5 624 LYS B C 1
ATOM 10903 O O . LYS B 1 624 ? 2.859 47.438 10.852 1 98.5 624 LYS B O 1
ATOM 10908 N N . VAL B 1 625 ? 3.439 46.469 12.695 1 98.12 625 VAL B N 1
ATOM 10909 C CA . VAL B 1 625 ? 4.703 45.938 12.195 1 98.12 625 VAL B CA 1
ATOM 10910 C C . VAL B 1 625 ? 5.473 47.031 11.461 1 98.12 625 VAL B C 1
ATOM 10912 O O . VAL B 1 625 ? 5.918 46.812 10.328 1 98.12 625 VAL B O 1
ATOM 10915 N N . GLY B 1 626 ? 5.41 48.156 11.953 1 97.38 626 GLY B N 1
ATOM 10916 C CA . GLY B 1 626 ? 6.223 49.25 11.453 1 97.38 626 GLY B CA 1
ATOM 10917 C C . GLY B 1 626 ? 5.52 50.062 10.391 1 97.38 626 GLY B C 1
ATOM 10918 O O . GLY B 1 626 ? 6.102 51 9.828 1 97.38 626 GLY B O 1
ATOM 10919 N N . HIS B 1 627 ? 4.266 49.781 10.125 1 98.31 627 HIS B N 1
ATOM 10920 C CA . HIS B 1 627 ? 3.539 50.5 9.07 1 98.31 627 HIS B CA 1
ATOM 10921 C C . HIS B 1 627 ? 2.154 50.906 9.555 1 98.31 627 HIS B C 1
ATOM 10923 O O . HIS B 1 627 ? 1.649 50.375 10.547 1 98.31 627 HIS B O 1
ATOM 10929 N N . LEU B 1 628 ? 1.562 51.875 8.828 1 98 628 LEU B N 1
ATOM 10930 C CA . LEU B 1 628 ? 0.221 52.344 9.148 1 98 628 LEU B CA 1
ATOM 10931 C C . LEU B 1 628 ? -0.828 51.656 8.289 1 98 628 LEU B C 1
ATOM 10933 O O . LEU B 1 628 ? -0.776 51.719 7.062 1 98 628 LEU B O 1
ATOM 10937 N N . VAL B 1 629 ? -1.729 51 8.938 1 98.5 629 VAL B N 1
ATOM 10938 C CA . VAL B 1 629 ? -2.764 50.219 8.25 1 98.5 629 VAL B CA 1
ATOM 10939 C C . VAL B 1 629 ? -4.121 50.906 8.445 1 98.5 629 VAL B C 1
ATOM 10941 O O . VAL B 1 629 ? -4.41 51.438 9.516 1 98.5 629 VAL B O 1
ATOM 10944 N N . ASP B 1 630 ? -4.934 50.906 7.41 1 98.31 630 ASP B N 1
ATOM 10945 C CA . ASP B 1 630 ? -6.277 51.469 7.426 1 98.31 630 ASP B CA 1
ATOM 10946 C C . ASP B 1 630 ? -7.289 50.469 7.977 1 98.31 630 ASP B C 1
ATOM 10948 O O . ASP B 1 630 ? -7.609 49.469 7.316 1 98.31 630 ASP B O 1
ATOM 10952 N N . PRO B 1 631 ? -7.793 50.688 9.18 1 98.19 631 PRO B N 1
ATOM 10953 C CA . PRO B 1 631 ? -8.781 49.75 9.719 1 98.19 631 PRO B CA 1
ATOM 10954 C C . PRO B 1 631 ? -10.117 49.781 8.977 1 98.19 631 PRO B C 1
ATOM 10956 O O . PRO B 1 631 ? -10.977 48.938 9.172 1 98.19 631 PRO B O 1
ATOM 10959 N N . GLY B 1 632 ? -10.289 50.719 8.094 1 97.94 632 GLY B N 1
ATOM 10960 C CA . GLY B 1 632 ? -11.5 50.812 7.289 1 97.94 632 GLY B CA 1
ATOM 10961 C C . GLY B 1 632 ? -11.391 50.094 5.953 1 97.94 632 GLY B C 1
ATOM 10962 O O . GLY B 1 632 ? -12.305 50.188 5.133 1 97.94 632 GLY B O 1
ATOM 10963 N N . ASN B 1 633 ? -10.32 49.406 5.719 1 98.25 633 ASN B N 1
ATOM 10964 C CA . ASN B 1 633 ? -10.07 48.688 4.473 1 98.25 633 ASN B CA 1
ATOM 10965 C C . ASN B 1 633 ? -9.68 47.25 4.73 1 98.25 633 ASN B C 1
ATOM 10967 O O . ASN B 1 633 ? -8.633 46.781 4.262 1 98.25 633 ASN B O 1
ATOM 10971 N N . VAL B 1 634 ? -10.531 46.562 5.457 1 98.56 634 VAL B N 1
ATOM 10972 C CA . VAL B 1 634 ? -10.328 45.156 5.781 1 98.56 634 VAL B CA 1
ATOM 10973 C C . VAL B 1 634 ? -11.227 44.281 4.906 1 98.56 634 VAL B C 1
ATOM 10975 O O . VAL B 1 634 ? -12.383 44.625 4.656 1 98.56 634 VAL B O 1
ATOM 10978 N N . ILE B 1 635 ? -10.727 43.219 4.395 1 98.38 635 ILE B N 1
ATOM 10979 C CA . ILE B 1 635 ? -11.445 42.344 3.494 1 98.38 635 ILE B CA 1
ATOM 10980 C C . ILE B 1 635 ? -12.594 41.656 4.246 1 98.38 635 ILE B C 1
ATOM 10982 O O . ILE B 1 635 ? -12.57 41.562 5.477 1 98.38 635 ILE B O 1
ATOM 10986 N N . LEU B 1 636 ? -13.656 41.281 3.52 1 97.75 636 LEU B N 1
ATOM 10987 C CA . LEU B 1 636 ? -14.742 40.5 4.102 1 97.75 636 LEU B CA 1
ATOM 10988 C C . LEU B 1 636 ? -14.203 39.281 4.836 1 97.75 636 LEU B C 1
ATOM 10990 O O . LEU B 1 636 ? -13.344 38.562 4.312 1 97.75 636 LEU B O 1
ATOM 10994 N N . ASN B 1 637 ? -14.656 39 6.09 1 97.31 637 ASN B N 1
ATOM 10995 C CA . ASN B 1 637 ? -14.273 37.906 6.957 1 97.31 637 ASN B CA 1
ATOM 10996 C C . ASN B 1 637 ? -12.852 38.062 7.484 1 97.31 637 ASN B C 1
ATOM 10998 O O . ASN B 1 637 ? -12.273 37.156 8.047 1 97.31 637 ASN B O 1
ATOM 11002 N N . GLY B 1 638 ? -12.219 39.219 7.254 1 98 638 GLY B N 1
ATOM 11003 C CA . GLY B 1 638 ? -10.984 39.594 7.922 1 98 638 GLY B CA 1
ATOM 11004 C C . GLY B 1 638 ? -11.203 40.188 9.297 1 98 638 GLY B C 1
ATOM 11005 O O . GLY B 1 638 ? -12.336 40.219 9.797 1 98 638 GLY B O 1
ATOM 11006 N N . SER B 1 639 ? -10.188 40.688 9.938 1 98.19 639 SER B N 1
ATOM 11007 C CA . SER B 1 639 ? -10.273 41.219 11.289 1 98.19 639 SER B CA 1
ATOM 11008 C C . SER B 1 639 ? -10.734 42.688 11.289 1 98.19 639 SER B C 1
ATOM 11010 O O . SER B 1 639 ? -9.914 43.594 11.312 1 98.19 639 SER B O 1
ATOM 11012 N N . GLN B 1 640 ? -11.984 42.875 11.438 1 98.19 640 GLN B N 1
ATOM 11013 C CA . GLN B 1 640 ? -12.586 44.188 11.344 1 98.19 640 GLN B CA 1
ATOM 11014 C C . GLN B 1 640 ? -12.406 44.969 12.641 1 98.19 640 GLN B C 1
ATOM 11016 O O . GLN B 1 640 ? -12.094 46.156 12.609 1 98.19 640 GLN B O 1
ATOM 11021 N N . TYR B 1 641 ? -12.508 44.281 13.75 1 98.12 641 TYR B N 1
ATOM 11022 C CA . TYR B 1 641 ? -12.781 45 14.984 1 98.12 641 TYR B CA 1
ATOM 11023 C C . TYR B 1 641 ? -11.633 44.844 15.984 1 98.12 641 TYR B C 1
ATOM 11025 O O . TYR B 1 641 ? -11.547 45.594 16.953 1 98.12 641 TYR B O 1
ATOM 11033 N N . VAL B 1 642 ? -10.805 43.875 15.867 1 98.25 642 VAL B N 1
ATOM 11034 C CA . VAL B 1 642 ? -9.703 43.688 16.797 1 98.25 642 VAL B CA 1
ATOM 11035 C C . VAL B 1 642 ? -8.383 43.656 16.047 1 98.25 642 VAL B C 1
ATOM 11037 O O . VAL B 1 642 ? -8.258 42.969 15.016 1 98.25 642 VAL B O 1
ATOM 11040 N N . HIS B 1 643 ? -7.406 44.375 16.516 1 98.56 643 HIS B N 1
ATOM 11041 C CA . HIS B 1 643 ? -6.129 44.5 15.828 1 98.56 643 HIS B CA 1
ATOM 11042 C C . HIS B 1 643 ? -4.973 44.562 16.828 1 98.56 643 HIS B C 1
ATOM 11044 O O . HIS B 1 643 ? -5.102 45.156 17.891 1 98.56 643 HIS B O 1
ATOM 11050 N N . GLY B 1 644 ? -3.916 43.844 16.484 1 98.38 644 GLY B N 1
ATOM 11051 C CA . GLY B 1 644 ? -2.666 44.094 17.188 1 98.38 644 GLY B CA 1
ATOM 11052 C C . GLY B 1 644 ? -1.905 45.281 16.656 1 98.38 644 GLY B C 1
ATOM 11053 O O . GLY B 1 644 ? -1.846 45.5 15.438 1 98.38 644 GLY B O 1
ATOM 11054 N N . VAL B 1 645 ? -1.348 46.125 17.547 1 98.44 645 VAL B N 1
ATOM 11055 C CA . VAL B 1 645 ? -0.562 47.312 17.141 1 98.44 645 VAL B CA 1
ATOM 11056 C C . VAL B 1 645 ? 0.821 47.25 17.781 1 98.44 645 VAL B C 1
ATOM 11058 O O . VAL B 1 645 ? 0.976 46.719 18.891 1 98.44 645 VAL B O 1
ATOM 11061 N N . ASP B 1 646 ? 1.812 47.781 17.078 1 97.44 646 ASP B N 1
ATOM 11062 C CA . ASP B 1 646 ? 3.164 47.781 17.641 1 97.44 646 ASP B CA 1
ATOM 11063 C C . ASP B 1 646 ? 3.449 49.062 18.391 1 97.44 646 ASP B C 1
ATOM 11065 O O . ASP B 1 646 ? 4.184 49.062 19.375 1 97.44 646 ASP B O 1
ATOM 11069 N N . TYR B 1 647 ? 2.797 50.219 17.938 1 96.31 647 TYR B N 1
ATOM 11070 C CA . TYR B 1 647 ? 3.088 51.469 18.609 1 96.31 647 TYR B CA 1
ATOM 11071 C C . TYR B 1 647 ? 1.808 52.156 19.109 1 96.31 647 TYR B C 1
ATOM 11073 O O . TYR B 1 647 ? 1.829 52.906 20.078 1 96.31 647 TYR B O 1
ATOM 11081 N N . GLY B 1 648 ? 0.791 52 18.359 1 97.94 648 GLY B N 1
ATOM 11082 C CA . GLY B 1 648 ? -0.468 52.594 18.797 1 97.94 648 GLY B CA 1
ATOM 11083 C C . GLY B 1 648 ? -1.397 52.906 17.641 1 97.94 648 GLY B C 1
ATOM 11084 O O . GLY B 1 648 ? -1.4 52.219 16.625 1 97.94 648 GLY B O 1
ATOM 11085 N N . VAL B 1 649 ? -2.232 53.906 17.938 1 98.62 649 VAL B N 1
ATOM 11086 C CA . VAL B 1 649 ? -3.281 54.312 17 1 98.62 649 VAL B CA 1
ATOM 11087 C C . VAL B 1 649 ? -3.176 55.781 16.688 1 98.62 649 VAL B C 1
ATOM 11089 O O . VAL B 1 649 ? -2.824 56.594 17.562 1 98.62 649 VAL B O 1
ATOM 11092 N N . TYR B 1 650 ? -3.5 56.062 15.422 1 98.06 650 TYR B N 1
ATOM 11093 C CA . TYR B 1 650 ? -3.416 57.469 14.953 1 98.06 650 TYR B CA 1
ATOM 11094 C C . TYR B 1 650 ? -4.754 57.938 14.391 1 98.06 650 TYR B C 1
ATOM 11096 O O . TYR B 1 650 ? -5.457 57.156 13.727 1 98.06 650 TYR B O 1
ATOM 11104 N N . TYR B 1 651 ? -5.141 59.031 14.758 1 98 651 TYR B N 1
ATOM 11105 C CA . TYR B 1 651 ? -6.254 59.781 14.164 1 98 651 TYR B CA 1
ATOM 11106 C C . TYR B 1 651 ? -5.773 61.062 13.531 1 98 651 TYR B C 1
ATOM 11108 O O . TYR B 1 651 ? -5.793 62.125 14.172 1 98 651 TYR B O 1
ATOM 11116 N N . ILE B 1 652 ? -5.398 60.938 12.234 1 97.06 652 ILE B N 1
ATOM 11117 C CA . ILE B 1 652 ? -4.566 62 11.664 1 97.06 652 ILE B CA 1
ATOM 11118 C C . ILE B 1 652 ? -5.012 62.281 10.227 1 97.06 652 ILE B C 1
ATOM 11120 O O . ILE B 1 652 ? -5.703 61.469 9.609 1 97.06 652 ILE B O 1
ATOM 11124 N N . ASN B 1 653 ? -4.57 63.438 9.727 1 95.31 653 ASN B N 1
ATOM 11125 C CA . ASN B 1 653 ? -4.758 63.781 8.312 1 95.31 653 ASN B CA 1
ATOM 11126 C C . ASN B 1 653 ? -3.566 63.312 7.473 1 95.31 653 ASN B C 1
ATOM 11128 O O . ASN B 1 653 ? -2.666 62.656 7.973 1 95.31 653 ASN B O 1
ATOM 11132 N N . ASN B 1 654 ? -3.543 63.719 6.242 1 91.38 654 ASN B N 1
ATOM 11133 C CA . ASN B 1 654 ? -2.527 63.25 5.293 1 91.38 654 ASN B CA 1
ATOM 11134 C C . ASN B 1 654 ? -1.153 63.844 5.633 1 91.38 654 ASN B C 1
ATOM 11136 O O . ASN B 1 654 ? -0.133 63.344 5.156 1 91.38 654 ASN B O 1
ATOM 11140 N N . PHE B 1 655 ? -1.153 64.812 6.531 1 90.81 655 PHE B N 1
ATOM 11141 C CA . PHE B 1 655 ? 0.111 65.438 6.91 1 90.81 655 PHE B CA 1
ATOM 11142 C C . PHE B 1 655 ? 0.567 64.938 8.281 1 90.81 655 PHE B C 1
ATOM 11144 O O . PHE B 1 655 ? 1.61 65.375 8.781 1 90.81 655 PHE B O 1
ATOM 11151 N N . GLY B 1 656 ? -0.201 64.125 8.836 1 90.81 656 GLY B N 1
ATOM 11152 C CA . GLY B 1 656 ? 0.153 63.531 10.125 1 90.81 656 GLY B CA 1
ATOM 11153 C C . GLY B 1 656 ? -0.376 64.375 11.297 1 90.81 656 GLY B C 1
ATOM 11154 O O . GLY B 1 656 ? -0.185 63.969 12.453 1 90.81 656 GLY B O 1
ATOM 11155 N N . GLN B 1 657 ? -1.05 65.438 11.016 1 94.25 657 GLN B N 1
ATOM 11156 C CA . GLN B 1 657 ? -1.582 66.25 12.062 1 94.25 657 GLN B CA 1
ATOM 11157 C C . GLN B 1 657 ? -2.822 65.688 12.711 1 94.25 657 GLN B C 1
ATOM 11159 O O . GLN B 1 657 ? -3.668 65.062 12.016 1 94.25 657 GLN B O 1
ATOM 11164 N N . GLY B 1 658 ? -2.818 65.75 14.055 1 96.75 658 GLY B N 1
ATOM 11165 C CA . GLY B 1 658 ? -3.986 65.25 14.766 1 96.75 658 GLY B CA 1
ATOM 11166 C C . GLY B 1 658 ? -3.66 64.688 16.141 1 96.75 658 GLY B C 1
ATOM 11167 O O . GLY B 1 658 ? -2.895 65.312 16.891 1 96.75 658 GLY B O 1
ATOM 11168 N N . LEU B 1 659 ? -4.324 63.594 16.391 1 97.56 659 LEU B N 1
ATOM 11169 C CA . LEU B 1 659 ? -4.23 62.938 17.703 1 97.56 659 LEU B CA 1
ATOM 11170 C C . LEU B 1 659 ? -3.562 61.562 17.594 1 97.56 659 LEU B C 1
ATOM 11172 O O . LEU B 1 659 ? -3.918 60.781 16.719 1 97.56 659 LEU B O 1
ATOM 11176 N N . GLN B 1 660 ? -2.545 61.375 18.422 1 97.81 660 GLN B N 1
ATOM 11177 C CA . GLN B 1 660 ? -1.899 60.062 18.484 1 97.81 660 GLN B CA 1
ATOM 11178 C C . GLN B 1 660 ? -2.082 59.438 19.875 1 97.81 660 GLN B C 1
ATOM 11180 O O . GLN B 1 660 ? -1.875 60.094 20.891 1 97.81 660 GLN B O 1
ATOM 11185 N N . LEU B 1 661 ? -2.584 58.25 19.859 1 98.44 661 LEU B N 1
ATOM 11186 C CA . LEU B 1 661 ? -2.725 57.469 21.078 1 98.44 661 LEU B CA 1
ATOM 11187 C C . LEU B 1 661 ? -1.745 56.281 21.062 1 98.44 661 LEU B C 1
ATOM 11189 O O . LEU B 1 661 ? -1.949 55.312 20.359 1 98.44 661 LEU B O 1
ATOM 11193 N N . LEU B 1 662 ? -0.741 56.344 21.891 1 98.19 662 LEU B N 1
ATOM 11194 C CA . LEU B 1 662 ? 0.368 55.375 21.828 1 98.19 662 LEU B CA 1
ATOM 11195 C C . LEU B 1 662 ? 0.491 54.594 23.125 1 98.19 662 LEU B C 1
ATOM 11197 O O . LEU B 1 662 ? 0.009 55.031 24.172 1 98.19 662 LEU B O 1
ATOM 11201 N N . THR B 1 663 ? 1.047 53.406 23.031 1 98.5 663 THR B N 1
ATOM 11202 C CA . THR B 1 663 ? 1.282 52.594 24.203 1 98.5 663 THR B CA 1
ATOM 11203 C C . THR B 1 663 ? 2.428 51.594 23.953 1 98.5 663 THR B C 1
ATOM 11205 O O . THR B 1 663 ? 2.492 50.969 22.906 1 98.5 663 THR B O 1
ATOM 11208 N N . PRO B 1 664 ? 3.361 51.438 24.828 1 97.62 664 PRO B N 1
ATOM 11209 C CA . PRO B 1 664 ? 4.398 50.438 24.719 1 97.62 664 PRO B CA 1
ATOM 11210 C C . PRO B 1 664 ? 3.979 49.094 25.344 1 97.62 664 PRO B C 1
ATOM 11212 O O . PRO B 1 664 ? 4.652 48.094 25.156 1 97.62 664 PRO B O 1
ATOM 11215 N N . ASP B 1 665 ? 2.793 49.062 26.016 1 98.06 665 ASP B N 1
ATOM 11216 C CA . ASP B 1 665 ? 2.564 47.938 26.906 1 98.06 665 ASP B CA 1
ATOM 11217 C C . ASP B 1 665 ? 1.325 47.125 26.484 1 98.06 665 ASP B C 1
ATOM 11219 O O . ASP B 1 665 ? 1.189 45.969 26.828 1 98.06 665 ASP B O 1
ATOM 11223 N N . VAL B 1 666 ? 0.372 47.719 25.75 1 98.19 666 VAL B N 1
ATOM 11224 C CA . VAL B 1 666 ? -0.924 47.125 25.469 1 98.19 666 VAL B CA 1
ATOM 11225 C C . VAL B 1 666 ? -1.112 47 23.953 1 98.19 666 VAL B C 1
ATOM 11227 O O . VAL B 1 666 ? -1.629 47.906 23.312 1 98.19 666 VAL B O 1
ATOM 11230 N N . PRO B 1 667 ? -0.868 45.844 23.469 1 97.31 667 PRO B N 1
ATOM 11231 C CA . PRO B 1 667 ? -0.784 45.75 22.016 1 97.31 667 PRO B CA 1
ATOM 11232 C C . PRO B 1 667 ? -2.15 45.562 21.359 1 97.31 667 PRO B C 1
ATOM 11234 O O . PRO B 1 667 ? -2.291 45.781 20.141 1 97.31 667 PRO B O 1
ATOM 11237 N N . LEU B 1 668 ? -3.199 45.188 22.031 1 98.56 668 LEU B N 1
ATOM 11238 C CA . LEU B 1 668 ? -4.477 44.906 21.391 1 98.56 668 LEU B CA 1
ATOM 11239 C C . LEU B 1 668 ? -5.391 46.125 21.391 1 98.56 668 LEU B C 1
ATOM 11241 O O . LEU B 1 668 ? -5.512 46.812 22.406 1 98.56 668 LEU B O 1
ATOM 11245 N N . VAL B 1 669 ? -6 46.312 20.234 1 98.56 669 VAL B N 1
ATOM 11246 C CA . VAL B 1 669 ? -6.93 47.438 20.078 1 98.56 669 VAL B CA 1
ATOM 11247 C C . VAL B 1 669 ? -8.266 46.938 19.547 1 98.56 669 VAL B C 1
ATOM 11249 O O . VAL B 1 669 ? -8.305 46.125 18.625 1 98.56 669 VAL B O 1
ATOM 11252 N N . SER B 1 670 ? -9.328 47.375 20.172 1 98.56 670 SER B N 1
ATOM 11253 C CA . SER B 1 670 ? -10.68 47.125 19.688 1 98.56 670 SER B CA 1
ATOM 11254 C C . SER B 1 670 ? -11.266 48.375 19.031 1 98.56 670 SER B C 1
ATOM 11256 O O . SER B 1 670 ? -11.188 49.469 19.594 1 98.56 670 SER B O 1
ATOM 11258 N N . ILE B 1 671 ? -11.82 48.188 17.906 1 98.56 671 ILE B N 1
ATOM 11259 C CA . ILE B 1 671 ? -12.414 49.312 17.172 1 98.56 671 ILE B CA 1
ATOM 11260 C C . ILE B 1 671 ? -13.852 49.531 17.641 1 98.56 671 ILE B C 1
ATOM 11262 O O . ILE B 1 671 ? -14.609 48.562 17.812 1 98.56 671 ILE B O 1
ATOM 11266 N N . ALA B 1 672 ? -14.164 50.75 17.875 1 98.31 672 ALA B N 1
ATOM 11267 C CA . ALA B 1 672 ? -15.539 51.156 18.156 1 98.31 672 ALA B CA 1
ATOM 11268 C C . ALA B 1 672 ? -16.172 51.844 16.953 1 98.31 672 ALA B C 1
ATOM 11270 O O . ALA B 1 672 ? -15.523 52.625 16.266 1 98.31 672 ALA B O 1
ATOM 11271 N N . THR B 1 673 ? -17.422 51.562 16.75 1 97.75 673 THR B N 1
ATOM 11272 C CA . THR B 1 673 ? -18.172 52.156 15.648 1 97.75 673 THR B CA 1
ATOM 11273 C C . THR B 1 673 ? -19.469 52.781 16.156 1 97.75 673 THR B C 1
ATOM 11275 O O . THR B 1 673 ? -19.797 52.688 17.344 1 97.75 673 THR B O 1
ATOM 11278 N N . LYS B 1 674 ? -20.125 53.438 15.211 1 95.81 674 LYS B N 1
ATOM 11279 C CA . LYS B 1 674 ? -21.422 54.031 15.539 1 95.81 674 LYS B CA 1
ATOM 11280 C C . LYS B 1 674 ? -22.406 52.969 16.031 1 95.81 674 LYS B C 1
ATOM 11282 O O . LYS B 1 674 ? -23.266 53.25 16.875 1 95.81 674 LYS B O 1
ATOM 11287 N N . GLN B 1 675 ? -22.188 51.844 15.625 1 93.56 675 GLN B N 1
ATOM 11288 C CA . GLN B 1 675 ? -23.172 50.781 15.891 1 93.56 675 GLN B CA 1
ATOM 11289 C C . GLN B 1 675 ? -22.703 49.875 17.016 1 93.56 675 GLN B C 1
ATOM 11291 O O . GLN B 1 675 ? -23.5 49.125 17.578 1 93.56 675 GLN B O 1
ATOM 11296 N N . ARG B 1 676 ? -21.422 50 17.312 1 95.06 676 ARG B N 1
ATOM 11297 C CA . ARG B 1 676 ? -20.891 49 18.234 1 95.06 676 ARG B CA 1
ATOM 11298 C C . ARG B 1 676 ? -19.844 49.594 19.156 1 95.06 676 ARG B C 1
ATOM 11300 O O . ARG B 1 676 ? -18.859 50.188 18.688 1 95.06 676 ARG B O 1
ATOM 11307 N N . PRO B 1 677 ? -20.094 49.438 20.516 1 95.81 677 PRO B N 1
ATOM 11308 C CA . PRO B 1 677 ? -19.016 49.781 21.438 1 95.81 677 PRO B CA 1
ATOM 11309 C C . PRO B 1 677 ? -17.797 48.875 21.312 1 95.81 677 PRO B C 1
ATOM 11311 O O . PRO B 1 677 ? -17.891 47.812 20.688 1 95.81 677 PRO B O 1
ATOM 11314 N N . PRO B 1 678 ? -16.672 49.312 21.844 1 97.19 678 PRO B N 1
ATOM 11315 C CA . PRO B 1 678 ? -15.516 48.438 21.781 1 97.19 678 PRO B CA 1
ATOM 11316 C C . PRO B 1 678 ? -15.734 47.125 22.5 1 97.19 678 PRO B C 1
ATOM 11318 O O . PRO B 1 678 ? -16.344 47.094 23.578 1 97.19 678 PRO B O 1
ATOM 11321 N N . SER B 1 679 ? -15.32 46.062 21.906 1 97.69 679 SER B N 1
ATOM 11322 C CA . SER B 1 679 ? -15.484 44.719 22.422 1 97.69 679 SER B CA 1
ATOM 11323 C C . SER B 1 679 ? -14.297 43.812 22.031 1 97.69 679 SER B C 1
ATOM 11325 O O . SER B 1 679 ? -13.609 44.094 21.047 1 97.69 679 SER B O 1
ATOM 11327 N N . PRO B 1 680 ? -14.062 42.812 22.844 1 97.19 680 PRO B N 1
ATOM 11328 C CA . PRO B 1 680 ? -12.977 41.906 22.469 1 97.19 680 PRO B CA 1
ATOM 11329 C C . PRO B 1 680 ? -13.391 40.906 21.391 1 97.19 680 PRO B C 1
ATOM 11331 O O . PRO B 1 680 ? -12.555 40.156 20.906 1 97.19 680 PRO B O 1
ATOM 11334 N N . PHE B 1 681 ? -14.633 40.812 20.984 1 97.12 681 PHE B N 1
ATOM 11335 C CA . PHE B 1 681 ? -15.125 39.875 19.984 1 97.12 681 PHE B CA 1
ATOM 11336 C C . PHE B 1 681 ? -14.797 40.375 18.578 1 97.12 681 PHE B C 1
ATOM 11338 O O . PHE B 1 681 ? -14.969 41.562 18.266 1 97.12 681 PHE B O 1
ATOM 11345 N N . PRO B 1 682 ? -14.328 39.5 17.719 1 95.69 682 PRO B N 1
ATOM 11346 C CA . PRO B 1 682 ? -13.914 39.906 16.375 1 95.69 682 PRO B CA 1
ATOM 11347 C C . PRO B 1 682 ? -15.086 40.094 15.43 1 95.69 682 PRO B C 1
ATOM 11349 O O . PRO B 1 682 ? -14.898 40.469 14.273 1 95.69 682 PRO B O 1
ATOM 11352 N N . VAL B 1 683 ? -16.25 39.875 15.766 1 95.81 683 VAL B N 1
ATOM 11353 C CA . VAL B 1 683 ? -17.438 39.938 14.914 1 95.81 683 VAL B CA 1
ATOM 11354 C C . VAL B 1 683 ? -18.156 41.281 15.141 1 95.81 683 VAL B C 1
ATOM 11356 O O . VAL B 1 683 ? -18.047 41.875 16.219 1 95.81 683 VAL B O 1
ATOM 11359 N N . PRO B 1 684 ? -18.938 41.656 14.242 1 96.81 684 PRO B N 1
ATOM 11360 C CA . PRO B 1 684 ? -19.219 41.094 12.914 1 96.81 684 PRO B CA 1
ATOM 11361 C C . PRO B 1 684 ? -18 41.094 11.992 1 96.81 684 PRO B C 1
ATOM 11363 O O . PRO B 1 684 ? -17 41.75 12.305 1 96.81 684 PRO B O 1
ATOM 11366 N N . LEU B 1 685 ? -18.188 40.406 10.883 1 97.06 685 LEU B N 1
ATOM 11367 C CA . LEU B 1 685 ? -17.047 40.25 9.977 1 97.06 685 LEU B CA 1
ATOM 11368 C C . LEU B 1 685 ? -17.25 41.031 8.695 1 97.06 685 LEU B C 1
ATOM 11370 O O . LEU B 1 685 ? -16.375 41.062 7.824 1 97.06 685 LEU B O 1
ATOM 11374 N N . LYS B 1 686 ? -18.344 41.719 8.547 1 97.12 686 LYS B N 1
ATOM 11375 C CA . LYS B 1 686 ? -18.578 42.594 7.398 1 97.12 686 LYS B CA 1
ATOM 11376 C C . LYS B 1 686 ? -17.672 43.812 7.441 1 97.12 686 LYS B C 1
ATOM 11378 O O . LYS B 1 686 ? -17.484 44.406 8.5 1 97.12 686 LYS B O 1
ATOM 11383 N N . PRO B 1 687 ? -17.125 44.219 6.348 1 97.5 687 PRO B N 1
ATOM 11384 C CA . PRO B 1 687 ? -16.188 45.344 6.309 1 97.5 687 PRO B CA 1
ATOM 11385 C C . PRO B 1 687 ? -16.797 46.656 6.848 1 97.5 687 PRO B C 1
ATOM 11387 O O . PRO B 1 687 ? -17.969 46.938 6.574 1 97.5 687 PRO B O 1
ATOM 11390 N N . ILE B 1 688 ? -16.047 47.406 7.59 1 97.62 688 ILE B N 1
ATOM 11391 C CA . ILE B 1 688 ? -16.422 48.719 8.055 1 97.62 688 ILE B CA 1
ATOM 11392 C C . ILE B 1 688 ? -15.602 49.781 7.309 1 97.62 688 ILE B C 1
ATOM 11394 O O . ILE B 1 688 ? -14.57 49.469 6.703 1 97.62 688 ILE B O 1
ATOM 11398 N N . SER B 1 689 ? -16.078 51.031 7.328 1 97.06 689 SER B N 1
ATOM 11399 C CA . SER B 1 689 ? -15.391 52.156 6.68 1 97.06 689 SER B CA 1
ATOM 11400 C C . SER B 1 689 ? -14.844 53.125 7.707 1 97.06 689 SER B C 1
ATOM 11402 O O . SER B 1 689 ? -15.188 53.062 8.891 1 97.06 689 SER B O 1
ATOM 11404 N N . GLN B 1 690 ? -14.031 54 7.25 1 96.38 690 GLN B N 1
ATOM 11405 C CA . GLN B 1 690 ? -13.492 55.062 8.086 1 96.38 690 GLN B CA 1
ATOM 11406 C C . GLN B 1 690 ? -14.609 55.875 8.75 1 96.38 690 GLN B C 1
ATOM 11408 O O . GLN B 1 690 ? -14.5 56.25 9.922 1 96.38 690 GLN B O 1
ATOM 11413 N N . ASN B 1 691 ? -15.664 56.062 8.078 1 95.69 691 ASN B N 1
ATOM 11414 C CA . ASN B 1 691 ? -16.766 56.875 8.57 1 95.69 691 ASN B CA 1
ATOM 11415 C C . ASN B 1 691 ? -17.547 56.156 9.672 1 95.69 691 ASN B C 1
ATOM 11417 O O . ASN B 1 691 ? -18.297 56.781 10.422 1 95.69 691 ASN B O 1
ATOM 11421 N N . ASP B 1 692 ? -17.359 54.875 9.703 1 97.06 692 ASP B N 1
ATOM 11422 C CA . ASP B 1 692 ? -18.062 54.094 10.719 1 97.06 692 ASP B CA 1
ATOM 11423 C C . ASP B 1 692 ? -17.344 54.188 12.07 1 97.06 692 ASP B C 1
ATOM 11425 O O . ASP B 1 692 ? -17.969 54.031 13.117 1 97.06 692 ASP B O 1
ATOM 11429 N N . ILE B 1 693 ? -16.094 54.406 12.078 1 98.06 693 ILE B N 1
ATOM 11430 C CA . ILE B 1 693 ? -15.258 54.281 13.273 1 98.06 693 ILE B CA 1
ATOM 11431 C C . ILE B 1 693 ? -15.414 55.531 14.125 1 98.06 693 ILE B C 1
ATOM 11433 O O . ILE B 1 693 ? -15.242 56.656 13.633 1 98.06 693 ILE B O 1
ATOM 11437 N N . THR B 1 694 ? -15.719 55.344 15.438 1 97.44 694 THR B N 1
ATOM 11438 C CA . THR B 1 694 ? -15.938 56.469 16.344 1 97.44 694 THR B CA 1
ATOM 11439 C C . THR B 1 694 ? -14.828 56.531 17.391 1 97.44 694 THR B C 1
ATOM 11441 O O . THR B 1 694 ? -14.664 57.562 18.047 1 97.44 694 THR B O 1
ATOM 11444 N N . GLY B 1 695 ? -14.102 55.469 17.547 1 97.69 695 GLY B N 1
ATOM 11445 C CA . GLY B 1 695 ? -13.055 55.438 18.547 1 97.69 695 GLY B CA 1
ATOM 11446 C C . GLY B 1 695 ? -12.328 54.094 18.625 1 97.69 695 GLY B C 1
ATOM 11447 O O . GLY B 1 695 ? -12.562 53.219 17.797 1 97.69 695 GLY B O 1
ATOM 11448 N N . VAL B 1 696 ? -11.406 54.031 19.578 1 98.44 696 VAL B N 1
ATOM 11449 C CA . VAL B 1 696 ? -10.617 52.812 19.797 1 98.44 696 VAL B CA 1
ATOM 11450 C C . VAL B 1 696 ? -10.461 52.562 21.297 1 98.44 696 VAL B C 1
ATOM 11452 O O . VAL B 1 696 ? -10.523 53.5 22.094 1 98.44 696 VAL B O 1
ATOM 11455 N N . ALA B 1 697 ? -10.383 51.312 21.594 1 98.81 697 ALA B N 1
ATOM 11456 C CA . ALA B 1 697 ? -10.094 50.938 22.969 1 98.81 697 ALA B CA 1
ATOM 11457 C C . ALA B 1 697 ? -8.867 50.031 23.047 1 98.81 697 ALA B C 1
ATOM 11459 O O . ALA B 1 697 ? -8.789 49 22.344 1 98.81 697 ALA B O 1
ATOM 11460 N N . PHE B 1 698 ? -7.906 50.438 23.828 1 98.75 698 PHE B N 1
ATOM 11461 C CA . PHE B 1 698 ? -6.824 49.531 24.156 1 98.75 698 PHE B CA 1
ATOM 11462 C C . PHE B 1 698 ? -7.316 48.438 25.078 1 98.75 698 PHE B C 1
ATOM 11464 O O . PHE B 1 698 ? -7.801 48.688 26.188 1 98.75 698 PHE B O 1
ATOM 11471 N N . ASN B 1 699 ? -7.281 47.219 24.609 1 98.69 699 ASN B N 1
ATOM 11472 C CA . ASN B 1 699 ? -7.715 46.062 25.391 1 98.69 699 ASN B CA 1
ATOM 11473 C C . ASN B 1 699 ? -6.609 45.562 26.328 1 98.69 699 ASN B C 1
ATOM 11475 O O . ASN B 1 699 ? -5.738 44.781 25.906 1 98.69 699 ASN B O 1
ATOM 11479 N N . LEU B 1 700 ? -6.711 45.875 27.578 1 98.56 700 LEU B N 1
ATOM 11480 C CA . LEU B 1 700 ? -5.691 45.5 28.562 1 98.56 700 LEU B CA 1
ATOM 11481 C C . LEU B 1 700 ? -5.777 44 28.906 1 98.56 700 LEU B C 1
ATOM 11483 O O . LEU B 1 700 ? -4.758 43.375 29.203 1 98.56 700 LEU B O 1
ATOM 11487 N N . TYR B 1 701 ? -6.996 43.562 28.906 1 98.31 701 TYR B N 1
ATOM 11488 C CA . TYR B 1 701 ? -7.203 42.156 29.281 1 98.31 701 TYR B CA 1
ATOM 11489 C C . TYR B 1 701 ? -8.523 41.656 28.734 1 98.31 701 TYR B C 1
ATOM 11491 O O . TYR B 1 701 ? -9.523 42.375 28.719 1 98.31 701 TYR B O 1
ATOM 11499 N N . ASN B 1 702 ? -8.5 40.438 28.266 1 98 702 ASN B N 1
ATOM 11500 C CA . ASN B 1 702 ? -9.719 39.656 28.078 1 98 702 ASN B CA 1
ATOM 11501 C C . ASN B 1 702 ? -9.453 38.156 28.203 1 98 702 ASN B C 1
ATOM 11503 O O . ASN B 1 702 ? -8.297 37.719 28.141 1 98 702 ASN B O 1
ATOM 11507 N N . ASN B 1 703 ? -10.477 37.406 28.453 1 96.88 703 ASN B N 1
ATOM 11508 C CA . ASN B 1 703 ? -10.352 35.938 28.531 1 96.88 703 ASN B CA 1
ATOM 11509 C C . ASN B 1 703 ? -11.5 35.25 27.797 1 96.88 703 ASN B C 1
ATOM 11511 O O . ASN B 1 703 ? -12.062 34.281 28.297 1 96.88 703 ASN B O 1
ATOM 11515 N N . ILE B 1 704 ? -11.766 35.781 26.672 1 94.75 704 ILE B N 1
ATOM 11516 C CA . ILE B 1 704 ? -12.945 35.25 25.984 1 94.75 704 ILE B CA 1
ATOM 11517 C C . ILE B 1 704 ? -12.594 33.906 25.328 1 94.75 704 ILE B C 1
ATOM 11519 O O . ILE B 1 704 ? -13.484 33.156 24.891 1 94.75 704 ILE B O 1
ATOM 11523 N N . TRP B 1 705 ? -11.344 33.5 25.328 1 91.62 705 TRP B N 1
ATOM 11524 C CA . TRP B 1 705 ? -10.938 32.219 24.797 1 91.62 705 TRP B CA 1
ATOM 11525 C C . TRP B 1 705 ? -11.172 31.109 25.828 1 91.62 705 TRP B C 1
ATOM 11527 O O . TRP B 1 705 ? -11.219 31.359 27.031 1 91.62 705 TRP B O 1
ATOM 11537 N N . ASP B 1 706 ? -11.336 29.906 25.344 1 91.62 706 ASP B N 1
ATOM 11538 C CA . ASP B 1 706 ? -11.453 28.75 26.219 1 91.62 706 ASP B CA 1
ATOM 11539 C C . ASP B 1 706 ? -10.469 27.656 25.812 1 91.62 706 ASP B C 1
ATOM 11541 O O . ASP B 1 706 ? -10.703 26.469 26.078 1 91.62 706 ASP B O 1
ATOM 11545 N N . THR B 1 707 ? -9.5 27.969 25.031 1 93.06 707 THR B N 1
ATOM 11546 C CA . THR B 1 707 ? -8.43 27.078 24.609 1 93.06 707 THR B CA 1
ATOM 11547 C C . THR B 1 707 ? -7.137 27.859 24.375 1 93.06 707 THR B C 1
ATOM 11549 O O . THR B 1 707 ? -7.164 29.078 24.188 1 93.06 707 THR B O 1
ATOM 11552 N N . ASN B 1 708 ? -5.984 27.203 24.453 1 94.31 708 ASN B N 1
ATOM 11553 C CA . ASN B 1 708 ? -4.691 27.672 23.969 1 94.31 708 ASN B CA 1
ATOM 11554 C C . ASN B 1 708 ? -4.191 28.875 24.797 1 94.31 708 ASN B C 1
ATOM 11556 O O . ASN B 1 708 ? -3.174 28.766 25.469 1 94.31 708 ASN B O 1
ATOM 11560 N N . TYR B 1 709 ? -5.074 29.938 24.891 1 96.19 709 TYR B N 1
ATOM 11561 C CA . TYR B 1 709 ? -4.676 31.156 25.578 1 96.19 709 TYR B CA 1
ATOM 11562 C C . TYR B 1 709 ? -4.996 31.078 27.062 1 96.19 709 TYR B C 1
ATOM 11564 O O . TYR B 1 709 ? -5.449 30.031 27.547 1 96.19 709 TYR B O 1
ATOM 11572 N N . ILE B 1 710 ? -4.711 32.094 27.812 1 96.81 710 ILE B N 1
ATOM 11573 C CA . ILE B 1 710 ? -4.941 32.156 29.25 1 96.81 710 ILE B CA 1
ATOM 11574 C C . ILE B 1 710 ? -6.441 32.281 29.531 1 96.81 710 ILE B C 1
ATOM 11576 O O . ILE B 1 710 ? -7.109 33.188 29.031 1 96.81 710 ILE B O 1
ATOM 11580 N N . LEU B 1 711 ? -6.941 31.422 30.406 1 96.56 711 LEU B N 1
ATOM 11581 C CA . LEU B 1 711 ? -8.383 31.328 30.609 1 96.56 711 LEU B CA 1
ATOM 11582 C C . LEU B 1 711 ? -8.828 32.188 31.797 1 96.56 711 LEU B C 1
ATOM 11584 O O . LEU B 1 711 ? -10.016 32.469 31.938 1 96.56 711 LEU B O 1
ATOM 11588 N N . TRP B 1 712 ? -7.855 32.469 32.688 1 96.81 712 TRP B N 1
ATOM 11589 C CA . TRP B 1 712 ? -8.086 33.375 33.781 1 96.81 712 TRP B CA 1
ATOM 11590 C C . TRP B 1 712 ? -6.797 34.094 34.188 1 96.81 712 TRP B C 1
ATOM 11592 O O . TRP B 1 712 ? -5.699 33.562 34 1 96.81 712 TRP B O 1
ATOM 11602 N N . TYR B 1 713 ? -6.93 35.281 34.594 1 96.25 713 TYR B N 1
ATOM 11603 C CA . TYR B 1 713 ? -5.812 36.125 35 1 96.25 713 TYR B CA 1
ATOM 11604 C C . TYR B 1 713 ? -6.141 36.875 36.312 1 96.25 713 TYR B C 1
ATOM 11606 O O . TYR B 1 713 ? -7.25 37.375 36.469 1 96.25 713 TYR B O 1
ATOM 11614 N N . PRO B 1 714 ? -5.266 36.938 37.312 1 96.31 714 PRO B N 1
ATOM 11615 C CA . PRO B 1 714 ? -3.959 36.281 37.312 1 96.31 714 PRO B CA 1
ATOM 11616 C C . PRO B 1 714 ? -4.055 34.781 37.531 1 96.31 714 PRO B C 1
ATOM 11618 O O . PRO B 1 714 ? -5.074 34.281 38.031 1 96.31 714 PRO B O 1
ATOM 11621 N N . TYR B 1 715 ? -3.035 34.062 37.156 1 94.81 715 TYR B N 1
ATOM 11622 C CA . TYR B 1 715 ? -3 32.625 37.375 1 94.81 715 TYR B CA 1
ATOM 11623 C C . TYR B 1 715 ? -1.798 32.25 38.25 1 94.81 715 TYR B C 1
ATOM 11625 O O . TYR B 1 715 ? -1.598 31.078 38.531 1 94.81 715 TYR B O 1
ATOM 11633 N N . HIS B 1 716 ? -0.973 33.219 38.656 1 86.06 716 HIS B N 1
ATOM 11634 C CA . HIS B 1 716 ? 0.09 33 39.625 1 86.06 716 HIS B CA 1
ATOM 11635 C C . HIS B 1 716 ? -0.227 33.688 40.969 1 86.06 716 HIS B C 1
ATOM 11637 O O . HIS B 1 716 ? -0.905 34.719 41 1 86.06 716 HIS B O 1
ATOM 11643 N N . ASP B 1 717 ? 0.224 33.094 42.062 1 70.25 717 ASP B N 1
ATOM 11644 C CA . ASP B 1 717 ? -0.115 33.625 43.375 1 70.25 717 ASP B CA 1
ATOM 11645 C C . ASP B 1 717 ? 1.015 34.5 43.938 1 70.25 717 ASP B C 1
ATOM 11647 O O . ASP B 1 717 ? 0.956 34.938 45.094 1 70.25 717 ASP B O 1
ATOM 11651 N N . GLY B 1 718 ? 1.931 34.812 43.188 1 68.81 718 GLY B N 1
ATOM 11652 C CA . GLY B 1 718 ? 3.031 35.594 43.719 1 68.81 718 GLY B CA 1
ATOM 11653 C C . GLY B 1 718 ? 2.641 37 44.094 1 68.81 718 GLY B C 1
ATOM 11654 O O . GLY B 1 718 ? 1.531 37.469 43.781 1 68.81 718 GLY B O 1
ATOM 11655 N N . LEU B 1 719 ? 3.5 37.625 44.812 1 64.81 719 LEU B N 1
ATOM 11656 C CA . LEU B 1 719 ? 3.314 39.031 45.219 1 64.81 719 LEU B CA 1
ATOM 11657 C C . LEU B 1 719 ? 3.061 39.906 44 1 64.81 719 LEU B C 1
ATOM 11659 O O . LEU B 1 719 ? 3.752 39.812 43 1 64.81 719 LEU B O 1
ATOM 11663 N N . ASN B 1 720 ? 2.016 40.688 43.875 1 73.12 720 ASN B N 1
ATOM 11664 C CA . ASN B 1 720 ? 1.645 41.688 42.906 1 73.12 720 ASN B CA 1
ATOM 11665 C C . ASN B 1 720 ? 1.138 41.062 41.625 1 73.12 720 ASN B C 1
ATOM 11667 O O . ASN B 1 720 ? 1.083 41.719 40.562 1 73.12 720 ASN B O 1
ATOM 11671 N N . SER B 1 721 ? 0.855 39.75 41.688 1 86.12 721 SER B N 1
ATOM 11672 C CA . SER B 1 721 ? 0.368 39.062 40.5 1 86.12 721 SER B CA 1
ATOM 11673 C C . SER B 1 721 ? -0.999 39.594 40.062 1 86.12 721 SER B C 1
ATOM 11675 O O . SER B 1 721 ? -1.37 39.531 38.906 1 86.12 721 SER B O 1
ATOM 11677 N N . SER B 1 722 ? -1.654 40.156 41 1 92.12 722 SER B N 1
ATOM 11678 C CA . SER B 1 722 ? -3.006 40.656 40.75 1 92.12 722 SER B CA 1
ATOM 11679 C C . SER B 1 722 ? -2.992 42.094 40.25 1 92.12 722 SER B C 1
ATOM 11681 O O . SER B 1 722 ? -4.039 42.656 39.938 1 92.12 722 SER B O 1
ATOM 11683 N N . ASP B 1 723 ? -1.821 42.688 40.281 1 96.25 723 ASP B N 1
ATOM 11684 C CA . ASP B 1 723 ? -1.66 44.094 39.875 1 96.25 723 ASP B CA 1
ATOM 11685 C C . ASP B 1 723 ? -1.062 44.188 38.469 1 96.25 723 ASP B C 1
ATOM 11687 O O . ASP B 1 723 ? -0.432 43.25 38 1 96.25 723 ASP B O 1
ATOM 11691 N N . PHE B 1 724 ? -1.319 45.312 37.781 1 97.31 724 PHE B N 1
ATOM 11692 C CA . PHE B 1 724 ? -0.78 45.531 36.438 1 97.31 724 PHE B CA 1
ATOM 11693 C C . PHE B 1 724 ? -0.617 47.031 36.188 1 97.31 724 PHE B C 1
ATOM 11695 O O . PHE B 1 724 ? -1.404 47.844 36.688 1 97.31 724 PHE B O 1
ATOM 11702 N N . LYS B 1 725 ? 0.424 47.375 35.5 1 98 725 LYS B N 1
ATOM 11703 C CA . LYS B 1 725 ? 0.737 48.719 35.125 1 98 725 LYS B CA 1
ATOM 11704 C C . LYS B 1 725 ? 0.878 48.844 33.594 1 98 725 LYS B C 1
ATOM 11706 O O . LYS B 1 725 ? 1.581 48.031 32.969 1 98 725 LYS B O 1
ATOM 11711 N N . ALA B 1 726 ? 0.206 49.781 33.062 1 98.19 726 ALA B N 1
ATOM 11712 C CA . ALA B 1 726 ? 0.297 50.062 31.625 1 98.19 726 ALA B CA 1
ATOM 11713 C C . ALA B 1 726 ? 0.552 51.562 31.375 1 98.19 726 ALA B C 1
ATOM 11715 O O . ALA B 1 726 ? -0.015 52.406 32.062 1 98.19 726 ALA B O 1
ATOM 11716 N N . ARG B 1 727 ? 1.405 51.781 30.375 1 98.56 727 ARG B N 1
ATOM 11717 C CA . ARG B 1 727 ? 1.753 53.156 30.016 1 98.56 727 ARG B CA 1
ATOM 11718 C C . ARG B 1 727 ? 1.146 53.531 28.672 1 98.56 727 ARG B C 1
ATOM 11720 O O . ARG B 1 727 ? 1.095 52.719 27.75 1 98.56 727 ARG B O 1
ATOM 11727 N N . PHE B 1 728 ? 0.63 54.812 28.625 1 98.5 728 PHE B N 1
ATOM 11728 C CA . PHE B 1 728 ? 0.07 55.406 27.406 1 98.5 728 PHE B CA 1
ATOM 11729 C C . PHE B 1 728 ? 0.59 56.812 27.172 1 98.5 728 PHE B C 1
ATOM 11731 O O . PHE B 1 728 ? 1.166 57.406 28.078 1 98.5 728 PHE B O 1
ATOM 11738 N N . GLN B 1 729 ? 0.424 57.219 25.938 1 98.25 729 GLN B N 1
ATOM 11739 C CA . GLN B 1 729 ? 0.699 58.594 25.562 1 98.25 729 GLN B CA 1
ATOM 11740 C C . GLN B 1 729 ? -0.422 59.188 24.703 1 98.25 729 GLN B C 1
ATOM 11742 O O . GLN B 1 729 ? -0.918 58.531 23.797 1 98.25 729 GLN B O 1
ATOM 11747 N N . ILE B 1 730 ? -0.874 60.312 25.109 1 98.12 730 ILE B N 1
ATOM 11748 C CA . ILE B 1 730 ? -1.725 61.156 24.266 1 98.12 730 ILE B CA 1
ATOM 11749 C C . ILE B 1 730 ? -0.897 62.281 23.641 1 98.12 730 ILE B C 1
ATOM 11751 O O . ILE B 1 730 ? -0.426 63.156 24.359 1 98.12 730 ILE B O 1
ATOM 11755 N N . LYS B 1 731 ? -0.773 62.219 22.375 1 97.5 731 LYS B N 1
ATOM 11756 C CA . LYS B 1 731 ? 0.095 63.156 21.688 1 97.5 731 LYS B CA 1
ATOM 11757 C C . LYS B 1 731 ? -0.692 64 20.703 1 97.5 731 LYS B C 1
ATOM 11759 O O . LYS B 1 731 ? -1.495 63.5 19.922 1 97.5 731 LYS B O 1
ATOM 11764 N N . PHE B 1 732 ? -0.468 65.312 20.781 1 97.06 732 PHE B N 1
ATOM 11765 C CA . PHE B 1 732 ? -0.993 66.25 19.812 1 97.06 732 PHE B CA 1
ATOM 11766 C C . PHE B 1 732 ? 0.045 66.625 18.75 1 97.06 732 PHE B C 1
ATOM 11768 O O . PHE B 1 732 ? 0.99 67.375 18.984 1 97.06 732 PHE B O 1
ATOM 11775 N N . TYR B 1 733 ? -0.137 66.062 17.609 1 91.44 733 TYR B N 1
ATOM 11776 C CA . TYR B 1 733 ? 0.908 66.188 16.609 1 91.44 733 TYR B CA 1
ATOM 11777 C C . TYR B 1 733 ? 0.537 67.312 15.602 1 91.44 733 TYR B C 1
ATOM 11779 O O . TYR B 1 733 ? -0.586 67.312 15.086 1 91.44 733 TYR B O 1
ATOM 11787 N N . VAL B 1 734 ? 1.425 68.188 15.43 1 87.69 734 VAL B N 1
ATOM 11788 C CA . VAL B 1 734 ? 1.376 69.188 14.367 1 87.69 734 VAL B CA 1
ATOM 11789 C C . VAL B 1 734 ? 2.711 69.188 13.625 1 87.69 734 VAL B C 1
ATOM 11791 O O . VAL B 1 734 ? 3.771 69.062 14.242 1 87.69 734 VAL B O 1
ATOM 11794 N N . PRO B 1 735 ? 2.695 69.188 12.258 1 78.12 735 PRO B N 1
ATOM 11795 C CA . PRO B 1 735 ? 3.971 69.25 11.547 1 78.12 735 PRO B CA 1
ATOM 11796 C C . PRO B 1 735 ? 4.797 70.5 11.922 1 78.12 735 PRO B C 1
ATOM 11798 O O . PRO B 1 735 ? 4.238 71.562 12.258 1 78.12 735 PRO B O 1
#

Foldseek 3Di:
DVVVPVVVVVVVVVLPPPVPVLCLQLAAAEAEAFEAAEFQAEDQDPPDHNFRLVLLQCCQPPQLVQLLVQQVVCVVVVPPAGAAHEDALLSLVCQLVPDQQDDAPNDGRDHDDPVSNVSSLVCVLVRSYHYAQARHAFQQLLAAQLLRLLRSCSNVVVCVVSVHDFQAGEAEHEQFQFHWLLCQVSCVVVRHAEYEYEHAQFWDHFSDDQWAWEDEPHGTHIYGYFYRGVFQAADDAQVCGGCQASNNWRGDPPANYIYGYRYDYYSNHGDPHNVVVVRNVRNNCSRNVNYDYHHHDPRVRVVSVVVVHVVGYYDHFTFFTLLPLQLLAALLLSQLLLLLSVLVVCCCVVVNDPCPPPLNSVLSSLSSLSRRSFQHYFFLPDLAQFWQVSCVVCCPDPSNVRGLSSNVSSSVSSVVSLVSCCPPPPSNVSSVVSSVVWDDDDDDCPQKDFDPDLQDWDFAAPGWIWHADFQGFTQFTAQVPVRDTFHDPPGAQGKKKWFDAQVVVVVLSVQTTRNHHPQQGSHCSCVNQVDDTGIWTKGFPTKIWGPDDDPHWTKIKTKIATPDCCCQNGHWAARIKMWIWTDDVQWTKIKIKGHQTRKGLGWMWIKGKHQTDDDPQWFKWAAGNNDTHHLQRHGQSGQNFKGFGQFFMAGAHPVRFDKTKGWSRQGMKGWAFPVGGGDSRRDDRGGHHRNGTRIMIRTNHTQSGRGSHNSIAPSDDDDCSRMTMIIMIIGGDDD/DPVVPVVVVVLVVVLPPPVPVLCLQLAAAEAEAFEAAEFQFEDQDPPDHNFRLVLLQCCLPPQLVQLLVQQVVCVVVVPPAGAAYEDALLSLVCQLVPDQQDDAPNDGRDHDDPVSNVSSLVCVLVRSYHYAQARHAFQQLLAAQLLRLLRSCSNVVVCVVSVHDFQAGEAEHEQFQFHWLLCQVSCVVVRHAEYEYEHAQFWDHFSDDQWAWEDEPHGIHIYGYFYRGVFQAADPAQVCGGCQASNNWRGDPPANYIYGYRYDYYSNHGDPHNVVVVRNVRNNCSRNVNYDYHHHDPRVRVVSVVVVHVVGHYDHFTQFTLLPLQLLAALPLSQLLLLLSVLLVVCCVVVVDPCPPPLNSVLSSLSSLSRRSFQHYFFLPDLAQFWQVSCVVCCPDPSNVRGLSSNVSSSVSSVVSLVSCCPPPPSNVSSVVSVVVWADDDDDCPQKDWDPDLQDWDFAAPGWIWHADFQGFTQFTAQVPVRDTFHDPPGAQGKKKWFDDQVVVVVLSVQTTRNHHPQQGSHCSCVNQVDDTDIWTKGFPTKIWGPDDDPHWTKIKTKIATPDCCCQNGHWAARIKMWIWTDDVQWTKIKIKGHQTRKGLGWMWIKGKHQTDDDPQWFKWAAGNNDTHHLQRHGQSGQNFKGFGQFFMAGAHPVRFDKTKGWSRQGMKGWAFPVGGGDSRRDDRGGHHRNGTRIMIRTNHTQSGRGSHNSIAPPDDDDCSSMTMIIMIIGGDDD

pLDDT: mean 93.76, std 11.98, range [19.53, 98.81]

Organism: Magallana gigas (NCBI:txid29159)

Sequence (1470 aa):
MDVSCNTQKNIALFIQGLKFNTDADNVKYVHVIFMNHLDVGYDGISPEIGFINNILNRYFNEYFPRAVNLSEQLRAGEYVENFVYTTHPWLVSLYLDCPEHFRLSDIPLLCPNQTEKEYFEAAIRRGDITWHAGPMNMQPENMNEILFQMSLNMSFELDKKFNFQRSFPTLSQRDVPGLTQAVIPSLVQRGIAAVSVGVNPGTSPPAVPPLFRWNFEGKEVMATWHPGGYPLGPGPNPARPGGLSTKDCVVIPGFEHALCYAFIQDNGGPPIDVLEILSNYEILRKEFPNAKIKGSTFEEYFAEVNKIRDSLPVIKQEVGDTWIQGIASDPYKMANYRAVSEAITECVMAGLCKASDPRIVSACRLLVKLPEHTWGLPSVSDNVNWSNPQFNKARLGDHYVNCEKAWQEQREFIWMAIDQLRDMEPLYQMIQQALSKLLPREPNLREYEIVSDMSKTFKCEDGMAIRFGKDGSLQSLYDPYNKMEWATGAPLGQFLYVTYNETNFVDMAKQYNYYGGAGYNKKNSTKNAHPESRPWFAVVSKMYQAKPSGPGTCDILLKLVMAEPKSHSWYGAPQSVWINYKSRAKGFDVTLQWMNKTPTRLPESIMYYFSPAQKKGLEWRLSKVGHLVDPGNVILNGSQYVHGVDYGVYYINNFGQGLQLLTPDVPLVSIATKQRPPSPFPVPLKPISQNDITGVAFNLYNNIWDTNYILWYPYHDGLNSSDFKARFQIKFYVPMDVSCNTQKNIALFIQGLKFNTDADNVKYVHVIFMNHLDVGYDGISPEIGFINNILNRYFNEYFPRAVNLSEQLRAGEYVENFVYTTHPWLVSLYLDCPEHFRLSDIPLLCPNQTEKEYFEAAIRRGDITWHAGPMNMQPENMNEILFQMSLNMSFELDKKFNFQRSFPTLSQRDVPGLTQAVIPSLVQRGIAAVSVGVNPGTSPPAVPPLFRWNFEGKEVMATWHPGGYPLGPGPNPARPGGLSTKDCVVIPGFEHALCYAFIQDNGGPPIDVLEILSNYEILRKEFPNAKIKGSTFEEYFAEVNKIRDSLPVIKQEVGDTWIQGIASDPYKMANYRAVSEAITECVMAGLCKASDPRIVSACRLLVKLPEHTWGLPSVSDNVNWSNPQFNKARLGDHYVNCEKAWQEQREFIWMAIDQLRDMEPLYQMIQQALSKLLPREPNLREYEIVSDMSKTFKCEDGMAIRFGKDGSLQSLYDPYNKMEWATGAPLGQFLYVTYNETNFVDMAKQYNYYGGAGYNKKNSTKNAHPESRPWFAVVSKMYQAKPSGPGTCDILLKLVMAEPKSHSWYGAPQSVWINYKSRAKGFDVTLQWMNKTPTRLPESIMYYFSPAQKKGLEWRLSKVGHLVDPGNVILNGSQYVHGVDYGVYYINNFGQGLQLLTPDVPLVSIATKQRPPSPFPVPLKPISQNDITGVAFNLYNNIWDTNYILWYPYHDGLNSSDFKARFQIKFYVP

Nearest PDB structures (foldseek):
  7ufr-assembly1_D  TM=6.397E-01  e=1.103E-20  Bifidobacterium longum
  2wyh-assembly1_A  TM=6.002E-01  e=5.446E-19  Streptococcus pyogenes M1 GAS
  6rrn-assembly1_A  TM=5.643E-01  e=1.489E-15  Drosophila melanogaster
  6hkj-assembly1_A  TM=3.396E-01  e=4.650E-01  Homo sapiens
  4mcs-assembly1_A  TM=1.652E-01  e=9.885E-02  Homo sapiens

InterPro domains:
  IPR032482 Protein of unknown function DUF5054 [PF16477] (327-583)

Secondary structure (DSSP, 8-state):
-TTSSHHHHHHHHHHS-------GGG--EEEEEEEEE--TTSS-STTS---HHHHHHHIIIIIHHHHHHHHHHHHHTT-S----EEE-HHHHHHHHT--TT-EETTEEP----HHHHHHHHHHHHHTSEEE-SSSSSB-GGGS-HHHHHHHHHHHHHHHHHTT---SS-EEEEEES----GGGHHHHHHTT--EEEEEE-TTBPPP---SSEEEEETTEEEEEEEETTBS-S-EEEETTEEETTSGGGSB--TT-SEEEEEEEEEET--S-SSHHHHHHHHHHHHHHSTT-EEEE--HHHHHHHHHTTGGGS-EE-SB---TTGGGGGG-HHHHHHHHHHHHHHHHHHHTTSS-TT-HHHHHHHHHHTTTTBS--S-S----SS--SHHHHHHHTTSHHHHHHHHHHHHHHHHHHHHHHTTTT-TTHHHHHHHHHHTT------GGGEEE-S-TTPEEE-GGG-EEEE-TTS-EEEEEETTTTEE--SSS-EEEEEEEE--HHHHHHHHHHHBBSB--S---TTHHHHH----EEE-EEEEEEEEESS--TT--EEEEEEEESSTHHHHTS--EEEEEEEEEEETTEEEEEEEEEEEPP-SS-EEEEEEE-PPP-TT-EEEEEETTEEE-TT-BPTTS-SSEEE-SSEEEEE-TTS-EEEEE-SS--EEEEEESS----S-----S---GGGEEEEEEEEEE----SSS-SSS----STTTT-EEEEEEEEEE--/-TTSSTTHHHHHHHHS-------GGG--EEEEEEEEE--TTSS-STTS---HHHHHHHIIIIIHHHHHHHHHHHHHTT-S----EEE-HHHHHHHHT--TT-EETTEEP----HHHHHHHHHHHHHTSEEE-SSSSSB-GGGS-HHHHHHHHHHHHHHHHHTT---SS-EEEEEES----GGGHHHHHHTT--EEEEEE-TTBPPP---SSEEEEETTEEEEEEEETTBS-S-EEEETTEEETTSGGGSB--TT-SEEEEEEEEEET--S-SSHHHHHHHHHHHHHHSTT-EEEE--HHHHHHHHHTTGGGS-EE-SB---TTGGGGGG-HHHHHHHHHHHHHHHHHHHTTSS-TT-HHHHHHHHHHTTTTBS--S-S----SS--SHHHHHHHTTSHHHHHHHHHHHHHHHHHHHHHHTTTT-TTHHHHHHHHHHTT------GGGEEE-S-TTPEEE-GGG-EEEE-TTS-EEEEEETTTTEE--SSS-EEEEEEEE--HHHHHHHHHHHBBSB--S---TTHHHHH----EEE-EEEEEEEEESS--TT--EEEEEEEESSTHHHHTS--EEEEEEEEEEETTEEEEEEEEEEEPP-SS-EEEEEEE-PPP-TT-EEEEEETTEEE-TT-BPTTS-SSEEE-SSEEEEE-TTS-EEEEE-SS--EEEEEESS----S-----S---GGGEEEEEEEEEE----SSS-SSS----STTTT-EEEEEEEEEE--